Protein 5DZT (pdb70)

Sequence (886 aa):
NLINVLSINERCFLLKQSGNEKYDIKNLQAWKERKSVLKQDDLDYLIKYKYESLDNFGLGITPIENFPDKEVAIQYIKDQSWYIFFESILDSYNDSEEQLLEVDASYPFRYFLQYARLFLLDLNSELNICTKEFIINLLEILTQELIHLTSKTLVLDLHRFIYYLKKRFNSKKDIIAFYTCYPELMRITVVRMRYFLDNTKQMLIRVTEDLPSIQNCFNIQSSELNSISESQGDSHSRGKTVSTLTFSDGKKIVYKPKINSENKLRDFFEFLNKELEADIYIVKKVTRNTYFYEEYIDNIEINNIEEVKKYYERYGKLIGIAFLFNVTDLHYENIIAHGEYPVIIDNETFFQQNIPIEFGNSATVDAKYKYLDSIMVTGLVPKNTPIMNNEKISFISYEKYIVTGMKSILMKAKDSKKKILAYINNNLQNLIVRNVIRPTQRYADMLEFSYHPNCFSNAIEREKVLHNMWAYPYKNKKVVHYEFSDLIDGDIPIFYNNISKTSLIASDGCLVEDFYQESALNRCLNKINDLCDEDISIQTVWLEIALNIYNPYKYINDLKNQNSNKYIYTGLELNGKIIQACQKIEKKIFKRAIFNKKTNTVNWIDIKLDQDWNVGILNNNMYDGLPGIFIFYVALKYITKNHKYDYVIECIKNSIYTIPSEDILSAFFGKGSLIYPLLVDYRLNNDINSLNVAVEIADMDWIHGHNSIIKVLLLLSEITEDEKYRKFSLEIFEKLSEEPYFNFRGFGHGIYSYVHLLSKFNRIDKANSLLHKIKNNSWCKGTVGELLATDINKTIEYKNKDCLCHGNAGTLEGLIQLAKKDPETYQYKKNKLISYMLKYFEKNNTLKVAGSEYLESLGFFVGISGVGYELLRNLDSEIPNALLFE

Foldseek 3Di:
DLLLLAALLRQLVVQVVVVHQDAPCPVLVVVVPDDFLQDPVLVVVCQVVVPPHPSSSSSSLDDDPVDPPVVVSVVVSCPDPLNVLLVCLLVVDDPDPDPADDPDVLLLCVSLLVVLLVLVVVLCVVLVAADVLASNQLSVVLSVVLCVLCVLVVVVVVCVCVVCSCPCRPDSVSSVVSCSQQVLSSSLNSLLSVLSSVQVSVVSVVCSVCVVVVCVQQVNPARHWYHKDDFDPAAFLRRFTKIWIAGPVRFIKIKFQAQADLVLVLVVVVLCCVQLVLVADRWTWDDDHRIIITHDAAQDAAEDPVLCLLLLLSLLSVLLVLLLQVAADQALVQQQQRHSYGHRPDDQGTLADDAQFDDDQALQVVQVVVVSSASVRNNSFQCNFRHDPNDGDDCVVSLVSSLNSNLSSLVSLLVCLVVSLCSCVVRQQFGKGWDDNDDQVVLVVLLVVLSNSVNSSGVNVSLVSLSNLSSGRHPDSVCSVLCSVQSSSPHGWIWMDGQNAQWIQTSVRDIDHNSHDGGSSVVSSCSSVVRDPLNSFVNSQQRCLSVVNDDQQPALVPDDDDDDDFAFDDPVVLLVLLLVLLVLLVVLVVVQWRARPVQLAIWGWAFDDDVGTDIDIAAQFQFQHLLLLLLLLLLVVLVDDCPPSVSHNVNSVSRHVDDDFDLDQACGGGNVVLQQSLVLSVLRPPCCVSVVSNVVSLVRVNAPNNLVSLVSLLVNCVVPVDCPSPVVSVVVLVPDDQAFPAPAAADQRHNLSNLLVCVVVVNPPVSVVVVPPPPCLFRNGHDLRVLVSPVLCNNLDADLAQFCGGHNLVSLVSLLVVCVVPVVVRVRSSSRSSRVQSVCCVVVVAGSFTDHVSHFRSHLGGGDSVSSLSSSCSVPVSSDDPSSRD

Organism: Enterococcus faecalis (NCBI:txid1351)

Nearest PDB structures (foldseek):
  5dzt-assembly1_A  TM=1.001E+00  e=0.000E+00  Enterococcus faecalis
  6st5-assembly1_A  TM=7.431E-01  e=2.708E-35  Bacillus licheniformis
  3t33-assembly1_A  TM=6.225E-01  e=7.543E-05  Arabidopsis thaliana

Radius of gyration: 35.44 Å; Cα contacts (8 Å, |Δi|>4): 1450; chains: 1; bounding box: 55×85×105 Å

B-factor: mean 46.02, std 24.8, range [2.03, 153.8]

InterPro domains:
  IPR007822 Lanthionine synthetase C-like [PF05147] (689-989)
  IPR007822 Lanthionine synthetase C-like [SM01260] (688-990)
  IPR012341 Six-hairpin glycosidase-like superfamily [G3DSA:1.50.10.10] (621-993)
  IPR017146 Type 2 lantibiotic biosynthesis protein LanM [PIRSF037228] (48-991)
  IPR017146 Type 2 lantibiotic biosynthesis protein LanM [TIGR03897] (115-982)
  IPR017146 Type 2 lantibiotic biosynthesis protein LanM [cd04792] (155-991)
  IPR025410 Lantibiotic biosynthesis protein, dehydration domain [PF13575] (200-569)

Solvent-accessible surface area: 40049 Å² total; per-residue (Å²): 92,13,13,16,9,1,30,0,64,51,4,13,98,5,4,105,114,32,74,55,133,187,29,101,98,161,29,16,120,66,28,96,146,98,212,60,104,21,119,119,108,2,32,77,60,0,21,120,152,44,7,143,46,76,91,14,0,1,5,0,12,15,48,75,110,86,13,47,81,74,139,73,0,37,101,60,1,81,83,51,69,27,14,99,30,2,60,43,1,7,94,63,58,76,137,69,149,154,147,48,88,116,139,48,61,9,74,3,2,56,19,3,13,21,58,0,36,89,58,1,62,106,15,13,83,141,38,97,5,6,31,135,112,0,5,55,30,4,7,68,50,0,24,109,54,0,56,104,7,1,43,84,0,54,102,99,20,117,184,140,87,64,70,40,18,59,73,81,8,110,45,88,154,26,1,48,45,1,0,31,50,24,0,5,0,0,39,0,0,0,23,17,0,86,32,23,6,77,24,8,86,59,8,1,60,29,0,48,123,11,22,94,45,0,47,129,39,26,97,4,122,13,58,73,0,34,29,12,43,84,31,110,85,60,10,14,21,108,14,31,37,37,3,4,0,24,1,68,59,50,79,76,0,20,7,9,13,26,71,24,12,6,67,79,3,95,62,0,12,62,28,0,42,153,60,0,95,1,49,9,58,58,12,106,45,8,23,80,135,54,18,10,0,3,39,54,6,62,32,88,82,3,114,70,95,105,35,0,52,86,2,12,43,29,18,0,24,9,1,0,4,2,8,1,0,7,0,29,47,16,82,82,88,90,4,23,0,40,8,51,52,4,0,15,42,58,9,19,8,6,0,7,32,46,53,20,42,101,104,52,85,23,0,12,24,36,1,100,89,115,98,48,52,2,0,37,45,2,16,0,13,65,125,50,23,0,32,39,128,141,111,138,23,56,55,114,82,26,19,128,40,3,12,64,0,0,72,26,1,0,87,78,1,63,124,20,49,177,119,0,28,58,32,0,66,125,62,0,80,83,0,46,2,25,8,31,2,14,70,46,104,115,6,29,45,29,18,62,137,0,20,64,7,88,3,0,33,31,8,6,49,1,8,16,38,0,4,49,3,6,24,54,52,1,121,41,27,87,0,0,95,32,0,15,33,9,0,38,46,5,1,6,3,5,2,10,1,13,0,44,106,38,6,0,37,3,25,90,50,53,75,0,101,116,8,8,161,72,6,3,13,67,33,0,28,68,28,2,83,93,6,40,54,54,49,6,11,24,9,12,1,35,0,20,28,34,4,128,68,34,64,21,60,101,45,16,92,94,46,164,45,104,147,122,62,101,147,28,36,80,47,164,84,2,72,41,59,0,50,114,6,0,68,70,0,13,135,52,0,103,137,37,20,20,66,15,189,170,63,71,5,0,0,0,28,2,3,36,94,126,179,88,44,76,19,22,39,2,67,4,16,3,46,17,0,0,0,0,0,0,0,0,0,0,0,4,50,72,60,95,102,87,133,66,24,57,76,6,11,89,7,0,36,39,0,0,60,96,20,133,42,94,105,90,66,6,2,0,62,5,58,7,1,1,8,6,0,0,5,4,8,66,115,18,26,138,38,112,87,0,23,64,34,0,44,115,17,13,87,115,18,0,2,114,15,86,0,0,10,6,1,1,5,24,22,2,10,146,45,43,149,74,117,86,9,110,137,70,2,95,135,36,27,122,193,32,74,96,129,41,71,70,151,98,97,0,0,0,26,1,26,3,0,20,8,12,3,21,53,61,43,82,46,110,75,159,2,73,52,27,39,146,135,69,183,140,6,9,3,3,70,8,48,1,0,60,40,20,15,106,123,75,98,139,10,19,109,58,80,90,40,1,4,0,3,59,3,0,0,1,3,0,0,0,1,6,63,15,6,116,176,50,63,175,70,23,97,124,77,26,24,71,9,0,0,59,2,6,11,47,2,83,75,19,89,2,4,17,5,4,3,22,80,76,13,6,3,0,0,1,2,22,0,1,0,0,0,0,1,2,1,0,14,31,43,47,54,90,0,10,16,4,1,8,3,79

Structure (mmCIF, N/CA/C/O backbone):
data_5DZT
#
_entry.id   5DZT
#
_cell.length_a   51.191
_cell.length_b   90.699
_cell.length_c   246.361
_cell.angle_alpha   90.00
_cell.angle_beta   90.00
_cell.angle_gamma   90.00
#
_symmetry.space_group_name_H-M   'P 21 21 21'
#
loop_
_entity.id
_entity.type
_entity.pdbx_description
1 polymer CylM
2 non-polymer 'ZINC ION'
3 non-polymer 'ADENOSINE MONOPHOSPHATE'
4 water water
#
loop_
_atom_site.group_PDB
_atom_site.id
_atom_site.type_symbol
_atom_site.label_atom_id
_atom_site.label_alt_id
_atom_site.label_comp_id
_atom_site.label_asym_id
_atom_site.label_entity_id
_atom_site.label_seq_id
_atom_site.pdbx_PDB_ins_code
_atom_site.Cartn_x
_atom_site.Cartn_y
_atom_site.Cartn_z
_atom_site.occupancy
_atom_site.B_iso_or_equiv
_atom_site.auth_seq_id
_atom_site.auth_comp_id
_atom_site.auth_asym_id
_atom_site.auth_atom_id
_atom_site.pdbx_PDB_model_num
ATOM 1 N N . ASN A 1 4 ? 39.073 68.322 112.399 1.00 48.43 3 ASN A N 1
ATOM 2 C CA . ASN A 1 4 ? 39.034 67.400 111.221 1.00 51.74 3 ASN A CA 1
ATOM 3 C C . ASN A 1 4 ? 38.136 66.169 111.416 1.00 53.71 3 ASN A C 1
ATOM 4 O O . ASN A 1 4 ? 37.654 65.578 110.444 1.00 54.08 3 ASN A O 1
ATOM 9 N N . LEU A 1 5 ? 37.925 65.795 112.674 1.00 50.94 4 LEU A N 1
ATOM 10 C CA . LEU A 1 5 ? 37.041 64.691 113.066 1.00 52.86 4 LEU A CA 1
ATOM 11 C C . LEU A 1 5 ? 35.755 64.501 112.224 1.00 52.22 4 LEU A C 1
ATOM 12 O O . LEU A 1 5 ? 35.380 63.363 111.937 1.00 51.24 4 LEU A O 1
ATOM 17 N N . ILE A 1 6 ? 35.101 65.596 111.819 1.00 51.50 5 ILE A N 1
ATOM 18 C CA . ILE A 1 6 ? 33.892 65.540 110.952 1.00 50.64 5 ILE A CA 1
ATOM 19 C C . ILE A 1 6 ? 34.086 64.816 109.599 1.00 46.73 5 ILE A C 1
ATOM 20 O O . ILE A 1 6 ? 33.118 64.445 108.941 1.00 44.87 5 ILE A O 1
ATOM 25 N N . ASN A 1 7 ? 35.339 64.623 109.204 1.00 44.51 6 ASN A N 1
ATOM 26 C CA . ASN A 1 7 ? 35.689 63.875 108.008 1.00 45.63 6 ASN A CA 1
ATOM 27 C C . ASN A 1 7 ? 35.409 62.366 108.078 1.00 45.98 6 ASN A C 1
ATOM 28 O O . ASN A 1 7 ? 35.529 61.657 107.067 1.00 42.96 6 ASN A O 1
ATOM 33 N N . VAL A 1 8 ? 35.057 61.883 109.269 1.00 42.38 7 VAL A N 1
ATOM 34 C CA . VAL A 1 8 ? 34.735 60.483 109.450 1.00 43.98 7 VAL A CA 1
ATOM 35 C C . VAL A 1 8 ? 33.299 60.231 109.007 1.00 44.82 7 VAL A C 1
ATOM 36 O O . VAL A 1 8 ? 32.887 59.083 108.837 1.00 46.94 7 VAL A O 1
ATOM 40 N N . LEU A 1 9 ? 32.539 61.306 108.818 1.00 43.71 8 LEU A N 1
ATOM 41 C CA . LEU A 1 9 ? 31.125 61.182 108.490 1.00 41.32 8 LEU A CA 1
ATOM 42 C C . LEU A 1 9 ? 30.941 60.583 107.104 1.00 39.75 8 LEU A C 1
ATOM 43 O O . LEU A 1 9 ? 31.657 60.934 106.171 1.00 39.82 8 LEU A O 1
ATOM 48 N N . SER A 1 10 ? 29.997 59.657 106.986 1.00 37.47 9 SER A N 1
ATOM 49 C CA . SER A 1 10 ? 29.676 59.039 105.708 1.00 36.94 9 SER A CA 1
ATOM 50 C C . SER A 1 10 ? 28.686 59.917 104.940 1.00 37.86 9 SER A C 1
ATOM 51 O O . SER A 1 10 ? 28.032 60.788 105.521 1.00 35.09 9 SER A O 1
ATOM 54 N N . ILE A 1 11 ? 28.555 59.649 103.642 1.00 38.44 10 ILE A N 1
ATOM 55 C CA . ILE A 1 11 ? 27.695 60.436 102.764 1.00 39.17 10 ILE A CA 1
ATOM 56 C C . ILE A 1 11 ? 26.278 60.549 103.314 1.00 41.31 10 ILE A C 1
ATOM 57 O O . ILE A 1 11 ? 25.708 61.634 103.338 1.00 41.94 10 ILE A O 1
ATOM 62 N N . ASN A 1 12 ? 25.727 59.433 103.784 1.00 42.61 11 ASN A N 1
ATOM 63 C CA . ASN A 1 12 ? 24.393 59.431 104.377 1.00 42.39 11 ASN A CA 1
ATOM 64 C C . ASN A 1 12 ? 24.297 60.218 105.666 1.00 42.76 11 ASN A C 1
ATOM 65 O O . ASN A 1 12 ? 23.265 60.825 105.945 1.00 42.06 11 ASN A O 1
ATOM 70 N N . GLU A 1 13 ? 25.360 60.160 106.461 1.00 43.41 12 GLU A N 1
ATOM 71 C CA . GLU A 1 13 ? 25.406 60.834 107.747 1.00 45.50 12 GLU A CA 1
ATOM 72 C C . GLU A 1 13 ? 25.495 62.336 107.522 1.00 45.65 12 GLU A C 1
ATOM 73 O O . GLU A 1 13 ? 24.767 63.103 108.159 1.00 44.89 12 GLU A O 1
ATOM 79 N N . ARG A 1 14 ? 26.369 62.740 106.595 1.00 43.52 13 ARG A N 1
ATOM 80 C CA . ARG A 1 14 ? 26.484 64.146 106.176 1.00 42.97 13 ARG A CA 1
ATOM 81 C C . ARG A 1 14 ? 25.150 64.682 105.666 1.00 42.66 13 ARG A C 1
ATOM 82 O O . ARG A 1 14 ? 24.666 65.718 106.129 1.00 39.96 13 ARG A O 1
ATOM 90 N N . CYS A 1 15 ? 24.543 63.938 104.749 1.00 46.42 14 CYS A N 1
ATOM 91 C CA . CYS A 1 15 ? 23.217 64.266 104.241 1.00 51.82 14 CYS A CA 1
ATOM 92 C C . CYS A 1 15 ? 22.184 64.498 105.368 1.00 54.16 14 CYS A C 1
ATOM 93 O O . CYS A 1 15 ? 21.394 65.445 105.308 1.00 55.06 14 CYS A O 1
ATOM 96 N N . PHE A 1 16 ? 22.208 63.647 106.394 1.00 55.07 15 PHE A N 1
ATOM 97 C CA . PHE A 1 16 ? 21.267 63.754 107.511 1.00 54.44 15 PHE A CA 1
ATOM 98 C C . PHE A 1 16 ? 21.437 65.053 108.308 1.00 54.00 15 PHE A C 1
ATOM 99 O O . PHE A 1 16 ? 20.451 65.738 108.606 1.00 52.01 15 PHE A O 1
ATOM 107 N N . LEU A 1 17 ? 22.683 65.373 108.653 1.00 50.74 16 LEU A N 1
ATOM 108 C CA . LEU A 1 17 ? 22.979 66.518 109.512 1.00 54.35 16 LEU A CA 1
ATOM 109 C C . LEU A 1 17 ? 22.678 67.848 108.824 1.00 54.26 16 LEU A C 1
ATOM 110 O O . LEU A 1 17 ? 22.192 68.794 109.458 1.00 51.19 16 LEU A O 1
ATOM 115 N N . LEU A 1 18 ? 22.987 67.904 107.531 1.00 53.65 17 LEU A N 1
ATOM 116 C CA . LEU A 1 18 ? 22.694 69.066 106.711 1.00 53.16 17 LEU A CA 1
ATOM 117 C C . LEU A 1 18 ? 21.190 69.322 106.668 1.00 53.36 17 LEU A C 1
ATOM 118 O O . LEU A 1 18 ? 20.751 70.436 106.938 1.00 56.16 17 LEU A O 1
ATOM 123 N N . LYS A 1 19 ? 20.403 68.293 106.368 1.00 50.62 18 LYS A N 1
ATOM 124 C CA . LYS A 1 19 ? 18.942 68.414 106.400 1.00 54.22 18 LYS A CA 1
ATOM 125 C C . LYS A 1 19 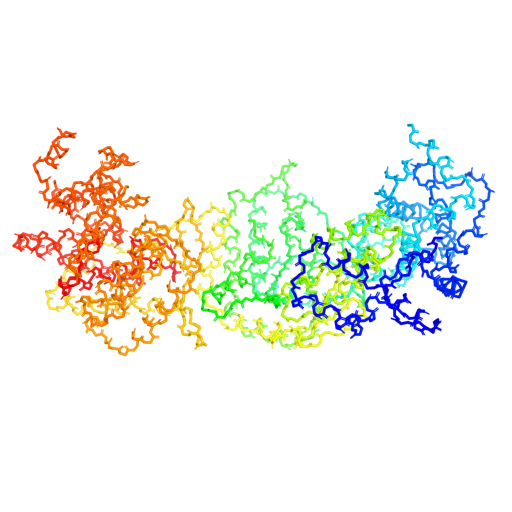? 18.442 68.942 107.755 1.00 55.96 18 LYS A C 1
ATOM 126 O O . LYS A 1 19 ? 17.545 69.792 107.815 1.00 57.71 18 LYS A O 1
ATOM 132 N N . GLN A 1 20 ? 19.048 68.437 108.829 1.00 56.97 19 GLN A N 1
ATOM 133 C CA . GLN A 1 20 ? 18.744 68.853 110.193 1.00 57.02 19 GLN A CA 1
ATOM 134 C C . GLN A 1 20 ? 19.263 70.265 110.508 1.00 59.92 19 GLN A C 1
ATOM 135 O O . GLN A 1 20 ? 18.715 70.940 111.377 1.00 62.25 19 GLN A O 1
ATOM 141 N N . SER A 1 21 ? 20.314 70.698 109.806 1.00 62.20 20 SER A N 1
ATOM 142 C CA . SER A 1 21 ? 20.831 72.070 109.906 1.00 62.62 20 SER A CA 1
ATOM 143 C C . SER A 1 21 ? 19.915 73.117 109.258 1.00 66.51 20 SER A C 1
ATOM 144 O O . SER A 1 21 ? 20.224 74.308 109.288 1.00 69.03 20 SER A O 1
ATOM 147 N N . GLY A 1 22 ? 18.797 72.675 108.681 1.00 69.97 21 GLY A N 1
ATOM 148 C CA . GLY A 1 22 ? 17.893 73.557 107.941 1.00 74.58 21 GLY A CA 1
ATOM 149 C C . GLY A 1 22 ? 18.492 73.961 106.604 1.00 80.43 21 GLY A C 1
ATOM 150 O O . GLY A 1 22 ? 18.388 75.117 106.183 1.00 84.06 21 GLY A O 1
ATOM 151 N N . ASN A 1 23 ? 19.109 72.988 105.938 1.00 81.95 22 ASN A N 1
ATOM 152 C CA . ASN A 1 23 ? 19.880 73.201 104.718 1.00 80.78 22 ASN A CA 1
ATOM 153 C C . ASN A 1 23 ? 19.531 72.120 103.682 1.00 82.80 22 ASN A C 1
ATOM 154 O O . ASN A 1 23 ? 19.072 71.034 104.045 1.00 85.57 22 ASN A O 1
ATOM 159 N N . GLU A 1 24 ? 19.727 72.422 102.400 1.00 85.55 23 GLU A N 1
ATOM 160 C CA . GLU A 1 24 ? 19.409 71.474 101.318 1.00 90.59 23 GLU A CA 1
ATOM 161 C C . GLU A 1 24 ? 20.049 71.835 99.977 1.00 91.23 23 GLU A C 1
ATOM 162 O O . GLU A 1 24 ? 20.403 70.951 99.189 1.00 90.33 23 GLU A O 1
ATOM 168 N N . LYS A 1 25 ? 20.178 73.134 99.720 1.00 91.48 24 LYS A N 1
ATOM 169 C CA . LYS A 1 25 ? 20.828 73.610 98.511 1.00 91.55 24 LYS A CA 1
ATOM 170 C C . LYS A 1 25 ? 22.322 73.322 98.605 1.00 90.78 24 LYS A C 1
ATOM 171 O O . LYS A 1 25 ? 23.074 74.076 99.231 1.00 92.72 24 LYS A O 1
ATOM 177 N N . TYR A 1 26 ? 22.741 72.213 98.002 1.00 85.44 25 TYR A N 1
ATOM 178 C CA . TYR A 1 26 ? 24.156 71.857 97.971 1.00 82.21 25 TYR A CA 1
ATOM 179 C C . TYR A 1 26 ? 24.866 72.546 96.811 1.00 84.08 25 TYR A C 1
ATOM 180 O O . TYR A 1 26 ? 24.273 72.769 95.751 1.00 86.79 25 TYR A O 1
ATOM 189 N N . ASP A 1 27 ? 26.142 72.853 97.030 1.00 84.86 26 ASP A N 1
ATOM 190 C CA . ASP A 1 27 ? 26.989 73.614 96.104 1.00 85.75 26 ASP A CA 1
ATOM 191 C C . ASP A 1 27 ? 26.817 73.326 94.599 1.00 87.16 26 ASP A C 1
ATOM 192 O O . ASP A 1 27 ? 26.996 74.230 93.778 1.00 87.46 26 ASP A O 1
ATOM 197 N N . ILE A 1 28 ? 26.479 72.079 94.253 1.00 86.11 27 ILE A N 1
ATOM 198 C CA . ILE A 1 28 ? 26.335 71.618 92.850 1.00 86.87 27 ILE A CA 1
ATOM 199 C C . ILE A 1 28 ? 27.678 71.472 92.113 1.00 85.25 27 ILE A C 1
ATOM 200 O O . ILE A 1 28 ? 27.860 70.553 91.308 1.00 81.17 27 ILE A O 1
ATOM 205 N N . LYS A 1 29 ? 28.610 72.374 92.414 1.00 82.86 28 LYS A N 1
ATOM 206 C CA . LYS A 1 29 ? 29.895 72.442 91.729 1.00 82.89 28 LYS A CA 1
ATOM 207 C C . LYS A 1 29 ? 30.775 71.230 92.044 1.00 83.35 28 LYS A C 1
ATOM 208 O O . LYS A 1 29 ? 31.440 70.695 91.157 1.00 86.54 28 LYS A O 1
ATOM 214 N N . ASN A 1 30 ? 30.776 70.798 93.303 1.00 84.24 29 ASN A N 1
ATOM 215 C CA . ASN A 1 30 ? 31.553 69.621 93.714 1.00 83.58 29 ASN A CA 1
ATOM 216 C C . ASN A 1 30 ? 30.926 68.289 93.275 1.00 80.43 29 ASN A C 1
ATOM 217 O O . ASN A 1 30 ? 31.632 67.291 93.133 1.00 80.51 29 ASN A O 1
ATOM 222 N N . LEU A 1 31 ? 29.609 68.281 93.056 1.00 77.68 30 LEU A N 1
ATOM 223 C CA . LEU A 1 31 ? 28.925 67.126 92.459 1.00 76.71 30 LEU A CA 1
ATOM 224 C C . LEU A 1 31 ? 29.441 66.905 91.042 1.00 77.55 30 LEU A C 1
ATOM 225 O O . LEU A 1 31 ? 29.610 65.770 90.603 1.00 78.11 30 LEU A O 1
ATOM 230 N N . GLN A 1 32 ? 29.673 68.006 90.333 1.00 80.70 31 GLN A N 1
ATOM 231 C CA . GLN A 1 32 ? 30.258 67.967 89.003 1.00 80.60 31 GLN A CA 1
ATOM 232 C C . GLN A 1 32 ? 31.715 67.538 89.109 1.00 78.85 31 GLN A C 1
ATOM 233 O O . GLN A 1 32 ? 32.210 66.785 88.269 1.00 79.96 31 GLN A O 1
ATOM 239 N N . ALA A 1 33 ? 32.382 68.009 90.163 1.00 77.56 32 ALA A N 1
ATOM 240 C CA . ALA A 1 33 ? 33.776 67.665 90.438 1.00 80.69 32 ALA A CA 1
ATOM 241 C C . ALA A 1 33 ? 33.937 66.190 90.802 1.00 81.50 32 ALA A C 1
ATOM 242 O O . ALA A 1 33 ? 34.989 65.593 90.550 1.00 81.60 32 ALA A O 1
ATOM 244 N N . TRP A 1 34 ? 32.897 65.612 91.398 1.00 80.06 33 TRP A N 1
ATOM 245 C CA . TRP A 1 34 ? 32.887 64.189 91.697 1.00 82.38 33 TRP A CA 1
ATOM 246 C C . TRP A 1 34 ? 32.462 63.391 90.473 1.00 83.42 33 TRP A C 1
ATOM 247 O O . TRP A 1 34 ? 33.071 62.362 90.149 1.00 80.60 33 TRP A O 1
ATOM 258 N N . LYS A 1 35 ? 31.414 63.871 89.804 1.00 84.04 34 LYS A N 1
ATOM 259 C CA . LYS A 1 35 ? 30.799 63.158 88.684 1.00 83.62 34 LYS A CA 1
ATOM 260 C C . LYS A 1 35 ? 31.779 62.924 87.537 1.00 84.03 34 LYS A C 1
ATOM 261 O O . LYS A 1 35 ? 31.638 61.963 86.779 1.00 84.96 34 LYS A O 1
ATOM 267 N N . GLU A 1 36 ? 32.771 63.800 87.413 1.00 83.82 35 GLU A N 1
ATOM 268 C CA . GLU A 1 36 ? 33.878 63.534 86.510 1.00 87.46 35 GLU A CA 1
ATOM 269 C C . GLU A 1 36 ? 35.124 63.161 87.305 1.00 84.27 35 GLU A C 1
ATOM 270 O O . GLU A 1 36 ? 35.953 64.011 87.643 1.00 85.15 35 GLU A O 1
ATOM 276 N N . ARG A 1 37 ? 35.209 61.875 87.630 1.00 80.57 36 ARG A N 1
ATOM 277 C CA . ARG A 1 37 ? 36.415 61.260 88.166 1.00 78.39 36 ARG A CA 1
ATOM 278 C C . ARG A 1 37 ? 36.538 59.872 87.550 1.00 75.42 36 ARG A C 1
ATOM 279 O O . ARG A 1 37 ? 35.536 59.287 87.127 1.00 71.96 36 ARG A O 1
ATOM 287 N N . LYS A 1 38 ? 37.763 59.355 87.487 1.00 76.61 37 LYS A N 1
ATOM 288 C CA . LYS A 1 38 ? 38.020 58.049 86.873 1.00 80.41 37 LYS A CA 1
ATOM 289 C C . LYS A 1 38 ? 37.237 56.944 87.587 1.00 81.48 37 LYS A C 1
ATOM 290 O O . LYS A 1 38 ? 37.537 56.584 88.731 1.00 84.25 37 LYS A O 1
ATOM 296 N N . SER A 1 39 ? 36.229 56.422 86.894 1.00 77.77 38 SER A N 1
ATOM 297 C CA . SER A 1 39 ? 35.312 55.438 87.453 1.00 70.32 38 SER A CA 1
ATOM 298 C C . SER A 1 39 ? 34.940 54.397 86.395 1.00 67.06 38 SER A C 1
ATOM 299 O O . SER A 1 39 ? 34.788 54.735 85.219 1.00 69.15 38 SER A O 1
ATOM 302 N N . VAL A 1 40 ? 34.794 53.141 86.815 1.00 60.51 39 VAL A N 1
ATOM 303 C CA . VAL A 1 40 ? 34.331 52.074 85.920 1.00 54.49 39 VAL A CA 1
ATOM 304 C C . VAL A 1 40 ? 32.822 51.858 86.060 1.00 51.79 39 VAL A C 1
ATOM 305 O O . VAL A 1 40 ? 32.263 50.900 85.524 1.00 54.43 39 VAL A O 1
ATOM 309 N N . LEU A 1 41 ? 32.154 52.740 86.786 1.00 46.90 40 LEU A N 1
ATOM 310 C CA . LEU A 1 41 ? 30.707 52.628 86.898 1.00 45.88 40 LEU A CA 1
ATOM 311 C C . LEU A 1 41 ? 30.022 53.128 85.631 1.00 46.29 40 LEU A C 1
ATOM 312 O O . LEU A 1 41 ? 30.214 54.270 85.206 1.00 45.38 40 LEU A O 1
ATOM 317 N N . LYS A 1 42 ? 29.225 52.254 85.035 1.00 45.55 41 LYS A N 1
ATOM 318 C CA . LYS A 1 42 ? 28.378 52.627 83.923 1.00 44.16 41 LYS A CA 1
ATOM 319 C C . LYS A 1 42 ? 27.191 53.411 84.455 1.00 44.16 41 LYS A C 1
ATOM 320 O O . LYS A 1 42 ? 26.968 53.481 85.674 1.00 42.16 41 LYS A O 1
ATOM 326 N N . GLN A 1 43 ? 26.418 53.989 83.543 1.00 41.33 42 GLN A N 1
ATOM 327 C CA . GLN A 1 43 ? 25.297 54.815 83.944 1.00 40.80 42 GLN A CA 1
ATOM 328 C C . GLN A 1 43 ? 24.298 54.015 84.764 1.00 41.44 42 GLN A C 1
ATOM 329 O O . GLN A 1 43 ? 23.827 54.487 85.798 1.00 47.12 42 GLN A O 1
ATOM 335 N N . ASP A 1 44 ? 23.968 52.816 84.299 1.00 42.54 43 ASP A N 1
ATOM 336 C CA . ASP A 1 44 ? 23.038 51.946 85.015 1.00 43.55 43 ASP A CA 1
ATOM 337 C C . ASP A 1 44 ? 23.542 51.652 86.438 1.00 43.97 43 ASP A C 1
ATOM 338 O O . ASP A 1 44 ? 22.778 51.738 87.410 1.00 46.12 43 ASP A O 1
ATOM 343 N N . ASP A 1 45 ? 24.822 51.311 86.554 1.00 41.27 44 ASP A N 1
ATOM 344 C CA . ASP A 1 45 ? 25.438 51.071 87.859 1.00 43.05 44 ASP A CA 1
ATOM 345 C C . ASP A 1 45 ? 25.224 52.253 88.782 1.00 44.62 44 ASP A C 1
ATOM 346 O O . ASP A 1 45 ? 24.699 52.093 89.889 1.00 44.25 44 ASP A O 1
ATOM 351 N N . LEU A 1 46 ? 25.605 53.438 88.307 1.00 43.33 45 LEU A N 1
ATOM 352 C CA . LEU A 1 46 ? 25.434 54.653 89.073 1.00 41.97 45 LEU A CA 1
ATOM 353 C C . LEU A 1 46 ? 23.982 54.851 89.475 1.00 40.94 45 LEU A C 1
ATOM 354 O O . LEU A 1 46 ? 23.689 55.127 90.639 1.00 41.51 45 LEU A O 1
ATOM 359 N N . ASP A 1 47 ? 23.077 54.687 88.518 1.00 37.64 46 ASP A N 1
ATOM 360 C CA . ASP A 1 47 ? 21.655 54.786 88.794 1.00 37.30 46 ASP A CA 1
ATOM 361 C C . ASP A 1 47 ? 21.256 53.840 89.919 1.00 38.44 46 ASP A C 1
ATOM 362 O O . ASP A 1 47 ? 20.536 54.246 90.824 1.00 33.85 46 ASP A O 1
ATOM 367 N N . TYR A 1 48 ? 21.728 52.589 89.865 1.00 37.65 47 TYR A N 1
ATOM 368 C CA . TYR A 1 48 ? 21.390 51.612 90.905 1.00 40.53 47 TYR A CA 1
ATOM 369 C C . TYR A 1 48 ? 21.840 52.082 92.294 1.00 38.02 47 TYR A C 1
ATOM 370 O O . TYR A 1 48 ? 21.020 52.201 93.208 1.00 37.78 47 TYR A O 1
ATOM 379 N N . LEU A 1 49 ? 23.134 52.364 92.418 1.00 37.21 48 LEU A N 1
ATOM 380 C CA . LEU A 1 49 ? 23.755 52.811 93.657 1.00 38.93 48 LEU A CA 1
ATOM 381 C C . LEU A 1 49 ? 23.106 54.055 94.244 1.00 42.77 48 LEU A C 1
ATOM 382 O O . LEU A 1 49 ? 22.827 54.106 95.442 1.00 47.06 48 LEU A O 1
ATOM 387 N N . ILE A 1 50 ? 22.880 55.059 93.404 1.00 42.53 49 ILE A N 1
ATOM 388 C CA . ILE A 1 50 ? 22.300 56.324 93.842 1.00 43.08 49 ILE A CA 1
ATOM 389 C C . ILE A 1 50 ? 20.916 56.139 94.449 1.00 43.54 49 ILE A C 1
ATOM 390 O O . ILE A 1 50 ? 20.619 56.720 95.485 1.00 44.70 49 ILE A O 1
ATOM 395 N N . LYS A 1 51 ? 20.080 55.333 93.800 1.00 44.12 50 LYS A N 1
ATOM 396 C CA . LYS A 1 51 ? 18.701 55.093 94.237 1.00 43.99 50 LYS A CA 1
ATOM 397 C C . LYS A 1 51 ? 18.578 54.210 95.495 1.00 44.60 50 LYS A C 1
ATOM 398 O O . LYS A 1 51 ? 17.788 54.523 96.394 1.00 41.59 50 LYS A O 1
ATOM 404 N N . TYR A 1 52 ? 19.343 53.118 95.560 1.00 44.81 51 TYR A N 1
ATOM 405 C CA . TYR A 1 52 ? 19.170 52.148 96.654 1.00 44.84 51 TYR A CA 1
ATOM 406 C C . TYR A 1 52 ? 20.082 52.324 97.872 1.00 44.29 51 TYR A C 1
ATOM 407 O O . TYR A 1 52 ? 19.734 51.888 98.963 1.00 46.12 51 TYR A O 1
ATOM 416 N N . LYS A 1 53 ? 21.218 52.991 97.698 1.00 43.43 52 LYS A N 1
ATOM 417 C CA . LYS A 1 53 ? 22.078 53.320 98.828 1.00 45.39 52 LYS A CA 1
ATOM 418 C C . LYS A 1 53 ? 21.765 54.708 99.397 1.00 49.58 52 LYS A C 1
ATOM 419 O O . LYS A 1 53 ? 21.849 54.928 100.606 1.00 50.34 52 LYS A O 1
ATOM 425 N N . TYR A 1 54 ? 21.422 55.635 98.510 1.00 51.00 53 TYR A N 1
ATOM 426 C CA . TYR A 1 54 ? 21.043 56.991 98.877 1.00 54.86 53 TYR A CA 1
ATOM 427 C C . TYR A 1 54 ? 19.631 57.159 98.333 1.00 59.79 53 TYR A C 1
ATOM 428 O O . TYR A 1 54 ? 19.252 56.438 97.418 1.00 62.30 53 TYR A O 1
ATOM 437 N N . GLU A 1 55 ? 18.826 58.056 98.892 1.00 64.43 54 GLU A N 1
ATOM 438 C CA . GLU A 1 55 ? 17.422 58.110 98.459 1.00 66.98 54 GLU A CA 1
ATOM 439 C C . GLU A 1 55 ? 17.312 58.608 97.022 1.00 65.46 54 GLU A C 1
ATOM 440 O O . GLU A 1 55 ? 16.502 58.105 96.242 1.00 64.16 54 GLU A O 1
ATOM 446 N N . SER A 1 56 ? 18.169 59.573 96.684 1.00 65.65 55 SER A N 1
ATOM 447 C CA . SER A 1 56 ? 18.096 60.317 95.435 1.00 60.44 55 SER A CA 1
ATOM 448 C C . SER A 1 56 ? 19.442 60.958 95.125 1.00 58.31 55 SER A C 1
ATOM 449 O O . SER A 1 56 ? 20.383 60.859 95.906 1.00 58.79 55 SER A O 1
ATOM 452 N N . LEU A 1 57 ? 19.515 61.629 93.983 1.00 57.83 56 LEU A N 1
ATOM 453 C CA . LEU A 1 57 ? 20.721 62.322 93.560 1.00 56.44 56 LEU A CA 1
ATOM 454 C C . LEU A 1 57 ? 20.946 63.611 94.361 1.00 55.35 56 LEU A C 1
ATOM 455 O O . LEU A 1 57 ? 22.085 64.049 94.528 1.00 55.85 56 LEU A O 1
ATOM 460 N N . ASP A 1 58 ? 19.864 64.207 94.857 1.00 55.82 57 ASP A N 1
ATOM 461 C CA . ASP A 1 58 ? 19.958 65.392 95.716 1.00 56.06 57 ASP A CA 1
ATOM 462 C C . ASP A 1 58 ? 20.653 65.072 97.041 1.00 54.29 57 ASP A C 1
ATOM 463 O O . ASP A 1 58 ? 21.681 65.680 97.365 1.00 53.54 57 ASP A O 1
ATOM 468 N N . ASN A 1 59 ? 20.090 64.115 97.785 1.00 50.42 58 ASN A N 1
ATOM 469 C CA . ASN A 1 59 ? 20.695 63.582 99.007 1.00 46.56 58 ASN A CA 1
ATOM 470 C C . ASN A 1 59 ? 22.185 63.302 98.863 1.00 45.78 58 ASN A C 1
ATOM 471 O O . ASN A 1 59 ? 22.985 63.715 99.697 1.00 47.52 58 ASN A O 1
ATOM 476 N N . PHE A 1 60 ? 22.548 62.619 97.785 1.00 43.04 59 PHE A N 1
ATOM 477 C CA . PHE A 1 60 ? 23.935 62.309 97.502 1.00 41.87 59 PHE A CA 1
ATOM 478 C C . PHE A 1 60 ? 24.752 63.577 97.343 1.00 43.93 59 PHE A C 1
ATOM 479 O O . PHE A 1 60 ? 25.845 63.681 97.894 1.00 44.26 59 PHE A O 1
ATOM 487 N N . GLY A 1 61 ? 24.218 64.538 96.584 1.00 46.24 60 GLY A N 1
ATOM 488 C CA . GLY A 1 61 ? 24.878 65.831 96.382 1.00 46.35 60 GLY A CA 1
ATOM 489 C C . GLY A 1 61 ? 25.058 66.582 97.686 1.00 46.24 60 GLY A C 1
ATOM 490 O O . GLY A 1 61 ? 26.104 67.181 97.940 1.00 47.26 60 GLY A O 1
ATOM 491 N N . LEU A 1 62 ? 24.023 66.536 98.514 1.00 45.10 61 LEU A N 1
ATOM 492 C CA . LEU A 1 62 ? 24.071 67.064 99.863 1.00 44.97 61 LEU A CA 1
ATOM 493 C C . LEU A 1 62 ? 25.128 66.295 100.687 1.00 45.53 61 LEU A C 1
ATOM 494 O O . LEU A 1 62 ? 26.028 66.897 101.268 1.00 43.89 61 LEU A O 1
ATOM 499 N N . GLY A 1 63 ? 25.049 64.964 100.683 1.00 46.94 62 GLY A N 1
ATOM 500 C CA . GLY A 1 63 ? 25.997 64.117 101.417 1.00 47.20 62 GLY A CA 1
ATOM 501 C C . GLY A 1 63 ? 27.466 64.173 101.012 1.00 49.17 62 GLY A C 1
ATOM 502 O O . GLY A 1 63 ? 28.308 63.564 101.664 1.00 53.70 62 GLY A O 1
ATOM 503 N N . ILE A 1 64 ? 27.785 64.916 99.958 1.00 50.34 63 ILE A N 1
ATOM 504 C CA . ILE A 1 64 ? 29.159 65.020 99.460 1.00 53.15 63 ILE A CA 1
ATOM 505 C C . ILE A 1 64 ? 29.852 66.339 99.868 1.00 55.49 63 ILE A C 1
ATOM 506 O O . ILE A 1 64 ? 31.013 66.571 99.513 1.00 53.52 63 ILE A O 1
ATOM 511 N N . THR A 1 65 ? 29.155 67.188 100.627 1.00 58.12 64 THR A N 1
ATOM 512 C CA . THR A 1 65 ? 29.705 68.485 101.058 1.00 59.02 64 THR A CA 1
ATOM 513 C C . THR A 1 65 ? 31.035 68.311 101.793 1.00 60.53 64 THR A C 1
ATOM 514 O O . THR A 1 65 ? 31.110 67.539 102.746 1.00 61.79 64 THR A O 1
ATOM 518 N N . PRO A 1 66 ? 32.088 69.023 101.350 1.00 65.29 65 PRO A N 1
ATOM 519 C CA . PRO A 1 66 ? 33.420 68.874 101.950 1.00 68.68 65 PRO A CA 1
ATOM 520 C C . PRO A 1 66 ? 33.544 69.429 103.372 1.00 72.15 65 PRO A C 1
ATOM 521 O O . PRO A 1 66 ? 32.538 69.609 104.071 1.00 68.19 65 PRO A O 1
ATOM 525 N N . ILE A 1 67 ? 34.788 69.713 103.761 1.00 80.77 66 ILE A N 1
ATOM 526 C CA . ILE A 1 67 ? 35.186 69.978 105.158 1.00 83.43 66 ILE A CA 1
ATOM 527 C C . ILE A 1 67 ? 34.592 71.217 105.835 1.00 77.75 66 ILE A C 1
ATOM 528 O O . ILE A 1 67 ? 33.541 71.138 106.487 1.00 67.18 66 ILE A O 1
ATOM 533 N N . GLU A 1 68 ? 35.280 72.347 105.683 1.00 79.20 67 GLU A N 1
ATOM 534 C CA . GLU A 1 68 ? 34.928 73.594 106.375 1.00 84.19 67 GLU A CA 1
ATOM 535 C C . GLU A 1 68 ? 33.623 74.254 105.899 1.00 84.60 67 GLU A C 1
ATOM 536 O O . GLU A 1 68 ? 33.053 75.088 106.606 1.00 87.89 67 GLU A O 1
ATOM 542 N N . ASN A 1 69 ? 33.145 73.863 104.720 1.00 83.75 68 ASN A N 1
ATOM 543 C CA . ASN A 1 69 ? 31.875 74.356 104.180 1.00 83.16 68 ASN A CA 1
ATOM 544 C C . ASN A 1 69 ? 30.655 73.900 104.987 1.00 84.29 68 ASN A C 1
ATOM 545 O O . ASN A 1 69 ? 29.506 74.120 104.577 1.00 81.61 68 ASN A O 1
ATOM 550 N N . PHE A 1 70 ? 30.918 73.271 106.135 1.00 81.67 69 PHE A N 1
ATOM 551 C CA . PHE A 1 70 ? 29.889 72.601 106.924 1.00 75.95 69 PHE A CA 1
ATOM 552 C C . PHE A 1 70 ? 29.322 73.518 108.005 1.00 72.48 69 PHE A C 1
ATOM 553 O O . PHE A 1 70 ? 30.067 74.033 108.844 1.00 71.36 69 PHE A O 1
ATOM 561 N N . PRO A 1 71 ? 27.996 73.733 107.979 1.00 70.60 70 PRO A N 1
ATOM 562 C CA . PRO A 1 71 ? 27.310 74.465 109.039 1.00 72.38 70 PRO A CA 1
ATOM 563 C C . PRO A 1 71 ? 27.113 73.597 110.275 1.00 74.31 70 PRO A C 1
ATOM 564 O O . PRO A 1 71 ? 26.997 72.372 110.157 1.00 74.53 70 PRO A O 1
ATOM 568 N N . ASP A 1 72 ? 27.067 74.242 111.441 1.00 74.71 71 ASP A N 1
ATOM 569 C CA . ASP A 1 72 ? 26.789 73.578 112.721 1.00 72.06 71 ASP A CA 1
ATOM 570 C C . ASP A 1 72 ? 27.778 72.448 113.030 1.00 65.50 71 ASP A C 1
ATOM 571 O O . ASP A 1 72 ? 27.379 71.307 113.291 1.00 59.13 71 ASP A O 1
ATOM 576 N N . LYS A 1 73 ? 29.065 72.790 112.995 1.00 63.65 72 LYS A N 1
ATOM 577 C CA . LYS A 1 73 ? 30.156 71.848 113.266 1.00 65.00 72 LYS A CA 1
ATOM 578 C C . LYS A 1 73 ? 30.076 71.185 114.637 1.00 70.63 72 LYS A C 1
ATOM 579 O O . LYS A 1 73 ? 30.409 70.003 114.776 1.00 78.85 72 LYS A O 1
ATOM 585 N N . GLU A 1 74 ? 29.646 71.950 115.640 1.00 72.22 73 GLU A N 1
ATOM 586 C CA . GLU A 1 74 ? 29.527 71.462 117.015 1.00 68.69 73 GLU A CA 1
ATOM 587 C C . GLU A 1 74 ? 28.513 70.336 117.151 1.00 65.91 73 GLU A C 1
ATOM 588 O O . GLU A 1 74 ? 28.773 69.341 117.839 1.00 64.58 73 GLU A O 1
ATOM 594 N N . VAL A 1 75 ? 27.360 70.501 116.501 1.00 59.60 74 VAL A N 1
ATOM 595 C CA . VAL A 1 75 ? 26.297 69.502 116.562 1.00 59.25 74 VAL A CA 1
ATOM 596 C C . VAL A 1 75 ? 26.677 68.230 115.772 1.00 58.52 74 VAL A C 1
ATOM 597 O O . VAL A 1 75 ? 26.124 67.155 116.013 1.00 56.29 74 VAL A O 1
ATOM 601 N N . ALA A 1 76 ? 27.631 68.363 114.849 1.00 53.38 75 ALA A N 1
ATOM 602 C CA . ALA A 1 76 ? 28.163 67.214 114.123 1.00 53.29 75 ALA A CA 1
ATOM 603 C C . ALA A 1 76 ? 29.185 66.494 114.983 1.00 51.60 75 ALA A C 1
ATOM 604 O O . ALA A 1 76 ? 29.177 65.268 115.058 1.00 48.04 75 ALA A O 1
ATOM 606 N N . ILE A 1 77 ? 30.056 67.268 115.635 1.00 52.86 76 ILE A N 1
ATOM 607 C CA . ILE A 1 77 ? 31.047 66.721 116.558 1.00 51.32 76 ILE A CA 1
ATOM 608 C C . ILE A 1 77 ? 30.354 65.941 117.668 1.00 49.73 76 ILE A C 1
ATOM 609 O O . ILE A 1 77 ? 30.699 64.803 117.940 1.00 49.66 76 ILE A O 1
ATOM 614 N N . GLN A 1 78 ? 29.355 66.557 118.283 1.00 53.14 77 GLN A N 1
ATOM 615 C CA . GLN A 1 78 ? 28.542 65.899 119.300 1.00 53.10 77 GLN A CA 1
ATOM 616 C C . GLN A 1 78 ? 27.932 64.583 118.803 1.00 49.85 77 GLN A C 1
ATOM 617 O O . GLN A 1 78 ? 27.884 63.604 119.548 1.00 50.02 77 GLN A O 1
ATOM 623 N N . TYR A 1 79 ? 27.485 64.561 117.549 1.00 48.65 78 TYR A N 1
ATOM 624 C CA . TYR A 1 79 ? 27.040 63.325 116.900 1.00 44.92 78 TYR A CA 1
ATOM 625 C C . TYR A 1 79 ? 28.153 62.256 116.841 1.00 42.72 78 TYR A C 1
ATOM 626 O O . TYR A 1 79 ? 27.923 61.098 117.181 1.00 41.46 78 TYR A O 1
ATOM 635 N N . ILE A 1 80 ? 29.345 62.655 116.401 1.00 39.61 79 ILE A N 1
ATOM 636 C CA . ILE A 1 80 ? 30.498 61.755 116.322 1.00 39.57 79 ILE A CA 1
ATOM 637 C C . ILE A 1 80 ? 30.942 61.229 117.686 1.00 41.86 79 ILE A C 1
ATOM 638 O O . ILE A 1 80 ? 31.268 60.047 117.830 1.00 40.78 79 ILE A O 1
ATOM 643 N N . LYS A 1 81 ? 30.954 62.115 118.679 1.00 43.89 80 LYS A N 1
ATOM 644 C CA . LYS A 1 81 ? 31.366 61.762 120.031 1.00 46.48 80 LYS A CA 1
ATOM 645 C C . LYS A 1 81 ? 30.339 60.883 120.739 1.00 45.16 80 LYS A C 1
ATOM 646 O O . LYS A 1 81 ? 30.683 60.171 121.680 1.00 46.72 80 LYS A O 1
ATOM 652 N N . ASP A 1 82 ? 29.085 60.936 120.291 1.00 43.38 81 ASP A N 1
ATOM 653 C CA . ASP A 1 82 ? 28.047 60.047 120.812 1.00 41.66 81 ASP A CA 1
ATOM 654 C C . ASP A 1 82 ? 28.160 58.625 120.256 1.00 41.34 81 ASP A C 1
ATOM 655 O O . ASP A 1 82 ? 27.493 57.720 120.750 1.00 41.86 81 ASP A O 1
ATOM 660 N N . GLN A 1 83 ? 28.980 58.434 119.221 1.00 39.36 82 GLN A N 1
ATOM 661 C CA . GLN A 1 83 ? 29.094 57.124 118.585 1.00 39.01 82 GLN A CA 1
ATOM 662 C C . GLN A 1 83 ? 29.852 56.166 119.480 1.00 37.62 82 GLN A C 1
ATOM 663 O O . GLN A 1 83 ? 30.914 56.496 120.037 1.00 37.24 82 GLN A O 1
ATOM 669 N N . SER A 1 84 ? 29.271 54.980 119.605 1.00 36.27 83 SER A N 1
ATOM 670 C CA . SER A 1 84 ? 29.847 53.856 120.341 1.00 34.97 83 SER A CA 1
ATOM 671 C C . SER A 1 84 ? 31.344 53.698 120.120 1.00 32.63 83 SER A C 1
ATOM 672 O O . SER A 1 84 ? 32.092 53.515 121.073 1.00 32.40 83 SER A O 1
ATOM 675 N N . TRP A 1 85 ? 31.786 53.765 118.869 1.00 30.74 84 TRP A N 1
ATOM 676 C CA . TRP A 1 85 ? 33.203 53.562 118.603 1.00 32.61 84 TRP A CA 1
ATOM 677 C C . TRP A 1 85 ? 34.049 54.727 119.128 1.00 33.88 84 TRP A C 1
ATOM 678 O O . TRP A 1 85 ? 35.207 54.516 119.502 1.00 30.03 84 TRP A O 1
ATOM 689 N N . TYR A 1 86 ? 33.479 55.946 119.154 1.00 35.82 85 TYR A N 1
ATOM 690 C CA . TYR A 1 86 ? 34.222 57.092 119.706 1.00 38.01 85 TYR A CA 1
ATOM 691 C C . TYR A 1 86 ? 34.387 56.977 121.216 1.00 38.46 85 TYR A C 1
ATOM 692 O O . TYR A 1 86 ? 35.469 57.228 121.752 1.00 37.22 85 TYR A O 1
ATOM 701 N N . ILE A 1 87 ? 33.300 56.612 121.888 1.00 38.77 86 ILE A N 1
ATOM 702 C CA . ILE A 1 87 ? 33.320 56.411 123.326 1.00 38.46 86 ILE A CA 1
ATOM 703 C C . ILE A 1 87 ? 34.373 55.360 123.676 1.00 40.95 86 ILE A C 1
ATOM 704 O O . ILE A 1 87 ? 35.192 55.586 124.567 1.00 42.64 86 ILE A O 1
ATOM 709 N N . PHE A 1 88 ? 34.379 54.240 122.943 1.00 41.70 87 PHE A N 1
ATOM 710 C CA . PHE A 1 88 ? 35.367 53.173 123.148 1.00 39.02 87 PHE A CA 1
ATOM 711 C C . PHE A 1 88 ? 36.808 53.669 122.928 1.00 38.82 87 PHE A C 1
ATOM 712 O O . PHE A 1 88 ? 37.709 53.298 123.681 1.00 38.81 87 PHE A O 1
ATOM 720 N N . PHE A 1 89 ? 37.027 54.520 121.928 1.00 37.71 88 PHE A N 1
ATOM 721 C CA . PHE A 1 89 ? 38.352 55.112 121.728 1.00 39.53 88 PHE A CA 1
ATOM 722 C C . PHE A 1 89 ? 38.797 55.903 122.977 1.00 42.91 88 PHE A C 1
ATOM 723 O O . PHE A 1 89 ? 39.949 55.792 123.407 1.00 40.52 88 PHE A O 1
ATOM 731 N N . GLU A 1 90 ? 37.869 56.663 123.565 1.00 44.90 89 GLU A N 1
ATOM 732 C CA . GLU A 1 90 ? 38.144 57.459 124.776 1.00 50.27 89 GLU A CA 1
ATOM 733 C C . GLU A 1 90 ? 38.611 56.571 125.934 1.00 49.02 89 GLU A C 1
ATOM 734 O O . GLU A 1 90 ? 39.621 56.866 126.579 1.00 46.88 89 GLU A O 1
ATOM 740 N N . SER A 1 91 ? 37.884 55.478 126.172 1.00 47.22 90 SER A N 1
ATOM 741 C CA . SER A 1 91 ? 38.192 54.560 127.266 1.00 45.67 90 SER A CA 1
ATOM 742 C C . SER A 1 91 ? 39.575 53.967 127.124 1.00 46.67 90 SER A C 1
ATOM 743 O O . SER A 1 91 ? 40.274 53.771 128.119 1.00 50.14 90 SER A O 1
ATOM 746 N N . ILE A 1 92 ? 39.973 53.687 125.889 1.00 43.36 91 ILE A N 1
ATOM 747 C CA . ILE A 1 92 ? 41.286 53.104 125.635 1.00 45.22 91 ILE A CA 1
ATOM 748 C C . ILE A 1 92 ? 42.394 54.109 125.982 1.00 46.71 91 ILE A C 1
ATOM 749 O O . ILE A 1 92 ? 43.395 53.758 126.617 1.00 44.07 91 ILE A O 1
ATOM 754 N N . LEU A 1 93 ? 42.195 55.359 125.569 1.00 49.83 92 LEU A N 1
ATOM 755 C CA . LEU A 1 93 ? 43.119 56.439 125.887 1.00 52.44 92 LEU A CA 1
ATOM 756 C C . LEU A 1 93 ? 43.235 56.688 127.393 1.00 53.11 92 LEU A C 1
ATOM 757 O O . LEU A 1 93 ? 44.342 56.722 127.941 1.00 55.61 92 LEU A O 1
ATOM 762 N N . ASP A 1 94 ? 42.085 56.833 128.047 1.00 51.61 93 ASP A N 1
ATOM 763 C CA . ASP A 1 94 ? 42.016 57.159 129.470 1.00 54.99 93 ASP A CA 1
ATOM 764 C C . ASP A 1 94 ? 42.512 56.044 130.387 1.00 55.37 93 ASP A C 1
ATOM 765 O O . ASP A 1 94 ? 42.978 56.313 131.494 1.00 57.23 93 ASP A O 1
ATOM 770 N N . SER A 1 95 ? 42.410 54.797 129.927 1.00 53.10 94 SER A N 1
ATOM 771 C CA . SER A 1 95 ? 42.831 53.640 130.716 1.00 47.02 94 SER A CA 1
ATOM 772 C C . SER A 1 95 ? 44.342 53.447 130.748 1.00 42.37 94 SER A C 1
ATOM 773 O O . SER A 1 95 ? 44.863 52.912 131.716 1.00 43.06 94 SER A O 1
ATOM 776 N N . TYR A 1 96 ? 45.042 53.887 129.707 1.00 39.52 95 TYR A N 1
ATOM 777 C CA . TYR A 1 96 ? 46.476 53.617 129.581 1.00 44.94 95 TYR A CA 1
ATOM 778 C C . TYR A 1 96 ? 47.344 54.096 130.760 1.00 51.93 95 TYR A C 1
ATOM 779 O O . TYR A 1 96 ? 47.056 55.121 131.384 1.00 56.65 95 TYR A O 1
ATOM 788 N N . ASN A 1 97 ? 48.415 53.351 131.032 1.00 56.86 96 ASN A N 1
ATOM 789 C CA . ASN A 1 97 ? 49.258 53.563 132.206 1.00 64.35 96 ASN A CA 1
ATOM 790 C C . ASN A 1 97 ? 50.721 53.870 131.868 1.00 70.27 96 ASN A C 1
ATOM 791 O O . ASN A 1 97 ? 51.323 53.203 131.023 1.00 69.10 96 ASN A O 1
ATOM 796 N N . ASP A 1 98 ? 51.279 54.876 132.545 1.00 77.08 97 ASP A N 1
ATOM 797 C CA . ASP A 1 98 ? 52.711 55.211 132.474 1.00 78.43 97 ASP A CA 1
ATOM 798 C C . ASP A 1 98 ? 53.544 54.223 133.296 1.00 79.66 97 ASP A C 1
ATOM 799 O O . ASP A 1 98 ? 53.389 54.146 134.519 1.00 82.42 97 ASP A O 1
ATOM 804 N N . SER A 1 99 ? 54.421 53.473 132.628 1.00 79.93 98 SER A N 1
ATOM 805 C CA . SER A 1 99 ? 55.338 52.536 133.295 1.00 82.84 98 SER A CA 1
ATOM 806 C C . SER A 1 99 ? 56.455 52.086 132.356 1.00 89.64 98 SER A C 1
ATOM 807 O O . SER A 1 99 ? 57.629 52.376 132.603 1.00 91.31 98 SER A O 1
ATOM 810 N N . GLU A 1 100 ? 56.074 51.377 131.289 1.00 94.88 99 GLU A N 1
ATOM 811 C CA . GLU A 1 100 ? 56.984 50.943 130.218 1.00 99.66 99 GLU A CA 1
ATOM 812 C C . GLU A 1 100 ? 58.053 49.932 130.686 1.00 107.37 99 GLU A C 1
ATOM 813 O O . GLU A 1 100 ? 59.249 50.250 130.734 1.00 104.95 99 GLU A O 1
ATOM 819 N N . GLU A 1 101 ? 57.609 48.717 131.019 1.00 119.45 100 GLU A N 1
ATOM 820 C CA . GLU A 1 101 ? 58.501 47.657 131.534 1.00 128.98 100 GLU A CA 1
ATOM 821 C C . GLU A 1 101 ? 57.919 46.225 131.519 1.00 131.87 100 GLU A C 1
ATOM 822 O O . GLU A 1 101 ? 58.620 45.271 131.874 1.00 129.22 100 GLU A O 1
ATOM 828 N N . GLN A 1 102 ? 56.657 46.080 131.101 1.00 135.89 101 GLN A N 1
ATOM 829 C CA . GLN A 1 102 ? 55.974 44.768 131.092 1.00 136.09 101 GLN A CA 1
ATOM 830 C C . GLN A 1 102 ? 55.724 44.142 129.708 1.00 138.67 101 GLN A C 1
ATOM 831 O O . GLN A 1 102 ? 56.018 42.960 129.503 1.00 135.72 101 GLN A O 1
ATOM 837 N N . LEU A 1 103 ? 55.177 44.926 128.777 1.00 140.95 102 LEU A N 1
ATOM 838 C CA . LEU A 1 103 ? 54.815 44.427 127.440 1.00 139.18 102 LEU A CA 1
ATOM 839 C C . LEU A 1 103 ? 56.006 44.417 126.467 1.00 141.96 102 LEU A C 1
ATOM 840 O O . LEU A 1 103 ? 56.894 45.271 126.549 1.00 139.94 102 LEU A O 1
ATOM 845 N N . LEU A 1 104 ? 56.004 43.444 125.553 1.00 144.70 103 LEU A N 1
ATOM 846 C CA . LEU A 1 104 ? 57.132 43.158 124.647 1.00 147.60 103 LEU A CA 1
ATOM 847 C C . LEU A 1 104 ? 57.661 44.379 123.873 1.00 148.32 103 LEU A C 1
ATOM 848 O O . LEU A 1 104 ? 56.879 45.213 123.410 1.00 153.80 103 LEU A O 1
ATOM 853 N N . GLU A 1 105 ? 58.987 44.467 123.741 1.00 143.89 104 GLU A N 1
ATOM 854 C CA . GLU A 1 105 ? 59.652 45.621 123.109 1.00 140.83 104 GLU A CA 1
ATOM 855 C C . GLU A 1 105 ? 60.011 45.450 121.620 1.00 138.10 104 GLU A C 1
ATOM 856 O O . GLU A 1 105 ? 60.590 46.364 121.022 1.00 135.41 104 GLU A O 1
ATOM 862 N N . VAL A 1 106 ? 59.680 44.296 121.030 1.00 135.18 105 VAL A N 1
ATOM 863 C CA . VAL A 1 106 ? 59.833 44.090 119.576 1.00 129.86 105 VAL A CA 1
ATOM 864 C C . VAL A 1 106 ? 58.865 45.051 118.876 1.00 125.58 105 VAL A C 1
ATOM 865 O O . VAL A 1 106 ? 57.679 44.751 118.700 1.00 127.80 105 VAL A O 1
ATOM 869 N N . ASP A 1 107 ? 59.388 46.214 118.489 1.00 117.14 106 ASP A N 1
ATOM 870 C CA . ASP A 1 107 ? 58.553 47.387 118.234 1.00 108.99 106 ASP A CA 1
ATOM 871 C C . ASP A 1 107 ? 58.450 47.892 116.790 1.00 105.22 106 ASP A C 1
ATOM 872 O O . ASP A 1 107 ? 58.949 47.261 115.854 1.00 106.35 106 ASP A O 1
ATOM 877 N N . ALA A 1 108 ? 57.827 49.064 116.656 1.00 95.63 107 ALA A N 1
ATOM 878 C CA . ALA A 1 108 ? 57.116 49.520 115.453 1.00 91.82 107 ALA A CA 1
ATOM 879 C C . ALA A 1 108 ? 55.634 49.449 115.812 1.00 87.70 107 ALA A C 1
ATOM 880 O O . ALA A 1 108 ? 54.770 49.963 115.095 1.00 83.61 107 ALA A O 1
ATOM 882 N N . SER A 1 109 ? 55.372 48.801 116.948 1.00 81.60 108 SER A N 1
ATOM 883 C CA . SER A 1 109 ? 54.049 48.699 117.548 1.00 71.42 108 SER A CA 1
ATOM 884 C C . SER A 1 109 ? 53.818 49.803 118.574 1.00 68.35 108 SER A C 1
ATOM 885 O O . SER A 1 109 ? 52.792 49.809 119.263 1.00 66.69 108 SER A O 1
ATOM 888 N N . TYR A 1 110 ? 54.781 50.725 118.670 1.00 64.57 109 TYR A N 1
ATOM 889 C CA . TYR A 1 110 ? 54.678 51.911 119.524 1.00 60.95 109 TYR A CA 1
ATOM 890 C C . TYR A 1 110 ? 53.352 52.662 119.329 1.00 53.50 109 TYR A C 1
ATOM 891 O O . TYR A 1 110 ? 52.713 53.034 120.311 1.00 48.07 109 TYR A O 1
ATOM 900 N N . PRO A 1 111 ? 52.941 52.910 118.061 1.00 48.54 110 PRO A N 1
ATOM 901 C CA . PRO A 1 111 ? 51.695 53.666 117.856 1.00 46.15 110 PRO A CA 1
ATOM 902 C C . PRO A 1 111 ? 50.467 53.056 118.551 1.00 46.48 110 PRO A C 1
ATOM 903 O O . PRO A 1 111 ? 49.522 53.774 118.909 1.00 46.84 110 PRO A O 1
ATOM 907 N N . PHE A 1 112 ? 50.496 51.746 118.765 1.00 46.40 111 PHE A N 1
ATOM 908 C CA . PHE A 1 112 ? 49.305 51.034 119.216 1.00 45.56 111 PHE A CA 1
ATOM 909 C C . PHE A 1 112 ? 49.411 50.559 120.654 1.00 46.67 111 PHE A C 1
ATOM 910 O O . PHE A 1 112 ? 48.492 49.905 121.163 1.00 44.18 111 PHE A O 1
ATOM 918 N N . ARG A 1 113 ? 50.521 50.907 121.306 1.00 48.74 112 ARG A N 1
ATOM 919 C CA . ARG A 1 113 ? 50.768 50.518 122.696 1.00 49.91 112 ARG A CA 1
ATOM 920 C C . ARG A 1 113 ? 49.535 50.732 123.578 1.00 45.76 112 ARG A C 1
ATOM 921 O O . ARG A 1 113 ? 49.268 49.940 124.481 1.00 48.56 112 ARG A O 1
ATOM 929 N N . TYR A 1 114 ? 48.787 51.792 123.294 1.00 42.24 113 TYR A N 1
ATOM 930 C CA . TYR A 1 114 ? 47.547 52.104 124.009 1.00 43.68 113 TYR A CA 1
ATOM 931 C C . TYR A 1 114 ? 46.498 51.007 123.831 1.00 40.86 113 TYR A C 1
ATOM 932 O O . TYR A 1 114 ? 45.830 50.619 124.783 1.00 40.72 113 TYR A O 1
ATOM 941 N N . PHE A 1 115 ? 46.349 50.535 122.596 1.00 39.70 114 PHE A N 1
ATOM 942 C CA . PHE A 1 115 ? 45.388 49.492 122.271 1.00 38.84 114 PHE A CA 1
ATOM 943 C C . PHE A 1 115 ? 45.885 48.177 122.834 1.00 35.54 114 PHE A C 1
ATOM 944 O O . PHE A 1 115 ? 45.127 47.472 123.497 1.00 32.47 114 PHE A O 1
ATOM 952 N N . LEU A 1 116 ? 47.166 47.886 122.600 1.00 34.00 115 LEU A N 1
ATOM 953 C CA . LEU A 1 116 ? 47.800 46.662 123.073 1.00 34.64 115 LEU A CA 1
ATOM 954 C C . LEU A 1 116 ? 47.727 46.467 124.580 1.00 35.72 115 LEU A C 1
ATOM 955 O O . LEU A 1 116 ? 47.405 45.362 125.051 1.00 37.40 115 LEU A O 1
ATOM 960 N N . GLN A 1 117 ? 48.002 47.517 125.352 1.00 35.46 116 GLN A N 1
ATOM 961 C CA . GLN A 1 117 ? 47.883 47.373 126.799 1.00 33.79 116 GLN A CA 1
ATOM 962 C C . GLN A 1 117 ? 46.438 47.096 127.188 1.00 32.02 116 GLN A C 1
ATOM 963 O O . GLN A 1 117 ? 46.168 46.186 127.987 1.00 31.16 116 GLN A O 1
ATOM 969 N N . TYR A 1 118 ? 45.516 47.871 126.621 1.00 28.92 117 TYR A N 1
ATOM 970 C CA . TYR A 1 118 ? 44.100 47.678 126.922 1.00 30.62 117 TYR A CA 1
ATOM 971 C C . TYR A 1 118 ? 43.648 46.230 126.595 1.00 30.23 117 TYR A C 1
ATOM 972 O O . TYR A 1 118 ? 42.892 45.613 127.356 1.00 30.32 117 TYR A O 1
ATOM 981 N N . ALA A 1 119 ? 44.114 45.711 125.462 1.00 28.48 118 ALA A N 1
ATOM 982 C CA . ALA A 1 119 ? 43.861 44.320 125.065 1.00 28.27 118 ALA A CA 1
ATOM 983 C C . ALA A 1 119 ? 44.473 43.348 126.079 1.00 28.91 118 ALA A C 1
ATOM 984 O O . ALA A 1 119 ? 43.806 42.403 126.507 1.00 26.78 118 ALA A O 1
ATOM 986 N N . ARG A 1 120 ? 45.717 43.612 126.495 1.00 29.93 119 ARG A N 1
ATOM 987 C CA . ARG A 1 120 ? 46.384 42.759 127.482 1.00 31.43 119 ARG A CA 1
ATOM 988 C C . ARG A 1 120 ? 45.636 42.662 128.806 1.00 31.34 119 ARG A C 1
ATOM 989 O O . ARG A 1 120 ? 45.550 41.590 129.389 1.00 29.93 119 ARG A O 1
ATOM 997 N N . LEU A 1 121 ? 45.057 43.764 129.267 1.00 31.28 120 LEU A N 1
ATOM 998 C CA . LEU A 1 121 ? 44.441 43.741 130.584 1.00 30.62 120 LEU A CA 1
ATOM 999 C C . LEU A 1 121 ? 43.094 43.067 130.520 1.00 29.10 120 LEU A C 1
ATOM 1000 O O . LEU A 1 121 ? 42.663 42.427 131.489 1.00 31.13 120 LEU A O 1
ATOM 1005 N N . PHE A 1 122 ? 42.435 43.216 129.377 1.00 26.29 121 PHE A N 1
ATOM 1006 C CA . PHE A 1 122 ? 41.168 42.545 129.090 1.00 25.17 121 PHE A CA 1
ATOM 1007 C C . PHE A 1 122 ? 41.368 41.024 129.063 1.00 23.80 121 PHE A C 1
ATOM 1008 O O . PHE A 1 122 ? 40.541 40.258 129.571 1.00 22.20 121 PHE A O 1
ATOM 1016 N N . LEU A 1 123 ? 42.477 40.594 128.479 1.00 23.17 122 LEU A N 1
ATOM 1017 C CA . LEU A 1 123 ? 42.735 39.172 128.328 1.00 24.28 122 LEU A CA 1
ATOM 1018 C C . LEU A 1 123 ? 43.139 38.557 129.649 1.00 27.01 122 LEU A C 1
ATOM 1019 O O . LEU A 1 123 ? 42.733 37.424 129.952 1.00 27.48 122 LEU A O 1
ATOM 1024 N N . LEU A 1 124 ? 43.921 39.303 130.443 1.00 27.74 123 LEU A N 1
ATOM 1025 C CA . LEU A 1 124 ? 44.298 38.846 131.785 1.00 27.21 123 LEU A CA 1
ATOM 1026 C C . LEU A 1 124 ? 43.086 38.663 132.663 1.00 25.00 123 LEU A C 1
ATOM 1027 O O . LEU A 1 124 ? 42.922 37.616 133.282 1.00 24.01 123 LEU A O 1
ATOM 1032 N N . ASP A 1 125 ? 42.209 39.658 132.682 1.00 26.22 124 ASP A N 1
ATOM 1033 C CA . ASP A 1 125 ? 40.972 39.561 133.464 1.00 26.66 124 ASP A CA 1
ATOM 1034 C C . ASP A 1 125 ? 40.131 38.365 133.023 1.00 25.54 124 ASP A C 1
ATOM 1035 O O . ASP A 1 125 ? 39.603 37.625 133.854 1.00 27.57 124 ASP A O 1
ATOM 1040 N N . LEU A 1 126 ? 40.031 38.148 131.721 1.00 24.18 125 LEU A N 1
ATOM 1041 C CA . LEU A 1 126 ? 39.205 37.062 131.219 1.00 23.73 125 LEU A CA 1
ATOM 1042 C C . LEU A 1 126 ? 39.725 35.680 131.643 1.00 22.99 125 LEU A C 1
ATOM 1043 O O . LEU A 1 126 ? 38.976 34.887 132.190 1.00 21.26 125 LEU A O 1
ATOM 1048 N N . ASN A 1 127 ? 41.010 35.425 131.418 1.00 22.66 126 ASN A N 1
ATOM 1049 C CA . ASN A 1 127 ? 41.641 34.149 131.780 1.00 23.70 126 ASN A CA 1
ATOM 1050 C C . ASN A 1 127 ? 41.642 33.836 133.276 1.00 24.03 126 ASN A C 1
ATOM 1051 O O . ASN A 1 127 ? 41.465 32.675 133.670 1.00 23.45 126 ASN A O 1
ATOM 1056 N N . SER A 1 128 ? 41.830 34.858 134.108 1.00 25.99 127 SER A N 1
ATOM 1057 C CA . SER A 1 128 ? 41.670 34.679 135.560 1.00 29.21 127 SER A CA 1
ATOM 1058 C C . SER A 1 128 ? 40.295 34.067 135.897 1.00 28.04 127 SER A C 1
ATOM 1059 O O . SER A 1 128 ? 40.171 33.298 136.844 1.00 28.54 127 SER A O 1
ATOM 1062 N N . GLU A 1 129 ? 39.284 34.356 135.089 1.00 27.71 128 GLU A N 1
ATOM 1063 C CA . GLU A 1 129 ? 37.986 33.711 135.265 1.00 29.51 128 GLU A CA 1
ATOM 1064 C C . GLU A 1 129 ? 37.963 32.302 134.655 1.00 25.68 128 GLU A C 1
ATOM 1065 O O . GLU A 1 129 ? 37.566 31.346 135.290 1.00 23.26 128 GLU A O 1
ATOM 1071 N N . LEU A 1 130 ? 38.390 32.203 133.409 1.00 22.20 129 LEU A N 1
ATOM 1072 C CA . LEU A 1 130 ? 38.296 30.977 132.634 1.00 20.51 129 LEU A CA 1
ATOM 1073 C C . LEU A 1 130 ? 39.364 29.910 132.915 1.00 20.24 129 LEU A C 1
ATOM 1074 O O . LEU A 1 130 ? 39.055 28.714 132.878 1.00 21.41 129 LEU A O 1
ATOM 1079 N N . ASN A 1 131 ? 40.611 30.343 133.170 1.00 19.08 130 ASN A N 1
ATOM 1080 C CA . ASN A 1 131 ? 41.776 29.453 133.385 1.00 17.15 130 ASN A CA 1
ATOM 1081 C C . ASN A 1 131 ? 41.971 28.468 132.251 1.00 15.34 130 ASN A C 1
ATOM 1082 O O . ASN A 1 131 ? 42.191 27.304 132.481 1.00 15.28 130 ASN A O 1
ATOM 1087 N N . ILE A 1 132 ? 41.862 28.940 131.021 1.00 14.43 131 ILE A N 1
ATOM 1088 C CA . ILE A 1 132 ? 41.850 28.047 129.888 1.00 14.95 131 ILE A CA 1
ATOM 1089 C C . ILE A 1 132 ? 43.119 28.201 129.022 1.00 15.60 131 ILE A C 1
ATOM 1090 O O . ILE A 1 132 ? 43.365 27.378 128.145 1.00 15.85 131 ILE A O 1
ATOM 1095 N N . CYS A 1 133 ? 43.869 29.286 129.218 1.00 16.03 132 CYS A N 1
ATOM 1096 C CA . CYS A 1 133 ? 45.133 29.496 128.485 1.00 18.16 132 CYS A CA 1
ATOM 1097 C C . CYS A 1 133 ? 46.310 29.918 129.387 1.00 18.39 132 CYS A C 1
ATOM 1098 O O . CYS A 1 133 ? 46.142 30.073 130.600 1.00 18.93 132 CYS A O 1
ATOM 1101 N N . THR A 1 134 ? 47.488 30.074 128.788 1.00 18.09 133 THR A N 1
ATOM 1102 C CA . THR A 1 134 ? 48.704 30.423 129.528 1.00 18.22 133 THR A CA 1
ATOM 1103 C C . THR A 1 134 ? 49.090 31.823 129.164 1.00 20.01 133 THR A C 1
ATOM 1104 O O . THR A 1 134 ? 48.427 32.432 128.324 1.00 20.68 133 THR A O 1
ATOM 1108 N N . LYS A 1 135 ? 50.157 32.340 129.780 1.00 23.08 134 LYS A N 1
ATOM 1109 C CA . LYS A 1 135 ? 50.747 33.628 129.360 1.00 24.95 134 LYS A CA 1
ATOM 1110 C C . LYS A 1 135 ? 51.321 33.597 127.950 1.00 22.35 134 LYS A C 1
ATOM 1111 O O . LYS A 1 135 ? 51.104 34.551 127.194 1.00 22.32 134 LYS A O 1
ATOM 1117 N N . GLU A 1 136 ? 52.030 32.527 127.581 1.00 21.42 135 GLU A N 1
ATOM 1118 C CA . GLU A 1 136 ? 52.458 32.349 126.152 1.00 22.53 135 GLU A CA 1
ATOM 1119 C C . GLU A 1 136 ? 51.291 32.594 125.155 1.00 20.77 135 GLU A C 1
ATOM 1120 O O . GLU A 1 136 ? 51.455 33.293 124.160 1.00 20.88 135 GLU A O 1
ATOM 1126 N N . PHE A 1 137 ? 50.113 32.033 125.438 1.00 20.47 136 PHE A N 1
ATOM 1127 C CA . PHE A 1 137 ? 48.942 32.142 124.539 1.00 19.23 136 PHE A CA 1
ATOM 1128 C C . PHE A 1 137 ? 48.502 33.598 124.400 1.00 19.09 136 PHE A C 1
ATOM 1129 O O . PHE A 1 137 ? 48.266 34.092 123.287 1.00 18.77 136 PHE A O 1
ATOM 1137 N N . ILE A 1 138 ? 48.422 34.284 125.536 1.00 19.69 137 ILE A N 1
ATOM 1138 C CA . ILE A 1 138 ? 48.137 35.721 125.558 1.00 21.16 137 ILE A CA 1
ATOM 1139 C C . ILE A 1 138 ? 49.213 36.531 124.821 1.00 24.08 137 ILE A C 1
ATOM 1140 O O . ILE A 1 138 ? 48.861 37.404 124.006 1.00 25.38 137 ILE A O 1
ATOM 1145 N N . ILE A 1 139 ? 50.508 36.211 125.026 1.00 24.81 138 ILE A N 1
ATOM 1146 C CA . ILE A 1 139 ? 51.566 36.796 124.176 1.00 23.18 138 ILE A CA 1
ATOM 1147 C C . ILE A 1 139 ? 51.178 36.644 122.672 1.00 23.39 138 ILE A C 1
ATOM 1148 O O . ILE A 1 139 ? 51.083 37.645 121.932 1.00 24.41 138 ILE A O 1
ATOM 1153 N N . ASN A 1 140 ? 50.940 35.410 122.221 1.00 22.35 139 ASN A N 1
ATOM 1154 C CA . ASN A 1 140 ? 50.510 35.134 120.828 1.00 20.23 139 ASN A CA 1
ATOM 1155 C C . ASN A 1 140 ? 49.307 35.953 120.360 1.00 19.19 139 ASN A C 1
ATOM 1156 O O . ASN A 1 140 ? 49.332 36.487 119.278 1.00 19.36 139 ASN A O 1
ATOM 1161 N N . LEU A 1 141 ? 48.238 36.005 121.154 1.00 17.96 140 LEU A N 1
ATOM 1162 C CA . LEU A 1 141 ? 47.090 36.850 120.834 1.00 17.24 140 LEU A CA 1
ATOM 1163 C C . LEU A 1 141 ? 47.493 38.308 120.574 1.00 18.90 140 LEU A C 1
ATOM 1164 O O . LEU A 1 141 ? 47.008 38.929 119.624 1.00 18.54 140 LEU A O 1
ATOM 1169 N N . LEU A 1 142 ? 48.364 38.871 121.418 1.00 21.14 141 LEU A N 1
ATOM 1170 C CA . LEU A 1 142 ? 48.740 40.279 121.256 1.00 22.21 141 LEU A CA 1
ATOM 1171 C C . LEU A 1 142 ? 49.596 40.487 120.008 1.00 23.05 141 LEU A C 1
ATOM 1172 O O . LEU A 1 142 ? 49.435 41.477 119.323 1.00 22.82 141 LEU A O 1
ATOM 1177 N N . GLU A 1 143 ? 50.452 39.526 119.672 1.00 26.12 142 GLU A N 1
ATOM 1178 C CA . GLU A 1 143 ? 51.190 39.586 118.412 1.00 29.09 142 GLU A CA 1
ATOM 1179 C C . GLU A 1 143 ? 50.245 39.646 117.216 1.00 30.10 142 GLU A C 1
ATOM 1180 O O . GLU A 1 143 ? 50.515 40.349 116.221 1.00 30.43 142 GLU A O 1
ATOM 1186 N N . ILE A 1 144 ? 49.138 38.909 117.308 1.00 28.24 143 ILE A N 1
ATOM 1187 C CA . ILE A 1 144 ? 48.167 38.843 116.205 1.00 27.40 143 ILE A CA 1
ATOM 1188 C C . ILE A 1 144 ? 47.457 40.191 116.071 1.00 25.19 143 ILE A C 1
ATOM 1189 O O . ILE A 1 144 ? 47.308 40.701 114.979 1.00 24.04 143 ILE A O 1
ATOM 1194 N N . LEU A 1 145 ? 47.017 40.767 117.180 1.00 26.56 144 LEU A N 1
ATOM 1195 C CA . LEU A 1 145 ? 46.408 42.093 117.128 1.00 29.65 144 LEU A CA 1
ATOM 1196 C C . LEU A 1 145 ? 47.414 43.106 116.579 1.00 31.27 144 LEU A C 1
ATOM 1197 O O . LEU A 1 145 ? 47.085 43.927 115.726 1.00 34.02 144 LEU A O 1
ATOM 1202 N N . THR A 1 146 ? 48.642 43.024 117.075 1.00 33.04 145 THR A N 1
ATOM 1203 C CA . THR A 1 146 ? 49.734 43.896 116.658 1.00 33.63 145 THR A CA 1
ATOM 1204 C C . THR A 1 146 ? 49.922 43.839 115.146 1.00 35.95 145 THR A C 1
ATOM 1205 O O . THR A 1 146 ? 49.894 44.874 114.483 1.00 38.82 145 THR A O 1
ATOM 1209 N N . GLN A 1 147 ? 50.084 42.640 114.600 1.00 38.35 146 GLN A N 1
ATOM 1210 C CA . GLN A 1 147 ? 50.220 42.496 113.154 1.00 42.26 146 GLN A CA 1
ATOM 1211 C C . GLN A 1 147 ? 49.005 43.029 112.380 1.00 41.87 146 GLN A C 1
ATOM 1212 O O . GLN A 1 147 ? 49.169 43.572 111.286 1.00 45.69 146 GLN A O 1
ATOM 1218 N N . GLU A 1 148 ? 47.802 42.912 112.948 1.00 39.12 147 GLU A N 1
ATOM 1219 C CA . GLU A 1 148 ? 46.607 43.467 112.292 1.00 38.12 147 GLU A CA 1
ATOM 1220 C C . GLU A 1 148 ? 46.685 45.005 112.172 1.00 36.14 147 GLU A C 1
ATOM 1221 O O . GLU A 1 148 ? 46.510 45.559 111.090 1.00 34.70 147 GLU A O 1
ATOM 1227 N N . LEU A 1 149 ? 46.956 45.667 113.288 1.00 34.02 148 LEU A N 1
ATOM 1228 C CA . LEU A 1 149 ? 47.092 47.123 113.332 1.00 36.15 148 LEU A CA 1
ATOM 1229 C C . LEU A 1 149 ? 48.273 47.634 112.501 1.00 37.31 148 LEU A C 1
ATOM 1230 O O . LEU A 1 149 ? 48.118 48.598 111.747 1.00 38.42 148 LEU A O 1
ATOM 1235 N N . ILE A 1 150 ? 49.427 46.981 112.629 1.00 37.52 149 ILE A N 1
ATOM 1236 C CA . ILE A 1 150 ? 50.567 47.261 111.762 1.00 40.61 149 ILE A CA 1
ATOM 1237 C C . ILE A 1 150 ? 50.138 47.310 110.294 1.00 43.90 149 ILE A C 1
ATOM 1238 O O . ILE A 1 150 ? 50.284 48.335 109.630 1.00 47.18 149 ILE A O 1
ATOM 1243 N N . HIS A 1 151 ? 49.595 46.203 109.800 1.00 48.08 150 HIS A N 1
ATOM 1244 C CA . HIS A 1 151 ? 49.193 46.086 108.402 1.00 48.30 150 HIS A CA 1
ATOM 1245 C C . HIS A 1 151 ? 48.168 47.142 107.983 1.00 45.55 150 HIS A C 1
ATOM 1246 O O . HIS A 1 151 ? 48.282 47.753 106.922 1.00 47.97 150 HIS A O 1
ATOM 1253 N N . LEU A 1 152 ? 47.166 47.343 108.823 1.00 39.62 151 LEU A N 1
ATOM 1254 C CA . LEU A 1 152 ? 46.076 48.258 108.535 1.00 40.43 151 LEU A CA 1
ATOM 1255 C C . LEU A 1 152 ? 46.536 49.715 108.386 1.00 42.89 151 LEU A C 1
ATOM 1256 O O . LEU A 1 152 ? 46.002 50.467 107.571 1.00 37.22 151 LEU A O 1
ATOM 1261 N N . THR A 1 153 ? 47.528 50.100 109.182 1.00 46.56 152 THR A N 1
ATOM 1262 C CA . THR A 1 153 ? 47.941 51.486 109.267 1.00 51.69 152 THR A CA 1
ATOM 1263 C C . THR A 1 153 ? 49.185 51.802 108.411 1.00 54.16 152 THR A C 1
ATOM 1264 O O . THR A 1 153 ? 49.583 52.960 108.315 1.00 58.13 152 THR A O 1
ATOM 1268 N N . SER A 1 154 ? 49.787 50.790 107.784 1.00 53.53 153 SER A N 1
ATOM 1269 C CA . SER A 1 154 ? 51.102 50.960 107.146 1.00 55.19 153 SER A CA 1
ATOM 1270 C C . SER A 1 154 ? 51.148 51.941 105.951 1.00 56.33 153 SER A C 1
ATOM 1271 O O . SER A 1 154 ? 52.056 52.773 105.872 1.00 57.81 153 SER A O 1
ATOM 1274 N N . LYS A 1 155 ? 50.178 51.837 105.038 1.00 54.47 154 LYS A N 1
ATOM 1275 C CA . LYS A 1 155 ? 50.072 52.750 103.891 1.00 50.74 154 LYS A CA 1
ATOM 1276 C C . LYS A 1 155 ? 49.961 54.186 104.372 1.00 51.43 154 LYS A C 1
ATOM 1277 O O . LYS A 1 155 ? 50.563 55.097 103.800 1.00 54.63 154 LYS A O 1
ATOM 1283 N N . THR A 1 156 ? 49.177 54.375 105.426 1.00 48.70 155 THR A N 1
ATOM 1284 C CA . THR A 1 156 ? 49.026 55.665 106.059 1.00 47.20 155 THR A CA 1
ATOM 1285 C C . THR A 1 156 ? 50.351 56.154 106.646 1.00 50.43 155 THR A C 1
ATOM 1286 O O . THR A 1 156 ? 50.714 57.311 106.458 1.00 50.14 155 THR A O 1
ATOM 1290 N N . LEU A 1 157 ? 51.088 55.262 107.306 1.00 52.70 156 LEU A N 1
ATOM 1291 C CA . LEU A 1 157 ? 52.379 55.610 107.905 1.00 55.06 156 LEU A CA 1
ATOM 1292 C C . LEU A 1 157 ? 53.406 56.128 106.905 1.00 57.73 156 LEU A C 1
ATOM 1293 O O . LEU A 1 157 ? 54.033 57.165 107.145 1.00 58.16 156 LEU A O 1
ATOM 1298 N N . VAL A 1 158 ? 53.564 55.409 105.792 1.00 61.01 157 VAL A N 1
ATOM 1299 C CA . VAL A 1 158 ? 54.570 55.735 104.775 1.00 63.12 157 VAL A CA 1
ATOM 1300 C C . VAL A 1 158 ? 54.419 57.180 104.272 1.00 66.51 157 VAL A C 1
ATOM 1301 O O . VAL A 1 158 ? 55.413 57.893 104.132 1.00 68.85 157 VAL A O 1
ATOM 1305 N N . LEU A 1 159 ? 53.179 57.608 104.032 1.00 68.75 158 LEU A N 1
ATOM 1306 C CA . LEU A 1 159 ? 52.902 58.981 103.601 1.00 70.86 158 LEU A CA 1
ATOM 1307 C C . LEU A 1 159 ? 52.786 60.013 104.729 1.00 74.17 158 LEU A C 1
ATOM 1308 O O . LEU A 1 159 ? 52.934 61.214 104.486 1.00 75.12 158 LEU A O 1
ATOM 1313 N N . ASP A 1 160 ? 52.544 59.561 105.958 1.00 76.91 159 ASP A N 1
ATOM 1314 C CA . ASP A 1 160 ? 52.453 60.488 107.093 1.00 80.14 159 ASP A CA 1
ATOM 1315 C C . ASP A 1 160 ? 53.826 60.935 107.614 1.00 84.49 159 ASP A C 1
ATOM 1316 O O . ASP A 1 160 ? 53.909 61.667 108.601 1.00 88.69 159 ASP A O 1
ATOM 1318 N N . LEU A 1 161 ? 54.893 60.493 106.948 1.00 85.07 160 LEU A N 1
ATOM 1319 C CA . LEU A 1 161 ? 56.230 61.062 107.144 1.00 86.07 160 LEU A CA 1
ATOM 1320 C C . LEU A 1 161 ? 56.291 62.488 106.584 1.00 84.80 160 LEU A C 1
ATOM 1321 O O . LEU A 1 161 ? 56.763 63.419 107.245 1.00 85.03 160 LEU A O 1
ATOM 1326 N N . HIS A 1 162 ? 55.782 62.638 105.366 1.00 83.72 161 HIS A N 1
ATOM 1327 C CA . HIS A 1 162 ? 55.868 63.878 104.612 1.00 83.32 161 HIS A CA 1
ATOM 1328 C C . HIS A 1 162 ? 54.782 64.868 105.020 1.00 77.62 161 HIS A C 1
ATOM 1329 O O . HIS A 1 162 ? 53.897 64.545 105.810 1.00 73.19 161 HIS A O 1
ATOM 1336 N N . ARG A 1 178 ? 66.515 53.815 111.265 1.00 77.62 178 ARG A N 1
ATOM 1337 C CA . ARG A 1 178 ? 66.345 55.247 111.481 1.00 78.00 178 ARG A CA 1
ATOM 1338 C C . ARG A 1 178 ? 64.893 55.601 111.792 1.00 80.18 178 ARG A C 1
ATOM 1339 O O . ARG A 1 178 ? 64.624 56.613 112.445 1.00 81.11 178 ARG A O 1
ATOM 1341 N N . PHE A 1 179 ? 63.976 54.744 111.335 1.00 82.09 179 PHE A N 1
ATOM 1342 C CA . PHE A 1 179 ? 62.517 54.970 111.388 1.00 81.85 179 PHE A CA 1
ATOM 1343 C C . PHE A 1 179 ? 61.942 55.289 112.772 1.00 81.09 179 PHE A C 1
ATOM 1344 O O . PHE A 1 179 ? 60.950 56.023 112.887 1.00 76.58 179 PHE A O 1
ATOM 1346 N N . ILE A 1 180 ? 62.572 54.732 113.809 1.00 79.98 180 ILE A N 1
ATOM 1347 C CA . ILE A 1 180 ? 62.149 54.918 115.198 1.00 75.45 180 ILE A CA 1
ATOM 1348 C C . ILE A 1 180 ? 61.969 56.388 115.597 1.00 76.19 180 ILE A C 1
ATOM 1349 O O . ILE A 1 180 ? 61.156 56.708 116.467 1.00 72.90 180 ILE A O 1
ATOM 1351 N N . TYR A 1 181 ? 62.729 57.273 114.956 1.00 74.50 181 TYR A N 1
ATOM 1352 C CA . TYR A 1 181 ? 62.640 58.700 115.221 1.00 73.38 181 TYR A CA 1
ATOM 1353 C C . TYR A 1 181 ? 61.216 59.218 114.987 1.00 76.34 181 TYR A C 1
ATOM 1354 O O . TYR A 1 181 ? 60.651 59.885 115.861 1.00 75.08 181 TYR A O 1
ATOM 1356 N N . TYR A 1 182 ? 60.638 58.885 113.825 1.00 76.47 182 TYR A N 1
ATOM 1357 C CA . TYR A 1 182 ? 59.260 59.282 113.472 1.00 74.02 182 TYR A CA 1
ATOM 1358 C C . TYR A 1 182 ? 58.242 58.702 114.442 1.00 75.90 182 TYR A C 1
ATOM 1359 O O . TYR A 1 182 ? 57.312 59.398 114.852 1.00 75.21 182 TYR A O 1
ATOM 1361 N N . LEU A 1 183 ? 58.427 57.426 114.793 1.00 75.17 183 LEU A N 1
ATOM 1362 C CA . LEU A 1 183 ? 57.582 56.740 115.770 1.00 71.72 183 LEU A CA 1
ATOM 1363 C C . LEU A 1 183 ? 57.737 57.357 117.163 1.00 70.68 183 LEU A C 1
ATOM 1364 O O . LEU A 1 183 ? 56.746 57.526 117.882 1.00 66.88 183 LEU A O 1
ATOM 1366 N N . LYS A 1 184 ? 58.973 57.711 117.528 1.00 70.33 184 LYS A N 1
ATOM 1367 C CA . LYS A 1 184 ? 59.248 58.401 118.796 1.00 69.05 184 LYS A CA 1
ATOM 1368 C C . LYS A 1 184 ? 58.603 59.785 118.808 1.00 70.07 184 LYS A C 1
ATOM 1369 O O . LYS A 1 184 ? 57.918 60.158 119.770 1.00 70.25 184 LYS A O 1
ATOM 1371 N N . LYS A 1 185 ? 58.808 60.529 117.723 1.00 66.23 185 LYS A N 1
ATOM 1372 C CA . LYS A 1 185 ? 58.244 61.859 117.600 1.00 68.20 185 LYS A CA 1
ATOM 1373 C C . LYS A 1 185 ? 56.730 61.809 117.424 1.00 68.00 185 LYS A C 1
ATOM 1374 O O . LYS A 1 185 ? 55.998 62.231 118.321 1.00 68.60 185 LYS A O 1
ATOM 1376 N N . ARG A 1 186 ? 56.273 61.269 116.287 1.00 65.62 186 ARG A N 1
ATOM 1377 C CA . ARG A 1 186 ? 54.857 61.328 115.885 1.00 61.48 186 ARG A CA 1
ATOM 1378 C C . ARG A 1 186 ? 53.941 60.680 116.923 1.00 62.28 186 ARG A C 1
ATOM 1379 O O . ARG A 1 186 ? 52.776 61.075 117.057 1.00 59.83 186 ARG A O 1
ATOM 1387 N N . PHE A 1 187 ? 54.475 59.693 117.648 1.00 64.41 187 PHE A N 1
ATOM 1388 C CA . PHE A 1 187 ? 53.742 59.013 118.721 1.00 68.92 187 PHE A CA 1
ATOM 1389 C C . PHE A 1 187 ? 54.526 59.062 120.037 1.00 71.35 187 PHE A C 1
ATOM 1390 O O . PHE A 1 187 ? 55.295 58.146 120.352 1.00 75.64 187 PHE A O 1
ATOM 1398 N N . ASN A 1 188 ? 54.329 60.139 120.797 1.00 71.26 188 ASN A N 1
ATOM 1399 C CA . ASN A 1 188 ? 54.983 60.297 122.095 1.00 64.58 188 ASN A CA 1
ATOM 1400 C C . ASN A 1 188 ? 54.018 60.509 123.264 1.00 58.96 188 ASN A C 1
ATOM 1401 O O . ASN A 1 188 ? 54.250 60.003 124.356 1.00 61.84 188 ASN A O 1
ATOM 1406 N N . SER A 1 189 ? 52.944 61.254 123.040 1.00 55.39 189 SER A N 1
ATOM 1407 C CA . SER A 1 189 ? 52.006 61.562 124.116 1.00 54.30 189 SER A CA 1
ATOM 1408 C C . SER A 1 189 ? 50.561 61.242 123.742 1.00 54.07 189 SER A C 1
ATOM 1409 O O . SER A 1 189 ? 50.245 61.020 122.571 1.00 51.82 189 SER A O 1
ATOM 1412 N N . LYS A 1 190 ? 49.693 61.264 124.751 1.00 52.46 190 LYS A N 1
ATOM 1413 C CA . LYS A 1 190 ? 48.265 61.052 124.578 1.00 55.41 190 LYS A CA 1
ATOM 1414 C C . LYS A 1 190 ? 47.664 61.945 123.495 1.00 59.65 190 LYS A C 1
ATOM 1415 O O . LYS A 1 190 ? 47.101 61.445 122.516 1.00 61.01 190 LYS A O 1
ATOM 1421 N N . LYS A 1 191 ? 47.787 63.260 123.672 1.00 63.46 191 LYS A N 1
ATOM 1422 C CA . LYS A 1 191 ? 47.189 64.223 122.741 1.00 64.35 191 LYS A CA 1
ATOM 1423 C C . LYS A 1 191 ? 47.815 64.131 121.350 1.00 61.49 191 LYS A C 1
ATOM 1424 O O . LYS A 1 191 ? 47.152 64.384 120.344 1.00 59.32 191 LYS A O 1
ATOM 1430 N N . ASP A 1 192 ? 49.089 63.758 121.307 1.00 59.21 192 ASP A N 1
ATOM 1431 C CA . ASP A 1 192 ? 49.810 63.643 120.049 1.00 63.77 192 ASP A CA 1
ATOM 1432 C C . ASP A 1 192 ? 49.333 62.417 119.230 1.00 64.62 192 ASP A C 1
ATOM 1433 O O . ASP A 1 192 ? 49.360 62.417 117.990 1.00 59.57 192 ASP A O 1
ATOM 1438 N N . ILE A 1 193 ? 48.849 61.406 119.949 1.00 64.24 193 ILE A N 1
ATOM 1439 C CA . ILE A 1 193 ? 48.214 60.224 119.370 1.00 60.31 193 ILE A CA 1
ATOM 1440 C C . ILE A 1 193 ? 46.780 60.547 118.933 1.00 61.34 193 ILE A C 1
ATOM 1441 O O . ILE A 1 193 ? 46.351 60.110 117.859 1.00 60.15 193 ILE A O 1
ATOM 1446 N N . ILE A 1 194 ? 46.051 61.321 119.749 1.00 60.39 194 ILE A N 1
ATOM 1447 C CA . ILE A 1 194 ? 44.729 61.843 119.354 1.00 58.96 194 ILE A CA 1
ATOM 1448 C C . ILE A 1 194 ? 44.853 62.672 118.076 1.00 59.32 194 ILE A C 1
ATOM 1449 O O . ILE A 1 194 ? 43.936 62.691 117.247 1.00 59.24 194 ILE A O 1
ATOM 1454 N N . ALA A 1 195 ? 45.995 63.341 117.922 1.00 58.35 195 ALA A N 1
ATOM 1455 C CA . ALA A 1 195 ? 46.233 64.225 116.778 1.00 59.83 195 ALA A CA 1
ATOM 1456 C C . ALA A 1 195 ? 46.385 63.438 115.475 1.00 57.84 195 ALA A C 1
ATOM 1457 O O . ALA A 1 195 ? 45.821 63.816 114.438 1.00 59.16 195 ALA A O 1
ATOM 1459 N N . PHE A 1 196 ? 47.145 62.349 115.542 1.00 52.94 196 PHE A N 1
ATOM 1460 C CA . PHE A 1 196 ? 47.326 61.456 114.403 1.00 53.58 196 PHE A CA 1
ATOM 1461 C C . PHE A 1 196 ? 46.018 60.779 113.977 1.00 51.33 196 PHE A C 1
ATOM 1462 O O . PHE A 1 196 ? 45.790 60.574 112.791 1.00 52.27 196 PHE A O 1
ATOM 1470 N N . TYR A 1 197 ? 45.171 60.431 114.945 1.00 50.38 197 TYR A N 1
ATOM 1471 C CA . TYR A 1 197 ? 43.930 59.725 114.647 1.00 50.44 197 TYR A CA 1
ATOM 1472 C C . TYR A 1 197 ? 42.820 60.669 114.206 1.00 50.76 197 TYR A C 1
ATOM 1473 O O . TYR A 1 197 ? 41.948 60.274 113.437 1.00 49.16 197 TYR A O 1
ATOM 1482 N N . THR A 1 198 ? 42.847 61.913 114.682 1.00 52.81 198 THR A N 1
ATOM 1483 C CA . THR A 1 198 ? 41.880 62.927 114.210 1.00 54.56 198 THR A CA 1
ATOM 1484 C C . THR A 1 198 ? 42.277 63.440 112.814 1.00 53.68 198 THR A C 1
ATOM 1485 O O . THR A 1 198 ? 41.445 63.957 112.061 1.00 52.23 198 THR A O 1
ATOM 1489 N N . CYS A 1 199 ? 43.557 63.270 112.488 1.00 51.71 199 CYS A N 1
ATOM 1490 C CA . CYS A 1 199 ? 44.087 63.545 111.167 1.00 53.53 199 CYS A CA 1
ATOM 1491 C C . CYS A 1 199 ? 43.564 62.515 110.146 1.00 53.00 199 CYS A C 1
ATOM 1492 O O . CYS A 1 199 ? 43.387 62.827 108.968 1.00 51.70 199 CYS A O 1
ATOM 1495 N N . TYR A 1 200 ? 43.316 61.291 110.614 1.00 49.97 200 TYR A N 1
ATOM 1496 C CA . TYR A 1 200 ? 42.792 60.210 109.780 1.00 44.76 200 TYR A CA 1
ATOM 1497 C C . TYR A 1 200 ? 41.629 59.546 110.515 1.00 41.31 200 TYR A C 1
ATOM 1498 O O . TYR A 1 200 ? 41.755 58.407 111.002 1.00 38.57 200 TYR A O 1
ATOM 1507 N N . PRO A 1 201 ? 40.488 60.254 110.608 1.00 36.91 201 PRO A N 1
ATOM 1508 C CA . PRO A 1 201 ? 39.427 59.800 111.505 1.00 36.76 201 PRO A CA 1
ATOM 1509 C C . PRO A 1 201 ? 38.664 58.558 111.004 1.00 36.82 201 PRO A C 1
ATOM 1510 O O . PRO A 1 201 ? 37.904 57.958 111.773 1.00 35.06 201 PRO A O 1
ATOM 1514 N N . GLU A 1 202 ? 38.875 58.177 109.743 1.00 35.93 202 GLU A N 1
ATOM 1515 C CA . GLU A 1 202 ? 38.340 56.915 109.239 1.00 34.97 202 GLU A CA 1
ATOM 1516 C C . GLU A 1 202 ? 39.271 55.755 109.615 1.00 34.32 202 GLU A C 1
ATOM 1517 O O . GLU A 1 202 ? 38.783 54.656 109.911 1.00 32.18 202 GLU A O 1
ATOM 1523 N N . LEU A 1 203 ? 40.592 56.002 109.641 1.00 33.09 203 LEU A N 1
ATOM 1524 C CA . LEU A 1 203 ? 41.525 55.027 110.231 1.00 34.18 203 LEU A CA 1
ATOM 1525 C C . LEU A 1 203 ? 41.182 54.776 111.689 1.00 35.69 203 LEU A C 1
ATOM 1526 O O . LEU A 1 203 ? 41.216 53.635 112.149 1.00 41.66 203 LEU A O 1
ATOM 1531 N N . MET A 1 204 ? 40.856 55.846 112.405 1.00 34.99 204 MET A N 1
ATOM 1532 C CA . MET A 1 204 ? 40.530 55.767 113.814 1.00 35.27 204 MET A CA 1
ATOM 1533 C C . MET A 1 204 ? 39.283 54.904 114.012 1.00 33.49 204 MET A C 1
ATOM 1534 O O . MET A 1 204 ? 39.318 53.995 114.833 1.00 34.33 204 MET A O 1
ATOM 1539 N N . ARG A 1 205 ? 38.198 55.182 113.277 1.00 30.77 205 ARG A N 1
ATOM 1540 C CA . ARG A 1 205 ? 36.960 54.387 113.374 1.00 29.64 205 ARG A CA 1
ATOM 1541 C C . ARG A 1 205 ? 37.215 52.886 113.129 1.00 29.05 205 ARG A C 1
ATOM 1542 O O . ARG A 1 205 ? 36.850 52.058 113.960 1.00 27.86 205 ARG A O 1
ATOM 1550 N N . ILE A 1 206 ? 37.859 52.551 112.010 1.00 29.69 206 ILE A N 1
ATOM 1551 C CA . ILE A 1 206 ? 38.067 51.149 111.637 1.00 30.09 206 ILE A CA 1
ATOM 1552 C C . ILE A 1 206 ? 38.989 50.426 112.625 1.00 32.72 206 ILE A C 1
ATOM 1553 O O . ILE A 1 206 ? 38.737 49.268 112.979 1.00 33.92 206 ILE A O 1
ATOM 1558 N N . THR A 1 207 ? 40.015 51.135 113.106 1.00 33.12 207 THR A N 1
ATOM 1559 C CA . THR A 1 207 ? 40.932 50.628 114.129 1.00 30.34 207 THR A CA 1
ATOM 1560 C C . THR A 1 207 ? 40.201 50.167 115.384 1.00 28.33 207 THR A C 1
ATOM 1561 O O . THR A 1 207 ? 40.423 49.054 115.892 1.00 28.52 207 THR A O 1
ATOM 1565 N N . VAL A 1 208 ? 39.319 51.022 115.871 1.00 26.10 208 VAL A N 1
ATOM 1566 C CA . VAL A 1 208 ? 38.504 50.714 117.049 1.00 24.85 208 VAL A CA 1
ATOM 1567 C C . VAL A 1 208 ? 37.488 49.604 116.697 1.00 23.28 208 VAL A C 1
ATOM 1568 O O . VAL A 1 208 ? 37.220 48.718 117.513 1.00 20.26 208 VAL A O 1
ATOM 1572 N N . VAL A 1 209 ? 36.935 49.653 115.484 1.00 22.51 209 VAL A N 1
ATOM 1573 C CA . VAL A 1 209 ? 36.063 48.576 115.013 1.00 23.51 209 VAL A CA 1
ATOM 1574 C C . VAL A 1 209 ? 36.819 47.229 115.059 1.00 23.62 209 VAL A C 1
ATOM 1575 O O . VAL A 1 209 ? 36.343 46.284 115.679 1.00 23.21 209 VAL A O 1
ATOM 1579 N N . ARG A 1 210 ? 38.012 47.172 114.468 1.00 24.11 210 ARG A N 1
ATOM 1580 C CA . ARG A 1 210 ? 38.840 45.962 114.494 1.00 23.44 210 ARG A CA 1
ATOM 1581 C C . ARG A 1 210 ? 39.231 45.518 115.905 1.00 25.58 210 ARG A C 1
ATOM 1582 O O . ARG A 1 210 ? 39.208 44.314 116.217 1.00 27.97 210 ARG A O 1
ATOM 1590 N N . MET A 1 211 ? 39.570 46.487 116.754 1.00 25.91 211 MET A N 1
ATOM 1591 C CA . MET A 1 211 ? 39.835 46.254 118.166 1.00 27.37 211 MET A CA 1
ATOM 1592 C C . MET A 1 211 ? 38.654 45.543 118.843 1.00 26.72 211 MET A C 1
ATOM 1593 O O . MET A 1 211 ? 38.837 44.471 119.444 1.00 26.96 211 MET A O 1
ATOM 1598 N N . ARG A 1 212 ? 37.457 46.119 118.730 1.00 25.68 212 ARG A N 1
ATOM 1599 C CA . ARG A 1 212 ? 36.253 45.514 119.307 1.00 28.50 212 ARG A CA 1
ATOM 1600 C C . ARG A 1 212 ? 35.995 44.072 118.815 1.00 26.42 212 ARG A C 1
ATOM 1601 O O . ARG A 1 212 ? 35.737 43.172 119.617 1.00 25.29 212 ARG A O 1
ATOM 1609 N N . TYR A 1 213 ? 36.066 43.871 117.500 1.00 23.82 213 TYR A N 1
ATOM 1610 C CA . TYR A 1 213 ? 35.988 42.545 116.912 1.00 21.64 213 TYR A CA 1
ATOM 1611 C C . TYR A 1 213 ? 37.019 41.617 117.556 1.00 21.58 213 TYR A C 1
ATOM 1612 O O . TYR A 1 213 ? 36.700 40.487 117.942 1.00 20.30 213 TYR A O 1
ATOM 1621 N N . PHE A 1 214 ? 38.253 42.097 117.674 1.00 21.80 214 PHE A N 1
ATOM 1622 C CA . PHE A 1 214 ? 39.312 41.242 118.174 1.00 23.07 214 PHE A CA 1
ATOM 1623 C C . PHE A 1 214 ? 39.025 40.758 119.589 1.00 22.23 214 PHE A C 1
ATOM 1624 O O . PHE A 1 214 ? 39.180 39.570 119.892 1.00 22.64 214 PHE A O 1
ATOM 1632 N N . LEU A 1 215 ? 38.591 41.677 120.436 1.00 21.35 215 LEU A N 1
ATOM 1633 C CA . LEU A 1 215 ? 38.271 41.362 121.811 1.00 22.18 215 LEU A CA 1
ATOM 1634 C C . LEU A 1 215 ? 37.044 40.473 121.918 1.00 21.55 215 LEU A C 1
ATOM 1635 O O . LEU A 1 215 ? 37.029 39.533 122.717 1.00 21.23 215 LEU A O 1
ATOM 1640 N N . ASP A 1 216 ? 36.010 40.762 121.132 1.00 20.81 216 ASP A N 1
ATOM 1641 C CA . ASP A 1 216 ? 34.805 39.937 121.168 1.00 20.40 216 ASP A CA 1
ATOM 1642 C C . ASP A 1 216 ? 35.044 38.525 120.642 1.00 18.15 216 ASP A C 1
ATOM 1643 O O . ASP A 1 216 ? 34.544 37.572 121.208 1.00 17.79 216 ASP A O 1
ATOM 1648 N N . ASN A 1 217 ? 35.802 38.399 119.556 1.00 17.26 217 ASN A N 1
ATOM 1649 C CA . ASN A 1 217 ? 36.021 37.104 118.929 1.00 16.00 217 ASN A CA 1
ATOM 1650 C C . ASN A 1 217 ? 36.891 36.190 119.821 1.00 15.88 217 ASN A C 1
ATOM 1651 O O . ASN A 1 217 ? 36.616 34.984 119.931 1.00 14.97 217 ASN A O 1
ATOM 1656 N N . THR A 1 218 ? 37.894 36.788 120.480 1.00 14.72 218 THR A N 1
ATOM 1657 C CA . THR A 1 218 ? 38.833 36.075 121.361 1.00 15.12 218 THR A CA 1
ATOM 1658 C C . THR A 1 218 ? 38.094 35.633 122.613 1.00 14.99 218 THR A C 1
ATOM 1659 O O . THR A 1 218 ? 38.203 34.508 123.061 1.00 14.40 218 THR A O 1
ATOM 1663 N N . LYS A 1 219 ? 37.316 36.538 123.178 1.00 16.19 219 LYS A N 1
ATOM 1664 C CA . LYS A 1 219 ? 36.519 36.197 124.347 1.00 16.57 219 LYS A CA 1
ATOM 1665 C C . LYS A 1 219 ? 35.553 35.069 123.990 1.00 15.82 219 LYS A C 1
ATOM 1666 O O . LYS A 1 219 ? 35.449 34.072 124.694 1.00 16.27 219 LYS A O 1
ATOM 1672 N N . GLN A 1 220 ? 34.848 35.242 122.883 1.00 15.01 220 GLN A N 1
ATOM 1673 C CA . GLN A 1 220 ? 33.917 34.229 122.407 1.00 14.64 220 GLN A CA 1
ATOM 1674 C C . GLN A 1 220 ? 34.647 32.873 122.187 1.00 13.74 220 GLN A C 1
ATOM 1675 O O . GLN A 1 220 ? 34.173 31.838 122.656 1.00 13.12 220 GLN A O 1
ATOM 1681 N N . MET A 1 221 ? 35.803 32.906 121.521 1.00 13.12 221 MET A N 1
ATOM 1682 C CA . MET A 1 221 ? 36.626 31.705 121.322 1.00 13.72 221 MET A CA 1
ATOM 1683 C C . MET A 1 221 ? 37.019 30.970 122.615 1.00 13.54 221 MET A C 1
ATOM 1684 O O . MET A 1 221 ? 36.841 29.726 122.749 1.00 13.58 221 MET A O 1
ATOM 1689 N N . LEU A 1 222 ? 37.552 31.736 123.559 1.00 13.32 222 LEU A N 1
ATOM 1690 C CA . LEU A 1 222 ? 37.973 31.194 124.839 1.00 13.57 222 LEU A CA 1
ATOM 1691 C C . LEU A 1 222 ? 36.835 30.652 125.701 1.00 13.37 222 LEU A C 1
ATOM 1692 O O . LEU A 1 222 ? 37.019 29.654 126.393 1.00 13.80 222 LEU A O 1
ATOM 1697 N N . ILE A 1 223 ? 35.673 31.303 125.680 1.00 13.46 223 ILE A N 1
ATOM 1698 C CA . ILE A 1 223 ? 34.459 30.768 126.345 1.00 13.51 223 ILE A CA 1
ATOM 1699 C C . ILE A 1 223 ? 34.007 29.463 125.690 1.00 12.95 223 ILE A C 1
ATOM 1700 O O . ILE A 1 223 ? 33.722 28.487 126.377 1.00 12.89 223 ILE A O 1
ATOM 1705 N N . ARG A 1 224 ? 33.939 29.441 124.366 1.00 13.00 224 ARG A N 1
ATOM 1706 C CA . ARG A 1 224 ? 33.674 28.177 123.625 1.00 13.34 224 ARG A CA 1
ATOM 1707 C C . ARG A 1 224 ? 34.653 27.034 123.995 1.00 13.68 224 ARG A C 1
ATOM 1708 O O . ARG A 1 224 ? 34.211 25.911 124.287 1.00 15.43 224 ARG A O 1
ATOM 1716 N N . VAL A 1 225 ? 35.958 27.304 124.036 1.00 13.25 225 VAL A N 1
ATOM 1717 C CA . VAL A 1 225 ? 36.923 26.212 124.318 1.00 13.19 225 VAL A CA 1
ATOM 1718 C C . VAL A 1 225 ? 36.744 25.724 125.737 1.00 13.99 225 VAL A C 1
ATOM 1719 O O . VAL A 1 225 ? 36.761 24.528 125.986 1.00 14.29 225 VAL A O 1
ATOM 1723 N N . THR A 1 226 ? 36.587 26.654 126.672 1.00 14.98 226 THR A N 1
ATOM 1724 C CA . THR A 1 226 ? 36.249 26.300 128.045 1.00 16.12 226 THR A CA 1
ATOM 1725 C C . THR A 1 226 ? 34.993 25.420 128.137 1.00 17.54 226 THR A C 1
ATOM 1726 O O . THR A 1 226 ? 35.002 24.421 128.875 1.00 17.73 226 THR A O 1
ATOM 1730 N N . GLU A 1 227 ? 33.944 25.738 127.372 1.00 17.81 227 GLU A N 1
ATOM 1731 C CA . GLU A 1 227 ? 32.715 24.934 127.435 1.00 20.04 227 GLU A CA 1
ATOM 1732 C C . GLU A 1 227 ? 32.867 23.620 126.696 1.00 18.19 227 GLU A C 1
ATOM 1733 O O . GLU A 1 227 ? 32.237 22.642 127.077 1.00 16.98 227 GLU A O 1
ATOM 1739 N N . ASP A 1 228 ? 33.630 23.613 125.598 1.00 16.42 228 ASP A N 1
ATOM 1740 C CA . ASP A 1 228 ? 33.693 22.422 124.755 1.00 15.61 228 ASP A CA 1
ATOM 1741 C C . ASP A 1 228 ? 34.803 21.468 125.133 1.00 15.20 228 ASP A C 1
ATOM 1742 O O . ASP A 1 228 ? 34.939 20.400 124.521 1.00 15.18 228 ASP A O 1
ATOM 1747 N N . LEU A 1 229 ? 35.571 21.836 126.160 1.00 14.03 229 LEU A N 1
ATOM 1748 C CA . LEU A 1 229 ? 36.813 21.122 126.472 1.00 14.75 229 LEU A CA 1
ATOM 1749 C C . LEU A 1 229 ? 36.669 19.594 126.623 1.00 13.90 229 LEU A C 1
ATOM 1750 O O . LEU A 1 229 ? 37.438 18.844 126.010 1.00 13.40 229 LEU A O 1
ATOM 1755 N N . PRO A 1 230 ? 35.678 19.122 127.417 1.00 14.31 230 PRO A N 1
ATOM 1756 C CA . PRO A 1 230 ? 35.588 17.644 127.542 1.00 13.69 230 PRO A CA 1
ATOM 1757 C C . PRO A 1 230 ? 35.373 16.960 126.208 1.00 14.28 230 PRO A C 1
ATOM 1758 O O . PRO A 1 230 ? 35.959 15.885 125.980 1.00 14.79 230 PRO A O 1
ATOM 1762 N N . SER A 1 231 ? 34.612 17.579 125.291 1.00 13.66 231 SER A N 1
ATOM 1763 C CA . SER A 1 231 ? 34.419 16.961 123.971 1.00 14.13 231 SER A CA 1
ATOM 1764 C C . SER A 1 231 ? 35.661 17.025 123.109 1.00 13.74 231 SER A C 1
ATOM 1765 O O . SER A 1 231 ? 35.921 16.104 122.307 1.00 12.48 231 SER A O 1
ATOM 1768 N N . ILE A 1 232 ? 36.367 18.153 123.209 1.00 13.48 232 ILE A N 1
ATOM 1769 C CA . ILE A 1 232 ? 37.645 18.330 122.534 1.00 13.89 232 ILE A CA 1
ATOM 1770 C C . ILE A 1 232 ? 38.639 17.267 123.004 1.00 14.84 232 ILE A C 1
ATOM 1771 O O . ILE A 1 232 ? 39.277 16.616 122.192 1.00 16.39 232 ILE A O 1
ATOM 1776 N N . GLN A 1 233 ? 38.764 17.092 124.309 1.00 15.46 233 GLN A N 1
ATOM 1777 C CA . GLN A 1 233 ? 39.708 16.117 124.859 1.00 17.24 233 GLN A CA 1
ATOM 1778 C C . GLN A 1 233 ? 39.384 14.712 124.414 1.00 18.51 233 GLN A C 1
ATOM 1779 O O . GLN A 1 233 ? 40.277 13.948 124.009 1.00 20.40 233 GLN A O 1
ATOM 1785 N N . ASN A 1 234 ? 38.097 14.394 124.461 1.00 19.17 234 ASN A N 1
ATOM 1786 C CA . ASN A 1 234 ? 37.596 13.107 124.060 1.00 19.81 234 ASN A CA 1
ATOM 1787 C C . ASN A 1 234 ? 37.661 12.871 122.583 1.00 20.08 234 ASN A C 1
ATOM 1788 O O . ASN A 1 234 ? 38.064 11.801 122.168 1.00 21.43 234 ASN A O 1
ATOM 1793 N N . CYS A 1 235 ? 37.273 13.845 121.762 1.00 18.50 235 CYS A N 1
ATOM 1794 C CA . CYS A 1 235 ? 37.337 13.610 120.322 1.00 18.14 235 CYS A CA 1
ATOM 1795 C C . CYS A 1 235 ? 38.772 13.484 119.799 1.00 17.44 235 CYS A C 1
ATOM 1796 O O . CYS A 1 235 ? 39.030 12.678 118.927 1.00 16.69 235 CYS A O 1
ATOM 1799 N N . PHE A 1 236 ? 39.694 14.304 120.322 1.00 16.24 236 PHE A N 1
ATOM 1800 C CA . PHE A 1 236 ? 40.994 14.464 119.686 1.00 15.36 236 PHE A CA 1
ATOM 1801 C C . PHE A 1 236 ? 42.080 13.799 120.491 1.00 16.87 236 PHE A C 1
ATOM 1802 O O . PHE A 1 236 ? 43.250 13.864 120.111 1.00 17.82 236 PHE A O 1
ATOM 1810 N N . ASN A 1 237 ? 41.688 13.182 121.606 1.00 18.22 237 ASN A N 1
ATOM 1811 C CA . ASN A 1 237 ? 42.622 12.472 122.486 1.00 19.89 237 ASN A CA 1
ATOM 1812 C C . ASN A 1 237 ? 43.692 13.456 122.991 1.00 19.54 237 ASN A C 1
ATOM 1813 O O . ASN A 1 237 ? 44.875 13.241 122.794 1.00 21.09 237 ASN A O 1
ATOM 1818 N N . ILE A 1 238 ? 43.240 14.548 123.625 1.00 18.92 238 ILE A N 1
ATOM 1819 C CA . ILE A 1 238 ? 44.100 15.606 124.130 1.00 17.54 238 ILE A CA 1
ATOM 1820 C C . ILE A 1 238 ? 43.986 15.552 125.629 1.00 19.25 238 ILE A C 1
ATOM 1821 O O . ILE A 1 238 ? 42.865 15.642 126.175 1.00 19.30 238 ILE A O 1
ATOM 1826 N N . GLN A 1 239 ? 45.139 15.418 126.302 1.00 18.98 239 GLN A N 1
ATOM 1827 C CA . GLN A 1 239 ? 45.163 15.267 127.763 1.00 18.05 239 GLN A CA 1
ATOM 1828 C C . GLN A 1 239 ? 45.181 16.618 128.476 1.00 17.13 239 GLN A C 1
ATOM 1829 O O . GLN A 1 239 ? 44.723 16.751 129.605 1.00 18.46 239 GLN A O 1
ATOM 1835 N N . SER A 1 240 ? 45.725 17.627 127.814 1.00 15.85 240 SER A N 1
ATOM 1836 C CA . SER A 1 240 ? 45.910 18.936 128.407 1.00 14.69 240 SER A CA 1
ATOM 1837 C C . SER A 1 240 ? 44.594 19.690 128.552 1.00 14.92 240 SER A C 1
ATOM 1838 O O . SER A 1 240 ? 43.673 19.530 127.737 1.00 14.74 240 SER A O 1
ATOM 1841 N N . SER A 1 241 ? 44.530 20.550 129.562 1.00 14.77 241 SER A N 1
ATOM 1842 C CA . SER A 1 241 ? 43.368 21.409 129.783 1.00 15.14 241 SER A CA 1
ATOM 1843 C C . SER A 1 241 ? 43.652 22.897 129.542 1.00 15.62 241 SER A C 1
ATOM 1844 O O . SER A 1 241 ? 42.833 23.736 129.926 1.00 15.86 241 SER A O 1
ATOM 1847 N N . GLU A 1 242 ? 44.812 23.227 128.968 1.00 15.84 242 GLU A N 1
ATOM 1848 C CA . GLU A 1 242 ? 45.166 24.622 128.732 1.00 15.66 242 GLU A CA 1
ATOM 1849 C C . GLU A 1 242 ? 45.704 24.884 127.345 1.00 14.99 242 GLU A C 1
ATOM 1850 O O . GLU A 1 242 ? 46.512 24.119 126.796 1.00 14.90 242 GLU A O 1
ATOM 1856 N N . LEU A 1 243 ? 45.286 26.004 126.790 1.00 14.11 243 LEU A N 1
ATOM 1857 C CA . LEU A 1 243 ? 45.803 26.448 125.510 1.00 14.01 243 LEU A CA 1
ATOM 1858 C C . LEU A 1 243 ? 47.117 27.163 125.764 1.00 14.70 243 LEU A C 1
ATOM 1859 O O . LEU A 1 243 ? 47.287 27.920 126.744 1.00 15.24 243 LEU A O 1
ATOM 1864 N N . ASN A 1 244 ? 48.056 26.922 124.878 1.00 15.04 244 ASN A N 1
ATOM 1865 C CA . ASN A 1 244 ? 49.361 27.465 125.057 1.00 14.83 244 ASN A CA 1
ATOM 1866 C C . ASN A 1 244 ? 49.768 28.284 123.878 1.00 15.03 244 ASN A C 1
ATOM 1867 O O . ASN A 1 244 ? 50.564 29.186 124.008 1.00 15.26 244 ASN A O 1
ATOM 1872 N N . SER A 1 245 ? 49.218 27.964 122.716 1.00 15.12 245 SER A N 1
ATOM 1873 C CA . SER A 1 245 ? 49.617 28.625 121.509 1.00 16.67 245 SER A CA 1
ATOM 1874 C C . SER A 1 245 ? 48.469 28.846 120.522 1.00 16.26 245 SER A C 1
ATOM 1875 O O . SER A 1 245 ? 47.545 28.020 120.440 1.00 15.44 245 SER A O 1
ATOM 1878 N N . ILE A 1 246 ? 48.521 29.977 119.819 1.00 16.56 246 ILE A N 1
ATOM 1879 C CA . ILE A 1 246 ? 47.633 30.271 118.709 1.00 18.42 246 ILE A CA 1
ATOM 1880 C C . ILE A 1 246 ? 48.453 30.790 117.539 1.00 21.36 246 ILE A C 1
ATOM 1881 O O . ILE A 1 246 ? 49.302 31.650 117.718 1.00 22.96 246 ILE A O 1
ATOM 1886 N N . SER A 1 247 ? 48.191 30.274 116.345 1.00 24.32 247 SER A N 1
ATOM 1887 C CA . SER A 1 247 ? 48.948 30.667 115.174 1.00 30.57 247 SER A CA 1
ATOM 1888 C C . SER A 1 247 ? 48.118 30.512 113.927 1.00 35.16 247 SER A C 1
ATOM 1889 O O . SER A 1 247 ? 46.907 30.239 113.999 1.00 33.90 247 SER A O 1
ATOM 1892 N N . GLU A 1 248 ? 48.790 30.692 112.787 1.00 42.12 248 GLU A N 1
ATOM 1893 C CA . GLU A 1 248 ? 48.224 30.492 111.434 1.00 46.55 248 GLU A CA 1
ATOM 1894 C C . GLU A 1 248 ? 46.893 31.245 111.195 1.00 49.96 248 GLU A C 1
ATOM 1895 O O . GLU A 1 248 ? 45.965 30.702 110.583 1.00 51.67 248 GLU A O 1
ATOM 1901 N N . SER A 1 249 ? 46.804 32.486 111.681 1.00 51.94 249 SER A N 1
ATOM 1902 C CA . SER A 1 249 ? 45.597 33.293 111.497 1.00 55.93 249 SER A CA 1
ATOM 1903 C C . SER A 1 249 ? 45.642 34.107 110.194 1.00 62.53 249 SER A C 1
ATOM 1904 O O . SER A 1 249 ? 46.015 35.283 110.205 1.00 64.35 249 SER A O 1
ATOM 1907 N N . GLN A 1 250 ? 45.262 33.466 109.083 1.00 72.88 250 GLN A N 1
ATOM 1908 C CA . GLN A 1 250 ? 45.214 34.100 107.746 1.00 78.57 250 GLN A CA 1
ATOM 1909 C C . GLN A 1 250 ? 44.409 35.395 107.738 1.00 77.01 250 GLN A C 1
ATOM 1910 O O . GLN A 1 250 ? 43.336 35.459 108.345 1.00 77.44 250 GLN A O 1
ATOM 1916 N N . GLY A 1 251 ? 44.921 36.406 107.032 1.00 73.29 251 GLY A N 1
ATOM 1917 C CA . GLY A 1 251 ? 44.270 37.722 106.927 1.00 67.70 251 GLY A CA 1
ATOM 1918 C C . GLY A 1 251 ? 42.842 37.718 106.395 1.00 63.20 251 GLY A C 1
ATOM 1919 O O . GLY A 1 251 ? 42.244 38.782 106.200 1.00 69.30 251 GLY A O 1
ATOM 1920 N N . ASP A 1 252 ? 42.291 36.522 106.184 1.00 54.80 252 ASP A N 1
ATOM 1921 C CA . ASP A 1 252 ? 40.959 36.340 105.607 1.00 46.37 252 ASP A CA 1
ATOM 1922 C C . ASP A 1 252 ? 39.889 36.354 106.710 1.00 38.42 252 ASP A C 1
ATOM 1923 O O . ASP A 1 252 ? 39.574 35.305 107.268 1.00 39.36 252 ASP A O 1
ATOM 1928 N N . SER A 1 253 ? 39.339 37.524 107.038 1.00 29.40 253 SER A N 1
ATOM 1929 C CA . SER A 1 253 ? 38.360 37.606 108.111 1.00 24.89 253 SER A CA 1
ATOM 1930 C C . SER A 1 253 ? 36.933 37.902 107.601 1.00 23.57 253 SER A C 1
ATOM 1931 O O . SER A 1 253 ? 36.763 38.561 106.576 1.00 21.23 253 SER A O 1
ATOM 1934 N N . HIS A 1 254 ? 35.931 37.385 108.318 1.00 20.26 254 HIS A N 1
ATOM 1935 C CA . HIS A 1 254 ? 34.538 37.424 107.875 1.00 20.32 254 HIS A CA 1
ATOM 1936 C C . HIS A 1 254 ? 33.616 37.656 109.049 1.00 19.99 254 HIS A C 1
ATOM 1937 O O . HIS A 1 254 ? 33.971 37.332 110.193 1.00 18.94 254 HIS A O 1
ATOM 1944 N N . SER A 1 255 ? 32.412 38.155 108.773 1.00 19.03 255 SER A N 1
ATOM 1945 C CA . SER A 1 255 ? 31.365 38.209 109.814 1.00 20.66 255 SER A CA 1
ATOM 1946 C C . SER A 1 255 ? 31.858 38.851 111.111 1.00 21.60 255 SER A C 1
ATOM 1947 O O . SER A 1 255 ? 31.786 38.236 112.180 1.00 25.02 255 SER A O 1
ATOM 1950 N N . ARG A 1 256 ? 32.374 40.070 111.018 1.00 22.11 256 ARG A N 1
ATOM 1951 C CA . ARG A 1 256 ? 32.867 40.825 112.192 1.00 22.83 256 ARG A CA 1
ATOM 1952 C C . ARG A 1 256 ? 34.212 40.303 112.722 1.00 20.84 256 ARG A C 1
ATOM 1953 O O . ARG A 1 256 ? 34.379 39.989 113.910 1.00 21.25 256 ARG A O 1
ATOM 1961 N N . GLY A 1 257 ? 35.164 40.192 111.802 1.00 18.13 257 GLY A N 1
ATOM 1962 C CA . GLY A 1 257 ? 36.554 39.965 112.149 1.00 18.04 257 GLY A CA 1
ATOM 1963 C C . GLY A 1 257 ? 36.949 38.530 112.498 1.00 17.73 257 GLY A C 1
ATOM 1964 O O . GLY A 1 257 ? 38.069 38.295 112.953 1.00 17.13 257 GLY A O 1
ATOM 1965 N N . LYS A 1 258 ? 36.037 37.585 112.279 1.00 17.56 258 LYS A N 1
ATOM 1966 C CA . LYS A 1 258 ? 36.249 36.170 112.607 1.00 18.47 258 LYS A CA 1
ATOM 1967 C C . LYS A 1 258 ? 37.247 35.536 111.668 1.00 16.66 258 LYS A C 1
ATOM 1968 O O . LYS A 1 258 ? 37.196 35.735 110.482 1.00 15.96 258 LYS A O 1
ATOM 1974 N N . THR A 1 259 ? 38.140 34.737 112.218 1.00 17.64 259 THR A N 1
ATOM 1975 C CA . THR A 1 259 ? 39.275 34.207 111.465 1.00 18.22 259 THR A CA 1
ATOM 1976 C C . THR A 1 259 ? 39.512 32.790 111.941 1.00 16.97 259 THR A C 1
ATOM 1977 O O . THR A 1 259 ? 39.300 32.489 113.126 1.00 16.00 259 THR A O 1
ATOM 1981 N N . VAL A 1 260 ? 39.968 31.935 111.034 1.00 15.69 260 VAL A N 1
ATOM 1982 C CA . VAL A 1 260 ? 40.442 30.613 111.387 1.00 16.00 260 VAL A CA 1
ATOM 1983 C C . VAL A 1 260 ? 41.800 30.676 112.083 1.00 17.29 260 VAL A C 1
ATOM 1984 O O . VAL A 1 260 ? 42.672 31.453 111.690 1.00 18.28 260 VAL A O 1
ATOM 1988 N N . SER A 1 261 ? 41.975 29.838 113.102 1.00 16.87 261 SER A N 1
ATOM 1989 C CA . SER A 1 261 ? 43.204 29.754 113.848 1.00 17.67 261 SER A CA 1
ATOM 1990 C C . SER A 1 261 ? 43.550 28.323 114.216 1.00 17.07 261 SER A C 1
ATOM 1991 O O . SER A 1 261 ? 42.663 27.509 114.465 1.00 17.69 261 SER A O 1
ATOM 1994 N N . THR A 1 262 ? 44.848 28.049 114.291 1.00 15.60 262 THR A N 1
ATOM 1995 C CA . THR A 1 262 ? 45.372 26.831 114.876 1.00 14.63 262 THR A CA 1
ATOM 1996 C C . THR A 1 262 ? 45.669 27.083 116.341 1.00 14.11 262 THR A C 1
ATOM 1997 O O . THR A 1 262 ? 46.289 28.083 116.693 1.00 15.19 262 THR A O 1
ATOM 2001 N N . LEU A 1 263 ? 45.187 26.188 117.190 1.00 13.46 263 LEU A N 1
ATOM 2002 C CA . LEU A 1 263 ? 45.330 26.285 118.637 1.00 13.33 263 LEU A CA 1
ATOM 2003 C C . LEU A 1 263 ? 46.170 25.103 119.081 1.00 12.57 263 LEU A C 1
ATOM 2004 O O . LEU A 1 263 ? 45.891 23.963 118.690 1.00 12.41 263 LEU A O 1
ATOM 2009 N N . THR A 1 264 ? 47.184 25.383 119.894 1.00 11.75 264 THR A N 1
ATOM 2010 C CA . THR A 1 264 ? 48.051 24.351 120.431 1.00 11.38 264 THR A CA 1
ATOM 2011 C C . THR A 1 264 ? 47.851 24.260 121.927 1.00 11.59 264 THR A C 1
ATOM 2012 O O . THR A 1 264 ? 47.890 25.278 122.638 1.00 12.44 264 THR A O 1
ATOM 2016 N N . PHE A 1 265 ? 47.586 23.061 122.421 1.00 11.85 265 PHE A N 1
ATOM 2017 C CA . PHE A 1 265 ? 47.436 22.862 123.889 1.00 12.98 265 PHE A CA 1
ATOM 2018 C C . PHE A 1 265 ? 48.812 22.676 124.533 1.00 12.87 265 PHE A C 1
ATOM 2019 O O . PHE A 1 265 ? 49.799 22.428 123.846 1.00 13.63 265 PHE A O 1
ATOM 2027 N N . SER A 1 266 ? 48.884 22.745 125.845 1.00 13.00 266 SER A N 1
ATOM 2028 C CA . SER A 1 266 ? 50.172 22.665 126.508 1.00 13.14 266 SER A CA 1
ATOM 2029 C C . SER A 1 266 ? 50.844 21.279 126.403 1.00 13.97 266 SER A C 1
ATOM 2030 O O . SER A 1 266 ? 51.963 21.095 126.914 1.00 14.84 266 SER A O 1
ATOM 2033 N N . ASP A 1 267 ? 50.172 20.308 125.761 1.00 13.82 267 ASP A N 1
ATOM 2034 C CA . ASP A 1 267 ? 50.757 18.983 125.525 1.00 13.67 267 ASP A CA 1
ATOM 2035 C C . ASP A 1 267 ? 51.231 18.887 124.097 1.00 13.76 267 ASP A C 1
ATOM 2036 O O . ASP A 1 267 ? 51.553 17.781 123.629 1.00 15.07 267 ASP A O 1
ATOM 2041 N N . GLY A 1 268 ? 51.237 20.019 123.396 1.00 12.93 268 GLY A N 1
ATOM 2042 C CA . GLY A 1 268 ? 51.623 20.068 121.978 1.00 12.59 268 GLY A CA 1
ATOM 2043 C C . GLY A 1 268 ? 50.549 19.614 120.965 1.00 13.32 268 GLY A C 1
ATOM 2044 O O . GLY A 1 268 ? 50.762 19.672 119.744 1.00 12.19 268 GLY A O 1
ATOM 2045 N N . LYS A 1 269 ? 49.396 19.145 121.435 1.00 14.00 269 LYS A N 1
ATOM 2046 C CA . LYS A 1 269 ? 48.372 18.717 120.466 1.00 15.02 269 LYS A CA 1
ATOM 2047 C C . LYS A 1 269 ? 47.580 19.897 119.932 1.00 14.99 269 LYS A C 1
ATOM 2048 O O . LYS A 1 269 ? 47.288 20.841 120.667 1.00 16.09 269 LYS A O 1
ATOM 2054 N N . LYS A 1 270 ? 47.286 19.847 118.643 1.00 14.61 270 LYS A N 1
ATOM 2055 C CA . LYS A 1 270 ? 46.724 20.966 117.901 1.00 15.90 270 LYS A CA 1
ATOM 2056 C C . LYS A 1 270 ? 45.321 20.668 117.405 1.00 14.95 270 LYS A C 1
ATOM 2057 O O . LYS A 1 270 ? 45.040 19.552 116.998 1.00 14.98 270 LYS A O 1
ATOM 2063 N N . ILE A 1 271 ? 44.448 21.672 117.461 1.00 13.40 271 ILE A N 1
ATOM 2064 C CA . ILE A 1 271 ? 43.174 21.641 116.757 1.00 11.55 271 ILE A CA 1
ATOM 2065 C C . ILE A 1 271 ? 43.089 22.926 115.961 1.00 11.02 271 ILE A C 1
ATOM 2066 O O . ILE A 1 271 ? 43.757 23.880 116.308 1.00 10.81 271 ILE A O 1
ATOM 2071 N N . VAL A 1 272 ? 42.268 22.950 114.906 1.00 10.53 272 VAL A N 1
ATOM 2072 C CA . VAL A 1 272 ? 41.954 24.179 114.140 1.00 10.43 272 VAL A CA 1
ATOM 2073 C C . VAL A 1 272 ? 40.555 24.733 114.529 1.00 10.52 272 VAL A C 1
ATOM 2074 O O . VAL A 1 272 ? 39.564 24.001 114.533 1.00 10.96 272 VAL A O 1
ATOM 2078 N N . TYR A 1 273 ? 40.497 25.995 114.943 1.00 10.39 273 TYR A N 1
ATOM 2079 C CA . TYR A 1 273 ? 39.255 26.641 115.369 1.00 9.97 273 TYR A CA 1
ATOM 2080 C C . TYR A 1 273 ? 38.688 27.326 114.155 1.00 10.28 273 TYR A C 1
ATOM 2081 O O . TYR A 1 273 ? 39.377 28.143 113.517 1.00 9.27 273 TYR A O 1
ATOM 2090 N N . LYS A 1 274 ? 37.453 26.950 113.782 1.00 10.75 274 LYS A N 1
ATOM 2091 C CA . LYS A 1 274 ? 36.797 27.589 112.641 1.00 11.10 274 LYS A CA 1
ATOM 2092 C C . LYS A 1 274 ? 35.457 28.207 113.049 1.00 11.63 274 LYS A C 1
ATOM 2093 O O . LYS A 1 274 ? 34.420 27.528 113.090 1.00 12.36 274 LYS A O 1
ATOM 2099 N N . PRO A 1 275 ? 35.460 29.508 113.317 1.00 11.56 275 PRO A N 1
ATOM 2100 C CA . PRO A 1 275 ? 34.239 30.205 113.740 1.00 11.76 275 PRO A CA 1
ATOM 2101 C C . PRO A 1 275 ? 33.352 30.533 112.526 1.00 12.67 275 PRO A C 1
ATOM 2102 O O . PRO A 1 275 ? 33.185 31.692 112.173 1.00 13.14 275 PRO A O 1
ATOM 2106 N N . LYS A 1 276 ? 32.834 29.505 111.866 1.00 14.03 276 LYS A N 1
ATOM 2107 C CA . LYS A 1 276 ? 31.988 29.660 110.660 1.00 15.92 276 LYS A CA 1
ATOM 2108 C C . LYS A 1 276 ? 30.654 28.881 110.737 1.00 15.83 276 LYS A C 1
ATOM 2109 O O . LYS A 1 276 ? 30.578 27.744 111.280 1.00 14.77 276 LYS A O 1
ATOM 2115 N N . ILE A 1 277 ? 29.608 29.511 110.193 1.00 15.52 277 ILE A N 1
ATOM 2116 C CA . ILE A 1 277 ? 28.379 28.816 109.813 1.00 14.90 277 ILE A CA 1
ATOM 2117 C C . ILE A 1 277 ? 28.833 27.551 109.116 1.00 14.75 277 ILE A C 1
ATOM 2118 O O . ILE A 1 277 ? 29.736 27.613 108.287 1.00 14.51 277 ILE A O 1
ATOM 2123 N N . ASN A 1 278 ? 28.244 26.403 109.443 1.00 14.26 278 ASN A N 1
ATOM 2124 C CA . ASN A 1 278 ? 28.729 25.136 108.876 1.00 14.65 278 ASN A CA 1
ATOM 2125 C C . ASN A 1 278 ? 27.666 24.021 108.885 1.00 15.53 278 ASN A C 1
ATOM 2126 O O . ASN A 1 278 ? 26.696 24.100 109.646 1.00 15.20 278 ASN A O 1
ATOM 2131 N N . SER A 1 279 ? 27.873 22.963 108.099 1.00 14.96 279 SER A N 1
ATOM 2132 C CA . SER A 1 279 ? 27.031 21.790 108.222 1.00 15.18 279 SER A CA 1
ATOM 2133 C C . SER A 1 279 ? 27.919 20.581 108.362 1.00 15.99 279 SER A C 1
ATOM 2134 O O . SER A 1 279 ? 27.742 19.598 107.611 1.00 17.90 279 SER A O 1
ATOM 2137 N N . GLU A 1 280 ? 28.879 20.613 109.291 1.00 14.85 280 GLU A N 1
ATOM 2138 C CA . GLU A 1 280 ? 29.899 19.576 109.274 1.00 14.55 280 GLU A CA 1
ATOM 2139 C C . GLU A 1 280 ? 29.327 18.209 109.654 1.00 13.99 280 GLU A C 1
ATOM 2140 O O . GLU A 1 280 ? 29.837 17.198 109.229 1.00 13.37 280 GLU A O 1
ATOM 2146 N N . ASN A 1 281 ? 28.264 18.173 110.455 1.00 14.27 281 ASN A N 1
ATOM 2147 C CA . ASN A 1 281 ? 27.674 16.875 110.839 1.00 14.22 281 ASN A CA 1
ATOM 2148 C C . ASN A 1 281 ? 27.000 16.184 109.648 1.00 14.02 281 ASN A C 1
ATOM 2149 O O . ASN A 1 281 ? 27.218 15.003 109.406 1.00 14.66 281 ASN A O 1
ATOM 2154 N N . LYS A 1 282 ? 26.239 16.938 108.872 1.00 13.73 282 LYS A N 1
ATOM 2155 C CA . LYS A 1 282 ? 25.639 16.406 107.641 1.00 14.54 282 LYS A CA 1
ATOM 2156 C C . LYS A 1 282 ? 26.675 16.012 106.621 1.00 14.99 282 LYS A C 1
ATOM 2157 O O . LYS A 1 282 ? 26.475 15.038 105.894 1.00 15.32 282 LYS A O 1
ATOM 2163 N N . LEU A 1 283 ? 27.790 16.747 106.564 1.00 14.73 283 LEU A N 1
ATOM 2164 C CA . LEU A 1 283 ? 28.813 16.446 105.572 1.00 15.02 283 LEU A CA 1
ATOM 2165 C C . LEU A 1 283 ? 29.568 15.164 105.912 1.00 15.88 283 LEU A C 1
ATOM 2166 O O . LEU A 1 283 ? 29.836 14.344 105.026 1.00 15.30 283 LEU A O 1
ATOM 2171 N N . ARG A 1 284 ? 29.854 14.975 107.194 1.00 16.75 284 ARG A N 1
ATOM 2172 C CA . ARG A 1 284 ? 30.435 13.724 107.675 1.00 18.09 284 ARG A CA 1
ATOM 2173 C C . ARG A 1 284 ? 29.550 12.499 107.305 1.00 19.03 284 ARG A C 1
ATOM 2174 O O . ARG A 1 284 ? 30.035 11.557 106.680 1.00 19.62 284 ARG A O 1
ATOM 2182 N N . ASP A 1 285 ? 28.270 12.523 107.657 1.00 18.67 285 ASP A N 1
ATOM 2183 C CA . ASP A 1 285 ? 27.364 11.423 107.291 1.00 19.23 285 ASP A CA 1
ATOM 2184 C C . ASP A 1 285 ? 27.270 11.259 105.783 1.00 17.64 285 ASP A C 1
ATOM 2185 O O . ASP A 1 285 ? 27.199 10.148 105.295 1.00 18.03 285 ASP A O 1
ATOM 2190 N N . PHE A 1 286 ? 27.284 12.359 105.042 1.00 16.02 286 PHE A N 1
ATOM 2191 C CA . PHE A 1 286 ? 27.379 12.267 103.591 1.00 15.77 286 PHE A CA 1
ATOM 2192 C C . PHE A 1 286 ? 28.646 11.517 103.106 1.00 16.00 286 PHE A C 1
ATOM 2193 O O . PHE A 1 286 ? 28.561 10.562 102.309 1.00 15.20 286 PHE A O 1
ATOM 2201 N N . PHE A 1 287 ? 29.818 11.936 103.584 1.00 15.64 287 PHE A N 1
ATOM 2202 C CA . PHE A 1 287 ? 31.070 11.285 103.186 1.00 16.11 287 PHE A CA 1
ATOM 2203 C C . PHE A 1 287 ? 31.077 9.787 103.539 1.00 16.35 287 PHE A C 1
ATOM 2204 O O . PHE A 1 287 ? 31.587 8.965 102.771 1.00 15.54 287 PHE A O 1
ATOM 2212 N N . GLU A 1 288 ? 30.499 9.443 104.686 1.00 16.31 288 GLU A N 1
ATOM 2213 C CA . GLU A 1 288 ? 30.368 8.042 105.074 1.00 19.01 288 GLU A CA 1
ATOM 2214 C C . GLU A 1 288 ? 29.443 7.277 104.140 1.00 19.23 288 GLU A C 1
ATOM 2215 O O . GLU A 1 288 ? 29.710 6.128 103.780 1.00 19.54 288 GLU A O 1
ATOM 2221 N N . PHE A 1 289 ? 28.381 7.935 103.698 1.00 18.22 289 PHE A N 1
ATOM 2222 C CA . PHE A 1 289 ? 27.518 7.301 102.742 1.00 19.15 289 PHE A CA 1
ATOM 2223 C C . PHE A 1 289 ? 28.331 7.027 101.470 1.00 18.80 289 PHE A C 1
ATOM 2224 O O . PHE A 1 289 ? 28.295 5.922 100.910 1.00 19.23 289 PHE A O 1
ATOM 2232 N N . LEU A 1 290 ? 29.101 8.022 101.044 1.00 18.11 290 LEU A N 1
ATOM 2233 C CA . LEU A 1 290 ? 29.860 7.919 99.796 1.00 17.79 290 LEU A CA 1
ATOM 2234 C C . LEU A 1 290 ? 30.938 6.875 99.841 1.00 18.20 290 LEU A C 1
ATOM 2235 O O . LEU A 1 290 ? 31.225 6.243 98.818 1.00 19.12 290 LEU A O 1
ATOM 2240 N N . ASN A 1 291 ? 31.568 6.728 101.005 1.00 18.24 291 ASN A N 1
ATOM 2241 C CA . ASN A 1 291 ? 32.551 5.693 101.191 1.00 19.99 291 ASN A CA 1
ATOM 2242 C C . ASN A 1 291 ? 31.935 4.295 101.073 1.00 23.55 291 ASN A C 1
ATOM 2243 O O . ASN A 1 291 ? 32.542 3.397 100.478 1.00 24.68 291 ASN A O 1
ATOM 2248 N N . LYS A 1 292 ? 30.732 4.119 101.621 1.00 27.95 292 LYS A N 1
ATOM 2249 C CA . LYS A 1 292 ? 30.017 2.834 101.540 1.00 31.35 292 LYS A CA 1
ATOM 2250 C C . LYS A 1 292 ? 29.556 2.599 100.128 1.00 30.92 292 LYS A C 1
ATOM 2251 O O . LYS A 1 292 ? 29.937 1.617 99.512 1.00 36.23 292 LYS A O 1
ATOM 2257 N N . GLU A 1 293 ? 28.779 3.531 99.597 1.00 31.25 293 GLU A N 1
ATOM 2258 C CA . GLU A 1 293 ? 28.133 3.325 98.313 1.00 31.51 293 GLU A CA 1
ATOM 2259 C C . GLU A 1 293 ? 28.988 3.460 97.078 1.00 30.15 293 GLU A C 1
ATOM 2260 O O . GLU A 1 293 ? 28.827 2.673 96.148 1.00 27.48 293 GLU A O 1
ATOM 2266 N N . LEU A 1 294 ? 29.877 4.460 97.047 1.00 27.48 294 LEU A N 1
ATOM 2267 C CA . LEU A 1 294 ? 30.682 4.699 95.848 1.00 26.51 294 LEU A CA 1
ATOM 2268 C C . LEU A 1 294 ? 32.153 4.293 95.979 1.00 26.01 294 LEU A C 1
ATOM 2269 O O . LEU A 1 294 ? 32.958 4.564 95.080 1.00 25.63 294 LEU A O 1
ATOM 2274 N N . GLU A 1 295 ? 32.494 3.644 97.086 1.00 27.26 295 GLU A N 1
ATOM 2275 C CA . GLU A 1 295 ? 33.889 3.332 97.423 1.00 29.91 295 GLU A CA 1
ATOM 2276 C C . GLU A 1 295 ? 34.804 4.553 97.246 1.00 27.99 295 GLU A C 1
ATOM 2277 O O . GLU A 1 295 ? 35.915 4.453 96.715 1.00 26.77 295 GLU A O 1
ATOM 2283 N N . ALA A 1 296 ? 34.287 5.704 97.684 1.00 25.53 296 ALA A N 1
ATOM 2284 C CA . ALA A 1 296 ? 34.923 7.010 97.548 1.00 23.59 296 ALA A CA 1
ATOM 2285 C C . ALA A 1 296 ? 36.269 7.058 98.265 1.00 23.53 296 ALA A C 1
ATOM 2286 O O . ALA A 1 296 ? 37.187 7.730 97.801 1.00 23.38 296 ALA A O 1
ATOM 2288 N N . ASP A 1 297 ? 36.368 6.342 99.385 1.00 22.85 297 ASP A N 1
ATOM 2289 C CA . ASP A 1 297 ? 37.597 6.241 100.171 1.00 24.06 297 ASP A CA 1
ATOM 2290 C C . ASP A 1 297 ? 38.111 7.620 100.639 1.00 24.10 297 ASP A C 1
ATOM 2291 O O . ASP A 1 297 ? 39.329 7.861 100.716 1.00 24.99 297 ASP A O 1
ATOM 2296 N N . ILE A 1 298 ? 37.170 8.513 100.950 1.00 22.47 298 ILE A N 1
ATOM 2297 C CA . ILE A 1 298 ? 37.459 9.855 101.474 1.00 21.01 298 ILE A CA 1
ATOM 2298 C C . ILE A 1 298 ? 37.972 9.748 102.899 1.00 21.15 298 ILE A C 1
ATOM 2299 O O . ILE A 1 298 ? 37.386 9.029 103.710 1.00 19.00 298 ILE A O 1
ATOM 2304 N N . TYR A 1 299 ? 39.061 10.480 103.200 1.00 20.51 299 TYR A N 1
ATOM 2305 C CA . TYR A 1 299 ? 39.592 10.551 104.564 1.00 18.88 299 TYR A CA 1
ATOM 2306 C C . TYR A 1 299 ? 38.610 11.355 105.406 1.00 18.89 299 TYR A C 1
ATOM 2307 O O . TYR A 1 299 ? 38.320 12.504 105.074 1.00 20.06 299 TYR A O 1
ATOM 2316 N N . ILE A 1 300 ? 38.097 10.768 106.480 1.00 19.07 300 ILE A N 1
ATOM 2317 C CA . ILE A 1 300 ? 37.119 11.460 107.337 1.00 19.17 300 ILE A CA 1
ATOM 2318 C C . ILE A 1 300 ? 37.884 12.247 108.409 1.00 18.71 300 ILE A C 1
ATOM 2319 O O . ILE A 1 300 ? 38.502 11.640 109.307 1.00 16.50 300 ILE A O 1
ATOM 2324 N N . VAL A 1 301 ? 37.868 13.582 108.303 1.00 17.09 301 VAL A N 1
ATOM 2325 C CA . VAL A 1 301 ? 38.545 14.423 109.310 1.00 17.27 301 VAL A CA 1
ATOM 2326 C C . VAL A 1 301 ? 37.720 14.541 110.595 1.00 17.49 301 VAL A C 1
ATOM 2327 O O . VAL A 1 301 ? 36.580 14.964 110.542 1.00 18.48 301 VAL A O 1
ATOM 2331 N N . LYS A 1 302 ? 38.301 14.194 111.744 1.00 18.49 302 LYS A N 1
ATOM 2332 C CA . LYS A 1 302 ? 37.632 14.351 113.053 1.00 18.50 302 LYS A CA 1
ATOM 2333 C C . LYS A 1 302 ? 37.285 15.803 113.386 1.00 17.91 302 LYS A C 1
ATOM 2334 O O . LYS A 1 302 ? 38.113 16.710 113.181 1.00 17.25 302 LYS A O 1
ATOM 2340 N N . LYS A 1 303 ? 36.062 16.017 113.889 1.00 16.45 303 LYS A N 1
ATOM 2341 C CA . LYS A 1 303 ? 35.563 17.352 114.218 1.00 15.67 303 LYS A CA 1
ATOM 2342 C C . LYS A 1 303 ? 34.677 17.325 115.435 1.00 15.46 303 LYS A C 1
ATOM 2343 O O . LYS A 1 303 ? 33.999 16.344 115.695 1.00 16.40 303 LYS A O 1
ATOM 2349 N N . VAL A 1 304 ? 34.720 18.405 116.202 1.00 15.34 304 VAL A N 1
ATOM 2350 C CA . VAL A 1 304 ? 33.716 18.710 117.211 1.00 14.09 304 VAL A CA 1
ATOM 2351 C C . VAL A 1 304 ? 32.934 19.870 116.594 1.00 14.59 304 VAL A C 1
ATOM 2352 O O . VAL A 1 304 ? 33.436 21.005 116.465 1.00 14.46 304 VAL A O 1
ATOM 2356 N N . THR A 1 305 ? 31.726 19.549 116.153 1.00 14.65 305 THR A N 1
ATOM 2357 C CA . THR A 1 305 ? 30.825 20.490 115.467 1.00 14.25 305 THR A CA 1
ATOM 2358 C C . THR A 1 305 ? 29.834 21.149 116.433 1.00 13.26 305 THR A C 1
ATOM 2359 O O . THR A 1 305 ? 29.291 20.503 117.310 1.00 12.06 305 THR A O 1
ATOM 2363 N N . ARG A 1 306 ? 29.635 22.459 116.271 1.00 13.05 306 ARG A N 1
ATOM 2364 C CA . ARG A 1 306 ? 28.705 23.210 117.094 1.00 12.54 306 ARG A CA 1
ATOM 2365 C C . ARG A 1 306 ? 27.897 24.079 116.170 1.00 12.75 306 ARG A C 1
ATOM 2366 O O . ARG A 1 306 ? 28.065 24.017 114.972 1.00 12.02 306 ARG A O 1
ATOM 2374 N N . ASN A 1 307 ? 27.026 24.897 116.726 1.00 13.43 307 ASN A N 1
ATOM 2375 C CA . ASN A 1 307 ? 26.023 25.595 115.944 1.00 14.05 307 ASN A CA 1
ATOM 2376 C C . ASN A 1 307 ? 26.598 26.589 114.923 1.00 14.12 307 ASN A C 1
ATOM 2377 O O . ASN A 1 307 ? 26.325 26.461 113.754 1.00 13.91 307 ASN A O 1
ATOM 2382 N N . THR A 1 308 ? 27.399 27.565 115.355 1.00 13.34 308 THR A N 1
ATOM 2383 C CA . THR A 1 308 ? 27.990 28.508 114.413 1.00 12.63 308 THR A CA 1
ATOM 2384 C C . THR A 1 308 ? 29.527 28.435 114.379 1.00 11.94 308 THR A C 1
ATOM 2385 O O . THR A 1 308 ? 30.182 29.412 114.006 1.00 11.49 308 THR A O 1
ATOM 2389 N N . TYR A 1 309 ? 30.093 27.284 114.762 1.00 11.08 309 TYR A N 1
ATOM 2390 C CA . TYR A 1 309 ? 31.556 27.073 114.696 1.00 10.52 309 TYR A CA 1
ATOM 2391 C C . TYR A 1 309 ? 31.900 25.589 114.859 1.00 11.09 309 TYR A C 1
ATOM 2392 O O . TYR A 1 309 ? 31.065 24.777 115.294 1.00 11.16 309 TYR A O 1
ATOM 2401 N N . PHE A 1 310 ? 33.129 25.234 114.527 1.00 10.87 310 PHE A N 1
ATOM 2402 C CA . PHE A 1 310 ? 33.573 23.879 114.779 1.00 11.18 310 PHE A CA 1
ATOM 2403 C C . PHE A 1 310 ? 35.091 23.822 115.044 1.00 11.61 310 PHE A C 1
ATOM 2404 O O . PHE A 1 310 ? 35.821 24.754 114.695 1.00 11.91 310 PHE A O 1
ATOM 2412 N N . TYR A 1 311 ? 35.545 22.734 115.640 1.00 11.31 311 TYR A N 1
ATOM 2413 C CA . TYR A 1 311 ? 36.965 22.491 115.749 1.00 11.94 311 TYR A CA 1
ATOM 2414 C C . TYR A 1 311 ? 37.332 21.292 114.910 1.00 12.88 311 TYR A C 1
ATOM 2415 O O . TYR A 1 311 ? 36.629 20.289 114.887 1.00 12.86 311 TYR A O 1
ATOM 2424 N N . GLU A 1 312 ? 38.477 21.381 114.269 1.00 14.43 312 GLU A N 1
ATOM 2425 C CA . GLU A 1 312 ? 38.871 20.357 113.334 1.00 16.68 312 GLU A CA 1
ATOM 2426 C C . GLU A 1 312 ? 40.212 19.756 113.744 1.00 16.71 312 GLU A C 1
ATOM 2427 O O . GLU A 1 312 ? 41.071 20.446 114.281 1.00 16.19 312 GLU A O 1
ATOM 2433 N N . GLU A 1 313 ? 40.357 18.463 113.496 1.00 17.24 313 GLU A N 1
ATOM 2434 C CA . GLU A 1 313 ? 41.624 17.727 113.641 1.00 18.69 313 GLU A CA 1
ATOM 2435 C C . GLU A 1 313 ? 42.754 18.441 112.888 1.00 16.77 313 GLU A C 1
ATOM 2436 O O . GLU A 1 313 ? 42.569 18.867 111.762 1.00 16.72 313 GLU A O 1
ATOM 2442 N N . TYR A 1 314 ? 43.920 18.562 113.492 1.00 16.82 314 TYR A N 1
ATOM 2443 C CA . TYR A 1 314 ? 45.066 19.113 112.754 1.00 17.74 314 TYR A CA 1
ATOM 2444 C C . TYR A 1 314 ? 45.631 18.049 111.830 1.00 17.36 314 TYR A C 1
ATOM 2445 O O . TYR A 1 314 ? 46.007 16.996 112.304 1.00 17.12 314 TYR A O 1
ATOM 2454 N N . ILE A 1 315 ? 45.681 18.324 110.531 1.00 18.05 315 ILE A N 1
ATOM 2455 C CA . ILE A 1 315 ? 46.117 17.331 109.536 1.00 19.76 315 ILE A CA 1
ATOM 2456 C C . ILE A 1 315 ? 47.475 17.752 108.961 1.00 21.95 315 ILE A C 1
ATOM 2457 O O . ILE A 1 315 ? 47.566 18.745 108.249 1.00 21.21 315 ILE A O 1
ATOM 2462 N N . ASP A 1 316 ? 48.522 16.994 109.261 1.00 26.78 316 ASP A N 1
ATOM 2463 C CA . ASP A 1 316 ? 49.852 17.293 108.706 1.00 32.44 316 ASP A CA 1
ATOM 2464 C C . ASP A 1 316 ? 50.242 16.453 107.467 1.00 33.00 316 ASP A C 1
ATOM 2465 O O . ASP A 1 316 ? 49.690 15.363 107.215 1.00 28.89 316 ASP A O 1
ATOM 2470 N N . ASN A 1 317 ? 51.196 17.005 106.718 1.00 34.61 317 ASN A N 1
ATOM 2471 C CA . ASN A 1 317 ? 51.784 16.423 105.521 1.00 37.38 317 ASN A CA 1
ATOM 2472 C C . ASN A 1 317 ? 52.765 15.298 105.869 1.00 38.42 317 ASN A C 1
ATOM 2473 O O . ASN A 1 317 ? 53.964 15.443 105.695 1.00 42.78 317 ASN A O 1
ATOM 2478 N N . ILE A 1 318 ? 52.233 14.180 106.342 1.00 37.80 318 ILE A N 1
ATOM 2479 C CA . ILE A 1 318 ? 52.977 12.965 106.637 1.00 37.96 318 ILE A CA 1
ATOM 2480 C C . ILE A 1 318 ? 53.523 12.273 105.377 1.00 39.62 318 ILE A C 1
ATOM 2481 O O . ILE A 1 318 ? 52.870 12.251 104.326 1.00 36.32 318 ILE A O 1
ATOM 2486 N N . GLU A 1 319 ? 54.728 11.712 105.490 1.00 40.62 319 GLU A N 1
ATOM 2487 C CA . GLU A 1 319 ? 55.398 11.069 104.357 1.00 42.21 319 GLU A CA 1
ATOM 2488 C C . GLU A 1 319 ? 54.634 9.831 103.922 1.00 40.40 319 GLU A C 1
ATOM 2489 O O . GLU A 1 319 ? 54.050 9.133 104.745 1.00 37.97 319 GLU A O 1
ATOM 2495 N N . ILE A 1 320 ? 54.645 9.580 102.620 1.00 41.02 320 ILE A N 1
ATOM 2496 C CA . ILE A 1 320 ? 54.121 8.348 102.051 1.00 40.39 320 ILE A CA 1
ATOM 2497 C C . ILE A 1 320 ? 55.260 7.323 101.946 1.00 41.80 320 ILE A C 1
ATOM 2498 O O . ILE A 1 320 ? 56.396 7.680 101.641 1.00 41.69 320 ILE A O 1
ATOM 2503 N N . ASN A 1 321 ? 54.953 6.057 102.211 1.00 47.58 321 ASN A N 1
ATOM 2504 C CA . ASN A 1 321 ? 55.976 5.014 102.372 1.00 49.64 321 ASN A CA 1
ATOM 2505 C C . ASN A 1 321 ? 56.655 4.514 101.081 1.00 51.98 321 ASN A C 1
ATOM 2506 O O . ASN A 1 321 ? 57.880 4.552 100.968 1.00 54.42 321 ASN A O 1
ATOM 2511 N N . ASN A 1 322 ? 55.860 4.058 100.117 1.00 52.08 322 ASN A N 1
ATOM 2512 C CA . ASN A 1 322 ? 56.381 3.444 98.898 1.00 49.24 322 ASN A CA 1
ATOM 2513 C C . ASN A 1 322 ? 55.641 3.909 97.642 1.00 49.46 322 ASN A C 1
ATOM 2514 O O . ASN A 1 322 ? 54.718 4.712 97.728 1.00 50.15 322 ASN A O 1
ATOM 2519 N N . ILE A 1 323 ? 56.053 3.392 96.485 1.00 47.76 323 ILE A N 1
ATOM 2520 C CA . ILE A 1 323 ? 55.442 3.697 95.188 1.00 45.18 323 ILE A CA 1
ATOM 2521 C C . ILE A 1 323 ? 54.032 3.106 95.041 1.00 44.63 323 ILE A C 1
ATOM 2522 O O . ILE A 1 323 ? 53.176 3.660 94.345 1.00 42.51 323 ILE A O 1
ATOM 2527 N N . GLU A 1 324 ? 53.796 1.975 95.695 1.00 44.63 324 GLU A N 1
ATOM 2528 C CA . GLU A 1 324 ? 52.499 1.314 95.631 1.00 45.89 324 GLU A CA 1
ATOM 2529 C C . GLU A 1 324 ? 51.424 2.204 96.263 1.00 45.58 324 GLU A C 1
ATOM 2530 O O . GLU A 1 324 ? 50.282 2.234 95.795 1.00 45.81 324 GLU A O 1
ATOM 2536 N N . GLU A 1 325 ? 51.810 2.937 97.313 1.00 41.23 325 GLU A N 1
ATOM 2537 C CA . GLU A 1 325 ? 50.927 3.904 97.976 1.00 37.85 325 GLU A CA 1
ATOM 2538 C C . GLU A 1 325 ? 50.709 5.196 97.150 1.00 34.57 325 GLU A C 1
ATOM 2539 O O . GLU A 1 325 ? 49.654 5.834 97.257 1.00 32.06 325 GLU A O 1
ATOM 2545 N N . VAL A 1 326 ? 51.699 5.572 96.338 1.00 31.41 326 VAL A N 1
ATOM 2546 C CA . VAL A 1 326 ? 51.611 6.791 95.512 1.00 30.26 326 VAL A CA 1
ATOM 2547 C C . VAL A 1 326 ? 50.534 6.606 94.447 1.00 30.94 326 VAL A C 1
ATOM 2548 O O . VAL A 1 326 ? 49.772 7.529 94.134 1.00 31.17 326 VAL A O 1
ATOM 2552 N N . LYS A 1 327 ? 50.484 5.399 93.903 1.00 30.38 327 LYS A N 1
ATOM 2553 C CA . LYS A 1 327 ? 49.455 5.019 92.939 1.00 31.42 327 LYS A CA 1
ATOM 2554 C C . LYS A 1 327 ? 48.089 5.107 93.609 1.00 29.26 327 LYS A C 1
ATOM 2555 O O . LYS A 1 327 ? 47.144 5.646 93.034 1.00 26.99 327 LYS A O 1
ATOM 2561 N N . LYS A 1 328 ? 48.013 4.599 94.838 1.00 27.75 328 LYS A N 1
ATOM 2562 C CA . LYS A 1 328 ? 46.788 4.676 95.613 1.00 27.96 328 LYS A CA 1
ATOM 2563 C C . LYS A 1 328 ? 46.390 6.115 95.910 1.00 26.46 328 LYS A C 1
ATOM 2564 O O . LYS A 1 328 ? 45.215 6.471 95.759 1.00 25.44 328 LYS A O 1
ATOM 2570 N N . TYR A 1 329 ? 47.378 6.940 96.267 1.00 24.69 329 TYR A N 1
ATOM 2571 C CA . TYR A 1 329 ? 47.170 8.365 96.533 1.00 22.12 329 TYR A CA 1
ATOM 2572 C C . TYR A 1 329 ? 46.541 9.071 95.360 1.00 21.84 329 TYR A C 1
ATOM 2573 O O . TYR A 1 329 ? 45.581 9.812 95.527 1.00 23.12 329 TYR A O 1
ATOM 2582 N N . TYR A 1 330 ? 47.086 8.863 94.170 1.00 22.28 330 TYR A N 1
ATOM 2583 C CA . TYR A 1 330 ? 46.589 9.567 92.998 1.00 22.21 330 TYR A CA 1
ATOM 2584 C C . TYR A 1 330 ? 45.306 8.990 92.432 1.00 22.09 330 TYR A C 1
ATOM 2585 O O . TYR A 1 330 ? 44.544 9.721 91.821 1.00 20.62 330 TYR A O 1
ATOM 2594 N N . GLU A 1 331 ? 45.054 7.704 92.661 1.00 22.25 331 GLU A N 1
ATOM 2595 C CA . GLU A 1 331 ? 43.718 7.155 92.426 1.00 25.22 331 GLU A CA 1
ATOM 2596 C C . GLU A 1 331 ? 42.705 7.893 93.327 1.00 24.43 331 GLU A C 1
ATOM 2597 O O . GLU A 1 331 ? 41.672 8.394 92.847 1.00 25.56 331 GLU A O 1
ATOM 2603 N N . ARG A 1 332 ? 43.011 8.000 94.614 1.00 20.95 332 ARG A N 1
ATOM 2604 C CA . ARG A 1 332 ? 42.071 8.643 95.541 1.00 20.81 332 ARG A CA 1
ATOM 2605 C C . ARG A 1 332 ? 41.819 10.073 95.129 1.00 20.63 332 ARG A C 1
ATOM 2606 O O . ARG A 1 332 ? 40.688 10.569 95.249 1.00 20.42 332 ARG A O 1
ATOM 2614 N N . TYR A 1 333 ? 42.863 10.713 94.601 1.00 19.36 333 TYR A N 1
ATOM 2615 C CA . TYR A 1 333 ? 42.743 12.051 94.037 1.00 19.38 333 TYR A CA 1
ATOM 2616 C C . TYR A 1 333 ? 41.792 12.101 92.845 1.00 18.51 333 TYR A C 1
ATOM 2617 O O . TYR A 1 333 ? 40.993 13.024 92.728 1.00 20.39 333 TYR A O 1
ATOM 2626 N N . GLY A 1 334 ? 41.876 11.121 91.952 1.00 17.49 334 GLY A N 1
ATOM 2627 C CA . GLY A 1 334 ? 40.929 11.031 90.850 1.00 15.63 334 GLY A CA 1
ATOM 2628 C C . GLY A 1 334 ? 39.503 10.843 91.362 1.00 15.27 334 GLY A C 1
ATOM 2629 O O . GLY A 1 334 ? 38.570 11.456 90.841 1.00 15.78 334 GLY A O 1
ATOM 2630 N N . LYS A 1 335 ? 39.339 10.005 92.382 1.00 14.62 335 LYS A N 1
ATOM 2631 C CA . LYS A 1 335 ? 38.066 9.850 93.048 1.00 15.06 335 LYS A CA 1
ATOM 2632 C C . LYS A 1 335 ? 37.488 11.175 93.583 1.00 16.45 335 LYS A C 1
ATOM 2633 O O . LYS A 1 335 ? 36.296 11.474 93.366 1.00 16.63 335 LYS A O 1
ATOM 2639 N N . LEU A 1 336 ? 38.330 11.996 94.224 1.00 16.60 336 LEU A N 1
ATOM 2640 C CA . LEU A 1 336 ? 37.840 13.253 94.783 1.00 16.31 336 LEU A CA 1
ATOM 2641 C C . LEU A 1 336 ? 37.367 14.165 93.682 1.00 16.35 336 LEU A C 1
ATOM 2642 O O . LEU A 1 336 ? 36.461 14.971 93.882 1.00 15.95 336 LEU A O 1
ATOM 2647 N N . ILE A 1 337 ? 37.990 14.053 92.515 1.00 16.92 337 ILE A N 1
ATOM 2648 C CA . ILE A 1 337 ? 37.586 14.867 91.371 1.00 17.39 337 ILE A CA 1
ATOM 2649 C C . ILE A 1 337 ? 36.184 14.412 90.904 1.00 17.37 337 ILE A C 1
ATOM 2650 O O . ILE A 1 337 ? 35.284 15.238 90.633 1.00 17.80 337 ILE A O 1
ATOM 2655 N N . GLY A 1 338 ? 35.995 13.106 90.818 1.00 17.26 338 GLY A N 1
ATOM 2656 C CA . GLY A 1 338 ? 34.699 12.558 90.397 1.00 18.06 338 GLY A CA 1
ATOM 2657 C C . GLY A 1 338 ? 33.604 13.037 91.326 1.00 17.65 338 GLY A C 1
ATOM 2658 O O . GLY A 1 338 ? 32.577 13.555 90.877 1.00 18.11 338 GLY A O 1
ATOM 2659 N N . ILE A 1 339 ? 33.861 12.900 92.619 1.00 18.70 339 ILE A N 1
ATOM 2660 C CA . ILE A 1 339 ? 32.961 13.345 93.698 1.00 18.99 339 ILE A CA 1
ATOM 2661 C C . ILE A 1 339 ? 32.688 14.841 93.625 1.00 18.27 339 ILE A C 1
ATOM 2662 O O . ILE A 1 339 ? 31.547 15.291 93.786 1.00 19.03 339 ILE A O 1
ATOM 2667 N N . ALA A 1 340 ? 33.734 15.621 93.374 1.00 17.76 340 ALA A N 1
ATOM 2668 C CA . ALA A 1 340 ? 33.556 17.066 93.265 1.00 16.99 340 ALA A CA 1
ATOM 2669 C C . ALA A 1 340 ? 32.655 17.408 92.069 1.00 16.94 340 ALA A C 1
ATOM 2670 O O . ALA A 1 340 ? 31.755 18.261 92.175 1.00 16.29 340 ALA A O 1
ATOM 2672 N N . PHE A 1 341 ? 32.896 16.752 90.934 1.00 16.60 341 PHE A N 1
ATOM 2673 C CA . PHE A 1 341 ? 32.028 16.938 89.764 1.00 16.68 341 PHE A CA 1
ATOM 2674 C C . PHE A 1 341 ? 30.547 16.637 90.083 1.00 16.99 341 PHE A C 1
ATOM 2675 O O . PHE A 1 341 ? 29.660 17.448 89.777 1.00 15.18 341 PHE A O 1
ATOM 2683 N N . LEU A 1 342 ? 30.297 15.478 90.710 1.00 16.38 342 LEU A N 1
ATOM 2684 C CA . LEU A 1 342 ? 28.933 14.954 90.856 1.00 17.17 342 LEU A CA 1
ATOM 2685 C C . LEU A 1 342 ? 28.046 15.854 91.710 1.00 17.88 342 LEU A C 1
ATOM 2686 O O . LEU A 1 342 ? 26.823 15.910 91.506 1.00 19.02 342 LEU A O 1
ATOM 2691 N N . PHE A 1 343 ? 28.659 16.525 92.692 1.00 16.95 343 PHE A N 1
ATOM 2692 C CA . PHE A 1 343 ? 27.905 17.245 93.705 1.00 15.20 343 PHE A CA 1
ATOM 2693 C C . PHE A 1 343 ? 28.164 18.726 93.628 1.00 15.41 343 PHE A C 1
ATOM 2694 O O . PHE A 1 343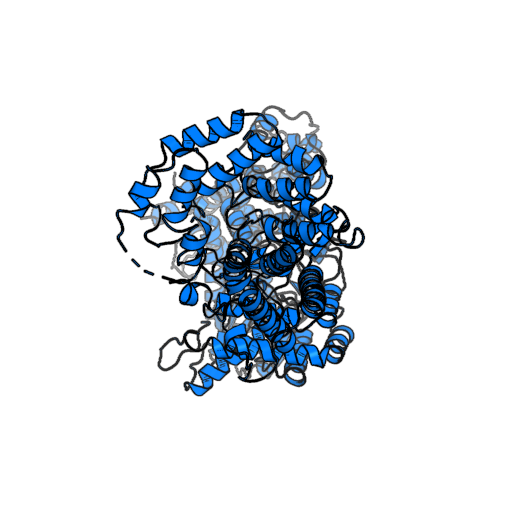 ? 28.033 19.444 94.631 1.00 15.65 343 PHE A O 1
ATOM 2702 N N . ASN A 1 344 ? 28.515 19.170 92.419 1.00 15.17 344 ASN A N 1
ATOM 2703 C CA . ASN A 1 344 ? 28.716 20.586 92.090 1.00 16.64 344 ASN A CA 1
ATOM 2704 C C . ASN A 1 344 ? 29.646 21.378 93.041 1.00 17.77 344 ASN A C 1
ATOM 2705 O O . ASN A 1 344 ? 29.385 22.523 93.396 1.00 17.18 344 ASN A O 1
ATOM 2710 N N . VAL A 1 345 ? 30.749 20.754 93.429 1.00 19.18 345 VAL A N 1
ATOM 2711 C CA . VAL A 1 345 ? 31.739 21.411 94.278 1.00 20.68 345 VAL A CA 1
ATOM 2712 C C . VAL A 1 345 ? 32.522 22.446 93.501 1.00 23.14 345 VAL A C 1
ATOM 2713 O O . VAL A 1 345 ? 33.022 22.160 92.404 1.00 24.30 345 VAL A O 1
ATOM 2717 N N . THR A 1 346 ? 32.591 23.671 94.026 1.00 26.51 346 THR A N 1
ATOM 2718 C CA . THR A 1 346 ? 33.517 24.690 93.476 1.00 27.61 346 THR A CA 1
ATOM 2719 C C . THR A 1 346 ? 34.470 25.225 94.552 1.00 29.15 346 THR A C 1
ATOM 2720 O O . THR A 1 346 ? 34.342 24.893 95.741 1.00 29.43 346 THR A O 1
ATOM 2724 N N . ASP A 1 347 ? 35.441 26.029 94.104 1.00 29.47 347 ASP A N 1
ATOM 2725 C CA . ASP A 1 347 ? 36.454 26.661 94.956 1.00 29.97 347 ASP A CA 1
ATOM 2726 C C . ASP A 1 347 ? 37.253 25.692 95.792 1.00 30.12 347 ASP A C 1
ATOM 2727 O O . ASP A 1 347 ? 37.495 25.981 96.947 1.00 31.32 347 ASP A O 1
ATOM 2732 N N . LEU A 1 348 ? 37.659 24.545 95.267 1.00 31.06 348 LEU A N 1
ATOM 2733 C CA . LEU A 1 348 ? 38.406 23.641 96.135 1.00 34.61 348 LEU A CA 1
ATOM 2734 C C . LEU A 1 348 ? 39.883 23.975 96.255 1.00 39.40 348 LEU A C 1
ATOM 2735 O O . LEU A 1 348 ? 40.413 24.111 97.369 1.00 49.12 348 LEU A O 1
ATOM 2740 N N . HIS A 1 349 ? 40.530 24.116 95.108 1.00 40.58 349 HIS A N 1
ATOM 2741 C CA . HIS A 1 349 ? 41.928 24.501 94.998 1.00 39.26 349 HIS A CA 1
ATOM 2742 C C . HIS A 1 349 ? 42.853 23.376 95.407 1.00 39.42 349 HIS A C 1
ATOM 2743 O O . HIS A 1 349 ? 43.006 23.073 96.598 1.00 35.44 349 HIS A O 1
ATOM 2750 N N . TYR A 1 350 ? 43.422 22.736 94.376 1.00 41.65 350 TYR A N 1
ATOM 2751 C CA . TYR A 1 350 ? 44.406 21.644 94.499 1.00 44.29 350 TYR A CA 1
ATOM 2752 C C . TYR A 1 350 ? 45.608 22.034 95.385 1.00 45.37 350 TYR A C 1
ATOM 2753 O O . TYR A 1 350 ? 46.136 21.193 96.114 1.00 44.30 350 TYR A O 1
ATOM 2762 N N . GLU A 1 351 ? 46.031 23.300 95.309 1.00 46.17 351 GLU A N 1
ATOM 2763 C CA . GLU A 1 351 ? 46.870 23.893 96.348 1.00 49.12 351 GLU A CA 1
ATOM 2764 C C . GLU A 1 351 ? 45.914 24.097 97.512 1.00 49.20 351 GLU A C 1
ATOM 2765 O O . GLU A 1 351 ? 44.928 24.816 97.364 1.00 57.82 351 GLU A O 1
ATOM 2771 N N . ASN A 1 352 ? 46.173 23.439 98.637 1.00 42.17 352 ASN A N 1
ATOM 2772 C CA . ASN A 1 352 ? 45.235 23.354 99.804 1.00 42.47 352 ASN A CA 1
ATOM 2773 C C . ASN A 1 352 ? 44.780 21.927 100.133 1.00 38.27 352 ASN A C 1
ATOM 2774 O O . ASN A 1 352 ? 44.300 21.668 101.230 1.00 42.12 352 ASN A O 1
ATOM 2779 N N . ILE A 1 353 ? 44.903 21.008 99.187 1.00 33.04 353 ILE A N 1
ATOM 2780 C CA . ILE A 1 353 ? 44.776 19.605 99.524 1.00 30.69 353 ILE A CA 1
ATOM 2781 C C . ILE A 1 353 ? 45.936 19.331 100.474 1.00 28.87 353 ILE A C 1
ATOM 2782 O O . ILE A 1 353 ? 47.038 19.826 100.259 1.00 28.01 353 ILE A O 1
ATOM 2787 N N . ILE A 1 354 ? 45.713 18.571 101.535 1.00 25.67 354 ILE A N 1
ATOM 2788 C CA . ILE A 1 354 ? 46.857 18.146 102.317 1.00 22.93 354 ILE A CA 1
ATOM 2789 C C . ILE A 1 354 ? 47.151 16.693 101.998 1.00 23.71 354 ILE A C 1
ATOM 2790 O O . ILE A 1 354 ? 46.258 15.835 102.054 1.00 23.71 354 ILE A O 1
ATOM 2795 N N . ALA A 1 355 ? 48.401 16.418 101.628 1.00 23.35 355 ALA A N 1
ATOM 2796 C CA . ALA A 1 355 ? 48.827 15.039 101.380 1.00 21.58 355 ALA A CA 1
ATOM 2797 C C . ALA A 1 355 ? 49.166 14.377 102.692 1.00 22.57 355 ALA A C 1
ATOM 2798 O O . ALA A 1 355 ? 50.240 14.571 103.244 1.00 24.19 355 ALA A O 1
ATOM 2800 N N . HIS A 1 356 ? 48.226 13.598 103.211 1.00 23.60 356 HIS A N 1
ATOM 2801 C CA . HIS A 1 356 ? 48.408 12.960 104.484 1.00 23.10 356 HIS A CA 1
ATOM 2802 C C . HIS A 1 356 ? 48.768 11.497 104.273 1.00 23.84 356 HIS A C 1
ATOM 2803 O O . HIS A 1 356 ? 47.900 10.642 104.180 1.00 23.25 356 HIS A O 1
ATOM 2810 N N . GLY A 1 357 ? 50.071 11.214 104.192 1.00 24.68 357 GLY A N 1
ATOM 2811 C CA . GLY A 1 357 ? 50.547 9.874 103.871 1.00 24.17 357 GLY A CA 1
ATOM 2812 C C . GLY A 1 357 ? 49.971 9.494 102.528 1.00 23.80 357 GLY A C 1
ATOM 2813 O O . GLY A 1 357 ? 50.129 10.206 101.562 1.00 23.49 357 GLY A O 1
ATOM 2814 N N . GLU A 1 358 ? 49.247 8.394 102.473 1.00 26.14 358 GLU A N 1
ATOM 2815 C CA . GLU A 1 358 ? 48.678 7.946 101.200 1.00 27.00 358 GLU A CA 1
ATOM 2816 C C . GLU A 1 358 ? 47.282 8.527 100.926 1.00 26.14 358 GLU A C 1
ATOM 2817 O O . GLU A 1 358 ? 46.590 8.067 100.034 1.00 27.79 358 GLU A O 1
ATOM 2823 N N . TYR A 1 359 ? 46.881 9.537 101.692 1.00 24.01 359 TYR A N 1
ATOM 2824 C CA . TYR A 1 359 ? 45.578 10.137 101.527 1.00 22.38 359 TYR A CA 1
ATOM 2825 C C . TYR A 1 359 ? 45.657 11.602 101.193 1.00 21.67 359 TYR A C 1
ATOM 2826 O O . TYR A 1 359 ? 46.246 12.358 101.952 1.00 24.04 359 TYR A O 1
ATOM 2835 N N . PRO A 1 360 ? 45.017 12.020 100.084 1.00 20.19 360 PRO A N 1
ATOM 2836 C CA . PRO A 1 360 ? 44.730 13.437 99.897 1.00 20.54 360 PRO A CA 1
ATOM 2837 C C . PRO A 1 360 ? 43.556 13.822 100.799 1.00 22.51 360 PRO A C 1
ATOM 2838 O O . PRO A 1 360 ? 42.553 13.113 100.847 1.00 24.18 360 PRO A O 1
ATOM 2842 N N . VAL A 1 361 ? 43.693 14.907 101.539 1.00 23.11 361 VAL A N 1
ATOM 2843 C CA . VAL A 1 361 ? 42.699 15.264 102.522 1.00 23.30 361 VAL A CA 1
ATOM 2844 C C . VAL A 1 361 ? 42.185 16.657 102.178 1.00 25.39 361 VAL A C 1
ATOM 2845 O O . VAL A 1 361 ? 42.972 17.578 101.937 1.00 24.75 361 VAL A O 1
ATOM 2849 N N . ILE A 1 362 ? 40.857 16.776 102.082 1.00 27.60 362 ILE A N 1
ATOM 2850 C CA . ILE A 1 362 ? 40.191 18.065 101.939 1.00 29.50 362 ILE A CA 1
ATOM 2851 C C . ILE A 1 362 ? 40.005 18.592 103.346 1.00 28.53 362 ILE A C 1
ATOM 2852 O O . ILE A 1 362 ? 39.512 17.875 104.219 1.00 26.68 362 ILE A O 1
ATOM 2857 N N . ILE A 1 363 ? 40.398 19.835 103.571 1.00 28.87 363 ILE A N 1
ATOM 2858 C CA . ILE A 1 363 ? 40.229 20.422 104.900 1.00 31.58 363 ILE A CA 1
ATOM 2859 C C . ILE A 1 363 ? 39.222 21.562 104.883 1.00 32.91 363 ILE A C 1
ATOM 2860 O O . ILE A 1 363 ? 38.967 22.171 105.904 1.00 39.75 363 ILE A O 1
ATOM 2865 N N . ASP A 1 364 ? 38.670 21.850 103.713 1.00 33.55 364 ASP A N 1
ATOM 2866 C CA . ASP A 1 364 ? 37.604 22.842 103.562 1.00 35.48 364 ASP A CA 1
ATOM 2867 C C . ASP A 1 364 ? 36.476 22.279 102.711 1.00 30.85 364 ASP A C 1
ATOM 2868 O O . ASP A 1 364 ? 36.631 22.148 101.513 1.00 29.08 364 ASP A O 1
ATOM 2873 N N . ASN A 1 365 ? 35.350 21.926 103.308 1.00 26.58 365 ASN A N 1
ATOM 2874 C CA . ASN A 1 365 ? 34.315 21.327 102.480 1.00 27.78 365 ASN A CA 1
ATOM 2875 C C . ASN A 1 365 ? 32.989 22.050 102.590 1.00 24.90 365 ASN A C 1
ATOM 2876 O O . ASN A 1 365 ? 31.920 21.452 102.567 1.00 24.73 365 ASN A O 1
ATOM 2881 N N . GLU A 1 366 ? 33.085 23.364 102.682 1.00 22.11 366 GLU A N 1
ATOM 2882 C CA . GLU A 1 366 ? 31.917 24.191 102.846 1.00 20.62 366 GLU A CA 1
ATOM 2883 C C . GLU A 1 366 ? 31.315 24.634 101.522 1.00 18.63 366 GLU A C 1
ATOM 2884 O O . GLU A 1 366 ? 30.325 25.369 101.518 1.00 20.25 366 GLU A O 1
ATOM 2890 N N . THR A 1 367 ? 31.884 24.178 100.406 1.00 17.68 367 THR A N 1
ATOM 2891 C CA . THR A 1 367 ? 31.411 24.585 99.061 1.00 16.12 367 THR A CA 1
ATOM 2892 C C . THR A 1 367 ? 30.987 23.402 98.164 1.00 15.43 367 THR A C 1
ATOM 2893 O O . THR A 1 367 ? 31.314 23.358 96.981 1.00 15.27 367 THR A O 1
ATOM 2897 N N . PHE A 1 368 ? 30.294 22.429 98.744 1.00 15.26 368 PHE A N 1
ATOM 2898 C CA . PHE A 1 368 ? 29.524 21.443 97.983 1.00 14.70 368 PHE A CA 1
ATOM 2899 C C . PHE A 1 368 ? 28.215 22.082 97.497 1.00 14.24 368 PHE A C 1
ATOM 2900 O O . PHE A 1 368 ? 27.822 23.134 97.990 1.00 13.80 368 PHE A O 1
ATOM 2908 N N . PHE A 1 369 ? 27.529 21.426 96.565 1.00 13.95 369 PHE A N 1
ATOM 2909 C CA . PHE A 1 369 ? 26.189 21.853 96.128 1.00 14.26 369 PHE A CA 1
ATOM 2910 C C . PHE A 1 369 ? 26.092 23.319 95.688 1.00 14.88 369 PHE A C 1
ATOM 2911 O O . PHE A 1 369 ? 25.273 24.092 96.168 1.00 15.01 369 PHE A O 1
ATOM 2919 N N . GLN A 1 370 ? 26.935 23.692 94.744 1.00 16.31 370 GLN A N 1
ATOM 2920 C CA . GLN A 1 370 ? 27.001 25.064 94.297 1.00 19.59 370 GLN A CA 1
ATOM 2921 C C . GLN A 1 370 ? 26.039 25.310 93.136 1.00 24.22 370 GLN A C 1
ATOM 2922 O O . GLN A 1 370 ? 25.435 24.383 92.587 1.00 25.47 370 GLN A O 1
ATOM 2928 N N . GLN A 1 371 ? 25.894 26.572 92.771 1.00 29.92 371 GLN A N 1
ATOM 2929 C CA . GLN A 1 371 ? 25.155 26.931 91.586 1.00 35.85 371 GLN A CA 1
ATOM 2930 C C . GLN A 1 371 ? 25.984 27.950 90.844 1.00 35.31 371 GLN A C 1
ATOM 2931 O O . GLN A 1 371 ? 26.824 28.591 91.454 1.00 37.77 371 GLN A O 1
ATOM 2937 N N . ASN A 1 372 ? 25.764 28.110 89.542 1.00 36.45 372 ASN A N 1
ATOM 2938 C CA . ASN A 1 372 ? 26.428 29.192 88.817 1.00 40.23 372 ASN A CA 1
ATOM 2939 C C . ASN A 1 372 ? 26.033 30.546 89.407 1.00 41.81 372 ASN A C 1
ATOM 2940 O O . ASN A 1 372 ? 24.863 30.773 89.756 1.00 39.01 372 ASN A O 1
ATOM 2945 N N . ILE A 1 373 ? 27.021 31.421 89.552 1.00 42.17 373 ILE A N 1
ATOM 2946 C CA . ILE A 1 373 ? 26.772 32.795 89.972 1.00 48.58 373 ILE A CA 1
ATOM 2947 C C . ILE A 1 373 ? 25.886 33.478 88.914 1.00 49.66 373 ILE A C 1
ATOM 2948 O O . ILE A 1 373 ? 26.143 33.344 87.718 1.00 49.21 373 ILE A O 1
ATOM 2953 N N . PRO A 1 374 ? 24.806 34.161 89.349 1.00 53.14 374 PRO A N 1
ATOM 2954 C CA . PRO A 1 374 ? 23.956 34.891 88.412 1.00 54.98 374 PRO A CA 1
ATOM 2955 C C . PRO A 1 374 ? 24.633 36.177 87.937 1.00 55.78 374 PRO A C 1
ATOM 2956 O O . PRO A 1 374 ? 24.303 37.280 88.380 1.00 54.04 374 PRO A O 1
ATOM 2960 N N . ILE A 1 375 ? 25.609 35.981 87.060 1.00 58.40 375 ILE A N 1
ATOM 2961 C CA . ILE A 1 375 ? 26.285 37.024 86.306 1.00 61.43 375 ILE A CA 1
ATOM 2962 C C . ILE A 1 375 ? 25.433 37.225 85.060 1.00 63.42 375 ILE A C 1
ATOM 2963 O O . ILE A 1 375 ? 24.591 36.378 84.737 1.00 66.48 375 ILE A O 1
ATOM 2968 N N . GLU A 1 376 ? 25.628 38.344 84.366 1.00 64.97 376 GLU A N 1
ATOM 2969 C CA . GLU A 1 376 ? 24.944 38.558 83.093 1.00 64.19 376 GLU A CA 1
ATOM 2970 C C . GLU A 1 376 ? 25.671 37.857 81.944 1.00 61.71 376 GLU A C 1
ATOM 2971 O O . GLU A 1 376 ? 26.892 37.964 81.790 1.00 56.78 376 GLU A O 1
ATOM 2977 N N . PHE A 1 377 ? 24.901 37.108 81.166 1.00 62.66 377 PHE A N 1
ATOM 2978 C CA . PHE A 1 377 ? 25.384 36.541 79.916 1.00 66.06 377 PHE A CA 1
ATOM 2979 C C . PHE A 1 377 ? 24.301 36.745 78.864 1.00 61.60 377 PHE A C 1
ATOM 2980 O O . PHE A 1 377 ? 23.136 36.955 79.203 1.00 57.09 377 PHE A O 1
ATOM 2988 N N . GLY A 1 378 ? 24.687 36.718 77.592 1.00 61.94 378 GLY A N 1
ATOM 2989 C CA . GLY A 1 378 ? 23.715 36.824 76.506 1.00 64.89 378 GLY A CA 1
ATOM 2990 C C . GLY A 1 378 ? 22.700 35.692 76.564 1.00 67.71 378 GLY A C 1
ATOM 2991 O O . GLY A 1 378 ? 22.806 34.790 77.398 1.00 69.34 378 GLY A O 1
ATOM 2992 N N . ASN A 1 379 ? 21.701 35.734 75.694 1.00 67.64 379 ASN A N 1
ATOM 2993 C CA . ASN A 1 379 ? 20.778 34.617 75.592 1.00 68.46 379 ASN A CA 1
ATOM 2994 C C . ASN A 1 379 ? 20.847 33.955 74.215 1.00 63.83 379 ASN A C 1
ATOM 2995 O O . ASN A 1 379 ? 19.912 34.031 73.420 1.00 65.24 379 ASN A O 1
ATOM 3000 N N . SER A 1 380 ? 21.987 33.328 73.942 1.00 59.48 380 SER A N 1
ATOM 3001 C CA . SER A 1 380 ? 22.209 32.571 72.717 1.00 52.42 380 SER A CA 1
ATOM 3002 C C . SER A 1 380 ? 22.440 31.110 73.096 1.00 51.87 380 SER A C 1
ATOM 3003 O O . SER A 1 380 ? 22.544 30.783 74.283 1.00 51.39 380 SER A O 1
ATOM 3006 N N . ALA A 1 381 ? 22.507 30.228 72.097 1.00 49.25 381 ALA A N 1
ATOM 3007 C CA . ALA A 1 381 ? 22.833 28.821 72.342 1.00 43.56 381 ALA A CA 1
ATOM 3008 C C . ALA A 1 381 ? 24.313 28.710 72.626 1.00 39.63 381 ALA A C 1
ATOM 3009 O O . ALA A 1 381 ? 24.751 27.808 73.343 1.00 34.79 381 ALA A O 1
ATOM 3011 N N . THR A 1 382 ? 25.075 29.642 72.059 1.00 38.10 382 THR A N 1
ATOM 3012 C CA . THR A 1 382 ? 26.518 29.643 72.228 1.00 40.44 382 THR A CA 1
ATOM 3013 C C . THR A 1 382 ? 27.016 30.161 73.592 1.00 42.88 382 THR A C 1
ATOM 3014 O O . THR A 1 382 ? 28.150 29.864 73.965 1.00 46.03 382 THR A O 1
ATOM 3018 N N . VAL A 1 383 ? 26.196 30.899 74.348 1.00 44.04 383 VAL A N 1
ATOM 3019 C CA . VAL A 1 383 ? 26.570 31.154 75.760 1.00 45.09 383 VAL A CA 1
ATOM 3020 C C . VAL A 1 383 ? 26.080 30.013 76.636 1.00 44.53 383 VAL A C 1
ATOM 3021 O O . VAL A 1 383 ? 26.749 29.645 77.600 1.00 46.49 383 VAL A O 1
ATOM 3025 N N . ASP A 1 384 ? 24.919 29.447 76.294 1.00 46.41 384 ASP A N 1
ATOM 3026 C CA . ASP A 1 384 ? 24.417 28.236 76.968 1.00 47.37 384 ASP A CA 1
ATOM 3027 C C . ASP A 1 384 ? 25.440 27.106 76.855 1.00 44.54 384 ASP A C 1
ATOM 3028 O O . ASP A 1 384 ? 25.524 26.235 77.719 1.00 45.95 384 ASP A O 1
ATOM 3033 N N . ALA A 1 385 ? 26.218 27.144 75.781 1.00 41.84 385 ALA A N 1
ATOM 3034 C CA . ALA A 1 385 ? 27.261 26.162 75.539 1.00 42.08 385 ALA A CA 1
ATOM 3035 C C . ALA A 1 385 ? 28.405 26.359 76.536 1.00 41.99 385 ALA A C 1
ATOM 3036 O O . ALA A 1 385 ? 29.019 25.388 76.972 1.00 42.36 385 ALA A O 1
ATOM 3038 N N . LYS A 1 386 ? 28.665 27.617 76.903 1.00 45.73 386 LYS A N 1
ATOM 3039 C CA . LYS A 1 386 ? 29.633 27.970 77.956 1.00 46.97 386 LYS A CA 1
ATOM 3040 C C . LYS A 1 386 ? 29.276 27.374 79.309 1.00 46.94 386 LYS A C 1
ATOM 3041 O O . LYS A 1 386 ? 30.161 27.067 80.098 1.00 44.87 386 LYS A O 1
ATOM 3047 N N . TYR A 1 387 ? 27.979 27.213 79.569 1.00 50.69 387 TYR A N 1
ATOM 3048 C CA . TYR A 1 387 ? 27.501 26.661 80.845 1.00 55.62 387 TYR A CA 1
ATOM 3049 C C . TYR A 1 387 ? 28.003 25.242 81.101 1.00 52.87 387 TYR A C 1
ATOM 3050 O O . TYR A 1 387 ? 28.209 24.861 82.250 1.00 54.03 387 TYR A O 1
ATOM 3059 N N . LYS A 1 388 ? 28.210 24.468 80.036 1.00 50.86 388 LYS A N 1
ATOM 3060 C CA . LYS A 1 388 ? 28.689 23.084 80.184 1.00 50.38 388 LYS A CA 1
ATOM 3061 C C . LYS A 1 388 ? 30.142 22.965 80.671 1.00 48.59 388 LYS A C 1
ATOM 3062 O O . LYS A 1 388 ? 30.509 21.962 81.294 1.00 47.95 388 LYS A O 1
ATOM 3068 N N . TYR A 1 389 ? 30.960 23.982 80.393 1.00 44.22 389 TYR A N 1
ATOM 3069 C CA . TYR A 1 389 ? 32.244 24.131 81.070 1.00 42.70 389 TYR A CA 1
ATOM 3070 C C . TYR A 1 389 ? 32.048 24.428 82.576 1.00 43.13 389 TYR A C 1
ATOM 3071 O O . TYR A 1 389 ? 32.724 23.849 83.439 1.00 38.65 389 TYR A O 1
ATOM 3080 N N . LEU A 1 390 ? 31.144 25.363 82.868 1.00 41.43 390 LEU A N 1
ATOM 3081 C CA . LEU A 1 390 ? 30.800 25.731 84.239 1.00 41.54 390 LEU A CA 1
ATOM 3082 C C . LEU A 1 390 ? 30.107 24.571 84.948 1.00 40.55 390 LEU A C 1
ATOM 3083 O O . LEU A 1 390 ? 29.837 24.638 86.151 1.00 41.51 390 LEU A O 1
ATOM 3088 N N . ASP A 1 391 ? 29.838 23.507 84.191 1.00 38.99 391 ASP A N 1
ATOM 3089 C CA . ASP A 1 391 ? 29.234 22.305 84.733 1.00 36.62 391 ASP A CA 1
ATOM 3090 C C . ASP A 1 391 ? 30.222 21.131 84.764 1.00 34.59 391 ASP A C 1
ATOM 3091 O O . ASP A 1 391 ? 29.866 20.013 85.176 1.00 35.23 391 ASP A O 1
ATOM 3096 N N . SER A 1 392 ? 31.467 21.393 84.366 1.00 27.66 392 SER A N 1
ATOM 3097 C CA . SER A 1 392 ? 32.485 20.367 84.264 1.00 25.29 392 SER A CA 1
ATOM 3098 C C . SER A 1 392 ? 33.421 20.272 85.470 1.00 25.37 392 SER A C 1
ATOM 3099 O O . SER A 1 392 ? 33.379 21.049 86.412 1.00 24.41 392 SER A O 1
ATOM 3102 N N . ILE A 1 393 ? 34.333 19.333 85.350 1.00 24.84 393 ILE A N 1
ATOM 3103 C CA . ILE A 1 393 ? 35.380 19.075 86.304 1.00 26.20 393 ILE A CA 1
ATOM 3104 C C . ILE A 1 393 ? 36.351 20.260 86.502 1.00 27.27 393 ILE A C 1
ATOM 3105 O O . ILE A 1 393 ? 36.980 20.400 87.547 1.00 27.84 393 ILE A O 1
ATOM 3110 N N . MET A 1 394 ? 36.418 21.147 85.520 1.00 27.57 394 MET A N 1
ATOM 3111 C CA . MET A 1 394 ? 37.378 22.236 85.533 1.00 28.13 394 MET A CA 1
ATOM 3112 C C . MET A 1 394 ? 37.069 23.292 86.591 1.00 29.89 394 MET A C 1
ATOM 3113 O O . MET A 1 394 ? 37.964 23.941 87.116 1.00 31.57 394 MET A O 1
ATOM 3118 N N . VAL A 1 395 ? 35.793 23.436 86.908 1.00 28.26 395 VAL A N 1
ATOM 3119 C CA . VAL A 1 395 ? 35.313 24.453 87.827 1.00 24.41 395 VAL A CA 1
ATOM 3120 C C . VAL A 1 395 ? 35.431 24.007 89.295 1.00 23.66 395 VAL A C 1
ATOM 3121 O O . VAL A 1 395 ? 35.184 24.796 90.204 1.00 23.87 395 VAL A O 1
ATOM 3125 N N . THR A 1 396 ? 35.827 22.758 89.540 1.00 22.55 396 THR A N 1
ATOM 3126 C CA . THR A 1 396 ? 35.869 22.269 90.912 1.00 22.52 396 THR A CA 1
ATOM 3127 C C . THR A 1 396 ? 37.016 22.865 91.714 1.00 25.70 396 THR A C 1
ATOM 3128 O O . THR A 1 396 ? 36.920 22.996 92.939 1.00 25.36 396 THR A O 1
ATOM 3132 N N . GLY A 1 397 ? 38.095 23.217 91.025 1.00 25.97 397 GLY A N 1
ATOM 3133 C CA . GLY A 1 397 ? 39.269 23.739 91.682 1.00 24.44 397 GLY A CA 1
ATOM 3134 C C . GLY A 1 397 ? 40.294 22.650 91.879 1.00 25.33 397 GLY A C 1
ATOM 3135 O O . GLY A 1 397 ? 41.438 22.943 92.217 1.00 28.35 397 GLY A O 1
ATOM 3136 N N . LEU A 1 398 ? 39.912 21.396 91.654 1.00 23.98 398 LEU A N 1
ATOM 3137 C CA . LEU A 1 398 ? 40.808 20.264 91.960 1.00 25.16 398 LEU A CA 1
ATOM 3138 C C . LEU A 1 398 ? 41.735 19.840 90.822 1.00 26.32 398 LEU A C 1
ATOM 3139 O O . LEU A 1 398 ? 42.685 19.089 91.041 1.00 23.44 398 LEU A O 1
ATOM 3144 N N . VAL A 1 399 ? 41.448 20.312 89.614 1.00 28.08 399 VAL A N 1
ATOM 3145 C CA . VAL A 1 399 ? 42.206 19.877 88.437 1.00 32.65 399 VAL A CA 1
ATOM 3146 C C . VAL A 1 399 ? 43.300 20.878 88.121 1.00 34.70 399 VAL A C 1
ATOM 3147 O O . VAL A 1 399 ? 42.999 22.037 87.851 1.00 35.15 399 VAL A O 1
ATOM 3151 N N . PRO A 1 400 ? 44.566 20.427 88.135 1.00 39.21 400 PRO A N 1
ATOM 3152 C CA . PRO A 1 400 ? 45.699 21.238 87.653 1.00 41.28 400 PRO A CA 1
ATOM 3153 C C . PRO A 1 400 ? 45.603 21.524 86.154 1.00 41.74 400 PRO A C 1
ATOM 3154 O O . PRO A 1 400 ? 45.239 22.639 85.764 1.00 43.35 400 PRO A O 1
ATOM 3158 N N . LYS A 1 455 ? 52.050 21.898 100.491 1.00 47.01 455 LYS A N 1
ATOM 3159 C CA . LYS A 1 455 ? 51.587 20.822 101.378 1.00 45.40 455 LYS A CA 1
ATOM 3160 C C . LYS A 1 455 ? 50.704 19.801 100.656 1.00 41.99 455 LYS A C 1
ATOM 3161 O O . LYS A 1 455 ? 50.263 18.811 101.258 1.00 38.66 455 LYS A O 1
ATOM 3167 N N . ASN A 1 456 ? 50.446 20.056 99.376 1.00 38.82 456 ASN A N 1
ATOM 3168 C CA . ASN A 1 456 ? 49.562 19.209 98.584 1.00 38.90 456 ASN A CA 1
ATOM 3169 C C . ASN A 1 456 ? 50.205 18.012 97.869 1.00 37.61 456 ASN A C 1
ATOM 3170 O O . ASN A 1 456 ? 49.495 17.230 97.238 1.00 39.05 456 ASN A O 1
ATOM 3175 N N . THR A 1 457 ? 51.524 17.867 97.990 1.00 37.20 457 THR A N 1
ATOM 3176 C CA . THR A 1 457 ? 52.285 16.806 97.299 1.00 37.79 457 THR A CA 1
ATOM 3177 C C . THR A 1 457 ? 52.848 15.746 98.284 1.00 38.17 457 THR A C 1
ATOM 3178 O O . THR A 1 457 ? 53.524 16.098 99.257 1.00 36.48 457 THR A O 1
ATOM 3182 N N . PRO A 1 458 ? 52.544 14.450 98.035 1.00 38.87 458 PRO A N 1
ATOM 3183 C CA . PRO A 1 458 ? 52.708 13.230 98.876 1.00 39.58 458 PRO A CA 1
ATOM 3184 C C . PRO A 1 458 ? 53.982 12.997 99.756 1.00 45.28 458 PRO A C 1
ATOM 3185 O O . PRO A 1 458 ? 53.844 12.507 100.896 1.00 53.95 458 PRO A O 1
ATOM 3189 N N . ILE A 1 459 ? 55.168 13.330 99.230 1.00 40.69 459 ILE A N 1
ATOM 3190 C CA . ILE A 1 459 ? 56.515 13.186 99.874 1.00 38.51 459 ILE A CA 1
ATOM 3191 C C . ILE A 1 459 ? 57.018 11.808 100.296 1.00 38.67 459 ILE A C 1
ATOM 3192 O O . ILE A 1 459 ? 56.490 11.190 101.214 1.00 38.96 459 ILE A O 1
ATOM 3197 N N . MET A 1 460 ? 58.098 11.378 99.641 1.00 39.27 460 MET A N 1
ATOM 3198 C CA . MET A 1 460 ? 58.739 10.086 99.890 1.00 42.72 460 MET A CA 1
ATOM 3199 C C . MET A 1 460 ? 60.260 10.266 99.906 1.00 45.03 460 MET A C 1
ATOM 3200 O O . MET A 1 460 ? 60.851 10.700 98.909 1.00 45.63 460 MET A O 1
ATOM 3205 N N . ASN A 1 461 ? 60.890 9.947 101.040 1.00 48.17 461 ASN A N 1
ATOM 3206 C CA . ASN A 1 461 ? 62.320 10.237 101.269 1.00 48.46 461 ASN A CA 1
ATOM 3207 C C . ASN A 1 461 ? 62.678 11.715 101.024 1.00 50.17 461 ASN A C 1
ATOM 3208 O O . ASN A 1 461 ? 63.568 12.035 100.230 1.00 55.50 461 ASN A O 1
ATOM 3213 N N . ASN A 1 462 ? 61.982 12.611 101.720 1.00 47.64 462 ASN A N 1
ATOM 3214 C CA . ASN A 1 462 ? 62.129 14.078 101.565 1.00 46.96 462 ASN A CA 1
ATOM 3215 C C . ASN A 1 462 ? 61.949 14.604 100.129 1.00 43.60 462 ASN A C 1
ATOM 3216 O O . ASN A 1 462 ? 62.163 15.798 99.853 1.00 39.49 462 ASN A O 1
ATOM 3221 N N . GLU A 1 463 ? 61.524 13.706 99.241 1.00 40.50 463 GLU A N 1
ATOM 3222 C CA . GLU A 1 463 ? 61.245 14.038 97.849 1.00 41.18 463 GLU A CA 1
ATOM 3223 C C . GLU A 1 463 ? 59.745 14.182 97.507 1.00 38.08 463 GLU A C 1
ATOM 3224 O O . GLU A 1 463 ? 58.958 13.258 97.714 1.00 38.86 463 GLU A O 1
ATOM 3230 N N . LYS A 1 464 ? 59.374 15.348 96.986 1.00 36.33 464 LYS A N 1
ATOM 3231 C CA . LYS A 1 464 ? 58.044 15.603 96.453 1.00 36.10 464 LYS A CA 1
ATOM 3232 C C . LYS A 1 464 ? 57.747 14.743 95.230 1.00 35.59 464 LYS A C 1
ATOM 3233 O O . LYS A 1 464 ? 58.491 14.781 94.260 1.00 38.84 464 LYS A O 1
ATOM 3239 N N . ILE A 1 465 ? 56.644 13.995 95.268 1.00 34.31 465 ILE A N 1
ATOM 3240 C CA . ILE A 1 465 ? 56.203 13.148 94.146 1.00 33.73 465 ILE A CA 1
ATOM 3241 C C . ILE A 1 465 ? 54.968 13.770 93.472 1.00 33.42 465 ILE A C 1
ATOM 3242 O O . ILE A 1 465 ? 53.837 13.621 93.967 1.00 31.72 465 ILE A O 1
ATOM 3247 N N . SER A 1 466 ? 55.194 14.484 92.366 1.00 32.08 466 SER A N 1
ATOM 3248 C CA . SER A 1 466 ? 54.118 15.108 91.579 1.00 32.27 466 SER A CA 1
ATOM 3249 C C . SER A 1 466 ? 53.340 14.014 90.851 1.00 32.08 466 SER A C 1
ATOM 3250 O O . SER A 1 466 ? 53.666 12.827 90.995 1.00 29.88 466 SER A O 1
ATOM 3253 N N . PHE A 1 467 ? 52.321 14.409 90.081 1.00 32.59 467 PHE A N 1
ATOM 3254 C CA . PHE A 1 467 ? 51.472 13.440 89.366 1.00 33.45 467 PHE A CA 1
ATOM 3255 C C . PHE A 1 467 ? 52.118 12.855 88.109 1.00 33.68 467 PHE A C 1
ATOM 3256 O O . PHE A 1 467 ? 51.559 11.958 87.478 1.00 31.16 467 PHE A O 1
ATOM 3264 N N . ILE A 1 468 ? 53.299 13.359 87.765 1.00 35.00 468 ILE A N 1
ATOM 3265 C CA . ILE A 1 468 ? 53.998 12.926 86.559 1.00 37.84 468 ILE A CA 1
ATOM 3266 C C . ILE A 1 468 ? 54.185 11.405 86.559 1.00 38.16 468 ILE A C 1
ATOM 3267 O O . ILE A 1 468 ? 54.709 10.825 87.510 1.00 37.97 468 ILE A O 1
ATOM 3272 N N . SER A 1 469 ? 53.706 10.773 85.492 1.00 36.67 469 SER A N 1
ATOM 3273 C CA . SER A 1 469 ? 53.723 9.310 85.349 1.00 38.20 469 SER A CA 1
ATOM 3274 C C . SER A 1 469 ? 52.673 8.611 86.230 1.00 37.90 469 SER A C 1
ATOM 3275 O O . SER A 1 469 ? 52.648 7.380 86.320 1.00 41.08 469 SER A O 1
ATOM 3278 N N . TYR A 1 470 ? 51.810 9.395 86.877 1.00 36.71 470 TYR A N 1
ATOM 3279 C CA . TYR A 1 470 ? 50.695 8.839 87.645 1.00 33.73 470 TYR A CA 1
ATOM 3280 C C . TYR A 1 470 ? 49.377 9.356 87.141 1.00 30.68 470 TYR A C 1
ATOM 3281 O O . TYR A 1 470 ? 48.344 9.087 87.738 1.00 31.48 470 TYR A O 1
ATOM 3290 N N . GLU A 1 471 ? 49.414 10.112 86.058 1.00 29.89 471 GLU A N 1
ATOM 3291 C CA . GLU A 1 471 ? 48.202 10.678 85.488 1.00 31.27 471 GLU A CA 1
ATOM 3292 C C . GLU A 1 471 ? 47.132 9.598 85.309 1.00 33.40 471 GLU A C 1
ATOM 3293 O O . GLU A 1 471 ? 45.981 9.779 85.708 1.00 37.12 471 GLU A O 1
ATOM 3299 N N . LYS A 1 472 ? 47.534 8.470 84.736 1.00 33.46 472 LYS A N 1
ATOM 3300 C CA . LYS A 1 472 ? 46.660 7.318 84.496 1.00 34.33 472 LYS A CA 1
ATOM 3301 C C . LYS A 1 472 ? 45.729 6.992 85.682 1.00 32.19 472 LYS A C 1
ATOM 3302 O O . LYS A 1 472 ? 44.532 6.736 85.506 1.00 29.56 472 LYS A O 1
ATOM 3308 N N . TYR A 1 473 ? 46.308 6.982 86.877 1.00 30.80 473 TYR A N 1
ATOM 3309 C CA . TYR A 1 473 ? 45.627 6.555 88.097 1.00 30.16 473 TYR A CA 1
ATOM 3310 C C . TYR A 1 473 ? 44.585 7.567 88.565 1.00 28.30 473 TYR A C 1
ATOM 3311 O O . TYR A 1 473 ? 43.596 7.194 89.212 1.00 28.72 473 TYR A O 1
ATOM 3320 N N . ILE A 1 474 ? 44.819 8.841 88.253 1.00 24.84 474 ILE A N 1
ATOM 3321 C CA . ILE A 1 474 ? 43.865 9.887 88.562 1.00 23.82 474 ILE A CA 1
ATOM 3322 C C . ILE A 1 474 ? 42.648 9.692 87.656 1.00 25.00 474 ILE A C 1
ATOM 3323 O O . ILE A 1 474 ? 41.498 9.670 88.129 1.00 24.29 474 ILE A O 1
ATOM 3328 N N . VAL A 1 475 ? 42.917 9.556 86.357 1.00 24.69 475 VAL A N 1
ATOM 3329 C CA . VAL A 1 475 ? 41.877 9.289 85.350 1.00 25.79 475 VAL A CA 1
ATOM 3330 C C . VAL A 1 475 ? 41.020 8.085 85.737 1.00 25.27 475 VAL A C 1
ATOM 3331 O O . VAL A 1 475 ? 39.806 8.200 85.795 1.00 26.87 475 VAL A O 1
ATOM 3335 N N . THR A 1 476 ? 41.652 6.963 86.058 1.00 25.72 476 THR A N 1
ATOM 3336 C CA . THR A 1 476 ? 40.939 5.766 86.537 1.00 26.46 476 THR A CA 1
ATOM 3337 C C . THR A 1 476 ? 40.120 6.001 87.809 1.00 26.48 476 THR A C 1
ATOM 3338 O O . THR A 1 476 ? 38.983 5.534 87.919 1.00 27.07 476 THR A O 1
ATOM 3342 N N . GLY A 1 477 ? 40.705 6.707 88.779 1.00 25.80 477 GLY A N 1
ATOM 3343 C CA . GLY A 1 477 ? 39.987 7.046 90.005 1.00 23.10 477 GLY A CA 1
ATOM 3344 C C . GLY A 1 477 ? 38.693 7.754 89.654 1.00 22.17 477 GLY A C 1
ATOM 3345 O O . GLY A 1 477 ? 37.605 7.339 90.073 1.00 22.39 477 GLY A O 1
ATOM 3346 N N . MET A 1 478 ? 38.805 8.799 88.849 1.00 21.89 478 MET A N 1
ATOM 3347 C CA . MET A 1 478 ? 37.646 9.604 88.490 1.00 23.37 478 MET A CA 1
ATOM 3348 C C . MET A 1 478 ? 36.574 8.846 87.710 1.00 24.48 478 MET A C 1
ATOM 3349 O O . MET A 1 478 ? 35.385 8.982 88.007 1.00 23.46 478 MET A O 1
ATOM 3354 N N . LYS A 1 479 ? 37.008 8.083 86.710 1.00 26.29 479 LYS A N 1
ATOM 3355 C CA . LYS A 1 479 ? 36.124 7.261 85.865 1.00 29.21 479 LYS A CA 1
ATOM 3356 C C . LYS A 1 479 ? 35.313 6.276 86.667 1.00 28.68 479 LYS A C 1
ATOM 3357 O O . LYS A 1 479 ? 34.121 6.160 86.479 1.00 29.41 479 LYS A O 1
ATOM 3363 N N . SER A 1 480 ? 35.977 5.575 87.575 1.00 30.65 480 SER A N 1
ATOM 3364 C CA . SER A 1 480 ? 35.329 4.573 88.405 1.00 33.33 480 SER A CA 1
ATOM 3365 C C . SER A 1 480 ? 34.263 5.141 89.331 1.00 32.16 480 SER A C 1
ATOM 3366 O O . SER A 1 480 ? 33.308 4.460 89.673 1.00 33.10 480 SER A O 1
ATOM 3369 N N . ILE A 1 481 ? 34.463 6.373 89.773 1.00 30.05 481 ILE A N 1
ATOM 3370 C CA . ILE A 1 481 ? 33.515 7.016 90.654 1.00 27.74 481 ILE A CA 1
ATOM 3371 C C . ILE A 1 481 ? 32.295 7.410 89.829 1.00 26.02 481 ILE A C 1
ATOM 3372 O O . ILE A 1 481 ? 31.175 7.141 90.242 1.00 24.00 481 ILE A O 1
ATOM 3377 N N . LEU A 1 482 ? 32.534 8.017 88.667 1.00 24.82 482 LEU A N 1
ATOM 3378 C CA . LEU A 1 482 ? 31.474 8.492 87.800 1.00 27.11 482 LEU A CA 1
ATOM 3379 C C . LEU A 1 482 ? 30.639 7.325 87.254 1.00 28.05 482 LEU A C 1
ATOM 3380 O O . LEU A 1 482 ? 29.408 7.417 87.195 1.00 26.90 482 LEU A O 1
ATOM 3385 N N . MET A 1 483 ? 31.301 6.231 86.887 1.00 29.88 483 MET A N 1
ATOM 3386 C CA . MET A 1 483 ? 30.589 5.027 86.427 1.00 33.69 483 MET A CA 1
ATOM 3387 C C . MET A 1 483 ? 29.759 4.410 87.547 1.00 33.53 483 MET A C 1
ATOM 3388 O O . MET A 1 483 ? 28.569 4.144 87.356 1.00 30.84 483 MET A O 1
ATOM 3393 N N . LYS A 1 484 ? 30.367 4.213 88.717 1.00 32.90 484 LYS A N 1
ATOM 3394 C CA . LYS A 1 484 ? 29.635 3.662 89.855 1.00 32.66 484 LYS A CA 1
ATOM 3395 C C . LYS A 1 484 ? 28.453 4.526 90.262 1.00 30.87 484 LYS A C 1
ATOM 3396 O O . LYS A 1 484 ? 27.408 4.011 90.682 1.00 32.33 484 LYS A O 1
ATOM 3402 N N . ALA A 1 485 ? 28.616 5.836 90.147 1.00 29.07 485 ALA A N 1
ATOM 3403 C CA . ALA A 1 485 ? 27.578 6.758 90.583 1.00 28.22 485 ALA A CA 1
ATOM 3404 C C . ALA A 1 485 ? 26.436 6.683 89.599 1.00 29.16 485 ALA A C 1
ATOM 3405 O O . ALA A 1 485 ? 25.269 6.809 89.993 1.00 28.86 485 ALA A O 1
ATOM 3407 N N . LYS A 1 486 ? 26.785 6.510 88.320 1.00 29.12 486 LYS A N 1
ATOM 3408 C CA . LYS A 1 486 ? 25.787 6.354 87.257 1.00 30.12 486 LYS A CA 1
ATOM 3409 C C . LYS A 1 486 ? 24.880 5.142 87.524 1.00 29.96 486 LYS A C 1
ATOM 3410 O O . LYS A 1 486 ? 23.679 5.213 87.309 1.00 31.50 486 LYS A O 1
ATOM 3416 N N . ASP A 1 487 ? 25.467 4.066 88.028 1.00 29.72 487 ASP A N 1
ATOM 3417 C CA . ASP A 1 487 ? 24.733 2.878 88.440 1.00 32.80 487 ASP A CA 1
ATOM 3418 C C . ASP A 1 487 ? 24.063 3.010 89.786 1.00 31.65 487 ASP A C 1
ATOM 3419 O O . ASP A 1 487 ? 23.343 2.116 90.188 1.00 36.64 487 ASP A O 1
ATOM 3424 N N . SER A 1 488 ? 24.317 4.093 90.508 1.00 30.66 488 SER A N 1
ATOM 3425 C CA . SER A 1 488 ? 23.753 4.232 91.853 1.00 28.34 488 SER A CA 1
ATOM 3426 C C . SER A 1 488 ? 22.837 5.438 91.960 1.00 27.53 488 SER A C 1
ATOM 3427 O O . SER A 1 488 ? 22.594 5.942 93.064 1.00 28.90 488 SER A O 1
ATOM 3430 N N . LYS A 1 489 ? 22.339 5.907 90.824 1.00 26.95 489 LYS A N 1
ATOM 3431 C CA . LYS A 1 489 ? 21.487 7.096 90.782 1.00 28.57 489 LYS A CA 1
ATOM 3432 C C . LYS A 1 489 ? 20.493 7.120 91.929 1.00 30.85 489 LYS A C 1
ATOM 3433 O O . LYS A 1 489 ? 20.525 8.038 92.749 1.00 33.14 489 LYS A O 1
ATOM 3439 N N . LYS A 1 490 ? 19.636 6.099 92.002 1.00 30.91 490 LYS A N 1
ATOM 3440 C CA . LYS A 1 490 ? 18.504 6.130 92.931 1.00 31.29 490 LYS A CA 1
ATOM 3441 C C . LYS A 1 490 ? 18.928 6.184 94.395 1.00 27.92 490 LYS A C 1
ATOM 3442 O O . LYS A 1 490 ? 18.290 6.884 95.191 1.00 26.06 490 LYS A O 1
ATOM 3448 N N . LYS A 1 491 ? 19.981 5.443 94.746 1.00 25.76 491 LYS A N 1
ATOM 3449 C CA . LYS A 1 491 ? 20.563 5.526 96.071 1.00 25.96 491 LYS A CA 1
ATOM 3450 C C . LYS A 1 491 ? 21.116 6.932 96.385 1.00 25.77 491 LYS A C 1
ATOM 3451 O O . LYS A 1 491 ? 20.925 7.424 97.499 1.00 26.87 491 LYS A O 1
ATOM 3457 N N . ILE A 1 492 ? 21.757 7.590 95.409 1.00 24.12 492 ILE A N 1
ATOM 3458 C CA . ILE A 1 492 ? 22.355 8.920 95.640 1.00 24.04 492 ILE A CA 1
ATOM 3459 C C . ILE A 1 492 ? 21.218 9.930 95.834 1.00 24.59 492 ILE A C 1
ATOM 3460 O O . ILE A 1 492 ? 21.229 10.725 96.791 1.00 24.35 492 ILE A O 1
ATOM 3465 N N . LEU A 1 493 ? 20.242 9.882 94.920 1.00 22.58 493 LEU A N 1
ATOM 3466 C CA . LEU A 1 493 ? 19.101 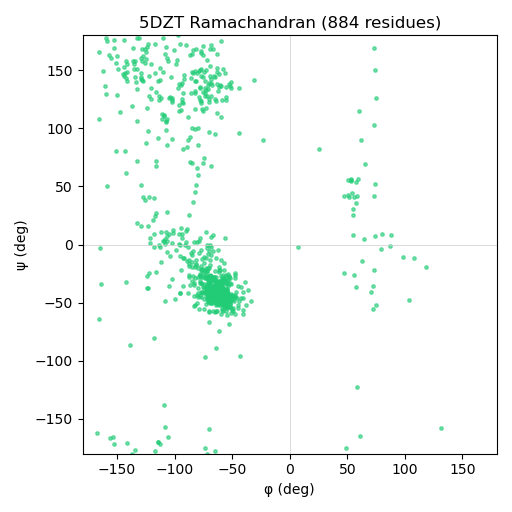10.795 94.935 1.00 21.41 493 LEU A CA 1
ATOM 3467 C C . LEU A 1 493 ? 18.302 10.649 96.202 1.00 19.44 493 LEU A C 1
ATOM 3468 O O . LEU A 1 493 ? 17.846 11.626 96.779 1.00 19.53 493 LEU A O 1
ATOM 3473 N N . ALA A 1 494 ? 18.149 9.415 96.657 1.00 19.68 494 ALA A N 1
ATOM 3474 C CA . ALA A 1 494 ? 17.429 9.153 97.883 1.00 18.25 494 ALA A CA 1
ATOM 3475 C C . ALA A 1 494 ? 18.222 9.647 99.099 1.00 18.42 494 ALA A C 1
ATOM 3476 O O . ALA A 1 494 ? 17.636 10.120 100.071 1.00 19.42 494 ALA A O 1
ATOM 3478 N N . TYR A 1 495 ? 19.547 9.522 99.070 1.00 18.30 495 TYR A N 1
ATOM 3479 C CA . TYR A 1 495 ? 20.323 10.044 100.194 1.00 17.58 495 TYR A CA 1
ATOM 3480 C C . TYR A 1 495 ? 20.128 11.557 100.287 1.00 17.64 495 TYR A C 1
ATOM 3481 O O . TYR A 1 495 ? 19.850 12.093 101.358 1.00 17.18 495 TYR A O 1
ATOM 3490 N N . ILE A 1 496 ? 20.269 12.233 99.155 1.00 18.55 496 ILE A N 1
ATOM 3491 C CA . ILE A 1 496 ? 20.264 13.690 99.136 1.00 20.08 496 ILE A CA 1
ATOM 3492 C C . ILE A 1 496 ? 18.931 14.138 99.715 1.00 21.94 496 ILE A C 1
ATOM 3493 O O . ILE A 1 496 ? 18.897 14.856 100.708 1.00 23.22 496 ILE A O 1
ATOM 3498 N N . ASN A 1 497 ? 17.838 13.645 99.134 1.00 21.41 497 ASN A N 1
ATOM 3499 C CA . ASN A 1 497 ? 16.485 13.953 99.597 1.00 21.02 497 ASN A CA 1
ATOM 3500 C C . ASN A 1 497 ? 16.215 13.563 101.042 1.00 21.13 497 ASN A C 1
ATOM 3501 O O . ASN A 1 497 ? 15.522 14.262 101.756 1.00 20.91 497 ASN A O 1
ATOM 3506 N N . ASN A 1 498 ? 16.768 12.443 101.470 1.00 22.98 498 ASN A N 1
ATOM 3507 C CA . ASN A 1 498 ? 16.611 11.993 102.841 1.00 24.32 498 ASN A CA 1
ATOM 3508 C C . ASN A 1 498 ? 17.335 12.870 103.860 1.00 25.14 498 ASN A C 1
ATOM 3509 O O . ASN A 1 498 ? 16.836 13.080 104.969 1.00 27.09 498 ASN A O 1
ATOM 3514 N N . ASN A 1 499 ? 18.521 13.365 103.513 1.00 22.85 499 ASN A N 1
ATOM 3515 C CA . ASN A 1 499 ? 19.412 13.962 104.527 1.00 20.06 499 ASN A CA 1
ATOM 3516 C C . ASN A 1 499 ? 19.823 15.400 104.272 1.00 18.02 499 ASN A C 1
ATOM 3517 O O . ASN A 1 499 ? 20.161 16.116 105.209 1.00 16.97 499 ASN A O 1
ATOM 3522 N N . LEU A 1 500 ? 19.802 15.835 103.018 1.00 16.92 500 LEU A N 1
ATOM 3523 C CA . LEU A 1 500 ? 20.496 17.080 102.650 1.00 16.96 500 LEU A CA 1
ATOM 3524 C C . LEU A 1 500 ? 19.658 18.221 102.118 1.00 18.29 500 LEU A C 1
ATOM 3525 O O . LEU A 1 500 ? 20.210 19.210 101.621 1.00 18.16 500 LEU A O 1
ATOM 3530 N N . GLN A 1 501 ? 18.334 18.111 102.191 1.00 20.54 501 GLN A N 1
ATOM 3531 C CA . GLN A 1 501 ? 17.468 19.198 101.663 1.00 21.62 501 GLN A CA 1
ATOM 3532 C C . GLN A 1 501 ? 17.695 20.584 102.287 1.00 20.51 501 GLN A C 1
ATOM 3533 O O . GLN A 1 501 ? 17.498 21.598 101.612 1.00 20.73 501 GLN A O 1
ATOM 3539 N N . ASN A 1 502 ? 18.112 20.633 103.550 1.00 19.64 502 ASN A N 1
ATOM 3540 C CA . ASN A 1 502 ? 18.447 21.917 104.172 1.00 19.45 502 ASN A CA 1
ATOM 3541 C C . ASN A 1 502 ? 19.936 22.189 104.395 1.00 17.96 502 ASN A C 1
ATOM 3542 O O . ASN A 1 502 ? 20.293 22.931 105.295 1.00 17.17 502 ASN A O 1
ATOM 3547 N N . LEU A 1 503 ? 20.793 21.596 103.560 1.00 16.35 503 LEU A N 1
ATOM 3548 C CA . LEU A 1 503 ? 22.224 21.755 103.697 1.00 14.85 503 LEU A CA 1
ATOM 3549 C C . LEU A 1 503 ? 22.546 23.239 103.593 1.00 14.07 503 LEU A C 1
ATOM 3550 O O . LEU A 1 503 ? 22.155 23.874 102.624 1.00 13.47 503 LEU A O 1
ATOM 3555 N N . ILE A 1 504 ? 23.217 23.806 104.592 1.00 14.32 504 ILE A N 1
ATOM 3556 C CA . ILE A 1 504 ? 23.752 25.165 104.409 1.00 14.94 504 ILE A CA 1
ATOM 3557 C C . ILE A 1 504 ? 25.202 25.050 103.919 1.00 14.93 504 ILE A C 1
ATOM 3558 O O . ILE A 1 504 ? 26.031 24.351 104.539 1.00 14.99 504 ILE A O 1
ATOM 3563 N N . VAL A 1 505 ? 25.479 25.702 102.796 1.00 14.40 505 VAL A N 1
ATOM 3564 C CA . VAL A 1 505 ? 26.809 25.743 102.197 1.00 14.64 505 VAL A CA 1
ATOM 3565 C C . VAL A 1 505 ? 27.177 27.202 101.908 1.00 15.03 505 VAL A C 1
ATOM 3566 O O . VAL A 1 505 ? 26.302 28.069 101.797 1.00 15.08 505 VAL A O 1
ATOM 3570 N N . ARG A 1 506 ? 28.471 27.453 101.748 1.00 15.13 506 ARG A N 1
ATOM 3571 C CA . ARG A 1 506 ? 28.977 28.767 101.416 1.00 14.93 506 ARG A CA 1
ATOM 3572 C C . ARG A 1 506 ? 28.866 28.982 99.914 1.00 15.43 506 ARG A C 1
ATOM 3573 O O . ARG A 1 506 ? 28.924 28.023 99.157 1.00 15.60 506 ARG A O 1
ATOM 3581 N N . ASN A 1 507 ? 28.669 30.230 99.486 1.00 16.19 507 ASN A N 1
ATOM 3582 C CA . ASN A 1 507 ? 28.761 30.599 98.060 1.00 16.88 507 ASN A CA 1
ATOM 3583 C C . ASN A 1 507 ? 29.775 31.724 97.884 1.00 17.89 507 ASN A C 1
ATOM 3584 O O . ASN A 1 507 ? 29.592 32.815 98.426 1.00 16.66 507 ASN A O 1
ATOM 3589 N N . VAL A 1 508 ? 30.848 31.450 97.144 1.00 19.44 508 VAL A N 1
ATOM 3590 C CA . VAL A 1 508 ? 31.781 32.479 96.726 1.00 21.72 508 VAL A CA 1
ATOM 3591 C C . VAL A 1 508 ? 31.256 33.142 95.443 1.00 23.30 508 VAL A C 1
ATOM 3592 O O . VAL A 1 508 ? 31.411 32.595 94.353 1.00 25.46 508 VAL A O 1
ATOM 3596 N N . ILE A 1 509 ? 30.637 34.314 95.564 1.00 24.56 509 ILE A N 1
ATOM 3597 C CA . ILE A 1 509 ? 29.966 34.923 94.407 1.00 24.94 509 ILE A CA 1
ATOM 3598 C C . ILE A 1 509 ? 30.849 35.925 93.670 1.00 29.06 509 ILE A C 1
ATOM 3599 O O . ILE A 1 509 ? 30.429 36.505 92.651 1.00 29.79 509 ILE A O 1
ATOM 3604 N N . ARG A 1 510 ? 32.067 36.111 94.180 1.00 27.54 510 ARG A N 1
ATOM 3605 C CA . ARG A 1 510 ? 33.037 36.992 93.577 1.00 28.44 510 ARG A CA 1
ATOM 3606 C C . ARG A 1 510 ? 34.348 36.512 94.165 1.00 28.65 510 ARG A C 1
ATOM 3607 O O . ARG A 1 510 ? 34.387 36.211 95.358 1.00 29.32 510 ARG A O 1
ATOM 3615 N N . PRO A 1 511 ? 35.419 36.386 93.341 1.00 28.73 511 PRO A N 1
ATOM 3616 C CA . PRO A 1 511 ? 36.653 35.817 93.893 1.00 28.76 511 PRO A CA 1
ATOM 3617 C C . PRO A 1 511 ? 37.242 36.649 95.033 1.00 30.08 511 PRO A C 1
ATOM 3618 O O . PRO A 1 511 ? 37.121 37.882 95.039 1.00 29.41 511 PRO A O 1
ATOM 3622 N N . THR A 1 512 ? 37.868 35.958 95.986 1.00 30.79 512 THR A N 1
ATOM 3623 C CA . THR A 1 512 ? 38.391 36.563 97.207 1.00 31.80 512 THR A CA 1
ATOM 3624 C C . THR A 1 512 ? 39.401 37.658 96.894 1.00 32.40 512 THR A C 1
ATOM 3625 O O . THR A 1 512 ? 39.394 38.716 97.537 1.00 35.64 512 THR A O 1
ATOM 3629 N N . GLN A 1 513 ? 40.227 37.423 95.881 1.00 32.86 513 GLN A N 1
ATOM 3630 C CA . GLN A 1 513 ? 41.298 38.347 95.524 1.00 33.82 513 GLN A CA 1
ATOM 3631 C C . GLN A 1 513 ? 40.746 39.690 95.107 1.00 32.57 513 GLN A C 1
ATOM 3632 O O . GLN A 1 513 ? 41.297 40.720 95.477 1.00 33.92 513 GLN A O 1
ATOM 3638 N N . ARG A 1 514 ? 39.645 39.686 94.365 1.00 31.08 514 ARG A N 1
ATOM 3639 C CA . ARG A 1 514 ? 38.974 40.940 94.038 1.00 30.70 514 ARG A CA 1
ATOM 3640 C C . ARG A 1 514 ? 38.592 41.672 95.312 1.00 28.91 514 ARG A C 1
ATOM 3641 O O . ARG A 1 514 ? 38.756 42.885 95.397 1.00 28.42 514 ARG A O 1
ATOM 3649 N N . TYR A 1 515 ? 38.078 40.937 96.304 1.00 26.77 515 TYR A N 1
ATOM 3650 C CA . TYR A 1 515 ? 37.655 41.575 97.536 1.00 23.98 515 TYR A CA 1
ATOM 3651 C C . TYR A 1 515 ? 38.886 42.071 98.255 1.00 23.83 515 TYR A C 1
ATOM 3652 O O . TYR A 1 515 ? 38.879 43.162 98.823 1.00 24.35 515 TYR A O 1
ATOM 3661 N N . ALA A 1 516 ? 39.937 41.256 98.254 1.00 24.71 516 ALA A N 1
ATOM 3662 C CA . ALA A 1 516 ? 41.157 41.608 98.973 1.00 26.77 516 ALA A CA 1
ATOM 3663 C C . ALA A 1 516 ? 41.751 42.899 98.401 1.00 28.06 516 ALA A C 1
ATOM 3664 O O . ALA A 1 516 ? 42.028 43.842 99.142 1.00 29.04 516 ALA A O 1
ATOM 3666 N N . ASP A 1 517 ? 41.899 42.959 97.083 1.00 29.74 517 ASP A N 1
ATOM 3667 C CA . ASP A 1 517 ? 42.429 44.167 96.424 1.00 32.15 517 ASP A CA 1
ATOM 3668 C C . ASP A 1 517 ? 41.630 45.413 96.779 1.00 33.86 517 ASP A C 1
ATOM 3669 O O . ASP A 1 517 ? 42.182 46.431 97.190 1.00 34.32 517 ASP A O 1
ATOM 3674 N N . MET A 1 518 ? 40.319 45.316 96.611 1.00 36.49 518 MET A N 1
ATOM 3675 C CA . MET A 1 518 ? 39.415 46.381 96.975 1.00 38.96 518 MET A CA 1
ATOM 3676 C C . MET A 1 518 ? 39.687 46.929 98.376 1.00 39.29 518 MET A C 1
ATOM 3677 O O . MET A 1 518 ? 39.730 48.151 98.581 1.00 39.90 518 MET A O 1
ATOM 3682 N N . LEU A 1 519 ? 39.895 46.016 99.322 1.00 35.67 519 LEU A N 1
ATOM 3683 C CA . LEU A 1 519 ? 40.062 46.375 100.726 1.00 34.36 519 LEU A CA 1
ATOM 3684 C C . LEU A 1 519 ? 41.342 47.186 100.926 1.00 33.34 519 LEU A C 1
ATOM 3685 O O . LEU A 1 519 ? 41.321 48.216 101.613 1.00 32.12 519 LEU A O 1
ATOM 3690 N N . GLU A 1 520 ? 42.433 46.707 100.325 1.00 32.83 520 GLU A N 1
ATOM 3691 C CA . GLU A 1 520 ? 43.727 47.397 100.316 1.00 38.07 520 GLU A CA 1
ATOM 3692 C C . GLU A 1 520 ? 43.665 48.820 99.733 1.00 38.83 520 GLU A C 1
ATOM 3693 O O . GLU A 1 520 ? 44.186 49.764 100.329 1.00 40.60 520 GLU A O 1
ATOM 3699 N N . PHE A 1 521 ? 43.027 48.964 98.574 1.00 39.75 521 PHE A N 1
ATOM 3700 C CA . PHE A 1 521 ? 42.798 50.277 97.986 1.00 40.75 521 PHE A CA 1
ATOM 3701 C C . PHE A 1 521 ? 42.055 51.162 98.968 1.00 37.99 521 PHE A C 1
ATOM 3702 O O . PHE A 1 521 ? 42.363 52.343 99.087 1.00 37.08 521 PHE A O 1
ATOM 3710 N N . SER A 1 522 ? 41.080 50.577 99.674 1.00 36.18 522 SER A N 1
ATOM 3711 C CA . SER A 1 522 ? 40.271 51.310 100.651 1.00 32.50 522 SER A CA 1
ATOM 3712 C C . SER A 1 522 ? 41.083 51.655 101.890 1.00 31.40 522 SER A C 1
ATOM 3713 O O . SER A 1 522 ? 40.589 52.370 102.747 1.00 29.57 522 SER A O 1
ATOM 3716 N N . TYR A 1 523 ? 42.302 51.124 101.996 1.00 31.07 523 TYR A N 1
ATOM 3717 C CA . TYR A 1 523 ? 43.194 51.490 103.097 1.00 35.50 523 TYR A CA 1
ATOM 3718 C C . TYR A 1 523 ? 44.156 52.619 102.751 1.00 37.80 523 TYR A C 1
ATOM 3719 O O . TYR A 1 523 ? 45.133 52.831 103.469 1.00 40.49 523 TYR A O 1
ATOM 3728 N N . HIS A 1 524 ? 43.904 53.330 101.652 1.00 39.66 524 HIS A N 1
ATOM 3729 C CA . HIS A 1 524 ? 44.775 54.441 101.268 1.00 41.65 524 HIS A CA 1
ATOM 3730 C C . HIS A 1 524 ? 44.604 55.600 102.248 1.00 40.01 524 HIS A C 1
ATOM 3731 O O . HIS A 1 524 ? 43.478 55.885 102.668 1.00 39.52 524 HIS A O 1
ATOM 3738 N N . PRO A 1 525 ? 45.723 56.254 102.640 1.00 41.29 525 PRO A N 1
ATOM 3739 C CA . PRO A 1 525 ? 45.671 57.430 103.523 1.00 39.57 525 PRO A CA 1
ATOM 3740 C C . PRO A 1 525 ? 44.549 58.403 103.156 1.00 38.65 525 PRO A C 1
ATOM 3741 O O . PRO A 1 525 ? 43.907 58.959 104.050 1.00 39.97 525 PRO A O 1
ATOM 3745 N N . ASN A 1 526 ? 44.291 58.567 101.858 1.00 38.96 526 ASN A N 1
ATOM 3746 C CA . ASN A 1 526 ? 43.233 59.455 101.372 1.00 40.06 526 ASN A CA 1
ATOM 3747 C C . ASN A 1 526 ? 41.830 58.936 101.692 1.00 41.71 526 ASN A C 1
ATOM 3748 O O . ASN A 1 526 ? 40.858 59.714 101.806 1.00 39.60 526 ASN A O 1
ATOM 3753 N N . CYS A 1 527 ? 41.724 57.615 101.814 1.00 39.80 527 CYS A N 1
ATOM 3754 C CA . CYS A 1 527 ? 40.478 57.000 102.214 1.00 37.81 527 CYS A CA 1
ATOM 3755 C C . CYS A 1 527 ? 40.321 57.154 103.711 1.00 36.05 527 CYS A C 1
ATOM 3756 O O . CYS A 1 527 ? 39.210 57.297 104.206 1.00 34.79 527 CYS A O 1
ATOM 3759 N N . PHE A 1 528 ? 41.441 57.128 104.428 1.00 36.08 528 PHE A N 1
ATOM 3760 C CA . PHE A 1 528 ? 41.408 57.216 105.882 1.00 37.36 528 PHE A CA 1
ATOM 3761 C C . PHE A 1 528 ? 41.294 58.663 106.369 1.00 41.63 528 PHE A C 1
ATOM 3762 O O . PHE A 1 528 ? 40.901 58.886 107.522 1.00 40.18 528 PHE A O 1
ATOM 3770 N N . SER A 1 529 ? 41.641 59.633 105.507 1.00 41.95 529 SER A N 1
ATOM 3771 C CA . SER A 1 529 ? 41.522 61.074 105.838 1.00 42.74 529 SER A CA 1
ATOM 3772 C C . SER A 1 529 ? 40.086 61.567 105.690 1.00 43.85 529 SER A C 1
ATOM 3773 O O . SER A 1 529 ? 39.675 62.531 106.362 1.00 45.70 529 SER A O 1
ATOM 3776 N N . ASN A 1 530 ? 39.332 60.916 104.805 1.00 40.05 530 ASN A N 1
ATOM 3777 C CA . ASN A 1 530 ? 37.948 61.298 104.530 1.00 41.95 530 ASN A CA 1
ATOM 3778 C C . ASN A 1 530 ? 37.109 60.064 104.188 1.00 41.17 530 ASN A C 1
ATOM 3779 O O . ASN A 1 530 ? 37.334 59.430 103.155 1.00 39.06 530 ASN A O 1
ATOM 3784 N N . ALA A 1 531 ? 36.145 59.741 105.057 1.00 39.77 531 ALA A N 1
ATOM 3785 C CA . ALA A 1 531 ? 35.246 58.591 104.858 1.00 40.10 531 ALA A CA 1
ATOM 3786 C C . ALA A 1 531 ? 34.592 58.602 103.478 1.00 41.23 531 ALA A C 1
ATOM 3787 O O . ALA A 1 531 ? 34.534 57.564 102.813 1.00 40.91 531 ALA A O 1
ATOM 3789 N N . ILE A 1 532 ? 34.111 59.781 103.071 1.00 42.44 532 ILE A N 1
ATOM 3790 C CA . ILE A 1 532 ? 33.551 60.038 101.735 1.00 43.54 532 ILE A CA 1
ATOM 3791 C C . ILE A 1 532 ? 34.454 59.484 100.626 1.00 42.33 532 ILE A C 1
ATOM 3792 O O . ILE A 1 532 ? 33.980 58.847 99.680 1.00 40.25 532 ILE A O 1
ATOM 3797 N N . GLU A 1 533 ? 35.758 59.699 100.770 1.00 42.26 533 GLU A N 1
ATOM 3798 C CA . GLU A 1 533 ? 36.725 59.230 99.795 1.00 41.34 533 GLU A CA 1
ATOM 3799 C C . GLU A 1 533 ? 36.828 57.702 99.813 1.00 40.77 533 GLU A C 1
ATOM 3800 O O . GLU A 1 533 ? 36.886 57.071 98.757 1.00 38.65 533 GLU A O 1
ATOM 3806 N N . ARG A 1 534 ? 36.839 57.112 101.010 1.00 38.70 534 ARG A N 1
ATOM 3807 C CA . ARG A 1 534 ? 36.831 55.651 101.132 1.00 38.40 534 ARG A CA 1
ATOM 3808 C C . ARG A 1 534 ? 35.543 55.064 100.561 1.00 35.74 534 ARG A C 1
ATOM 3809 O O . ARG A 1 534 ? 35.578 54.071 99.838 1.00 35.63 534 ARG A O 1
ATOM 3817 N N . GLU A 1 535 ? 34.419 55.690 100.889 1.00 33.85 535 GLU A N 1
ATOM 3818 C CA . GLU A 1 535 ? 33.117 55.293 100.377 1.00 35.74 535 GLU A CA 1
ATOM 3819 C C . GLU A 1 535 ? 33.101 55.225 98.844 1.00 40.25 535 GLU A C 1
ATOM 3820 O O . GLU A 1 535 ? 32.564 54.271 98.282 1.00 44.92 535 GLU A O 1
ATOM 3826 N N . LYS A 1 536 ? 33.696 56.219 98.171 1.00 42.46 536 LYS A N 1
ATOM 3827 C CA . LYS A 1 536 ? 33.705 56.279 96.701 1.00 43.80 536 LYS A CA 1
ATOM 3828 C C . LYS A 1 536 ? 34.544 55.180 96.088 1.00 43.93 536 LYS A C 1
ATOM 3829 O O . LYS A 1 536 ? 34.164 54.585 95.074 1.00 41.75 536 LYS A O 1
ATOM 3835 N N . VAL A 1 537 ? 35.691 54.923 96.711 1.00 43.05 537 VAL A N 1
ATOM 3836 C CA . VAL A 1 537 ? 36.581 53.849 96.295 1.00 40.87 537 VAL A CA 1
ATOM 3837 C C . VAL A 1 537 ? 35.823 52.529 96.313 1.00 40.12 537 VAL A C 1
ATOM 3838 O O . VAL A 1 537 ? 35.983 51.704 95.415 1.00 40.62 537 VAL A O 1
ATOM 3842 N N . LEU A 1 538 ? 34.979 52.347 97.322 1.00 37.47 538 LEU A N 1
ATOM 3843 C CA . LEU A 1 538 ? 34.171 51.129 97.416 1.00 36.85 538 LEU A CA 1
ATOM 3844 C C . LEU A 1 538 ? 32.968 51.126 96.462 1.00 35.17 538 LEU A C 1
ATOM 3845 O O . LEU A 1 538 ? 32.450 50.064 96.115 1.00 33.95 538 LEU A O 1
ATOM 3850 N N . HIS A 1 539 ? 32.533 52.307 96.030 1.00 35.21 539 HIS A N 1
ATOM 3851 C CA . HIS A 1 539 ? 31.404 52.422 95.093 1.00 34.17 539 HIS A CA 1
ATOM 3852 C C . HIS A 1 539 ? 31.610 51.551 93.848 1.00 33.92 539 HIS A C 1
ATOM 3853 O O . HIS A 1 539 ? 30.645 51.087 93.261 1.00 33.37 539 HIS A O 1
ATOM 3860 N N . ASN A 1 540 ? 32.870 51.314 93.481 1.00 32.09 540 ASN A N 1
ATOM 3861 C CA . ASN A 1 540 ? 33.202 50.485 92.332 1.00 34.79 540 ASN A CA 1
ATOM 3862 C C . ASN A 1 540 ? 32.619 49.070 92.355 1.00 35.32 540 ASN A C 1
ATOM 3863 O O . ASN A 1 540 ? 32.355 48.490 91.298 1.00 36.43 540 ASN A O 1
ATOM 3868 N N . MET A 1 541 ? 32.431 48.514 93.549 1.00 34.04 541 MET A N 1
ATOM 3869 C CA . MET A 1 541 ? 31.786 47.208 93.699 1.00 34.18 541 MET A CA 1
ATOM 3870 C C . MET A 1 541 ? 30.499 47.109 92.878 1.00 33.46 541 MET A C 1
ATOM 3871 O O . MET A 1 541 ? 30.129 46.015 92.453 1.00 34.57 541 MET A O 1
ATOM 3876 N N . TRP A 1 542 ? 29.825 48.244 92.665 1.00 30.65 542 TRP A N 1
ATOM 3877 C CA . TRP A 1 542 ? 28.587 48.296 91.878 1.00 29.08 542 TRP A CA 1
ATOM 3878 C C . TRP A 1 542 ? 28.757 48.063 90.367 1.00 30.06 542 TRP A C 1
ATOM 3879 O O . TRP A 1 542 ? 27.762 47.948 89.647 1.00 32.32 542 TRP A O 1
ATOM 3890 N N . ALA A 1 543 ? 29.999 47.956 89.899 1.00 29.12 543 ALA A N 1
ATOM 3891 C CA . ALA A 1 543 ? 30.276 47.666 88.495 1.00 34.23 543 ALA A CA 1
ATOM 3892 C C . ALA A 1 543 ? 30.087 46.189 88.109 1.00 37.15 543 ALA A C 1
ATOM 3893 O O . ALA A 1 543 ? 29.815 45.883 86.946 1.00 38.00 543 ALA A O 1
ATOM 3895 N N . TYR A 1 544 ? 30.240 45.284 89.076 1.00 37.21 544 TYR A N 1
ATOM 3896 C CA . TYR A 1 544 ? 30.187 43.845 88.811 1.00 35.91 544 TYR A CA 1
ATOM 3897 C C . TYR A 1 544 ? 28.844 43.433 88.216 1.00 35.22 544 TYR A C 1
ATOM 3898 O O . TYR A 1 544 ? 27.804 43.890 88.672 1.00 32.52 544 TYR A O 1
ATOM 3907 N N . PRO A 1 545 ? 28.866 42.569 87.179 1.00 37.06 545 PRO A N 1
ATOM 3908 C CA . PRO A 1 545 ? 27.631 42.334 86.426 1.00 37.12 545 PRO A CA 1
ATOM 3909 C C . PRO A 1 545 ? 26.653 41.330 87.059 1.00 39.72 545 PRO A C 1
ATOM 3910 O O . PRO A 1 545 ? 26.200 40.401 86.379 1.00 42.68 545 PRO A O 1
ATOM 3914 N N . TYR A 1 546 ? 26.312 41.517 88.332 1.00 37.58 546 TYR A N 1
ATOM 3915 C CA . TYR A 1 546 ? 25.312 40.673 88.959 1.00 38.67 546 TYR A CA 1
ATOM 3916 C C . TYR A 1 546 ? 23.977 40.918 88.270 1.00 39.66 546 TYR A C 1
ATOM 3917 O O . TYR A 1 546 ? 23.692 42.043 87.855 1.00 41.65 546 TYR A O 1
ATOM 3926 N N . LYS A 1 547 ? 23.177 39.864 88.136 1.00 39.98 547 LYS A N 1
ATOM 3927 C CA . LYS A 1 547 ? 21.811 40.000 87.662 1.00 44.16 547 LYS A CA 1
ATOM 3928 C C . LYS A 1 547 ? 21.027 40.782 88.696 1.00 45.50 547 LYS A C 1
ATOM 3929 O O . LYS A 1 547 ? 20.298 41.720 88.357 1.00 47.57 547 LYS A O 1
ATOM 3935 N N . ASN A 1 548 ? 21.198 40.395 89.961 1.00 44.29 548 ASN A N 1
ATOM 3936 C CA . ASN A 1 548 ? 20.615 41.109 91.095 1.00 42.42 548 ASN A CA 1
ATOM 3937 C C . ASN A 1 548 ? 21.705 41.834 91.897 1.00 42.00 548 ASN A C 1
ATOM 3938 O O . ASN A 1 548 ? 22.523 41.192 92.555 1.00 43.35 548 ASN A O 1
ATOM 3943 N N . LYS A 1 549 ? 21.716 43.164 91.842 1.00 41.47 549 LYS A N 1
ATOM 3944 C CA . LYS A 1 549 ? 22.753 43.954 92.524 1.00 42.63 549 LYS A CA 1
ATOM 3945 C C . LYS A 1 549 ? 22.472 44.267 94.008 1.00 42.10 549 LYS A C 1
ATOM 3946 O O . LYS A 1 549 ? 23.341 44.796 94.704 1.00 42.76 549 LYS A O 1
ATOM 3952 N N . LYS A 1 550 ? 21.270 43.938 94.481 1.00 41.28 550 LYS A N 1
ATOM 3953 C CA . LYS A 1 550 ? 20.915 44.040 95.904 1.00 44.01 550 LYS A CA 1
ATOM 3954 C C . LYS A 1 550 ? 21.986 43.427 96.834 1.00 42.18 550 LYS A C 1
ATOM 3955 O O . LYS A 1 550 ? 22.113 43.816 97.990 1.00 43.42 550 LYS A O 1
ATOM 3961 N N . VAL A 1 551 ? 22.763 42.489 96.305 1.00 37.86 551 VAL A N 1
ATOM 3962 C CA . VAL A 1 551 ? 23.809 41.814 97.052 1.00 36.34 551 VAL A CA 1
ATOM 3963 C C . VAL A 1 551 ? 25.005 42.727 97.357 1.00 34.97 551 VAL A C 1
ATOM 3964 O O . VAL A 1 551 ? 25.692 42.525 98.350 1.00 33.06 551 VAL A O 1
ATOM 3968 N N . VAL A 1 552 ? 25.250 43.720 96.505 1.00 34.06 552 VAL A N 1
ATOM 3969 C CA . VAL A 1 552 ? 26.435 44.580 96.641 1.00 33.99 552 VAL A CA 1
ATOM 3970 C C . VAL A 1 552 ? 26.363 45.417 97.917 1.00 32.47 552 VAL A C 1
ATOM 3971 O O . VAL A 1 552 ? 27.394 45.739 98.506 1.00 32.50 552 VAL A O 1
ATOM 3975 N N . HIS A 1 553 ? 25.150 45.765 98.344 1.00 30.17 553 HIS A N 1
ATOM 3976 C CA . HIS A 1 553 ? 24.989 46.510 99.589 1.00 32.64 553 HIS A CA 1
ATOM 3977 C C . HIS A 1 553 ? 25.673 45.744 100.753 1.00 31.56 553 HIS A C 1
ATOM 3978 O O . HIS A 1 553 ? 26.358 46.342 101.606 1.00 29.14 553 HIS A O 1
ATOM 3985 N N . TYR A 1 554 ? 25.508 44.418 100.744 1.00 28.98 554 TYR A N 1
ATOM 3986 C CA . TYR A 1 554 ? 26.085 43.546 101.763 1.00 27.48 554 TYR A CA 1
ATOM 3987 C C . TYR A 1 554 ? 27.592 43.395 101.644 1.00 25.72 554 TYR A C 1
ATOM 3988 O O . TYR A 1 554 ? 28.282 43.385 102.650 1.00 27.78 554 TYR A O 1
ATOM 3997 N N . GLU A 1 555 ? 28.116 43.314 100.427 1.00 25.30 555 GLU A N 1
ATOM 3998 C CA . GLU A 1 555 ? 29.571 43.301 100.235 1.00 24.26 555 GLU A CA 1
ATOM 3999 C C . GLU A 1 555 ? 30.199 44.579 100.805 1.00 24.57 555 GLU A C 1
ATOM 4000 O O . GLU A 1 555 ? 31.227 44.536 101.505 1.00 22.17 555 GLU A O 1
ATOM 4006 N N . PHE A 1 556 ? 29.553 45.710 100.498 1.00 25.52 556 PHE A N 1
ATOM 4007 C CA . PHE A 1 556 ? 30.028 47.043 100.885 1.00 25.95 556 PHE A CA 1
ATOM 4008 C C . PHE A 1 556 ? 30.093 47.100 102.387 1.00 24.52 556 PHE A C 1
ATOM 4009 O O . PHE A 1 556 ? 31.090 47.518 102.946 1.00 25.93 556 PHE A O 1
ATOM 4017 N N . SER A 1 557 ? 29.018 46.662 103.024 1.00 24.22 557 SER A N 1
ATOM 4018 C CA . SER A 1 557 ? 28.922 46.628 104.482 1.00 26.01 557 SER A CA 1
ATOM 4019 C C . SER A 1 557 ? 29.996 45.764 105.182 1.00 27.26 557 SER A C 1
ATOM 4020 O O . SER A 1 557 ? 30.468 46.128 106.274 1.00 28.25 557 SER A O 1
ATOM 4023 N N . ASP A 1 558 ? 30.378 44.633 104.572 1.00 24.94 558 ASP A N 1
ATOM 4024 C CA . ASP A 1 558 ? 31.505 43.865 105.093 1.00 25.40 558 ASP A CA 1
ATOM 4025 C C . ASP A 1 558 ? 32.818 44.633 104.913 1.00 23.86 558 ASP A C 1
ATOM 4026 O O . ASP A 1 558 ? 33.597 44.785 105.856 1.00 23.00 558 ASP A O 1
ATOM 4031 N N . LEU A 1 559 ? 33.038 45.147 103.712 1.00 24.58 559 LEU A N 1
ATOM 4032 C CA . LEU A 1 559 ? 34.272 45.866 103.390 1.00 24.51 559 LEU A CA 1
ATOM 4033 C C . LEU A 1 559 ? 34.504 47.173 104.181 1.00 24.91 559 LEU A C 1
ATOM 4034 O O . LEU A 1 559 ? 35.627 47.413 104.623 1.00 24.87 559 LEU A O 1
ATOM 4039 N N . ILE A 1 560 ? 33.486 48.017 104.378 1.00 25.53 560 ILE A N 1
ATOM 4040 C CA . ILE A 1 560 ? 33.717 49.179 105.243 1.00 26.88 560 ILE A CA 1
ATOM 4041 C C . ILE A 1 560 ? 34.016 48.696 106.656 1.00 27.29 560 ILE A C 1
ATOM 4042 O O . ILE A 1 560 ? 34.898 49.223 107.291 1.00 28.11 560 ILE A O 1
ATOM 4047 N N . ASP A 1 561 ? 33.262 47.685 107.106 1.00 27.26 561 ASP A N 1
ATOM 4048 C CA . ASP A 1 561 ? 33.374 47.013 108.419 1.00 26.21 561 ASP A CA 1
ATOM 4049 C C . ASP A 1 561 ? 34.860 46.427 108.454 1.00 25.64 561 ASP A C 1
ATOM 4050 O O . ASP A 1 561 ? 35.383 46.047 109.498 1.00 26.22 561 ASP A O 1
ATOM 4055 N N . GLY A 1 562 ? 35.553 46.399 107.304 1.00 25.41 562 GLY A N 1
ATOM 4056 C CA . GLY A 1 562 ? 36.930 45.807 107.207 1.00 23.17 562 GLY A CA 1
ATOM 4057 C C . GLY A 1 562 ? 37.073 44.293 106.908 1.00 24.26 562 GLY A C 1
ATOM 4058 O O . GLY A 1 562 ? 38.185 43.731 106.939 1.00 22.39 562 GLY A O 1
ATOM 4059 N N . ASP A 1 563 ? 35.964 43.622 106.577 1.00 23.12 563 ASP A N 1
ATOM 4060 C CA . ASP A 1 563 ? 35.967 42.162 106.357 1.00 21.47 563 ASP A CA 1
ATOM 4061 C C . ASP A 1 563 ? 35.864 41.755 104.884 1.00 21.40 563 ASP A C 1
ATOM 4062 O O . ASP A 1 563 ? 35.362 42.511 104.058 1.00 22.95 563 ASP A O 1
ATOM 4067 N N . ILE A 1 564 ? 36.307 40.544 104.559 1.00 20.26 564 ILE A N 1
ATOM 4068 C CA . ILE A 1 564 ? 35.939 39.939 103.290 1.00 19.69 564 ILE A CA 1
ATOM 4069 C C . ILE A 1 564 ? 34.463 39.508 103.381 1.00 19.99 564 ILE A C 1
ATOM 4070 O O . ILE A 1 564 ? 34.050 38.877 104.368 1.00 20.83 564 ILE A O 1
ATOM 4075 N N . PRO A 1 565 ? 33.655 39.879 102.377 1.00 19.36 565 PRO A N 1
ATOM 4076 C CA . PRO A 1 565 ? 32.266 39.440 102.382 1.00 19.31 565 PRO A CA 1
ATOM 4077 C C . PRO A 1 565 ? 32.148 37.942 102.292 1.00 19.58 565 PRO A C 1
ATOM 4078 O O . PRO A 1 565 ? 33.002 37.266 101.674 1.00 18.76 565 PRO A O 1
ATOM 4082 N N . ILE A 1 566 ? 31.092 37.430 102.918 1.00 17.48 566 ILE A N 1
ATOM 4083 C CA . ILE A 1 566 ? 30.856 36.013 102.914 1.00 17.37 566 ILE A CA 1
ATOM 4084 C C . ILE A 1 566 ? 29.356 35.765 102.777 1.00 17.47 566 ILE A C 1
ATOM 4085 O O . ILE A 1 566 ? 28.535 36.492 103.345 1.00 16.90 566 ILE A O 1
ATOM 4090 N N . PHE A 1 567 ? 29.006 34.753 101.990 1.00 17.80 567 PHE A N 1
ATOM 4091 C CA . PHE A 1 567 ? 27.607 34.425 101.739 1.00 17.83 567 PHE A CA 1
ATOM 4092 C C . PHE A 1 567 ? 27.370 32.927 101.865 1.00 18.79 567 PHE A C 1
ATOM 4093 O O . PHE A 1 567 ? 28.234 32.106 101.497 1.00 17.75 567 PHE A O 1
ATOM 4101 N N . TYR A 1 568 ? 26.195 32.584 102.387 1.00 19.20 568 TYR A N 1
ATOM 4102 C CA . TYR A 1 568 ? 25.792 31.205 102.583 1.00 20.03 568 TYR A CA 1
ATOM 4103 C C . TYR A 1 568 ? 24.463 30.938 101.862 1.00 21.03 568 TYR A C 1
ATOM 4104 O O . TYR A 1 568 ? 23.833 31.878 101.370 1.00 21.24 568 TYR A O 1
ATOM 4113 N N . ASN A 1 569 ? 24.056 29.669 101.776 1.00 19.50 569 ASN A N 1
ATOM 4114 C CA . ASN A 1 569 ? 22.855 29.283 101.024 1.00 19.90 569 ASN A CA 1
ATOM 4115 C C . ASN A 1 569 ? 22.356 27.926 101.498 1.00 19.27 569 ASN A C 1
ATOM 4116 O O . ASN A 1 569 ? 23.149 26.979 101.625 1.00 18.94 569 ASN A O 1
ATOM 4121 N N . ASN A 1 570 ? 21.059 27.862 101.808 1.00 18.35 570 ASN A N 1
ATOM 4122 C CA . ASN A 1 570 ? 20.354 26.602 102.061 1.00 17.51 570 ASN A CA 1
ATOM 4123 C C . ASN A 1 570 ? 20.094 26.041 100.678 1.00 17.51 570 ASN A C 1
ATOM 4124 O O . ASN A 1 570 ? 19.566 26.741 99.805 1.00 17.63 570 ASN A O 1
ATOM 4129 N N . ILE A 1 571 ? 20.499 24.806 100.439 1.00 17.17 571 ILE A N 1
ATOM 4130 C CA . ILE A 1 571 ? 20.502 24.332 99.051 1.00 17.78 571 ILE A CA 1
ATOM 4131 C C . ILE A 1 571 ? 19.103 24.138 98.443 1.00 19.03 571 ILE A C 1
ATOM 4132 O O . ILE A 1 571 ? 18.973 23.986 97.235 1.00 19.98 571 ILE A O 1
ATOM 4137 N N . SER A 1 572 ? 18.058 24.134 99.261 1.00 21.82 572 SER A N 1
ATOM 4138 C CA . SER A 1 572 ? 16.715 24.028 98.679 1.00 24.01 572 SER A CA 1
ATOM 4139 C C . SER A 1 572 ? 16.097 25.391 98.405 1.00 25.20 572 SER A C 1
ATOM 4140 O O . SER A 1 572 ? 15.109 25.467 97.709 1.00 29.40 572 SER A O 1
ATOM 4143 N N . LYS A 1 573 ? 16.689 26.466 98.916 1.00 25.62 573 LYS A N 1
ATOM 4144 C CA . LYS A 1 573 ? 16.162 27.813 98.662 1.00 25.83 573 LYS A CA 1
ATOM 4145 C C . LYS A 1 573 ? 16.941 28.539 97.588 1.00 27.52 573 LYS A C 1
ATOM 4146 O O . LYS A 1 573 ? 18.041 28.125 97.194 1.00 28.45 573 LYS A O 1
ATOM 4152 N N . THR A 1 574 ? 16.372 29.645 97.125 1.00 27.96 574 THR A N 1
ATOM 4153 C CA . THR A 1 574 ? 16.990 30.452 96.084 1.00 26.95 574 THR A CA 1
ATOM 4154 C C . THR A 1 574 ? 17.547 31.758 96.646 1.00 26.60 574 THR A C 1
ATOM 4155 O O . THR A 1 574 ? 17.924 32.643 95.896 1.00 25.20 574 THR A O 1
ATOM 4159 N N . SER A 1 575 ? 17.600 31.877 97.972 1.00 26.43 575 SER A N 1
ATOM 4160 C CA . SER A 1 575 ? 18.142 33.087 98.585 1.00 27.85 575 SER A CA 1
ATOM 4161 C C . SER A 1 575 ? 19.593 32.947 99.039 1.00 28.41 575 SER A C 1
ATOM 4162 O O . SER A 1 575 ? 20.059 31.828 99.303 1.00 28.26 575 SER A O 1
ATOM 4165 N N . LEU A 1 576 ? 20.296 34.089 99.114 1.00 28.14 576 LEU A N 1
ATOM 4166 C CA . LEU A 1 576 ? 21.594 34.191 99.799 1.00 27.84 576 LEU A CA 1
ATOM 4167 C C . LEU A 1 576 ? 21.419 34.651 101.227 1.00 27.64 576 LEU A C 1
ATOM 4168 O O . LEU A 1 576 ? 20.633 35.551 101.504 1.00 29.85 576 LEU A O 1
ATOM 4173 N N . ILE A 1 577 ? 22.183 34.035 102.120 1.00 27.13 577 ILE A N 1
ATOM 4174 C CA . ILE A 1 577 ? 22.321 34.455 103.510 1.00 26.04 577 ILE A CA 1
ATOM 4175 C C . ILE A 1 577 ? 23.569 35.353 103.599 1.00 25.86 577 ILE A C 1
ATOM 4176 O O . ILE A 1 577 ? 24.668 34.889 103.337 1.00 25.34 577 ILE A O 1
ATOM 4181 N N . ALA A 1 578 ? 23.391 36.631 103.947 1.00 25.76 578 ALA A N 1
ATOM 4182 C CA . ALA A 1 578 ? 24.511 37.579 104.050 1.00 24.02 578 ALA A CA 1
ATOM 4183 C C . ALA A 1 578 ? 25.206 37.400 105.387 1.00 23.78 578 ALA A C 1
ATOM 4184 O O . ALA A 1 578 ? 24.658 36.735 106.277 1.00 23.05 578 ALA A O 1
ATOM 4186 N N . SER A 1 579 ? 26.384 38.018 105.531 1.00 22.82 579 SER A N 1
ATOM 4187 C CA . SER A 1 579 ? 27.242 37.848 106.719 1.00 24.06 579 SER A CA 1
ATOM 4188 C C . SER A 1 579 ? 26.565 38.118 108.050 1.00 25.15 579 SER A C 1
ATOM 4189 O O . SER A 1 579 ? 26.992 37.580 109.059 1.00 25.60 579 SER A O 1
ATOM 4192 N N . ASP A 1 580 ? 25.520 38.943 108.052 1.00 27.55 580 ASP A N 1
ATOM 4193 C CA . ASP A 1 580 ? 24.766 39.270 109.280 1.00 29.69 580 ASP A CA 1
ATOM 4194 C C . ASP A 1 580 ? 23.455 38.494 109.399 1.00 30.97 580 ASP A C 1
ATOM 4195 O O . ASP A 1 580 ? 22.606 38.831 110.221 1.00 32.53 580 ASP A O 1
ATOM 4200 N N . GLY A 1 581 ? 23.279 37.471 108.573 1.00 31.21 581 GLY A N 1
ATOM 4201 C CA . GLY A 1 581 ? 22.070 36.647 108.644 1.00 30.57 581 GLY A CA 1
ATOM 4202 C C . GLY A 1 581 ? 20.891 37.152 107.827 1.00 30.79 581 GLY A C 1
ATOM 4203 O O . GLY A 1 581 ? 19.859 36.508 107.800 1.00 32.66 581 GLY A O 1
ATOM 4204 N N . CYS A 1 582 ? 21.040 38.291 107.154 1.00 30.70 582 CYS A N 1
ATOM 4205 C CA . CYS A 1 582 ? 19.981 38.833 106.303 1.00 33.07 582 CYS A CA 1
ATOM 4206 C C . CYS A 1 582 ? 19.881 38.062 105.009 1.00 33.12 582 CYS A C 1
ATOM 4207 O O . CYS A 1 582 ? 20.894 37.627 104.459 1.00 34.14 582 CYS A O 1
ATOM 4210 N N . LEU A 1 583 ? 18.654 37.896 104.526 1.00 34.24 583 LEU A N 1
ATOM 4211 C CA . LEU A 1 583 ? 18.408 37.176 103.284 1.00 33.16 583 LEU A CA 1
ATOM 4212 C C . LEU A 1 583 ? 18.398 38.118 102.103 1.00 32.02 583 LEU A C 1
ATOM 4213 O O . LEU A 1 583 ? 18.003 39.264 102.233 1.00 34.58 583 LEU A O 1
ATOM 4218 N N . VAL A 1 584 ? 18.877 37.637 100.960 1.00 34.02 584 VAL A N 1
ATOM 4219 C CA . VAL A 1 584 ? 18.668 38.303 99.674 1.00 32.34 584 VAL A CA 1
ATOM 4220 C C . VAL A 1 584 ? 17.803 37.323 98.885 1.00 33.45 584 VAL A C 1
ATOM 4221 O O . VAL A 1 584 ? 18.319 36.412 98.234 1.00 33.84 584 VAL A O 1
ATOM 4225 N N . GLU A 1 585 ? 16.480 37.491 98.978 1.00 36.45 585 GLU A N 1
ATOM 4226 C CA . GLU A 1 585 ? 15.509 36.553 98.373 1.00 36.49 585 GLU A CA 1
ATOM 4227 C C . GLU A 1 585 ? 15.650 36.525 96.857 1.00 37.11 585 GLU A C 1
ATOM 4228 O O . GLU A 1 585 ? 16.101 37.501 96.258 1.00 36.98 585 GLU A O 1
ATOM 4234 N N . ASP A 1 586 ? 15.302 35.393 96.249 1.00 37.53 586 ASP A N 1
ATOM 4235 C CA . ASP A 1 586 ? 15.286 35.245 94.788 1.00 37.82 586 ASP A CA 1
ATOM 4236 C C . ASP A 1 586 ? 16.599 35.584 94.091 1.00 35.92 586 ASP A C 1
ATOM 4237 O O . ASP A 1 586 ? 16.604 36.027 92.934 1.00 38.32 586 ASP A O 1
ATOM 4242 N N . PHE A 1 587 ? 17.712 35.364 94.785 1.00 31.98 587 PHE A N 1
ATOM 4243 C CA . PHE A 1 587 ? 19.040 35.513 94.182 1.00 30.88 587 PHE A CA 1
ATOM 4244 C C . PHE A 1 587 ? 19.275 34.501 93.046 1.00 31.17 587 PHE A C 1
ATOM 4245 O O . PHE A 1 587 ? 19.857 34.837 92.014 1.00 30.48 587 PHE A O 1
ATOM 4253 N N . TYR A 1 588 ? 18.844 33.263 93.254 1.00 29.63 588 TYR A N 1
ATOM 4254 C CA . TYR A 1 588 ? 18.978 32.226 92.242 1.00 32.90 588 TYR A CA 1
ATOM 4255 C C . TYR A 1 588 ? 17.616 31.940 91.628 1.00 35.92 588 TYR A C 1
ATOM 4256 O O . TYR A 1 588 ? 16.586 32.262 92.229 1.00 38.65 588 TYR A O 1
ATOM 4265 N N . GLN A 1 589 ? 17.607 31.338 90.442 1.00 37.85 589 GLN A N 1
ATOM 4266 C CA . GLN A 1 589 ? 16.349 30.939 89.812 1.00 40.52 589 GLN A CA 1
ATOM 4267 C C . GLN A 1 589 ? 15.983 29.484 90.096 1.00 37.98 589 GLN A C 1
ATOM 4268 O O . GLN A 1 589 ? 14.828 29.160 90.364 1.00 39.22 589 GLN A O 1
ATOM 4274 N N . GLU A 1 590 ? 16.974 28.611 90.043 1.00 35.23 590 GLU A N 1
ATOM 4275 C CA . GLU A 1 590 ? 16.775 27.226 90.400 1.00 32.53 590 GLU A CA 1
ATOM 4276 C C . GLU A 1 590 ? 17.583 27.002 91.686 1.00 30.44 590 GLU A C 1
ATOM 4277 O O . GLU A 1 590 ? 18.547 27.711 91.954 1.00 28.85 590 GLU A O 1
ATOM 4283 N N . SER A 1 591 ? 17.154 26.059 92.510 1.00 28.69 591 SER A N 1
ATOM 4284 C CA . SER A 1 591 ? 17.867 25.754 93.725 1.00 26.71 591 SER A CA 1
ATOM 4285 C C . SER A 1 591 ? 19.087 24.870 93.412 1.00 26.44 591 SER A C 1
ATOM 4286 O O . SER A 1 591 ? 19.079 24.087 92.452 1.00 23.67 591 SER A O 1
ATOM 4289 N N . ALA A 1 592 ? 20.136 25.022 94.222 1.00 24.57 592 ALA A N 1
ATOM 4290 C CA . ALA A 1 592 ? 21.299 24.149 94.180 1.00 22.83 592 ALA A CA 1
ATOM 4291 C C . ALA A 1 592 ? 20.899 22.689 94.328 1.00 21.19 592 ALA A C 1
ATOM 4292 O O . ALA A 1 592 ? 21.464 21.831 93.688 1.00 19.97 592 ALA A O 1
ATOM 4294 N N . LEU A 1 593 ? 19.923 22.413 95.177 1.00 21.36 593 LEU A N 1
ATOM 4295 C CA . LEU A 1 593 ? 19.431 21.044 95.353 1.00 22.18 593 LEU A CA 1
ATOM 4296 C C . LEU A 1 593 ? 18.926 20.442 94.036 1.00 22.64 593 LEU A C 1
ATOM 4297 O O . LEU A 1 593 ? 19.327 19.355 93.673 1.00 22.61 593 LEU A O 1
ATOM 4302 N N . ASN A 1 594 ? 18.073 21.167 93.317 1.00 23.83 594 ASN A N 1
ATOM 4303 C CA . ASN A 1 594 ? 17.555 20.686 92.038 1.00 25.38 594 ASN A CA 1
ATOM 4304 C C . ASN A 1 594 ? 18.613 20.570 90.942 1.00 26.88 594 ASN A C 1
ATOM 4305 O O . ASN A 1 594 ? 18.630 19.593 90.191 1.00 27.60 594 ASN A O 1
ATOM 4310 N N . ARG A 1 595 ? 19.510 21.549 90.877 1.00 27.40 595 ARG A N 1
ATOM 4311 C CA . ARG A 1 595 ? 20.616 21.512 89.926 1.00 29.49 595 ARG A CA 1
ATOM 4312 C C . ARG A 1 595 ? 21.418 20.204 90.087 1.00 30.40 595 ARG A C 1
ATOM 4313 O O . ARG A 1 595 ? 21.798 19.573 89.097 1.00 31.20 595 ARG A O 1
ATOM 4321 N N . CYS A 1 596 ? 21.637 19.774 91.325 1.00 27.56 596 CYS A N 1
ATOM 4322 C CA . CYS A 1 596 ? 22.408 18.554 91.565 1.00 25.11 596 CYS A CA 1
ATOM 4323 C C . CYS A 1 596 ? 21.596 17.261 91.323 1.00 25.22 596 CYS A C 1
ATOM 4324 O O . CYS A 1 596 ? 22.106 16.297 90.716 1.00 24.70 596 CYS A O 1
ATOM 4327 N N . LEU A 1 597 ? 20.357 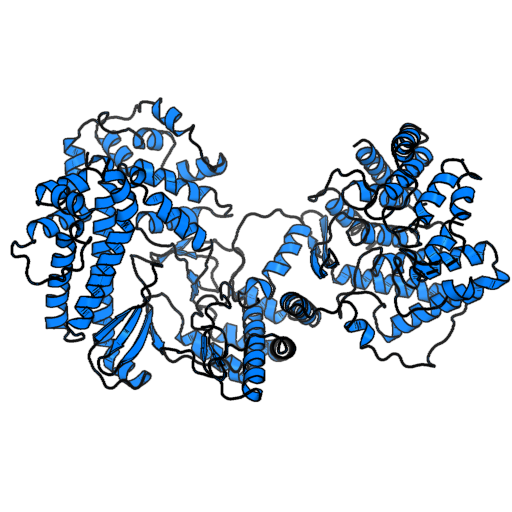17.229 91.816 1.00 23.61 597 LEU A N 1
ATOM 4328 C CA . LEU A 1 597 ? 19.420 16.123 91.530 1.00 24.46 597 LEU A CA 1
ATOM 4329 C C . LEU A 1 597 ? 19.323 15.808 90.033 1.00 22.63 597 LEU A C 1
ATOM 4330 O O . LEU A 1 597 ? 19.402 14.662 89.643 1.00 22.06 597 LEU A O 1
ATOM 4335 N N . ASN A 1 598 ? 19.225 16.840 89.214 1.00 24.70 598 ASN A N 1
ATOM 4336 C CA . ASN A 1 598 ? 19.179 16.698 87.760 1.00 28.25 598 ASN A CA 1
ATOM 4337 C C . ASN A 1 598 ? 20.485 16.203 87.147 1.00 30.78 598 ASN A C 1
ATOM 4338 O O . ASN A 1 598 ? 20.480 15.249 86.345 1.00 32.35 598 ASN A O 1
ATOM 4343 N N . LYS A 1 599 ? 21.596 16.834 87.529 1.00 28.28 599 LYS A N 1
ATOM 4344 C CA . LYS A 1 599 ? 22.899 16.385 87.086 1.00 27.68 599 LYS A CA 1
ATOM 4345 C C . LYS A 1 599 ? 23.047 14.892 87.375 1.00 25.87 599 LYS A C 1
ATOM 4346 O O . LYS A 1 599 ? 23.411 14.131 86.491 1.00 27.41 599 LYS A O 1
ATOM 4352 N N . ILE A 1 600 ? 22.746 14.485 88.604 1.00 25.72 600 ILE A N 1
ATOM 4353 C CA . ILE A 1 600 ? 22.786 13.063 88.997 1.00 26.45 600 ILE A CA 1
ATOM 4354 C C . ILE A 1 600 ? 21.792 12.229 88.148 1.00 28.83 600 ILE A C 1
ATOM 4355 O O . ILE A 1 600 ? 22.163 11.210 87.574 1.00 28.12 600 ILE A O 1
ATOM 4360 N N . ASN A 1 601 ? 20.540 12.681 88.070 1.00 30.72 601 ASN A N 1
ATOM 4361 C CA . ASN A 1 601 ? 19.514 11.989 87.307 1.00 32.82 601 ASN A CA 1
ATOM 4362 C C . ASN A 1 601 ? 19.917 11.810 85.850 1.00 32.26 601 ASN A C 1
ATOM 4363 O O . ASN A 1 601 ? 19.814 10.719 85.318 1.00 32.11 601 ASN A O 1
ATOM 4368 N N . ASP A 1 602 ? 20.437 12.877 85.249 1.00 31.85 602 ASP A N 1
ATOM 4369 C CA . ASP A 1 602 ? 20.792 12.918 83.835 1.00 30.64 602 ASP A CA 1
ATOM 4370 C C . ASP A 1 602 ? 22.165 12.343 83.483 1.00 30.97 602 ASP A C 1
ATOM 4371 O O . ASP A 1 602 ? 22.569 12.384 82.325 1.00 30.67 602 ASP A O 1
ATOM 4376 N N . LEU A 1 603 ? 22.891 11.823 84.469 1.00 31.59 603 LEU A N 1
ATOM 4377 C CA . LEU A 1 603 ? 24.262 11.383 84.238 1.00 31.00 603 LEU A CA 1
ATOM 4378 C C . LEU A 1 603 ? 24.343 10.218 83.253 1.00 33.52 603 LEU A C 1
ATOM 4379 O O . LEU A 1 603 ? 23.756 9.164 83.503 1.00 31.39 603 LEU A O 1
ATOM 4384 N N . CYS A 1 604 ? 25.109 10.407 82.174 1.00 35.92 604 CYS A N 1
ATOM 4385 C CA . CYS A 1 604 ? 25.234 9.408 81.097 1.00 38.81 604 CYS A CA 1
ATOM 4386 C C . CYS A 1 604 ? 26.673 9.195 80.601 1.00 38.50 604 CYS A C 1
ATOM 4387 O O . CYS A 1 604 ? 27.585 9.964 80.929 1.00 35.65 604 CYS A O 1
ATOM 4390 N N . ASP A 1 605 ? 26.854 8.154 79.791 1.00 37.02 605 ASP A N 1
ATOM 4391 C CA . ASP A 1 605 ? 28.159 7.793 79.220 1.00 37.85 605 ASP A CA 1
ATOM 4392 C C . ASP A 1 605 ? 28.852 8.934 78.483 1.00 36.29 605 ASP A C 1
ATOM 4393 O O . ASP A 1 605 ? 30.079 9.034 78.482 1.00 34.51 605 ASP A O 1
ATOM 4398 N N . GLU A 1 606 ? 28.058 9.784 77.851 1.00 34.71 606 GLU A N 1
ATOM 4399 C CA . GLU A 1 606 ? 28.587 10.915 77.111 1.00 35.41 606 GLU A CA 1
ATOM 4400 C C . GLU A 1 606 ? 29.284 11.903 78.060 1.00 34.43 606 GLU A C 1
ATOM 4401 O O . GLU A 1 606 ? 30.367 12.425 77.750 1.00 30.77 606 GLU A O 1
ATOM 4407 N N . ASP A 1 607 ? 28.669 12.122 79.226 1.00 33.24 607 ASP A N 1
ATOM 4408 C CA . ASP A 1 607 ? 29.197 13.049 80.230 1.00 31.69 607 ASP A CA 1
ATOM 4409 C C . ASP A 1 607 ? 30.475 12.485 80.813 1.00 28.77 607 ASP A C 1
ATOM 4410 O O . ASP A 1 607 ? 31.459 13.195 80.964 1.00 29.62 607 ASP A O 1
ATOM 4415 N N . ILE A 1 608 ? 30.474 11.203 81.131 1.00 26.51 608 ILE A N 1
ATOM 4416 C CA . ILE A 1 608 ? 31.682 10.594 81.663 1.00 26.20 608 ILE A CA 1
ATOM 4417 C C . ILE A 1 608 ? 32.813 10.787 80.659 1.00 27.45 608 ILE A C 1
ATOM 4418 O O . ILE A 1 608 ? 33.958 11.065 81.039 1.00 26.57 608 ILE A O 1
ATOM 4423 N N . SER A 1 609 ? 32.461 10.685 79.377 1.00 26.56 609 SER A N 1
ATOM 4424 C CA . SER A 1 609 ? 33.445 10.672 78.313 1.00 26.54 609 SER A CA 1
ATOM 4425 C C . SER A 1 609 ? 34.066 12.049 78.194 1.00 25.12 609 SER A C 1
ATOM 4426 O O . SER A 1 609 ? 35.281 12.171 78.103 1.00 24.01 609 SER A O 1
ATOM 4429 N N . ILE A 1 610 ? 33.240 13.091 78.219 1.00 25.17 610 ILE A N 1
ATOM 4430 C CA . ILE A 1 610 ? 33.776 14.457 78.106 1.00 24.40 610 ILE A CA 1
ATOM 4431 C C . ILE A 1 610 ? 34.623 14.850 79.338 1.00 24.24 610 ILE A C 1
ATOM 4432 O O . ILE A 1 610 ? 35.567 15.630 79.210 1.00 24.12 610 ILE A O 1
ATOM 4437 N N . GLN A 1 611 ? 34.307 14.281 80.504 1.00 22.51 611 GLN A N 1
ATOM 4438 C CA . GLN A 1 611 ? 35.007 14.639 81.736 1.00 23.41 611 GLN A CA 1
ATOM 4439 C C . GLN A 1 611 ? 36.396 14.008 81.742 1.00 25.25 611 GLN A C 1
ATOM 4440 O O . GLN A 1 611 ? 37.364 14.589 82.257 1.00 25.84 611 GLN A O 1
ATOM 4446 N N . THR A 1 612 ? 36.478 12.819 81.160 1.00 24.94 612 THR A N 1
ATOM 4447 C CA . THR A 1 612 ? 37.745 12.127 80.913 1.00 25.28 612 THR A CA 1
ATOM 4448 C C . THR A 1 612 ? 38.635 12.914 79.940 1.00 25.36 612 THR A C 1
ATOM 4449 O O . THR A 1 612 ? 39.831 13.037 80.152 1.00 26.26 612 THR A O 1
ATOM 4453 N N . VAL A 1 613 ? 38.037 13.469 78.893 1.00 24.89 613 VAL A N 1
ATOM 4454 C CA . VAL A 1 613 ? 38.763 14.319 77.950 1.00 23.89 613 VAL A CA 1
ATOM 4455 C C . VAL A 1 613 ? 39.289 15.582 78.638 1.00 25.09 613 VAL A C 1
ATOM 4456 O O . VAL A 1 613 ? 40.485 15.909 78.533 1.00 25.15 613 VAL A O 1
ATOM 4460 N N . TRP A 1 614 ? 38.413 16.288 79.351 1.00 25.62 614 TRP A N 1
ATOM 4461 C CA . TRP A 1 614 ? 38.845 17.477 80.091 1.00 25.07 614 TRP A CA 1
ATOM 4462 C C . TRP A 1 614 ? 40.066 17.111 80.920 1.00 25.05 614 TRP A C 1
ATOM 4463 O O . TRP A 1 614 ? 41.117 17.708 80.787 1.00 27.15 614 TRP A O 1
ATOM 4474 N N . LEU A 1 615 ? 39.913 16.097 81.751 1.00 23.10 615 LEU A N 1
ATOM 4475 C CA . LEU A 1 615 ? 40.965 15.674 82.630 1.00 25.19 615 LEU A CA 1
ATOM 4476 C C . LEU A 1 615 ? 42.267 15.295 81.928 1.00 27.17 615 LEU A C 1
ATOM 4477 O O . LEU A 1 615 ? 43.326 15.782 82.318 1.00 28.22 615 LEU A O 1
ATOM 4482 N N . GLU A 1 616 ? 42.183 14.421 80.925 1.00 27.39 616 GLU A N 1
ATOM 4483 C CA . GLU A 1 616 ? 43.363 13.975 80.191 1.00 29.03 616 GLU A CA 1
ATOM 4484 C C . GLU A 1 616 ? 44.043 15.147 79.509 1.00 28.24 616 GLU A C 1
ATOM 4485 O O . GLU A 1 616 ? 45.259 15.201 79.450 1.00 30.67 616 GLU A O 1
ATOM 4491 N N . ILE A 1 617 ? 43.259 16.095 79.016 1.00 27.55 617 ILE A N 1
ATOM 4492 C CA . ILE A 1 617 ? 43.833 17.316 78.455 1.00 28.53 617 ILE A CA 1
ATOM 4493 C C . ILE A 1 617 ? 44.573 18.110 79.546 1.00 31.08 617 ILE A C 1
ATOM 4494 O O . ILE A 1 617 ? 45.721 18.538 79.334 1.00 31.99 617 ILE A O 1
ATOM 4499 N N . ALA A 1 618 ? 43.931 18.266 80.711 1.00 28.50 618 ALA A N 1
ATOM 4500 C CA . ALA A 1 618 ? 44.507 19.004 81.833 1.00 28.10 618 ALA A CA 1
ATOM 4501 C C . ALA A 1 618 ? 45.778 18.337 82.314 1.00 27.34 618 ALA A C 1
ATOM 4502 O O . ALA A 1 618 ? 46.732 19.012 82.623 1.00 29.83 618 ALA A O 1
ATOM 4504 N N . LEU A 1 619 ? 45.788 17.015 82.370 1.00 27.31 619 LEU A N 1
ATOM 4505 C CA . LEU A 1 619 ? 46.972 16.265 82.779 1.00 29.31 619 LEU A CA 1
ATOM 4506 C C . LEU A 1 619 ? 47.992 16.115 81.650 1.00 33.07 619 LEU A C 1
ATOM 4507 O O . LEU A 1 619 ? 49.006 15.442 81.818 1.00 31.85 619 LEU A O 1
ATOM 4512 N N . ASN A 1 620 ? 47.701 16.716 80.495 1.00 35.84 620 ASN A N 1
ATOM 4513 C CA . ASN A 1 620 ? 48.593 16.676 79.344 1.00 40.67 620 ASN A CA 1
ATOM 4514 C C . ASN A 1 620 ? 48.928 15.256 78.850 1.00 37.79 620 ASN A C 1
ATOM 4515 O O . ASN A 1 620 ? 50.073 14.953 78.503 1.00 40.32 620 ASN A O 1
ATOM 4520 N N . ILE A 1 621 ? 47.921 14.392 78.823 1.00 33.52 621 ILE A N 1
ATOM 4521 C CA . ILE A 1 621 ? 48.082 13.032 78.304 1.00 32.99 621 ILE A CA 1
ATOM 4522 C C . ILE A 1 621 ? 47.010 12.706 77.272 1.00 33.91 621 ILE A C 1
ATOM 4523 O O . ILE A 1 621 ? 46.788 11.539 76.955 1.00 37.73 621 ILE A O 1
ATOM 4528 N N . TYR A 1 622 ? 46.336 13.727 76.753 1.00 33.48 622 TYR A N 1
ATOM 4529 C CA . TYR A 1 622 ? 45.313 13.486 75.743 1.00 34.86 622 TYR A CA 1
ATOM 4530 C C . TYR A 1 622 ? 45.916 13.040 74.413 1.00 34.36 622 TYR A C 1
ATOM 4531 O O . TYR A 1 622 ? 46.786 13.723 73.850 1.00 33.82 622 TYR A O 1
ATOM 4540 N N . ASN A 1 623 ? 45.444 11.890 73.938 1.00 33.39 623 ASN A N 1
ATOM 4541 C CA . ASN A 1 623 ? 45.718 11.410 72.573 1.00 33.54 623 ASN A CA 1
ATOM 4542 C C . ASN A 1 623 ? 44.454 11.480 71.684 1.00 30.97 623 ASN A C 1
ATOM 4543 O O . ASN A 1 623 ? 43.507 10.720 71.889 1.00 28.63 623 ASN A O 1
ATOM 4548 N N . PRO A 1 624 ? 44.448 12.387 70.684 1.00 30.31 624 PRO A N 1
ATOM 4549 C CA . PRO A 1 624 ? 43.316 12.560 69.770 1.00 29.34 624 PRO A CA 1
ATOM 4550 C C . PRO A 1 624 ? 42.912 11.291 69.005 1.00 29.43 624 PRO A C 1
ATOM 4551 O O . PRO A 1 624 ? 41.762 11.199 68.589 1.00 27.54 624 PRO A O 1
ATOM 4555 N N . TYR A 1 625 ? 43.820 10.321 68.863 1.00 29.71 625 TYR A N 1
ATOM 4556 C CA . TYR A 1 625 ? 43.512 9.065 68.143 1.00 32.55 625 TYR A CA 1
ATOM 4557 C C . TYR A 1 625 ? 43.476 7.807 69.006 1.00 34.02 625 TYR A C 1
ATOM 4558 O O . TYR A 1 625 ? 43.197 6.711 68.507 1.00 34.77 625 TYR A O 1
ATOM 4567 N N . LYS A 1 626 ? 43.759 7.949 70.292 1.00 33.48 626 LYS A N 1
ATOM 4568 C CA . LYS A 1 626 ? 43.702 6.811 71.188 1.00 34.33 626 LYS A CA 1
ATOM 4569 C C . LYS A 1 626 ? 42.420 6.005 70.942 1.00 34.33 626 LYS A C 1
ATOM 4570 O O . LYS A 1 626 ? 42.456 4.780 70.823 1.00 33.70 626 LYS A O 1
ATOM 4576 N N . TYR A 1 627 ? 41.294 6.707 70.841 1.00 32.88 627 TYR A N 1
ATOM 4577 C CA . TYR A 1 627 ? 40.005 6.057 70.780 1.00 33.68 627 TYR A CA 1
ATOM 4578 C C . TYR A 1 627 ? 39.852 5.183 69.525 1.00 36.82 627 TYR A C 1
ATOM 4579 O O . TYR A 1 627 ? 39.433 4.025 69.628 1.00 34.95 627 TYR A O 1
ATOM 4588 N N . ILE A 1 628 ? 40.211 5.723 68.356 1.00 37.70 628 ILE A N 1
ATOM 4589 C CA . ILE A 1 628 ? 40.165 4.918 67.126 1.00 40.14 628 ILE A CA 1
ATOM 4590 C C . ILE A 1 628 ? 41.255 3.833 67.105 1.00 41.68 628 ILE A C 1
ATOM 4591 O O . ILE A 1 628 ? 40.974 2.686 66.742 1.00 40.14 628 ILE A O 1
ATOM 4596 N N . ASN A 1 629 ? 42.466 4.185 67.542 1.00 42.84 629 ASN A N 1
ATOM 4597 C CA . ASN A 1 629 ? 43.566 3.224 67.625 1.00 48.59 629 ASN A CA 1
ATOM 4598 C C . ASN A 1 629 ? 43.250 1.995 68.471 1.00 51.96 629 ASN A C 1
ATOM 4599 O O . ASN A 1 629 ? 43.747 0.911 68.187 1.00 56.28 629 ASN A O 1
ATOM 4604 N N . ASP A 1 630 ? 42.417 2.165 69.496 1.00 56.07 630 ASP A N 1
ATOM 4605 C CA . ASP A 1 630 ? 42.074 1.071 70.414 1.00 58.86 630 ASP A CA 1
ATOM 4606 C C . ASP A 1 630 ? 40.844 0.251 70.010 1.00 61.45 630 ASP A C 1
ATOM 4607 O O . ASP A 1 630 ? 40.333 -0.544 70.807 1.00 61.43 630 ASP A O 1
ATOM 4612 N N . LEU A 1 631 ? 40.364 0.445 68.786 1.00 63.23 631 LEU A N 1
ATOM 4613 C CA . LEU A 1 631 ? 39.283 -0.385 68.262 1.00 65.36 631 LEU A CA 1
ATOM 4614 C C . LEU A 1 631 ? 39.884 -1.651 67.651 1.00 71.36 631 LEU A C 1
ATOM 4615 O O . LEU A 1 631 ? 40.968 -1.607 67.066 1.00 73.18 631 LEU A O 1
ATOM 4620 N N . LYS A 1 632 ? 39.191 -2.777 67.809 1.00 81.63 632 LYS A N 1
ATOM 4621 C CA . LYS A 1 632 ? 39.607 -4.045 67.193 1.00 88.64 632 LYS A CA 1
ATOM 4622 C C . LYS A 1 632 ? 38.666 -4.383 66.038 1.00 92.95 632 LYS A C 1
ATOM 4623 O O . LYS A 1 632 ? 37.523 -4.793 66.251 1.00 94.55 632 LYS A O 1
ATOM 4629 N N . ASN A 1 633 ? 39.153 -4.202 64.815 1.00 100.49 633 ASN A N 1
ATOM 4630 C CA . ASN A 1 633 ? 38.298 -4.267 63.628 1.00 109.45 633 ASN A CA 1
ATOM 4631 C C . ASN A 1 633 ? 38.489 -5.502 62.737 1.00 113.32 633 ASN A C 1
ATOM 4632 O O . ASN A 1 633 ? 37.864 -5.606 61.672 1.00 114.63 633 ASN A O 1
ATOM 4637 N N . GLN A 1 634 ? 39.345 -6.423 63.185 1.00 114.40 634 GLN A N 1
ATOM 4638 C CA . GLN A 1 634 ? 39.620 -7.694 62.490 1.00 115.98 634 GLN A CA 1
ATOM 4639 C C . GLN A 1 634 ? 40.210 -7.490 61.085 1.00 120.78 634 GLN A C 1
ATOM 4640 O O . GLN A 1 634 ? 40.675 -6.393 60.753 1.00 120.51 634 GLN A O 1
ATOM 4646 N N . ASN A 1 635 ? 40.198 -8.547 60.272 1.00 125.39 635 ASN A N 1
ATOM 4647 C CA . ASN A 1 635 ? 40.736 -8.489 58.909 1.00 128.01 635 ASN A CA 1
ATOM 4648 C C . ASN A 1 635 ? 39.701 -8.756 57.813 1.00 129.58 635 ASN A C 1
ATOM 4649 O O . ASN A 1 635 ? 39.178 -7.821 57.201 1.00 125.36 635 ASN A O 1
ATOM 4654 N N . SER A 1 636 ? 39.414 -10.035 57.577 1.00 132.83 636 SER A N 1
ATOM 4655 C CA . SER A 1 636 ? 38.548 -10.456 56.479 1.00 136.15 636 SER A CA 1
ATOM 4656 C C . SER A 1 636 ? 37.079 -10.590 56.923 1.00 144.20 636 SER A C 1
ATOM 4657 O O . SER A 1 636 ? 36.605 -11.688 57.244 1.00 146.57 636 SER A O 1
ATOM 4660 N N . ASN A 1 637 ? 36.377 -9.454 56.950 1.00 144.33 637 ASN A N 1
ATOM 4661 C CA . ASN A 1 637 ? 34.940 -9.388 57.263 1.00 138.26 637 ASN A CA 1
ATOM 4662 C C . ASN A 1 637 ? 34.254 -8.213 56.556 1.00 132.94 637 ASN A C 1
ATOM 4663 O O . ASN A 1 637 ? 34.725 -7.075 56.638 1.00 132.94 637 ASN A O 1
ATOM 4668 N N . LYS A 1 638 ? 33.150 -8.505 55.860 1.00 124.77 638 LYS A N 1
ATOM 4669 C CA . LYS A 1 638 ? 32.418 -7.531 55.022 1.00 114.90 638 LYS A CA 1
ATOM 4670 C C . LYS A 1 638 ? 33.148 -7.205 53.701 1.00 107.52 638 LYS A C 1
ATOM 4671 O O . LYS A 1 638 ? 34.382 -7.240 53.635 1.00 101.73 638 LYS A O 1
ATOM 4677 N N . TYR A 1 639 ? 32.378 -6.876 52.659 1.00 99.93 639 TYR A N 1
ATOM 4678 C CA . TYR A 1 639 ? 32.934 -6.643 51.317 1.00 95.35 639 TYR A CA 1
ATOM 4679 C C . TYR A 1 639 ? 32.269 -5.494 50.545 1.00 84.59 639 TYR A C 1
ATOM 4680 O O . TYR A 1 639 ? 31.460 -4.749 51.094 1.00 80.82 639 TYR A O 1
ATOM 4689 N N . ILE A 1 640 ? 32.618 -5.384 49.262 1.00 75.66 640 ILE A N 1
ATOM 4690 C CA . ILE A 1 640 ? 32.194 -4.293 48.381 1.00 69.70 640 ILE A CA 1
ATOM 4691 C C . ILE A 1 640 ? 30.713 -4.367 47.996 1.00 64.25 640 ILE A C 1
ATOM 4692 O O . ILE A 1 640 ? 30.229 -5.399 47.524 1.00 60.62 640 ILE A O 1
ATOM 4697 N N . TYR A 1 641 ? 30.013 -3.254 48.209 1.00 59.95 641 TYR A N 1
ATOM 4698 C CA . TYR A 1 641 ? 28.601 -3.113 47.858 1.00 57.81 641 TYR A CA 1
ATOM 4699 C C . TYR A 1 641 ? 28.409 -2.813 46.369 1.00 57.59 641 TYR A C 1
ATOM 4700 O O . TYR A 1 641 ? 29.243 -2.141 45.746 1.00 55.57 641 TYR A O 1
ATOM 4709 N N . THR A 1 642 ? 27.307 -3.306 45.805 1.00 52.18 642 THR A N 1
ATOM 4710 C CA . THR A 1 642 ? 26.970 -3.032 44.409 1.00 54.04 642 THR A CA 1
ATOM 4711 C C . THR A 1 642 ? 26.523 -1.583 44.249 1.00 52.86 642 THR A C 1
ATOM 4712 O O . THR A 1 642 ? 26.087 -0.962 45.212 1.00 55.49 642 THR A O 1
ATOM 4716 N N . GLY A 1 643 ? 26.606 -1.063 43.027 1.00 52.33 643 GLY A N 1
ATOM 4717 C CA . GLY A 1 643 ? 26.135 0.285 42.712 1.00 50.10 643 GLY A CA 1
ATOM 4718 C C . GLY A 1 643 ? 24.850 0.670 43.429 1.00 52.07 643 GLY A C 1
ATOM 4719 O O . GLY A 1 643 ? 24.794 1.714 44.091 1.00 52.08 643 GLY A O 1
ATOM 4720 N N . LEU A 1 644 ? 23.830 -0.182 43.326 1.00 50.41 644 LEU A N 1
ATOM 4721 C CA . LEU A 1 644 ? 22.511 0.129 43.876 1.00 52.34 644 LEU A CA 1
ATOM 4722 C C . LEU A 1 644 ? 22.425 0.120 45.396 1.00 53.40 644 LEU A C 1
ATOM 4723 O O . LEU A 1 644 ? 21.804 1.005 46.000 1.00 57.69 644 LEU A O 1
ATOM 4728 N N . GLU A 1 645 ? 23.030 -0.882 46.017 1.00 51.93 645 GLU A N 1
ATOM 4729 C CA . GLU A 1 645 ? 22.947 -1.012 47.459 1.00 49.85 645 GLU A CA 1
ATOM 4730 C C . GLU A 1 645 ? 23.934 -0.065 48.157 1.00 47.17 645 GLU A C 1
ATOM 4731 O O . GLU A 1 645 ? 23.773 0.259 49.335 1.00 44.65 645 GLU A O 1
ATOM 4737 N N . LEU A 1 646 ? 24.948 0.374 47.420 1.00 44.17 646 LEU A N 1
ATOM 4738 C CA . LEU A 1 646 ? 25.917 1.332 47.934 1.00 45.77 646 LEU A CA 1
ATOM 4739 C C . LEU A 1 646 ? 25.284 2.716 48.126 1.00 47.26 646 LEU A C 1
ATOM 4740 O O . LEU A 1 646 ? 25.550 3.388 49.119 1.00 46.32 646 LEU A O 1
ATOM 4745 N N . ASN A 1 647 ? 24.443 3.126 47.180 1.00 47.50 647 ASN A N 1
ATOM 4746 C CA . ASN A 1 647 ? 23.642 4.341 47.332 1.00 49.10 647 ASN A CA 1
ATOM 4747 C C . ASN A 1 647 ? 22.754 4.306 48.576 1.00 47.71 647 ASN A C 1
ATOM 4748 O O . ASN A 1 647 ? 22.649 5.302 49.304 1.00 46.26 647 ASN A O 1
ATOM 4753 N N . GLY A 1 648 ? 22.133 3.152 48.814 1.00 46.06 648 GLY A N 1
ATOM 4754 C CA . GLY A 1 648 ? 21.290 2.941 49.988 1.00 43.70 648 GLY A CA 1
ATOM 4755 C C . GLY A 1 648 ? 22.092 2.977 51.279 1.00 45.87 648 GLY A C 1
ATOM 4756 O O . GLY A 1 648 ? 21.572 3.351 52.332 1.00 45.35 648 GLY A O 1
ATOM 4757 N N . LYS A 1 649 ? 23.368 2.610 51.198 1.00 45.25 649 LYS A N 1
ATOM 4758 C CA . LYS A 1 649 ? 24.211 2.571 52.384 1.00 46.31 649 LYS A CA 1
ATOM 4759 C C . LYS A 1 649 ? 24.788 3.940 52.722 1.00 45.95 649 LYS A C 1
ATOM 4760 O O . LYS A 1 649 ? 24.983 4.262 53.901 1.00 47.34 649 LYS A O 1
ATOM 4766 N N . ILE A 1 650 ? 25.056 4.736 51.684 1.00 43.77 650 ILE A N 1
ATOM 4767 C CA . ILE A 1 650 ? 25.540 6.112 51.838 1.00 42.16 650 ILE A CA 1
ATOM 4768 C C . ILE A 1 650 ? 24.502 6.964 52.582 1.00 43.10 650 ILE A C 1
ATOM 4769 O O . ILE A 1 650 ? 24.821 7.592 53.598 1.00 42.30 650 ILE A O 1
ATOM 4774 N N . ILE A 1 651 ? 23.260 6.943 52.102 1.00 43.77 651 ILE A N 1
ATOM 4775 C CA . ILE A 1 651 ? 22.178 7.725 52.702 1.00 45.05 651 ILE A CA 1
ATOM 4776 C C . ILE A 1 651 ? 21.988 7.353 54.169 1.00 46.86 651 ILE A C 1
ATOM 4777 O O . ILE A 1 651 ? 21.849 8.231 55.027 1.00 48.96 651 ILE A O 1
ATOM 4782 N N . GLN A 1 652 ? 21.998 6.057 54.458 1.00 46.58 652 GLN A N 1
ATOM 4783 C CA . GLN A 1 652 ? 21.923 5.611 55.840 1.00 46.07 652 GLN A CA 1
ATOM 4784 C C . GLN A 1 652 ? 23.081 6.138 56.694 1.00 41.48 652 GLN A C 1
ATOM 4785 O O . GLN A 1 652 ? 22.870 6.536 57.844 1.00 42.28 652 GLN A O 1
ATOM 4791 N N . ALA A 1 653 ? 24.287 6.147 56.131 1.00 35.72 653 ALA A N 1
ATOM 4792 C CA . ALA A 1 653 ? 25.478 6.602 56.852 1.00 35.15 653 ALA A CA 1
ATOM 4793 C C . ALA A 1 653 ? 25.433 8.106 57.129 1.00 36.98 653 ALA A C 1
ATOM 4794 O O . ALA A 1 653 ? 25.886 8.562 58.182 1.00 36.69 653 ALA A O 1
ATOM 4796 N N . CYS A 1 654 ? 24.904 8.865 56.174 1.00 37.15 654 CYS A N 1
ATOM 4797 C CA . CYS A 1 654 ? 24.753 10.295 56.333 1.00 39.98 654 CYS A CA 1
ATOM 4798 C C . CYS A 1 654 ? 23.665 10.619 57.357 1.00 41.74 654 CYS A C 1
ATOM 4799 O O . CYS A 1 654 ? 23.752 11.626 58.061 1.00 41.49 654 CYS A O 1
ATOM 4802 N N . GLN A 1 655 ? 22.659 9.754 57.459 1.00 41.28 655 GLN A N 1
ATOM 4803 C CA . GLN A 1 655 ? 21.647 9.910 58.497 1.00 41.21 655 GLN A CA 1
ATOM 4804 C C . GLN A 1 655 ? 22.225 9.603 59.876 1.00 41.02 655 GLN A C 1
ATOM 4805 O O . GLN A 1 655 ? 21.793 10.193 60.863 1.00 40.29 655 GLN A O 1
ATOM 4811 N N . LYS A 1 656 ? 23.197 8.685 59.935 1.00 41.70 656 LYS A N 1
ATOM 4812 C CA . LYS A 1 656 ? 23.883 8.342 61.179 1.00 39.81 656 LYS A CA 1
ATOM 4813 C C . LYS A 1 656 ? 24.757 9.511 61.612 1.00 40.12 656 LYS A C 1
ATOM 4814 O O . LYS A 1 656 ? 24.863 9.793 62.798 1.00 41.19 656 LYS A O 1
ATOM 4820 N N . ILE A 1 657 ? 25.387 10.167 60.639 1.00 38.20 657 ILE A N 1
ATOM 4821 C CA . ILE A 1 657 ? 26.233 11.327 60.878 1.00 36.20 657 ILE A CA 1
ATOM 4822 C C . ILE A 1 657 ? 25.387 12.509 61.363 1.00 38.01 657 ILE A C 1
ATOM 4823 O O . ILE A 1 657 ? 25.696 13.119 62.3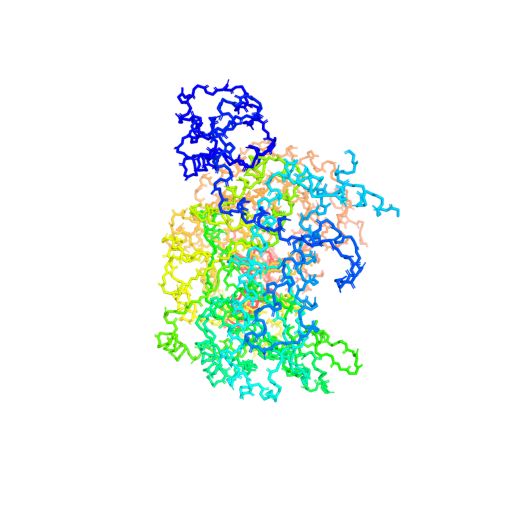98 1.00 35.20 657 ILE A O 1
ATOM 4828 N N . GLU A 1 658 ? 24.310 12.807 60.634 1.00 37.89 658 GLU A N 1
ATOM 4829 C CA . GLU A 1 658 ? 23.396 13.867 61.034 1.00 37.70 658 GLU A CA 1
ATOM 4830 C C . GLU A 1 658 ? 22.931 13.673 62.466 1.00 38.08 658 GLU A C 1
ATOM 4831 O O . GLU A 1 658 ? 22.972 14.609 63.267 1.00 38.63 658 GLU A O 1
ATOM 4837 N N . LYS A 1 659 ? 22.494 12.458 62.785 1.00 37.21 659 LYS A N 1
ATOM 4838 C CA . LYS A 1 659 ? 21.989 12.160 64.118 1.00 37.45 659 LYS A CA 1
ATOM 4839 C C . LYS A 1 659 ? 23.056 12.258 65.222 1.00 36.10 659 LYS A C 1
ATOM 4840 O O . LYS A 1 659 ? 22.718 12.535 66.374 1.00 33.54 659 LYS A O 1
ATOM 4846 N N . LYS A 1 660 ? 24.327 12.031 64.878 1.00 33.19 660 LYS A N 1
ATOM 4847 C CA . LYS A 1 660 ? 25.408 12.160 65.856 1.00 34.96 660 LYS A CA 1
ATOM 4848 C C . LYS A 1 660 ? 25.575 13.640 66.177 1.00 35.52 660 LYS A C 1
ATOM 4849 O O . LYS A 1 660 ? 25.846 14.022 67.327 1.00 36.35 660 LYS A O 1
ATOM 4855 N N . ILE A 1 661 ? 25.395 14.450 65.137 1.00 33.97 661 ILE A N 1
ATOM 4856 C CA . ILE A 1 661 ? 25.499 15.899 65.205 1.00 34.95 661 ILE A CA 1
ATOM 4857 C C . ILE A 1 661 ? 24.364 16.512 66.035 1.00 37.13 661 ILE A C 1
ATOM 4858 O O . ILE A 1 661 ? 24.602 17.307 66.964 1.00 38.09 661 ILE A O 1
ATOM 4863 N N . PHE A 1 662 ? 23.137 16.122 65.709 1.00 37.58 662 PHE A N 1
ATOM 4864 C CA . PHE A 1 662 ? 21.947 16.613 66.392 1.00 37.27 662 PHE A CA 1
ATOM 4865 C C . PHE A 1 662 ? 21.943 16.238 67.886 1.00 38.30 662 PHE A C 1
ATOM 4866 O O . PHE A 1 662 ? 21.501 17.020 68.728 1.00 39.12 662 PHE A O 1
ATOM 4874 N N . LYS A 1 663 ? 22.433 15.047 68.217 1.00 38.08 663 LYS A N 1
ATOM 4875 C CA . LYS A 1 663 ? 22.424 14.593 69.607 1.00 39.34 663 LYS A CA 1
ATOM 4876 C C . LYS A 1 663 ? 23.314 15.482 70.467 1.00 39.93 663 LYS A C 1
ATOM 4877 O O . LYS A 1 663 ? 23.031 15.694 71.639 1.00 43.22 663 LYS A O 1
ATOM 4883 N N . ARG A 1 664 ? 24.376 16.012 69.865 1.00 37.56 664 ARG A N 1
ATOM 4884 C CA . ARG A 1 664 ? 25.298 16.903 70.551 1.00 37.73 664 ARG A CA 1
ATOM 4885 C C . ARG A 1 664 ? 24.949 18.383 70.354 1.00 38.57 664 ARG A C 1
ATOM 4886 O O . ARG A 1 664 ? 25.725 19.248 70.735 1.00 41.38 664 ARG A O 1
ATOM 4894 N N . ALA A 1 665 ? 23.788 18.677 69.770 1.00 37.50 665 ALA A N 1
ATOM 4895 C CA . ALA A 1 665 ? 23.414 20.064 69.472 1.00 36.40 665 ALA A CA 1
ATOM 4896 C C . ALA A 1 665 ? 22.920 20.816 70.711 1.00 33.94 665 ALA A C 1
ATOM 4897 O O . ALA A 1 665 ? 22.153 20.296 71.518 1.00 30.90 665 ALA A O 1
ATOM 4899 N N . ILE A 1 666 ? 23.390 22.041 70.869 1.00 33.73 666 ILE A N 1
ATOM 4900 C CA . ILE A 1 666 ? 22.880 22.859 71.966 1.00 35.98 666 ILE A CA 1
ATOM 4901 C C . ILE A 1 666 ? 21.966 23.910 71.355 1.00 35.03 666 ILE A C 1
ATOM 4902 O O . ILE A 1 666 ? 22.416 24.816 70.651 1.00 34.81 666 ILE A O 1
ATOM 4907 N N . PHE A 1 667 ? 20.673 23.729 71.583 1.00 36.58 667 PHE A N 1
ATOM 4908 C CA . PHE A 1 667 ? 19.665 24.613 71.027 1.00 40.78 667 PHE A CA 1
ATOM 4909 C C . PHE A 1 667 ? 19.270 25.680 72.038 1.00 43.58 667 PHE A C 1
ATOM 4910 O O . PHE A 1 667 ? 19.123 25.393 73.224 1.00 43.40 667 PHE A O 1
ATOM 4918 N N . ASN A 1 668 ? 19.111 26.912 71.563 1.00 46.06 668 ASN A N 1
ATOM 4919 C CA . ASN A 1 668 ? 18.414 27.921 72.340 1.00 45.88 668 ASN A CA 1
ATOM 4920 C C . ASN A 1 668 ? 17.089 28.237 71.657 1.00 46.86 668 ASN A C 1
ATOM 4921 O O . ASN A 1 668 ? 17.059 28.870 70.591 1.00 44.46 668 ASN A O 1
ATOM 4926 N N . LYS A 1 669 ? 16.007 27.769 72.281 1.00 50.65 669 LYS A N 1
ATOM 4927 C CA . LYS A 1 669 ? 14.647 27.897 71.764 1.00 56.73 669 LYS A CA 1
ATOM 4928 C C . LYS A 1 669 ? 14.223 29.359 71.616 1.00 62.70 669 LYS A C 1
ATOM 4929 O O . LYS A 1 669 ? 13.451 29.697 70.719 1.00 65.60 669 LYS A O 1
ATOM 4935 N N . LYS A 1 670 ? 14.750 30.214 72.494 1.00 66.83 670 LYS A N 1
ATOM 4936 C CA . LYS A 1 670 ? 14.383 31.629 72.561 1.00 66.46 670 LYS A CA 1
ATOM 4937 C C . LYS A 1 670 ? 14.872 32.456 71.368 1.00 63.29 670 LYS A C 1
ATOM 4938 O O . LYS A 1 670 ? 14.121 33.264 70.821 1.00 66.84 670 LYS A O 1
ATOM 4944 N N . THR A 1 671 ? 16.127 32.265 70.974 1.00 57.32 671 THR A N 1
ATOM 4945 C CA . THR A 1 671 ? 16.694 33.037 69.868 1.00 54.27 671 THR A CA 1
ATOM 4946 C C . THR A 1 671 ? 16.867 32.236 68.579 1.00 51.67 671 THR A C 1
ATOM 4947 O O . THR A 1 671 ? 17.389 32.765 67.589 1.00 48.85 671 THR A O 1
ATOM 4951 N N . ASN A 1 672 ? 16.432 30.972 68.600 1.00 49.42 672 ASN A N 1
ATOM 4952 C CA . ASN A 1 672 ? 16.611 30.054 67.469 1.00 47.75 672 ASN A CA 1
ATOM 4953 C C . ASN A 1 672 ? 18.060 29.986 67.024 1.00 43.51 67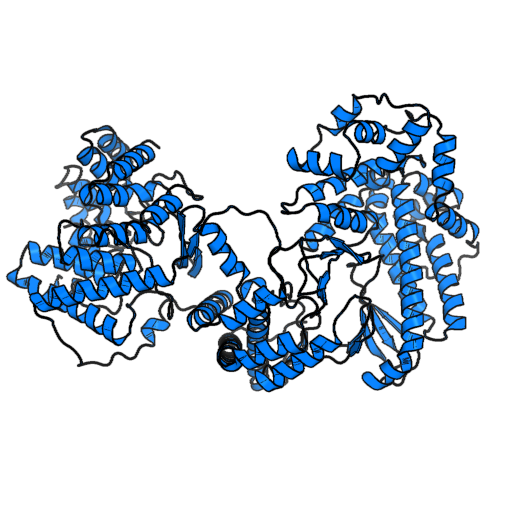2 ASN A C 1
ATOM 4954 O O . ASN A 1 672 ? 18.382 30.278 65.876 1.00 42.87 672 ASN A O 1
ATOM 4959 N N . THR A 1 673 ? 18.930 29.638 67.965 1.00 40.97 673 THR A N 1
ATOM 4960 C CA . THR A 1 673 ? 20.347 29.418 67.689 1.00 38.19 673 THR A CA 1
ATOM 4961 C C . THR A 1 673 ? 20.758 28.022 68.164 1.00 36.22 673 THR A C 1
ATOM 4962 O O . THR A 1 673 ? 20.049 27.366 68.933 1.00 35.79 673 THR A O 1
ATOM 4966 N N . VAL A 1 674 ? 21.925 27.587 67.711 1.00 33.95 674 VAL A N 1
ATOM 4967 C CA . VAL A 1 674 ? 22.444 26.277 68.041 1.00 29.30 674 VAL A CA 1
ATOM 4968 C C . VAL A 1 674 ? 23.961 26.420 68.049 1.00 27.39 674 VAL A C 1
ATOM 4969 O O . VAL A 1 674 ? 24.510 27.294 67.384 1.00 26.50 674 VAL A O 1
ATOM 4973 N N . ASN A 1 675 ? 24.629 25.604 68.845 1.00 26.12 675 ASN A N 1
ATOM 4974 C CA . ASN A 1 675 ? 26.081 25.494 68.792 1.00 26.30 675 ASN A CA 1
ATOM 4975 C C . ASN A 1 675 ? 26.449 24.157 69.411 1.00 24.73 675 ASN A C 1
ATOM 4976 O O . ASN A 1 675 ? 25.564 23.429 69.901 1.00 23.02 675 ASN A O 1
ATOM 4981 N N . TRP A 1 676 ? 27.738 23.829 69.359 1.00 25.00 676 TRP A N 1
ATOM 4982 C CA . TRP A 1 676 ? 28.231 22.537 69.794 1.00 27.59 676 TRP A CA 1
ATOM 4983 C C . TRP A 1 676 ? 29.471 22.715 70.634 1.00 28.77 676 TRP A C 1
ATOM 4984 O O . TRP A 1 676 ? 30.234 23.665 70.430 1.00 30.59 676 TRP A O 1
ATOM 4995 N N . ILE A 1 677 ? 29.682 21.774 71.553 1.00 29.75 677 ILE A N 1
ATOM 4996 C CA . ILE A 1 677 ? 30.971 21.615 72.222 1.00 30.68 677 ILE A CA 1
ATOM 4997 C C . ILE A 1 677 ? 31.743 20.518 71.497 1.00 30.60 677 ILE A C 1
ATOM 4998 O O . ILE A 1 677 ? 31.174 19.467 71.191 1.00 28.08 677 ILE A O 1
ATOM 5003 N N . ASP A 1 678 ? 33.028 20.763 71.225 1.00 30.44 678 ASP A N 1
ATOM 5004 C CA . ASP A 1 678 ? 33.863 19.803 70.510 1.00 33.33 678 ASP A CA 1
ATOM 5005 C C . ASP A 1 678 ? 35.348 19.882 70.897 1.00 34.71 678 ASP A C 1
ATOM 5006 O O . ASP A 1 678 ? 35.804 20.927 71.373 1.00 37.86 678 ASP A O 1
ATOM 5011 N N . ILE A 1 679 ? 36.097 18.788 70.704 1.00 35.59 679 ILE A N 1
ATOM 5012 C CA . ILE A 1 679 ? 37.565 18.785 70.933 1.00 35.91 679 ILE A CA 1
ATOM 5013 C C . ILE A 1 679 ? 38.245 19.357 69.698 1.00 37.62 679 ILE A C 1
ATOM 5014 O O . ILE A 1 679 ? 38.150 18.776 68.618 1.00 40.93 679 ILE A O 1
ATOM 5019 N N . LYS A 1 680 ? 38.934 20.485 69.845 1.00 38.23 680 LYS A N 1
ATOM 5020 C CA . LYS A 1 680 ? 39.586 21.126 68.698 1.00 38.15 680 LYS A CA 1
ATOM 5021 C C . LYS A 1 680 ? 41.069 21.373 68.930 1.00 40.04 680 LYS A C 1
ATOM 5022 O O . LYS A 1 680 ? 41.509 21.479 70.077 1.00 38.20 680 LYS A O 1
ATOM 5028 N N . LEU A 1 681 ? 41.819 21.471 67.832 1.00 40.75 681 LEU A N 1
ATOM 5029 C CA . LEU A 1 681 ? 43.254 21.692 67.859 1.00 43.44 681 LEU A CA 1
ATOM 5030 C C . LEU A 1 681 ? 43.596 23.115 67.480 1.00 46.17 681 LEU A C 1
ATOM 5031 O O . LEU A 1 681 ? 43.184 23.601 66.424 1.00 44.58 681 LEU A O 1
ATOM 5036 N N . ASP A 1 682 ? 44.349 23.769 68.362 1.00 51.60 682 ASP A N 1
ATOM 5037 C CA . ASP A 1 682 ? 44.971 25.074 68.107 1.00 53.94 682 ASP A CA 1
ATOM 5038 C C . ASP A 1 682 ? 46.331 25.038 68.795 1.00 53.35 682 ASP A C 1
ATOM 5039 O O . ASP A 1 682 ? 46.479 25.541 69.911 1.00 54.10 682 ASP A O 1
ATOM 5044 N N . GLN A 1 683 ? 47.305 24.408 68.135 1.00 51.00 683 GLN A N 1
ATOM 5045 C CA . GLN A 1 683 ? 48.632 24.134 68.705 1.00 54.84 683 GLN A CA 1
ATOM 5046 C C . GLN A 1 683 ? 48.598 23.055 69.808 1.00 56.49 683 GLN A C 1
ATOM 5047 O O . GLN A 1 683 ? 49.499 22.206 69.883 1.00 57.92 683 GLN A O 1
ATOM 5053 N N . ASP A 1 684 ? 47.570 23.107 70.658 1.00 53.10 684 ASP A N 1
ATOM 5054 C CA . ASP A 1 684 ? 47.230 22.027 71.590 1.00 51.82 684 ASP A CA 1
ATOM 5055 C C . ASP A 1 684 ? 45.780 21.599 71.376 1.00 48.88 684 ASP A C 1
ATOM 5056 O O . ASP A 1 684 ? 44.980 22.353 70.812 1.00 45.92 684 ASP A O 1
ATOM 5061 N N . TRP A 1 685 ? 45.431 20.394 71.817 1.00 45.03 685 TRP A N 1
ATOM 5062 C CA . TRP A 1 685 ? 44.021 20.010 71.819 1.00 43.49 685 TRP A CA 1
ATOM 5063 C C . TRP A 1 685 ? 43.356 20.574 73.068 1.00 41.31 685 TRP A C 1
ATOM 5064 O O . TRP A 1 685 ? 43.912 20.486 74.160 1.00 43.21 685 TRP A O 1
ATOM 5075 N N . ASN A 1 686 ? 42.196 21.202 72.883 1.00 39.41 686 ASN A N 1
ATOM 5076 C CA . ASN A 1 686 ? 41.382 21.732 73.974 1.00 36.44 686 ASN A CA 1
ATOM 5077 C C . ASN A 1 686 ? 39.908 21.569 73.651 1.00 36.96 686 ASN A C 1
ATOM 5078 O O . ASN A 1 686 ? 39.534 21.524 72.485 1.00 38.33 686 ASN A O 1
ATOM 5083 N N . VAL A 1 687 ? 39.076 21.470 74.683 1.00 34.78 687 VAL A N 1
ATOM 5084 C CA . VAL A 1 687 ? 37.628 21.472 74.519 1.00 32.27 687 VAL A CA 1
ATOM 5085 C C . VAL A 1 687 ? 37.170 22.916 74.299 1.00 32.90 687 VAL A C 1
ATOM 5086 O O . VAL A 1 687 ? 37.631 23.817 74.980 1.00 35.14 687 VAL A O 1
ATOM 5090 N N . GLY A 1 688 ? 36.297 23.140 73.326 1.00 31.45 688 GLY A N 1
ATOM 5091 C CA . GLY A 1 688 ? 35.895 24.493 72.964 1.00 32.51 688 GLY A CA 1
ATOM 5092 C C . GLY A 1 688 ? 34.507 24.503 72.371 1.00 34.92 688 GLY A C 1
ATOM 5093 O O . GLY A 1 688 ? 33.899 23.446 72.189 1.00 36.91 688 GLY A O 1
ATOM 5094 N N . ILE A 1 689 ? 34.007 25.696 72.080 1.00 34.92 689 ILE A N 1
ATOM 5095 C CA . ILE A 1 689 ? 32.723 25.879 71.420 1.00 36.11 689 ILE A CA 1
ATOM 5096 C C . ILE A 1 689 ? 32.991 26.231 69.966 1.00 38.01 689 ILE A C 1
ATOM 5097 O O . ILE A 1 689 ? 33.958 26.920 69.663 1.00 38.83 689 ILE A O 1
ATOM 5102 N N . LEU A 1 690 ? 32.147 25.754 69.062 1.00 38.94 690 LEU A N 1
ATOM 5103 C CA . LEU A 1 690 ? 32.398 25.979 67.646 1.00 41.27 690 LEU A CA 1
ATOM 5104 C C . LEU A 1 690 ? 32.234 27.452 67.263 1.00 43.66 690 LEU A C 1
ATOM 5105 O O . LEU A 1 690 ? 31.218 28.069 67.580 1.00 45.52 690 LEU A O 1
ATOM 5110 N N . ASN A 1 691 ? 33.244 28.011 66.603 1.00 45.71 691 ASN A N 1
ATOM 5111 C CA . ASN A 1 691 ? 33.178 29.392 66.113 1.00 48.51 691 ASN A CA 1
ATOM 5112 C C . ASN A 1 691 ? 33.204 29.493 64.573 1.00 50.26 691 ASN A C 1
ATOM 5113 O O . ASN A 1 691 ? 33.080 28.483 63.870 1.00 51.15 691 ASN A O 1
ATOM 5118 N N . ASN A 1 692 ? 33.355 30.707 64.052 1.00 48.68 692 ASN A N 1
ATOM 5119 C CA . ASN A 1 692 ? 33.347 30.913 62.612 1.00 50.21 692 ASN A CA 1
ATOM 5120 C C . ASN A 1 692 ? 34.717 30.738 61.962 1.00 52.32 692 ASN A C 1
ATOM 5121 O O . ASN A 1 692 ? 35.346 31.715 61.540 1.00 54.54 692 ASN A O 1
ATOM 5126 N N . ASN A 1 693 ? 35.190 29.498 61.910 1.00 50.90 693 ASN A N 1
ATOM 5127 C CA . ASN A 1 693 ? 36.264 29.146 60.985 1.00 52.09 693 ASN A CA 1
ATOM 5128 C C . ASN A 1 693 ? 35.869 27.910 60.188 1.00 52.02 693 ASN A C 1
ATOM 5129 O O . ASN A 1 693 ? 35.195 27.022 60.707 1.00 55.86 693 ASN A O 1
ATOM 5134 N N . MET A 1 694 ? 36.264 27.871 58.922 1.00 47.87 694 MET A N 1
ATOM 5135 C CA . MET A 1 694 ? 35.891 26.775 58.035 1.00 44.87 694 MET A CA 1
ATOM 5136 C C . MET A 1 694 ? 36.488 25.439 58.461 1.00 41.32 694 MET A C 1
ATOM 5137 O O . MET A 1 694 ? 35.856 24.397 58.314 1.00 39.43 694 MET A O 1
ATOM 5142 N N . TYR A 1 695 ? 37.709 25.469 58.976 1.00 37.99 695 TYR A N 1
ATOM 5143 C CA . TYR A 1 695 ? 38.421 24.231 59.205 1.00 38.77 695 TYR A CA 1
ATOM 5144 C C . TYR A 1 695 ? 37.660 23.289 60.129 1.00 39.54 695 TYR A C 1
ATOM 5145 O O . TYR A 1 695 ? 37.345 22.158 59.747 1.00 40.30 695 TYR A O 1
ATOM 5154 N N . ASP A 1 696 ? 37.353 23.767 61.330 1.00 37.68 696 ASP A N 1
ATOM 5155 C CA . ASP A 1 696 ? 36.651 22.958 62.320 1.00 37.22 696 ASP A CA 1
ATOM 5156 C C . ASP A 1 696 ? 35.474 23.670 63.000 1.00 37.77 696 ASP A C 1
ATOM 5157 O O . ASP A 1 696 ? 35.001 23.250 64.056 1.00 35.49 696 ASP A O 1
ATOM 5162 N N . GLY A 1 697 ? 34.982 24.739 62.386 1.00 37.98 697 GLY A N 1
ATOM 5163 C CA . GLY A 1 697 ? 33.918 25.508 63.021 1.00 38.57 697 GLY A CA 1
ATOM 5164 C C . GLY A 1 697 ? 32.550 25.313 62.418 1.00 38.48 697 GLY A C 1
ATOM 5165 O O . GLY A 1 697 ? 32.328 24.391 61.628 1.00 39.61 697 GLY A O 1
ATOM 5166 N N . LEU A 1 698 ? 31.645 26.212 62.782 1.00 38.51 698 LEU A N 1
ATOM 5167 C CA . LEU A 1 698 ? 30.241 26.154 62.380 1.00 41.48 698 LEU A CA 1
ATOM 5168 C C . LEU A 1 698 ? 29.944 26.156 60.870 1.00 43.44 698 LEU A C 1
ATOM 5169 O O . LEU A 1 698 ? 28.936 25.565 60.462 1.00 44.76 698 LEU A O 1
ATOM 5174 N N . PRO A 1 699 ? 30.775 26.836 60.042 1.00 45.88 699 PRO A N 1
ATOM 5175 C CA . PRO A 1 699 ? 30.489 26.753 58.593 1.00 46.19 699 PRO A CA 1
ATOM 5176 C C . PRO A 1 699 ? 30.537 25.307 58.045 1.00 45.34 699 PRO A C 1
ATOM 5177 O O . PRO A 1 699 ? 29.702 24.938 57.204 1.00 43.50 699 PRO A O 1
ATOM 5181 N N . GLY A 1 700 ? 31.492 24.516 58.542 1.00 41.20 700 GLY A N 1
ATOM 5182 C CA . GLY A 1 700 ? 31.549 23.076 58.309 1.00 39.44 700 GLY A CA 1
ATOM 5183 C C . GLY A 1 700 ? 30.237 22.330 58.466 1.00 38.70 700 GLY A C 1
ATOM 5184 O O . GLY A 1 700 ? 29.815 21.633 57.553 1.00 41.87 700 GLY A O 1
ATOM 5185 N N . ILE A 1 701 ? 29.582 22.473 59.615 1.00 37.05 701 ILE A N 1
ATOM 5186 C CA . ILE A 1 701 ? 28.317 21.773 59.883 1.00 35.69 701 ILE A CA 1
ATOM 5187 C C . ILE A 1 701 ? 27.206 22.368 59.031 1.00 36.96 701 ILE A C 1
ATOM 5188 O O . ILE A 1 701 ? 26.287 21.662 58.596 1.00 39.11 701 ILE A O 1
ATOM 5193 N N . PHE A 1 702 ? 27.300 23.673 58.798 1.00 37.98 702 PHE A N 1
ATOM 5194 C CA . PHE A 1 702 ? 26.357 24.380 57.938 1.00 37.82 702 PHE A CA 1
ATOM 5195 C C . PHE A 1 702 ? 26.268 23.749 56.541 1.00 36.49 702 PHE A C 1
ATOM 5196 O O . PHE A 1 702 ? 25.176 23.368 56.099 1.00 34.60 702 PHE A O 1
ATOM 5204 N N . ILE A 1 703 ? 27.412 23.659 55.858 1.00 35.77 703 ILE A N 1
ATOM 5205 C CA . ILE A 1 703 ? 27.469 23.144 54.479 1.00 37.04 703 ILE A CA 1
ATOM 5206 C C . ILE A 1 703 ? 27.020 21.684 54.381 1.00 38.59 703 ILE A C 1
ATOM 5207 O O . ILE A 1 703 ? 26.368 21.302 53.412 1.00 43.61 703 ILE A O 1
ATOM 5212 N N . PHE A 1 704 ? 27.335 20.884 55.400 1.00 36.99 704 PHE A N 1
ATOM 5213 C CA . PHE A 1 704 ? 26.858 19.523 55.472 1.00 34.71 704 PHE A CA 1
ATOM 5214 C C . PHE A 1 704 ? 25.346 19.436 55.493 1.00 36.27 704 PHE A C 1
ATOM 5215 O O . PHE A 1 704 ? 24.774 18.613 54.786 1.00 36.32 704 PHE A O 1
ATOM 5223 N N . TYR A 1 705 ? 24.687 20.234 56.324 1.00 37.52 705 TYR A N 1
ATOM 5224 C CA . TYR A 1 705 ? 23.219 20.213 56.322 1.00 41.19 705 TYR A CA 1
ATOM 5225 C C . TYR A 1 705 ? 22.668 20.743 55.001 1.00 45.65 705 TYR A C 1
ATOM 5226 O O . TYR A 1 705 ? 21.622 20.286 54.538 1.00 48.09 705 TYR A O 1
ATOM 5235 N N . VAL A 1 706 ? 23.376 21.708 54.407 1.00 49.18 706 VAL A N 1
ATOM 5236 C CA . VAL A 1 706 ? 23.003 22.267 53.107 1.00 52.99 706 VAL A CA 1
ATOM 5237 C C . VAL A 1 706 ? 22.924 21.136 52.081 1.00 53.60 706 VAL A C 1
ATOM 5238 O O . VAL A 1 706 ? 21.896 20.963 51.418 1.00 55.63 706 VAL A O 1
ATOM 5242 N N . ALA A 1 707 ? 24.005 20.358 51.986 1.00 50.90 707 ALA A N 1
ATOM 5243 C CA . ALA A 1 707 ? 24.078 19.197 51.092 1.00 48.28 707 ALA A CA 1
ATOM 5244 C C . ALA A 1 707 ? 23.012 18.137 51.401 1.00 47.68 707 ALA A C 1
ATOM 5245 O O . ALA A 1 707 ? 22.410 17.582 50.488 1.00 45.35 707 ALA A O 1
ATOM 5247 N N . LEU A 1 708 ? 22.773 17.870 52.682 1.00 46.48 708 LEU A N 1
ATOM 5248 C CA . LEU A 1 708 ? 21.795 16.873 53.071 1.00 47.33 708 LEU A CA 1
ATOM 5249 C C . LEU A 1 708 ? 20.392 17.332 52.728 1.00 53.18 708 LEU A C 1
ATOM 5250 O O . LEU A 1 708 ? 19.499 16.505 52.487 1.00 57.99 708 LEU A O 1
ATOM 5255 N N . LYS A 1 709 ? 20.198 18.648 52.696 1.00 55.73 709 LYS A N 1
ATOM 5256 C CA . LYS A 1 709 ? 18.927 19.211 52.262 1.00 58.71 709 LYS A CA 1
ATOM 5257 C C . LYS A 1 709 ? 18.741 19.084 50.744 1.00 59.71 709 LYS A C 1
ATOM 5258 O O . LYS A 1 709 ? 17.643 18.771 50.283 1.00 60.07 709 LYS A O 1
ATOM 5264 N N . TYR A 1 710 ? 19.805 19.318 49.976 1.00 63.20 710 TYR A N 1
ATOM 5265 C CA . TYR A 1 710 ? 19.739 19.179 48.514 1.00 69.01 710 TYR A CA 1
ATOM 5266 C C . TYR A 1 710 ? 19.064 17.884 48.054 1.00 67.97 710 TYR A C 1
ATOM 5267 O O . TYR A 1 710 ? 18.289 17.902 47.100 1.00 70.86 710 TYR A O 1
ATOM 5276 N N . ILE A 1 711 ? 19.354 16.771 48.725 1.00 66.61 711 ILE A N 1
ATOM 5277 C CA . ILE A 1 711 ? 18.600 15.541 48.498 1.00 69.74 711 ILE A CA 1
ATOM 5278 C C . ILE A 1 711 ? 17.211 15.712 49.146 1.00 76.94 711 ILE A C 1
ATOM 5279 O O . ILE A 1 711 ? 16.306 16.312 48.550 1.00 80.04 711 ILE A O 1
ATOM 5284 N N . THR A 1 712 ? 17.054 15.210 50.365 1.00 81.10 712 THR A N 1
ATOM 5285 C CA . THR A 1 712 ? 15.857 15.446 51.166 1.00 90.23 712 THR A CA 1
ATOM 5286 C C . THR A 1 712 ? 16.264 15.291 52.629 1.00 94.22 712 THR A C 1
ATOM 5287 O O . THR A 1 712 ? 17.300 14.676 52.906 1.00 88.85 712 THR A O 1
ATOM 5291 N N . LYS A 1 713 ? 15.481 15.833 53.567 1.00 96.56 713 LYS A N 1
ATOM 5292 C CA . LYS A 1 713 ? 14.190 16.487 53.307 1.00 98.44 713 LYS A CA 1
ATOM 5293 C C . LYS A 1 713 ? 14.200 17.969 53.689 1.00 106.54 713 LYS A C 1
ATOM 5294 O O . LYS A 1 713 ? 15.231 18.503 54.103 1.00 113.08 713 LYS A O 1
ATOM 5300 N N . ASN A 1 714 ? 13.055 18.633 53.527 1.00 111.64 714 ASN A N 1
ATOM 5301 C CA . ASN A 1 714 ? 12.859 19.990 54.046 1.00 111.59 714 ASN A CA 1
ATOM 5302 C C . ASN A 1 714 ? 12.748 19.977 55.563 1.00 112.52 714 ASN A C 1
ATOM 5303 O O . ASN A 1 714 ? 13.416 20.745 56.260 1.00 110.19 714 ASN A O 1
ATOM 5308 N N . HIS A 1 715 ? 11.896 19.082 56.057 1.00 113.48 715 HIS A N 1
ATOM 5309 C CA . HIS A 1 715 ? 11.570 18.983 57.472 1.00 110.70 715 HIS A CA 1
ATOM 5310 C C . HIS A 1 715 ? 12.751 18.463 58.282 1.00 108.15 715 HIS A C 1
ATOM 5311 O O . HIS A 1 715 ? 13.621 17.761 57.759 1.00 105.95 715 HIS A O 1
ATOM 5318 N N . LYS A 1 716 ? 12.773 18.831 59.559 1.00 105.84 716 LYS A N 1
ATOM 5319 C CA . LYS A 1 716 ? 13.891 18.557 60.461 1.00 98.14 716 LYS A CA 1
ATOM 5320 C C . LYS A 1 716 ? 15.083 19.470 60.185 1.00 93.46 716 LYS A C 1
ATOM 5321 O O . LYS A 1 716 ? 15.574 20.123 61.107 1.00 100.50 716 LYS A O 1
ATOM 5323 N N . TYR A 1 717 ? 15.527 19.542 58.928 1.00 81.34 717 TYR A N 1
ATOM 5324 C CA . TYR A 1 717 ? 16.773 20.259 58.602 1.00 74.38 717 TYR A CA 1
ATOM 5325 C C . TYR A 1 717 ? 16.602 21.754 58.328 1.00 72.46 717 TYR A C 1
ATOM 5326 O O . TYR A 1 717 ? 17.577 22.505 58.388 1.00 69.76 717 TYR A O 1
ATOM 5335 N N . ASP A 1 718 ? 15.371 22.182 58.043 1.00 70.76 718 ASP A N 1
ATOM 5336 C CA . ASP A 1 718 ? 15.068 23.615 57.907 1.00 71.50 718 ASP A CA 1
ATOM 5337 C C . ASP A 1 718 ? 15.173 24.346 59.259 1.00 66.95 718 ASP A C 1
ATOM 5338 O O . ASP A 1 718 ? 15.839 25.381 59.364 1.00 59.72 718 ASP A O 1
ATOM 5343 N N . TYR A 1 719 ? 14.527 23.784 60.284 1.00 65.68 719 TYR A N 1
ATOM 5344 C CA . TYR A 1 719 ? 14.511 24.358 61.634 1.00 65.14 719 TYR A CA 1
ATOM 5345 C C . TYR A 1 719 ? 15.847 24.221 62.390 1.00 65.52 719 TYR A C 1
ATOM 5346 O O . TYR A 1 719 ? 15.904 24.481 63.599 1.00 68.90 719 TYR A O 1
ATOM 5348 N N . VAL A 1 720 ? 16.901 23.816 61.668 1.00 61.56 720 VAL A N 1
ATOM 5349 C CA . VAL A 1 720 ? 18.263 23.634 62.202 1.00 53.87 720 VAL A CA 1
ATOM 5350 C C . VAL A 1 720 ? 19.260 24.479 61.402 1.00 50.51 720 VAL A C 1
ATOM 5351 O O . VAL A 1 720 ? 20.208 25.041 61.958 1.00 47.63 720 VAL A O 1
ATOM 5355 N N . ILE A 1 721 ? 19.041 24.560 60.090 1.00 52.17 721 ILE A N 1
ATOM 5356 C CA . ILE A 1 721 ? 19.858 25.413 59.209 1.00 51.01 721 ILE A CA 1
ATOM 5357 C C . ILE A 1 721 ? 19.666 26.900 59.540 1.00 46.87 721 ILE A C 1
ATOM 5358 O O . ILE A 1 721 ? 20.636 27.663 59.510 1.00 45.71 721 ILE A O 1
ATOM 5363 N N . GLU A 1 722 ? 18.427 27.294 59.858 1.00 47.70 722 GLU A N 1
ATOM 5364 C CA . GLU A 1 722 ? 18.124 28.650 60.356 1.00 48.87 722 GLU A CA 1
ATOM 5365 C C . GLU A 1 722 ? 18.919 28.952 61.631 1.00 47.37 722 GLU A C 1
ATOM 5366 O O . GLU A 1 722 ? 19.597 29.984 61.727 1.00 49.46 722 GLU A O 1
ATOM 5372 N N . CYS A 1 723 ? 18.823 28.035 62.595 1.00 46.76 723 CYS A N 1
ATOM 5373 C CA . CYS A 1 723 ? 19.535 28.120 63.865 1.00 44.47 723 CYS A CA 1
ATOM 5374 C C . CYS A 1 723 ? 21.025 28.271 63.646 1.00 44.35 723 CYS A C 1
ATOM 5375 O O . CYS A 1 723 ? 21.688 29.008 64.371 1.00 48.11 723 CYS A O 1
ATOM 5378 N N . ILE A 1 724 ? 21.551 27.580 62.642 1.00 42.43 724 ILE A N 1
ATOM 5379 C CA . ILE A 1 724 ? 22.972 27.673 62.341 1.00 42.77 724 ILE A CA 1
ATOM 5380 C C . ILE A 1 724 ? 23.319 29.018 61.694 1.00 43.72 724 ILE A C 1
ATOM 5381 O O . ILE A 1 724 ? 24.384 29.588 61.959 1.00 44.59 724 ILE A O 1
ATOM 5386 N N . LYS A 1 725 ? 22.428 29.524 60.845 1.00 45.55 725 LYS A N 1
ATOM 5387 C CA . LYS A 1 725 ? 22.657 30.822 60.215 1.00 46.80 725 LYS A CA 1
ATOM 5388 C C . LYS A 1 725 ? 22.633 31.924 61.275 1.00 45.27 725 LYS A C 1
ATOM 5389 O O . LYS A 1 725 ? 23.501 32.803 61.290 1.00 43.58 725 LYS A O 1
ATOM 5395 N N . ASN A 1 726 ? 21.664 31.840 62.182 1.00 46.03 726 ASN A N 1
ATOM 5396 C CA . ASN A 1 726 ? 21.592 32.751 63.334 1.00 47.57 726 ASN A CA 1
ATOM 5397 C C . ASN A 1 726 ? 22.897 32.827 64.137 1.00 48.54 726 ASN A C 1
ATOM 5398 O O . ASN A 1 726 ? 23.417 33.919 64.369 1.00 49.30 726 ASN A O 1
ATOM 5403 N N . SER A 1 727 ? 23.440 31.673 64.526 1.00 48.28 727 SER A N 1
ATOM 5404 C CA . SER A 1 727 ? 24.728 31.635 65.227 1.00 48.50 727 SER A CA 1
ATOM 5405 C C . SER A 1 727 ? 25.882 32.240 64.415 1.00 50.96 727 SER A C 1
ATOM 5406 O O . SER A 1 727 ? 26.615 33.090 64.927 1.00 52.35 727 SER A O 1
ATOM 5409 N N . ILE A 1 728 ? 26.046 31.818 63.160 1.00 52.85 728 ILE A N 1
ATOM 5410 C CA . ILE A 1 728 ? 27.188 32.290 62.354 1.00 55.16 728 ILE A CA 1
ATOM 5411 C C . ILE A 1 728 ? 27.130 33.800 62.134 1.00 54.25 728 ILE A C 1
ATOM 5412 O O . ILE A 1 728 ? 28.166 34.466 62.114 1.00 49.66 728 ILE A O 1
ATOM 5417 N N . TYR A 1 729 ? 25.916 34.325 61.974 1.00 55.95 729 TYR A N 1
ATOM 5418 C CA . TYR A 1 729 ? 25.722 35.749 61.744 1.00 59.34 729 TYR A CA 1
ATOM 5419 C C . TYR A 1 729 ? 26.014 36.570 62.998 1.00 61.80 729 TYR A C 1
ATOM 5420 O O . TYR A 1 729 ? 26.561 37.673 62.912 1.00 63.10 729 TYR A O 1
ATOM 5429 N N . THR A 1 730 ? 25.668 36.017 64.159 1.00 61.14 730 THR A N 1
ATOM 5430 C CA . THR A 1 730 ? 25.592 36.810 65.384 1.00 59.98 730 THR A CA 1
ATOM 5431 C C . THR A 1 730 ? 26.556 36.398 66.506 1.00 60.89 730 THR A C 1
ATOM 5432 O O . THR A 1 730 ? 26.179 36.409 67.677 1.00 65.96 730 THR A O 1
ATOM 5436 N N . ILE A 1 731 ? 27.793 36.043 66.170 1.00 56.59 731 ILE A N 1
ATOM 5437 C CA . ILE A 1 731 ? 28.755 35.668 67.219 1.00 55.55 731 ILE A CA 1
ATOM 5438 C C . ILE A 1 731 ? 30.103 36.349 67.040 1.00 54.26 731 ILE A C 1
ATOM 5439 O O . ILE A 1 731 ? 30.470 36.695 65.916 1.00 57.27 731 ILE A O 1
ATOM 5444 N N . PRO A 1 732 ? 30.823 36.581 68.156 1.00 53.03 732 PRO A N 1
ATOM 5445 C CA . PRO A 1 732 ? 32.172 37.149 68.152 1.00 54.48 732 PRO A CA 1
ATOM 5446 C C . PRO A 1 732 ? 33.078 36.539 67.081 1.00 57.82 732 PRO A C 1
ATOM 5447 O O . PRO A 1 732 ? 33.677 35.479 67.288 1.00 53.65 732 PRO A O 1
ATOM 5451 N N . SER A 1 733 ? 33.156 37.210 65.937 1.00 61.62 733 SER A N 1
ATOM 5452 C CA . SER A 1 733 ? 34.025 36.775 64.857 1.00 64.82 733 SER A CA 1
ATOM 5453 C C . SER A 1 733 ? 34.863 37.931 64.332 1.00 69.03 733 SER A C 1
ATOM 5454 O O . SER A 1 733 ? 34.735 39.068 64.786 1.00 71.83 733 SER A O 1
ATOM 5457 N N . GLU A 1 734 ? 35.726 37.620 63.375 1.00 73.94 734 GLU A N 1
ATOM 5458 C CA . GLU A 1 734 ? 36.663 38.582 62.828 1.00 75.70 734 GLU A CA 1
ATOM 5459 C C . GLU A 1 734 ? 36.111 39.230 61.565 1.00 75.84 734 GLU A C 1
ATOM 5460 O O . GLU A 1 734 ? 35.061 38.835 61.048 1.00 73.71 734 GLU A O 1
ATOM 5466 N N . ASP A 1 735 ? 36.835 40.238 61.088 1.00 79.08 735 ASP A N 1
ATOM 5467 C CA . ASP A 1 735 ? 36.587 40.842 59.786 1.00 80.50 735 ASP A CA 1
ATOM 5468 C C . ASP A 1 735 ? 37.649 40.363 58.788 1.00 76.96 735 ASP A C 1
ATOM 5469 O O . ASP A 1 735 ? 37.521 40.602 57.586 1.00 76.70 735 ASP A O 1
ATOM 5474 N N . ILE A 1 736 ? 38.678 39.680 59.306 1.00 72.07 736 ILE A N 1
ATOM 5475 C CA . ILE A 1 736 ? 39.837 39.173 58.541 1.00 70.67 736 ILE A CA 1
ATOM 5476 C C . ILE A 1 736 ? 39.539 38.792 57.085 1.00 71.96 736 ILE A C 1
ATOM 5477 O O . ILE A 1 736 ? 38.479 38.244 56.773 1.00 73.37 736 ILE A O 1
ATOM 5482 N N . LEU A 1 737 ? 40.487 39.090 56.200 1.00 72.08 737 LEU A N 1
ATOM 5483 C CA . LEU A 1 737 ? 40.397 38.673 54.806 1.00 69.47 737 LEU A CA 1
ATOM 5484 C C . LEU A 1 737 ? 40.985 37.266 54.652 1.00 69.51 737 LEU A C 1
ATOM 5485 O O . LEU A 1 737 ? 42.198 37.092 54.450 1.00 66.50 737 LEU A O 1
ATOM 5490 N N . SER A 1 738 ? 40.101 36.274 54.760 1.00 67.05 738 SER A N 1
ATOM 5491 C CA . SER A 1 738 ? 40.469 34.859 54.756 1.00 65.06 738 SER A CA 1
ATOM 5492 C C . SER A 1 738 ? 39.234 34.020 54.454 1.00 64.28 738 SER A C 1
ATOM 5493 O O . SER A 1 738 ? 38.121 34.420 54.789 1.00 63.34 738 SER A O 1
ATOM 5496 N N . ALA A 1 739 ? 39.440 32.869 53.811 1.00 65.28 739 ALA A N 1
ATOM 5497 C CA . ALA A 1 739 ? 38.361 31.910 53.509 1.00 63.75 739 ALA A CA 1
ATOM 5498 C C . ALA A 1 739 ? 38.221 30.842 54.599 1.00 62.11 739 ALA A C 1
ATOM 5499 O O . ALA A 1 739 ? 37.274 30.056 54.592 1.00 61.97 739 ALA A O 1
ATOM 5501 N N . PHE A 1 740 ? 39.211 30.807 55.490 1.00 63.76 740 PHE A N 1
ATOM 5502 C CA . PHE A 1 740 ? 39.139 30.146 56.792 1.00 65.85 740 PHE A CA 1
ATOM 5503 C C . PHE A 1 740 ? 39.299 31.277 57.803 1.00 69.08 740 PHE A C 1
ATOM 5504 O O . PHE A 1 740 ? 40.018 32.241 57.539 1.00 75.41 740 PHE A O 1
ATOM 5512 N N . PHE A 1 741 ? 38.658 31.155 58.961 1.00 64.22 741 PHE A N 1
ATOM 5513 C CA . PHE A 1 741 ? 38.780 32.147 60.044 1.00 58.44 741 PHE A CA 1
ATOM 5514 C C . PHE A 1 741 ? 38.004 33.429 59.771 1.00 54.78 741 PHE A C 1
ATOM 5515 O O . PHE A 1 741 ? 38.175 34.066 58.740 1.00 55.81 741 PHE A O 1
ATOM 5523 N N . GLY A 1 742 ? 37.150 33.800 60.716 1.00 54.35 742 GLY A N 1
ATOM 5524 C CA . GLY A 1 742 ? 36.346 35.007 60.603 1.00 53.92 742 GLY A CA 1
ATOM 5525 C C . GLY A 1 742 ? 35.218 34.876 59.603 1.00 55.37 742 GLY A C 1
ATOM 5526 O O . GLY A 1 742 ? 35.175 33.925 58.831 1.00 51.06 742 GLY A O 1
ATOM 5527 N N . LYS A 1 743 ? 34.317 35.860 59.621 1.00 60.79 743 LYS A N 1
ATOM 5528 C CA . LYS A 1 743 ? 33.151 35.950 58.724 1.00 60.36 743 LYS A CA 1
ATOM 5529 C C . LYS A 1 743 ? 33.459 35.706 57.232 1.00 56.99 743 LYS A C 1
ATOM 5530 O O . LYS A 1 743 ? 32.584 35.273 56.470 1.00 54.01 743 LYS A O 1
ATOM 5536 N N . GLY A 1 744 ? 34.702 35.974 56.828 1.00 54.08 744 GLY A N 1
ATOM 5537 C CA . GLY A 1 744 ? 35.175 35.649 55.482 1.00 52.79 744 GLY A CA 1
ATOM 5538 C C . GLY A 1 744 ? 35.204 34.157 55.171 1.00 55.69 744 GLY A C 1
ATOM 5539 O O . GLY A 1 744 ? 35.386 33.765 54.025 1.00 54.55 744 GLY A O 1
ATOM 5540 N N . SER A 1 745 ? 35.039 33.315 56.191 1.00 58.86 745 SER A N 1
ATOM 5541 C CA . SER A 1 745 ? 34.940 31.868 55.990 1.00 57.61 745 SER A CA 1
ATOM 5542 C C . SER A 1 745 ? 33.516 31.437 55.651 1.00 58.98 745 SER A C 1
ATOM 5543 O O . SER A 1 745 ? 33.297 30.285 55.284 1.00 63.44 745 SER A O 1
ATOM 5546 N N . LEU A 1 746 ? 32.558 32.360 55.760 1.00 61.13 746 LEU A N 1
ATOM 5547 C CA . LEU A 1 746 ? 31.136 32.064 55.500 1.00 61.05 746 LEU A CA 1
ATOM 5548 C C . LEU A 1 746 ? 30.753 32.158 54.019 1.00 61.05 746 LEU A C 1
ATOM 5549 O O . LEU A 1 746 ? 29.696 31.671 53.608 1.00 58.19 746 LEU A O 1
ATOM 5554 N N . ILE A 1 747 ? 31.622 32.784 53.230 1.00 60.69 747 ILE A N 1
ATOM 5555 C CA . ILE A 1 747 ? 31.379 33.049 51.807 1.00 60.38 747 ILE A CA 1
ATOM 5556 C C . ILE A 1 747 ? 30.974 31.798 50.999 1.00 58.01 747 ILE A C 1
ATOM 5557 O O . ILE A 1 747 ? 29.825 31.673 50.555 1.00 54.85 747 ILE A O 1
ATOM 5562 N N . TYR A 1 748 ? 31.923 30.880 50.834 1.00 56.86 748 TYR A N 1
ATOM 5563 C CA . TYR A 1 748 ? 31.734 29.671 50.044 1.00 54.50 748 TYR A CA 1
ATOM 5564 C C . TYR A 1 748 ? 30.480 28.886 50.423 1.00 51.68 748 TYR A C 1
ATOM 5565 O O . TYR A 1 748 ? 29.659 28.610 49.550 1.00 49.72 748 TYR A O 1
ATOM 5574 N N . PRO A 1 749 ? 30.317 28.521 51.719 1.00 50.91 749 PRO A N 1
ATOM 5575 C CA . PRO A 1 749 ? 29.142 27.708 52.060 1.00 50.99 749 PRO A CA 1
ATOM 5576 C C . PRO A 1 749 ? 27.812 28.384 51.755 1.00 53.11 749 PRO A C 1
ATOM 5577 O O . PRO A 1 749 ? 26.786 27.705 51.617 1.00 56.40 749 PRO A O 1
ATOM 5581 N N . LEU A 1 750 ? 27.830 29.708 51.658 1.00 56.85 750 LEU A N 1
ATOM 5582 C CA . LEU A 1 750 ? 26.623 30.466 51.348 1.00 57.76 750 LEU A CA 1
ATOM 5583 C C . LEU A 1 750 ? 26.347 30.422 49.847 1.00 55.59 750 LEU A C 1
ATOM 5584 O O . LEU A 1 750 ? 25.203 30.235 49.431 1.00 56.37 750 LEU A O 1
ATOM 5589 N N . LEU A 1 751 ? 27.405 30.565 49.049 1.00 53.87 751 LEU A N 1
ATOM 5590 C CA . LEU A 1 751 ? 27.332 30.361 47.597 1.00 52.78 751 LEU A CA 1
ATOM 5591 C C . LEU A 1 751 ? 26.797 28.967 47.257 1.00 53.32 751 LEU A C 1
ATOM 5592 O O . LEU A 1 751 ? 25.837 28.843 46.491 1.00 56.09 751 LEU A O 1
ATOM 5597 N N . VAL A 1 752 ? 27.400 27.928 47.846 1.00 50.54 752 VAL A N 1
ATOM 5598 C CA . VAL A 1 752 ? 26.923 26.541 47.700 1.00 47.84 752 VAL A CA 1
ATOM 5599 C C . VAL A 1 752 ? 25.450 26.398 48.100 1.00 49.40 752 VAL A C 1
ATOM 5600 O O . VAL A 1 752 ? 24.689 25.700 47.434 1.00 49.19 752 VAL A O 1
ATOM 5604 N N . ASP A 1 753 ? 25.051 27.062 49.183 1.00 52.58 753 ASP A N 1
ATOM 5605 C CA . ASP A 1 753 ? 23.650 27.052 49.603 1.00 56.50 753 ASP A CA 1
ATOM 5606 C C . ASP A 1 753 ? 22.783 27.734 48.553 1.00 59.71 753 ASP A C 1
ATOM 5607 O O . ASP A 1 753 ? 21.637 27.333 48.324 1.00 59.97 753 ASP A O 1
ATOM 5612 N N . TYR A 1 754 ? 23.336 28.762 47.914 1.00 62.58 754 TYR A N 1
ATOM 5613 C CA . TYR A 1 754 ? 22.623 29.443 46.846 1.00 68.65 754 TYR A CA 1
ATOM 5614 C C . TYR A 1 754 ? 22.529 28.554 45.604 1.00 68.62 754 TYR A C 1
ATOM 5615 O O . TYR A 1 754 ? 21.463 28.453 44.998 1.00 69.02 754 TYR A O 1
ATOM 5624 N N . ARG A 1 755 ? 23.630 27.897 45.242 1.00 70.45 755 ARG A N 1
ATOM 5625 C CA . ARG A 1 755 ? 23.672 27.106 44.006 1.00 70.37 755 ARG A CA 1
ATOM 5626 C C . ARG A 1 755 ? 22.873 25.807 44.055 1.00 69.39 755 ARG A C 1
ATOM 5627 O O . ARG A 1 755 ? 22.470 25.294 43.016 1.00 70.64 755 ARG A O 1
ATOM 5635 N N . LEU A 1 756 ? 22.627 25.291 45.256 1.00 72.21 756 LEU A N 1
ATOM 5636 C CA . LEU A 1 756 ? 21.929 24.013 45.418 1.00 75.36 756 LEU A CA 1
ATOM 5637 C C . LEU A 1 756 ? 20.457 24.184 45.755 1.00 77.93 756 LEU A C 1
ATOM 5638 O O . LEU A 1 756 ? 19.594 23.519 45.180 1.00 81.22 756 LEU A O 1
ATOM 5643 N N . ASN A 1 757 ? 20.181 25.067 46.704 1.00 81.48 757 ASN A N 1
ATOM 5644 C CA . ASN A 1 757 ? 18.815 25.433 47.037 1.00 83.65 757 ASN A CA 1
ATOM 5645 C C . ASN A 1 757 ? 18.581 26.847 46.512 1.00 82.48 757 ASN A C 1
ATOM 5646 O O . ASN A 1 757 ? 19.524 27.503 46.070 1.00 74.67 757 ASN A O 1
ATOM 5651 N N . ASN A 1 758 ? 17.338 27.314 46.530 1.00 86.57 758 ASN A N 1
ATOM 5652 C CA . ASN A 1 758 ? 17.033 28.648 46.001 1.00 94.18 758 ASN A CA 1
ATOM 5653 C C . ASN A 1 758 ? 17.754 29.777 46.750 1.00 94.98 758 ASN A C 1
ATOM 5654 O O . ASN A 1 758 ? 18.720 30.347 46.233 1.00 95.80 758 ASN A O 1
ATOM 5659 N N . ASP A 1 759 ? 17.273 30.076 47.959 1.00 94.83 759 ASP A N 1
ATOM 5660 C CA . ASP A 1 759 ? 17.905 31.004 48.916 1.00 89.74 759 ASP A CA 1
ATOM 5661 C C . ASP A 1 759 ? 18.823 32.092 48.333 1.00 86.19 759 ASP A C 1
ATOM 5662 O O . ASP A 1 759 ? 20.049 31.948 48.309 1.00 85.98 759 ASP A O 1
ATOM 5667 N N . ILE A 1 760 ? 18.213 33.181 47.868 1.00 84.31 760 ILE A N 1
ATOM 5668 C CA . ILE A 1 760 ? 18.947 34.398 47.495 1.00 81.92 760 ILE A CA 1
ATOM 5669 C C . ILE A 1 760 ? 19.580 35.046 48.729 1.00 78.55 760 ILE A C 1
ATOM 5670 O O . ILE A 1 760 ? 20.624 35.691 48.638 1.00 71.50 760 ILE A O 1
ATOM 5675 N N . ASN A 1 761 ? 18.923 34.859 49.874 1.00 79.05 761 ASN A N 1
ATOM 5676 C CA . ASN A 1 761 ? 19.331 35.427 51.157 1.00 79.63 761 ASN A CA 1
ATOM 5677 C C . ASN A 1 761 ? 20.762 35.081 51.553 1.00 80.80 761 ASN A C 1
ATOM 5678 O O . ASN A 1 761 ? 21.481 35.922 52.095 1.00 79.54 761 ASN A O 1
ATOM 5683 N N . SER A 1 762 ? 21.164 33.839 51.288 1.00 77.61 762 SER A N 1
ATOM 5684 C CA . SER A 1 762 ? 22.530 33.409 51.554 1.00 75.36 762 SER A CA 1
ATOM 5685 C C . SER A 1 762 ? 23.491 34.133 50.620 1.00 70.82 762 SER A C 1
ATOM 5686 O O . SER A 1 762 ? 24.577 34.543 51.034 1.00 64.44 762 SER A O 1
ATOM 5689 N N . LEU A 1 763 ? 23.069 34.312 49.370 1.00 70.40 763 LEU A N 1
ATOM 5690 C CA . LEU A 1 763 ? 23.825 35.113 48.407 1.00 71.47 763 LEU A CA 1
ATOM 5691 C C . LEU A 1 763 ? 23.867 36.598 48.799 1.00 74.67 763 LEU A C 1
ATOM 5692 O O . LEU A 1 763 ? 24.909 37.252 48.643 1.00 76.26 763 LEU A O 1
ATOM 5697 N N . ASN A 1 764 ? 22.744 37.121 49.302 1.00 73.08 764 ASN A N 1
ATOM 5698 C CA . ASN A 1 764 ? 22.688 38.505 49.794 1.00 72.85 764 ASN A CA 1
ATOM 5699 C C . ASN A 1 764 ? 23.739 38.724 50.880 1.00 70.66 764 ASN A C 1
ATOM 5700 O O . ASN A 1 764 ? 24.522 39.680 50.816 1.00 71.41 764 ASN A O 1
ATOM 5705 N N . VAL A 1 765 ? 23.752 37.822 51.866 1.00 63.30 765 VAL A N 1
ATOM 5706 C CA . VAL A 1 765 ? 24.712 37.872 52.964 1.00 58.34 765 VAL A CA 1
ATOM 5707 C C . VAL A 1 765 ? 26.114 37.663 52.422 1.00 57.63 765 VAL A C 1
ATOM 5708 O O . VAL A 1 765 ? 27.052 38.348 52.832 1.00 56.22 765 VAL A O 1
ATOM 5712 N N . ALA A 1 766 ? 26.241 36.718 51.492 1.00 59.68 766 ALA A N 1
ATOM 5713 C CA . ALA A 1 766 ? 27.513 36.425 50.850 1.00 64.16 766 ALA A CA 1
ATOM 5714 C C . ALA A 1 766 ? 28.160 37.682 50.263 1.00 67.73 766 ALA A C 1
ATOM 5715 O O . ALA A 1 766 ? 29.364 37.901 50.442 1.00 66.06 766 ALA A O 1
ATOM 5717 N N . VAL A 1 767 ? 27.365 38.511 49.586 1.00 71.93 767 VAL A N 1
ATOM 5718 C CA . VAL A 1 767 ? 27.902 39.738 48.973 1.00 75.80 767 VAL A CA 1
ATOM 5719 C C . VAL A 1 767 ? 28.278 40.809 50.006 1.00 76.33 767 VAL A C 1
ATOM 5720 O O . VAL A 1 767 ? 29.290 41.499 49.847 1.00 74.70 767 VAL A O 1
ATOM 5724 N N . GLU A 1 768 ? 27.482 40.923 51.070 1.00 78.54 768 GLU A N 1
ATOM 5725 C CA . GLU A 1 768 ? 27.734 41.899 52.134 1.00 75.71 768 GLU A CA 1
ATOM 5726 C C . GLU A 1 768 ? 29.093 41.699 52.800 1.00 75.64 768 GLU A C 1
ATOM 5727 O O . GLU A 1 768 ? 29.804 42.673 53.071 1.00 79.21 768 GLU A O 1
ATOM 5733 N N . ILE A 1 769 ? 29.453 40.439 53.048 1.00 72.56 769 ILE A N 1
ATOM 5734 C CA . ILE A 1 769 ? 30.743 40.101 53.659 1.00 71.05 769 ILE A CA 1
ATOM 5735 C C . ILE A 1 769 ? 31.891 40.525 52.746 1.00 74.20 769 ILE A C 1
ATOM 5736 O O . ILE A 1 769 ? 32.858 41.144 53.200 1.00 77.60 769 ILE A O 1
ATOM 5741 N N . ALA A 1 770 ? 31.758 40.213 51.459 1.00 76.03 770 ALA A N 1
ATOM 5742 C CA . ALA A 1 770 ? 32.820 40.433 50.477 1.00 80.59 770 ALA A CA 1
ATOM 5743 C C . ALA A 1 770 ? 33.341 41.874 50.401 1.00 85.28 770 ALA A C 1
ATOM 5744 O O . ALA A 1 770 ? 34.528 42.092 50.151 1.00 85.35 770 ALA A O 1
ATOM 5746 N N . ASP A 1 771 ? 32.456 42.846 50.619 1.00 90.24 771 ASP A N 1
ATOM 5747 C CA . ASP A 1 771 ? 32.819 44.271 50.586 1.00 93.57 771 ASP A CA 1
ATOM 5748 C C . ASP A 1 771 ? 33.998 44.610 51.499 1.00 93.67 771 ASP A C 1
ATOM 5749 O O . ASP A 1 771 ? 34.900 45.357 51.107 1.00 97.28 771 ASP A O 1
ATOM 5754 N N . MET A 1 772 ? 33.972 44.046 52.706 1.00 87.36 772 MET A N 1
ATOM 5755 C CA . MET A 1 772 ? 34.985 44.260 53.735 1.00 81.81 772 MET A CA 1
ATOM 5756 C C . MET A 1 772 ? 36.408 44.219 53.191 1.00 79.68 772 MET A C 1
ATOM 5757 O O . MET A 1 772 ? 36.777 43.308 52.450 1.00 73.91 772 MET A O 1
ATOM 5762 N N . ASP A 1 787 ? 49.603 27.768 53.079 1.00 67.21 787 ASP A N 1
ATOM 5763 C CA . ASP A 1 787 ? 49.428 28.963 52.241 1.00 69.89 787 ASP A CA 1
ATOM 5764 C C . ASP A 1 787 ? 47.962 29.106 51.806 1.00 65.80 787 ASP A C 1
ATOM 5765 O O . ASP A 1 787 ? 47.457 30.220 51.660 1.00 59.68 787 ASP A O 1
ATOM 5770 N N . TRP A 1 788 ? 47.295 27.969 51.600 1.00 62.95 788 TRP A N 1
ATOM 5771 C CA . TRP A 1 788 ? 45.860 27.917 51.303 1.00 60.82 788 TRP A CA 1
ATOM 5772 C C . TRP A 1 788 ? 45.088 27.986 52.621 1.00 63.07 788 TRP A C 1
ATOM 5773 O O . TRP A 1 788 ? 44.203 28.827 52.781 1.00 63.00 788 TRP A O 1
ATOM 5784 N N . ILE A 1 789 ? 45.431 27.104 53.561 1.00 68.20 789 ILE A N 1
ATOM 5785 C CA . ILE A 1 789 ? 45.044 27.286 54.966 1.00 73.54 789 ILE A CA 1
ATOM 5786 C C . ILE A 1 789 ? 46.001 28.339 55.530 1.00 76.30 789 ILE A C 1
ATOM 5787 O O . ILE A 1 789 ? 47.185 28.380 55.143 1.00 77.56 789 ILE A O 1
ATOM 5792 N N . HIS A 1 790 ? 45.493 29.181 56.429 1.00 74.73 790 HIS A N 1
ATOM 5793 C CA . HIS A 1 790 ? 46.317 30.161 57.160 1.00 77.69 790 HIS A CA 1
ATOM 5794 C C . HIS A 1 790 ? 46.778 31.343 56.298 1.00 75.82 790 HIS A C 1
ATOM 5795 O O . HIS A 1 790 ? 47.122 32.403 56.828 1.00 76.05 790 HIS A O 1
ATOM 5802 N N . GLY A 1 791 ? 46.794 31.155 54.981 1.00 72.93 791 GLY A N 1
ATOM 5803 C CA . GLY A 1 791 ? 47.214 32.199 54.055 1.00 70.96 791 GLY A CA 1
ATOM 5804 C C . GLY A 1 791 ? 46.066 32.800 53.264 1.00 71.87 791 GLY A C 1
ATOM 5805 O O . GLY A 1 791 ? 44.903 32.723 53.680 1.00 74.37 791 GLY A O 1
ATOM 5806 N N . HIS A 1 792 ? 46.401 33.385 52.114 1.00 68.24 792 HIS A N 1
ATOM 5807 C CA . HIS A 1 792 ? 45.444 34.135 51.298 1.00 66.48 792 HIS A CA 1
ATOM 5808 C C . HIS A 1 792 ? 44.938 33.365 50.088 1.00 63.76 792 HIS A C 1
ATOM 5809 O O . HIS A 1 792 ? 43.814 33.580 49.629 1.00 61.39 792 HIS A O 1
ATOM 5816 N N . ASN A 1 793 ? 45.778 32.474 49.577 1.00 61.07 793 ASN A N 1
ATOM 5817 C CA . ASN A 1 793 ? 45.454 31.658 48.414 1.00 60.89 793 ASN A CA 1
ATOM 5818 C C . ASN A 1 793 ? 43.976 31.292 48.328 1.00 59.43 793 ASN A C 1
ATOM 5819 O O . ASN A 1 793 ? 43.347 31.466 47.282 1.00 59.36 793 ASN A O 1
ATOM 5824 N N . SER A 1 794 ? 43.422 30.808 49.437 1.00 57.76 794 SER A N 1
ATOM 5825 C CA . SER A 1 794 ? 42.022 30.388 49.467 1.00 58.33 794 SER A CA 1
ATOM 5826 C C . SER A 1 794 ? 41.033 31.538 49.255 1.00 57.18 794 SER A C 1
ATOM 5827 O O . SER A 1 794 ? 40.039 31.373 48.545 1.00 55.30 794 SER A O 1
ATOM 5830 N N . ILE A 1 795 ? 41.312 32.693 49.862 1.00 59.98 795 ILE A N 1
ATOM 5831 C CA . ILE A 1 795 ? 40.430 33.861 49.739 1.00 63.67 795 ILE A CA 1
ATOM 5832 C C . ILE A 1 795 ? 40.422 34.428 48.312 1.00 65.77 795 ILE A C 1
ATOM 5833 O O . ILE A 1 795 ? 39.382 34.877 47.826 1.00 67.22 795 ILE A O 1
ATOM 5838 N N . ILE A 1 796 ? 41.578 34.369 47.648 1.00 67.27 796 ILE A N 1
ATOM 5839 C CA . ILE A 1 796 ? 41.706 34.714 46.227 1.00 64.40 796 ILE A CA 1
ATOM 5840 C C . ILE A 1 796 ? 40.751 33.868 45.382 1.00 64.38 796 ILE A C 1
ATOM 5841 O O . ILE A 1 796 ? 40.090 34.383 44.480 1.00 66.09 796 ILE A O 1
ATOM 5846 N N . LYS A 1 797 ? 40.677 32.576 45.698 1.00 62.97 797 LYS A N 1
ATOM 5847 C CA . LYS A 1 797 ? 39.868 31.621 44.948 1.00 61.86 797 LYS A CA 1
ATOM 5848 C C . LYS A 1 797 ? 38.361 31.849 45.105 1.00 64.67 797 LYS A C 1
ATOM 5849 O O . LYS A 1 797 ? 37.617 31.776 44.125 1.00 63.74 797 LYS A O 1
ATOM 5855 N N . VAL A 1 798 ? 37.908 32.111 46.329 1.00 66.90 798 VAL A N 1
ATOM 5856 C CA . VAL A 1 798 ? 36.474 32.335 46.559 1.00 71.92 798 VAL A CA 1
ATOM 5857 C C . VAL A 1 798 ? 36.014 33.653 45.939 1.00 70.59 798 VAL A C 1
ATOM 5858 O O . VAL A 1 798 ? 34.869 33.772 45.489 1.00 66.29 798 VAL A O 1
ATOM 5862 N N . LEU A 1 799 ? 36.919 34.631 45.915 1.00 71.77 799 LEU A N 1
ATOM 5863 C CA . LEU A 1 799 ? 36.654 35.914 45.269 1.00 74.92 799 LEU A CA 1
ATOM 5864 C C . LEU A 1 799 ? 36.271 35.716 43.805 1.00 74.47 799 LEU A C 1
ATOM 5865 O O . LEU A 1 799 ? 35.291 36.299 43.341 1.00 76.51 799 LEU A O 1
ATOM 5870 N N . LEU A 1 800 ? 37.027 34.871 43.102 1.00 69.19 800 LEU A N 1
ATOM 5871 C CA . LEU A 1 800 ? 36.728 34.506 41.709 1.00 68.77 800 LEU A CA 1
ATOM 5872 C C . LEU A 1 800 ? 35.342 33.871 41.552 1.00 69.93 800 LEU A C 1
ATOM 5873 O O . LEU A 1 800 ? 34.637 34.127 40.570 1.00 68.14 800 LEU A O 1
ATOM 5878 N N . LEU A 1 801 ? 34.957 33.051 42.529 1.00 68.95 801 LEU A N 1
ATOM 5879 C CA . LEU A 1 801 ? 33.636 32.431 42.539 1.00 67.73 801 LEU A CA 1
ATOM 5880 C C . LEU A 1 801 ? 32.554 33.487 42.570 1.00 68.31 801 LEU A C 1
ATOM 5881 O O . LEU A 1 801 ? 31.502 33.311 41.970 1.00 73.56 801 LEU A O 1
ATOM 5886 N N . LEU A 1 802 ? 32.831 34.587 43.267 1.00 71.85 802 LEU A N 1
ATOM 5887 C CA . LEU A 1 802 ? 31.874 35.678 43.429 1.00 73.96 802 LEU A CA 1
ATOM 5888 C C . LEU A 1 802 ? 31.568 36.395 42.124 1.00 76.28 802 LEU A C 1
ATOM 5889 O O . LEU A 1 802 ? 30.401 36.481 41.722 1.00 76.79 802 LEU A O 1
ATOM 5894 N N . SER A 1 803 ? 32.617 36.908 41.477 1.00 76.96 803 SER A N 1
ATOM 5895 C CA . SER A 1 803 ? 32.513 37.456 40.128 1.00 77.12 803 SER A CA 1
ATOM 5896 C C . SER A 1 803 ? 31.606 36.545 39.300 1.00 81.60 803 SER A C 1
ATOM 5897 O O . SER A 1 803 ? 30.583 36.995 38.778 1.00 83.87 803 SER A O 1
ATOM 5900 N N . GLU A 1 804 ? 31.960 35.260 39.231 1.00 79.64 804 GLU A N 1
ATOM 5901 C CA . GLU A 1 804 ? 31.223 34.282 38.432 1.00 83.11 804 GLU A CA 1
ATOM 5902 C C . GLU A 1 804 ? 29.708 34.265 38.654 1.00 81.67 804 GLU A C 1
ATOM 5903 O O . GLU A 1 804 ? 28.940 34.181 37.697 1.00 84.16 804 GLU A O 1
ATOM 5909 N N . ILE A 1 805 ? 29.278 34.340 39.907 1.00 79.09 805 ILE A N 1
ATOM 5910 C CA . ILE A 1 805 ? 27.859 34.188 40.213 1.00 80.91 805 ILE A CA 1
ATOM 5911 C C . ILE A 1 805 ? 27.101 35.518 40.140 1.00 81.33 805 ILE A C 1
ATOM 5912 O O . ILE A 1 805 ? 25.873 35.534 40.032 1.00 80.61 805 ILE A O 1
ATOM 5917 N N . THR A 1 806 ? 27.836 36.625 40.170 1.00 83.09 806 THR A N 1
ATOM 5918 C CA . THR A 1 806 ? 27.222 37.955 40.193 1.00 86.67 806 THR A CA 1
ATOM 5919 C C . THR A 1 806 ? 27.650 38.831 39.018 1.00 88.63 806 THR A C 1
ATOM 5920 O O . THR A 1 806 ? 27.238 39.993 38.919 1.00 86.86 806 THR A O 1
ATOM 5924 N N . GLU A 1 807 ? 28.481 38.262 38.141 1.00 90.91 807 GLU A N 1
ATOM 5925 C CA . GLU A 1 807 ? 29.036 38.945 36.959 1.00 91.54 807 GLU A CA 1
ATOM 5926 C C . GLU A 1 807 ? 29.930 40.144 37.293 1.00 93.14 807 GLU A C 1
ATOM 5927 O O . GLU A 1 807 ? 30.673 40.628 36.435 1.00 91.85 807 GLU A O 1
ATOM 5933 N N . ASP A 1 808 ? 29.872 40.599 38.544 1.00 95.30 808 ASP A N 1
ATOM 5934 C CA . ASP A 1 808 ? 30.522 41.842 38.950 1.00 97.04 808 ASP A CA 1
ATOM 5935 C C . ASP A 1 808 ? 32.024 41.682 39.180 1.00 94.26 808 ASP A C 1
ATOM 5936 O O . ASP A 1 808 ? 32.467 41.221 40.236 1.00 95.32 808 ASP A O 1
ATOM 5941 N N . GLU A 1 809 ? 32.795 42.100 38.182 1.00 89.21 809 GLU A N 1
ATOM 5942 C CA . GLU A 1 809 ? 34.232 41.850 38.119 1.00 86.53 809 GLU A CA 1
ATOM 5943 C C . GLU A 1 809 ? 35.060 42.607 39.168 1.00 82.39 809 GLU A C 1
ATOM 5944 O O . GLU A 1 809 ? 36.295 42.556 39.155 1.00 78.54 809 GLU A O 1
ATOM 5950 N N . LYS A 1 810 ? 34.382 43.289 40.088 1.00 79.95 810 LYS A N 1
ATOM 5951 C CA . LYS A 1 810 ? 35.061 43.989 41.184 1.00 79.49 810 LYS A CA 1
ATOM 5952 C C . LYS A 1 810 ? 35.849 43.034 42.085 1.00 80.01 810 LYS A C 1
ATOM 5953 O O . LYS A 1 810 ? 36.760 43.445 42.811 1.00 79.17 810 LYS A O 1
ATOM 5959 N N . TYR A 1 811 ? 35.494 41.756 42.004 1.00 80.59 811 TYR A N 1
ATOM 5960 C CA . TYR A 1 811 ? 36.103 40.711 42.811 1.00 76.79 811 TYR A CA 1
ATOM 5961 C C . TYR A 1 811 ? 37.340 40.098 42.154 1.00 76.88 811 TYR A C 1
ATOM 5962 O O . TYR A 1 811 ? 38.346 39.852 42.825 1.00 73.08 811 TYR A O 1
ATOM 5971 N N . ARG A 1 812 ? 37.265 39.852 40.847 1.00 78.66 812 ARG A N 1
ATOM 5972 C CA . ARG A 1 812 ? 38.393 39.282 40.113 1.00 86.08 812 ARG A CA 1
ATOM 5973 C C . ARG A 1 812 ? 39.623 40.189 40.196 1.00 89.68 812 ARG A C 1
ATOM 5974 O O . ARG A 1 812 ? 40.745 39.705 40.369 1.00 89.60 812 ARG A O 1
ATOM 5982 N N . LYS A 1 813 ? 39.402 41.498 40.086 1.00 94.72 813 LYS A N 1
ATOM 5983 C CA . LYS A 1 813 ? 40.478 42.483 40.223 1.00 98.19 813 LYS A CA 1
ATOM 5984 C C . LYS A 1 813 ? 40.968 42.559 41.672 1.00 100.07 813 LYS A C 1
ATOM 5985 O O . LYS A 1 813 ? 42.170 42.712 41.924 1.00 97.16 813 LYS A O 1
ATOM 5991 N N . PHE A 1 814 ? 40.023 42.439 42.607 1.00 102.88 814 PHE A N 1
ATOM 5992 C CA . PHE A 1 814 ? 40.296 42.373 44.042 1.00 104.79 814 PHE A CA 1
ATOM 5993 C C . PHE A 1 814 ? 41.398 41.337 44.295 1.00 103.34 814 PHE A C 1
ATOM 5994 O O . PHE A 1 814 ? 42.433 41.651 44.892 1.00 99.92 814 PHE A O 1
ATOM 6002 N N . SER A 1 815 ? 41.171 40.117 43.805 1.00 101.91 815 SER A N 1
ATOM 6003 C CA . SER A 1 815 ? 42.087 38.986 43.985 1.00 97.91 815 SER A CA 1
ATOM 6004 C C . SER A 1 815 ? 43.374 39.113 43.169 1.00 95.92 815 SER A C 1
ATOM 6005 O O . SER A 1 815 ? 44.438 38.659 43.604 1.00 88.36 815 SER A O 1
ATOM 6008 N N . LEU A 1 816 ? 43.263 39.716 41.985 1.00 98.75 816 LEU A N 1
ATOM 6009 C CA . LEU A 1 816 ? 44.421 39.996 41.136 1.00 102.26 816 LEU A CA 1
ATOM 6010 C C . LEU A 1 816 ? 45.470 40.793 41.912 1.00 105.23 816 LEU A C 1
ATOM 6011 O O . LEU A 1 816 ? 46.631 40.384 41.982 1.00 103.31 816 LEU A O 1
ATOM 6016 N N . GLU A 1 817 ? 45.040 41.909 42.506 1.00 107.14 817 GLU A N 1
ATOM 6017 C CA . GLU A 1 817 ? 45.887 42.760 43.356 1.00 112.74 817 GLU A CA 1
ATOM 6018 C C . GLU A 1 817 ? 46.669 41.948 44.400 1.00 111.53 817 GLU A C 1
ATOM 6019 O O . GLU A 1 817 ? 47.889 42.111 44.541 1.00 109.98 817 GLU A O 1
ATOM 6025 N N . ILE A 1 818 ? 45.960 41.070 45.111 1.00 107.48 818 ILE A N 1
ATOM 6026 C CA . ILE A 1 818 ? 46.564 40.226 46.144 1.00 102.80 818 ILE A CA 1
ATOM 6027 C C . ILE A 1 818 ? 47.538 39.215 45.534 1.00 100.41 818 ILE A C 1
ATOM 6028 O O . ILE A 1 818 ? 48.649 39.033 46.043 1.00 98.18 818 ILE A O 1
ATOM 6033 N N . PHE A 1 819 ? 47.123 38.581 44.436 1.00 95.55 819 PHE A N 1
ATOM 6034 C CA . PHE A 1 819 ? 47.943 37.561 43.780 1.00 95.17 819 PHE A CA 1
ATOM 6035 C C . PHE A 1 819 ? 49.208 38.127 43.145 1.00 96.36 819 PHE A C 1
ATOM 6036 O O . PHE A 1 819 ? 50.220 37.424 43.049 1.00 98.49 819 PHE A O 1
ATOM 6044 N N . GLU A 1 820 ? 49.147 39.387 42.716 1.00 93.85 820 GLU A N 1
ATOM 6045 C CA . GLU A 1 820 ? 50.299 40.053 42.110 1.00 92.75 820 GLU A CA 1
ATOM 6046 C C . GLU A 1 820 ? 51.433 40.272 43.110 1.00 90.53 820 GLU A C 1
ATOM 6047 O O . GLU A 1 820 ? 52.604 40.141 42.755 1.00 87.91 820 GLU A O 1
ATOM 6053 N N . LYS A 1 821 ? 51.083 40.605 44.353 1.00 90.96 821 LYS A N 1
ATOM 6054 C CA . LYS A 1 821 ? 52.081 40.842 45.399 1.00 89.54 821 LYS A CA 1
ATOM 6055 C C . LYS A 1 821 ? 52.469 39.540 46.117 1.00 89.69 821 LYS A C 1
ATOM 6056 O O . LYS A 1 821 ? 53.467 39.491 46.840 1.00 86.73 821 LYS A O 1
ATOM 6062 N N . LEU A 1 822 ? 51.680 38.490 45.899 1.00 90.21 822 LEU A N 1
ATOM 6063 C CA . LEU A 1 822 ? 51.913 37.190 46.520 1.00 95.21 822 LEU A CA 1
ATOM 6064 C C . LEU A 1 822 ? 53.084 36.472 45.847 1.00 96.25 822 LEU A C 1
ATOM 6065 O O . LEU A 1 822 ? 53.003 36.118 44.667 1.00 96.62 822 LEU A O 1
ATOM 6070 N N . SER A 1 823 ? 54.162 36.258 46.606 1.00 95.33 823 SER A N 1
ATOM 6071 C CA . SER A 1 823 ? 55.400 35.658 46.084 1.00 97.70 823 SER A CA 1
ATOM 6072 C C . SER A 1 823 ? 55.243 34.181 45.699 1.00 103.89 823 SER A C 1
ATOM 6073 O O . SER A 1 823 ? 54.212 33.564 45.975 1.00 108.35 823 SER A O 1
ATOM 6076 N N . GLU A 1 824 ? 56.273 33.625 45.064 1.00 109.02 824 GLU A N 1
ATOM 6077 C CA . GLU A 1 824 ? 56.198 32.283 44.476 1.00 112.04 824 GLU A CA 1
ATOM 6078 C C . GLU A 1 824 ? 56.544 31.147 45.438 1.00 113.07 824 GLU A C 1
ATOM 6079 O O . GLU A 1 824 ? 56.088 30.014 45.255 1.00 111.47 824 GLU A O 1
ATOM 6085 N N . GLU A 1 825 ? 57.350 31.449 46.454 1.00 113.69 825 GLU A N 1
ATOM 6086 C CA . GLU A 1 825 ? 57.739 30.454 47.452 1.00 113.85 825 GLU A CA 1
ATOM 6087 C C . GLU A 1 825 ? 56.562 30.161 48.385 1.00 112.06 825 GLU A C 1
ATOM 6088 O O . GLU A 1 825 ? 55.891 31.091 48.835 1.00 114.42 825 GLU A O 1
ATOM 6094 N N . PRO A 1 826 ? 56.302 28.867 48.667 1.00 109.29 826 PRO A N 1
ATOM 6095 C CA . PRO A 1 826 ? 55.188 28.497 49.548 1.00 105.22 826 PRO A CA 1
ATOM 6096 C C . PRO A 1 826 ? 55.452 28.895 51.000 1.00 102.35 826 PRO A C 1
ATOM 6097 O O . PRO A 1 826 ? 56.601 28.848 51.453 1.00 100.47 826 PRO A O 1
ATOM 6101 N N . TYR A 1 827 ? 54.398 29.284 51.716 1.00 95.62 827 TYR A N 1
ATOM 6102 C CA . TYR A 1 827 ? 54.525 29.658 53.126 1.00 89.91 827 TYR A CA 1
ATOM 6103 C C . TYR A 1 827 ? 55.020 28.489 53.976 1.00 86.19 827 TYR A C 1
ATOM 6104 O O . TYR A 1 827 ? 55.588 28.695 55.047 1.00 87.02 827 TYR A O 1
ATOM 6106 N N . PHE A 1 828 ? 54.801 27.269 53.483 1.00 85.01 828 PHE A N 1
ATOM 6107 C CA . PHE A 1 828 ? 55.261 26.046 54.145 1.00 84.00 828 PHE A CA 1
ATOM 6108 C C . PHE A 1 828 ? 56.019 25.141 53.171 1.00 82.20 828 PHE A C 1
ATOM 6109 O O . PHE A 1 828 ? 55.706 25.093 51.977 1.00 78.63 828 PHE A O 1
ATOM 6117 N N . ASN A 1 829 ? 57.003 24.415 53.697 1.00 82.42 829 ASN A N 1
ATOM 6118 C CA . ASN A 1 829 ? 57.872 23.551 52.890 1.00 81.61 829 ASN A CA 1
ATOM 6119 C C . ASN A 1 829 ? 57.232 22.250 52.412 1.00 81.70 829 ASN A C 1
ATOM 6120 O O . ASN A 1 829 ? 57.803 21.555 51.578 1.00 85.13 829 ASN A O 1
ATOM 6125 N N . PHE A 1 830 ? 56.051 21.921 52.934 1.00 85.11 830 PHE A N 1
ATOM 6126 C CA . PHE A 1 830 ? 55.336 20.701 52.538 1.00 84.10 830 PHE A CA 1
ATOM 6127 C C . PHE A 1 830 ? 54.941 20.712 51.055 1.00 82.70 830 PHE A C 1
ATOM 6128 O O . PHE A 1 830 ? 54.945 21.761 50.400 1.00 80.21 830 PHE A O 1
ATOM 6136 N N . ARG A 1 831 ? 54.597 19.531 50.544 1.00 82.35 831 ARG A N 1
ATOM 6137 C CA . ARG A 1 831 ? 54.281 19.348 49.130 1.00 78.74 831 ARG A CA 1
ATOM 6138 C C . ARG A 1 831 ? 52.828 18.919 48.933 1.00 72.55 831 ARG A C 1
ATOM 6139 O O . ARG A 1 831 ? 52.548 17.769 48.596 1.00 70.76 831 ARG A O 1
ATOM 6147 N N . GLY A 1 832 ? 51.907 19.855 49.150 1.00 69.22 832 GLY A N 1
ATOM 6148 C CA . GLY A 1 832 ? 50.485 19.592 48.947 1.00 63.44 832 GLY A CA 1
ATOM 6149 C C . GLY A 1 832 ? 49.638 20.805 48.626 1.00 60.19 832 GLY A C 1
ATOM 6150 O O . GLY A 1 832 ? 50.148 21.867 48.279 1.00 58.23 832 GLY A O 1
ATOM 6151 N N . PHE A 1 833 ? 48.328 20.619 48.731 1.00 62.07 833 PHE A N 1
ATOM 6152 C CA . PHE A 1 833 ? 47.343 21.675 48.543 1.00 62.12 833 PHE A CA 1
ATOM 6153 C C . PHE A 1 833 ? 46.870 22.131 49.923 1.00 67.71 833 PHE A C 1
ATOM 6154 O O . PHE A 1 833 ? 46.432 21.318 50.745 1.00 70.94 833 PHE A O 1
ATOM 6162 N N . GLY A 1 834 ? 46.961 23.425 50.191 1.00 69.10 834 GLY A N 1
ATOM 6163 C CA . GLY A 1 834 ? 46.605 23.921 51.515 1.00 75.01 834 GLY A CA 1
ATOM 6164 C C . GLY A 1 834 ? 47.826 24.248 52.342 1.00 77.26 834 GLY A C 1
ATOM 6165 O O . GLY A 1 834 ? 47.903 25.315 52.954 1.00 83.48 834 GLY A O 1
ATOM 6166 N N . HIS A 1 835 ? 48.784 23.326 52.362 1.00 78.86 835 HIS A N 1
ATOM 6167 C CA . HIS A 1 835 ? 50.047 23.560 53.054 1.00 84.30 835 HIS A CA 1
ATOM 6168 C C . HIS A 1 835 ? 51.257 23.300 52.160 1.00 85.97 835 HIS A C 1
ATOM 6169 O O . HIS A 1 835 ? 52.261 22.736 52.604 1.00 87.82 835 HIS A O 1
ATOM 6176 N N . GLY A 1 836 ? 51.161 23.729 50.906 1.00 85.85 836 GLY A N 1
ATOM 6177 C CA . GLY A 1 836 ? 52.255 23.554 49.959 1.00 86.62 836 GLY A CA 1
ATOM 6178 C C . GLY A 1 836 ? 52.102 24.360 48.689 1.00 84.95 836 GLY A C 1
ATOM 6179 O O . GLY A 1 836 ? 51.301 25.299 48.627 1.00 84.31 836 GLY A O 1
ATOM 6180 N N . ILE A 1 837 ? 52.861 23.967 47.669 1.00 83.47 837 ILE A N 1
ATOM 6181 C CA . ILE A 1 837 ? 52.964 24.729 46.424 1.00 80.99 837 ILE A CA 1
ATOM 6182 C C . ILE A 1 837 ? 51.763 24.541 45.497 1.00 77.91 837 ILE A C 1
ATOM 6183 O O . ILE A 1 837 ? 51.439 25.436 44.718 1.00 79.69 837 ILE A O 1
ATOM 6188 N N . TYR A 1 838 ? 51.096 23.393 45.596 1.00 76.27 838 TYR A N 1
ATOM 6189 C CA . TYR A 1 838 ? 50.039 23.017 44.642 1.00 74.94 838 TYR A CA 1
ATOM 6190 C C . TYR A 1 838 ? 48.789 23.900 44.633 1.00 73.17 838 TYR A C 1
ATOM 6191 O O . TYR A 1 838 ? 48.069 23.937 43.633 1.00 71.80 838 TYR A O 1
ATOM 6200 N N . SER A 1 839 ? 48.536 24.608 45.732 1.00 74.95 839 SER A N 1
ATOM 6201 C CA . SER A 1 839 ? 47.406 25.540 45.797 1.00 76.21 839 SER A CA 1
ATOM 6202 C C . SER A 1 839 ? 47.661 26.783 44.945 1.00 74.87 839 SER A C 1
ATOM 6203 O O . SER A 1 839 ? 46.741 27.305 44.302 1.00 71.32 839 SER A O 1
ATOM 6206 N N . TYR A 1 840 ? 48.916 27.237 44.945 1.00 77.05 840 TYR A N 1
ATOM 6207 C CA . TYR A 1 840 ? 49.369 28.353 44.110 1.00 79.61 840 TYR A CA 1
ATOM 6208 C C . TYR A 1 840 ? 49.157 28.024 42.634 1.00 77.09 840 TYR A C 1
ATOM 6209 O O . TYR A 1 840 ? 48.553 28.807 41.893 1.00 76.19 840 TYR A O 1
ATOM 6218 N N . VAL A 1 841 ? 49.654 26.851 42.236 1.00 70.51 841 VAL A N 1
ATOM 6219 C CA . VAL A 1 841 ? 49.468 26.291 40.903 1.00 65.28 841 VAL A CA 1
ATOM 6220 C C . VAL A 1 841 ? 48.019 26.426 40.439 1.00 64.14 841 VAL A C 1
ATOM 6221 O O . VAL A 1 841 ? 47.755 26.950 39.360 1.00 67.26 841 VAL A O 1
ATOM 6225 N N . HIS A 1 842 ? 47.087 25.971 41.270 1.00 66.57 842 HIS A N 1
ATOM 6226 C CA . HIS A 1 842 ? 45.667 25.966 40.925 1.00 67.31 842 HIS A CA 1
ATOM 6227 C C . HIS A 1 842 ? 45.143 27.369 40.631 1.00 68.91 842 HIS A C 1
ATOM 6228 O O . HIS A 1 842 ? 44.275 27.548 39.776 1.00 71.49 842 HIS A O 1
ATOM 6235 N N . LEU A 1 843 ? 45.677 28.356 41.343 1.00 72.02 843 LEU A N 1
ATOM 6236 C CA . LEU A 1 843 ? 45.281 29.746 41.143 1.00 70.85 843 LEU A CA 1
ATOM 6237 C C . LEU A 1 843 ? 45.671 30.244 39.750 1.00 72.78 843 LEU A C 1
ATOM 6238 O O . LEU A 1 843 ? 44.865 30.877 39.063 1.00 67.66 843 LEU A O 1
ATOM 6243 N N . LEU A 1 844 ? 46.896 29.931 39.333 1.00 76.73 844 LEU A N 1
ATOM 6244 C CA . LEU A 1 844 ? 47.391 30.323 38.012 1.00 82.62 844 LEU A CA 1
ATOM 6245 C C . LEU A 1 844 ? 46.495 29.842 36.866 1.00 84.80 844 LEU A C 1
ATOM 6246 O O . LEU A 1 844 ? 46.185 30.609 35.953 1.00 84.75 844 LEU A O 1
ATOM 6251 N N . SER A 1 845 ? 46.067 28.583 36.929 1.00 87.11 845 SER A N 1
ATOM 6252 C CA . SER A 1 845 ? 45.161 28.027 35.920 1.00 88.82 845 SER A CA 1
ATOM 6253 C C . SER A 1 845 ? 43.714 28.482 36.133 1.00 87.75 845 SER A C 1
ATOM 6254 O O . SER A 1 845 ? 42.798 28.016 35.451 1.00 87.75 845 SER A O 1
ATOM 6257 N N . LYS A 1 846 ? 43.520 29.383 37.092 1.00 89.30 846 LYS A N 1
ATOM 6258 C CA . LYS A 1 846 ? 42.248 30.083 37.267 1.00 89.42 846 LYS A CA 1
ATOM 6259 C C . LYS A 1 846 ? 42.388 31.521 36.754 1.00 91.00 846 LYS A C 1
ATOM 6260 O O . LYS A 1 846 ? 41.449 32.082 36.179 1.00 86.36 846 LYS A O 1
ATOM 6266 N N . PHE A 1 847 ? 43.574 32.097 36.958 1.00 93.33 847 PHE A N 1
ATOM 6267 C CA . PHE A 1 847 ? 43.936 33.399 36.393 1.00 96.86 847 PHE A CA 1
ATOM 6268 C C . PHE A 1 847 ? 44.465 33.253 34.950 1.00 98.24 847 PHE A C 1
ATOM 6269 O O . PHE A 1 847 ? 45.391 33.966 34.531 1.00 94.98 847 PHE A O 1
ATOM 6271 N N . ASN A 1 848 ? 43.855 32.319 34.212 1.00 97.85 848 ASN A N 1
ATOM 6272 C CA . ASN A 1 848 ? 44.176 32.002 32.810 1.00 93.34 848 ASN A CA 1
ATOM 6273 C C . ASN A 1 848 ? 45.631 31.590 32.532 1.00 91.06 848 ASN A C 1
ATOM 6274 O O . ASN A 1 848 ? 45.876 30.719 31.700 1.00 88.73 848 ASN A O 1
ATOM 6276 N N . ARG A 1 849 ? 46.573 32.210 33.243 1.00 91.12 849 ARG A N 1
ATOM 6277 C CA . ARG A 1 849 ? 48.007 32.133 32.944 1.00 95.55 849 ARG A CA 1
ATOM 6278 C C . ARG A 1 849 ? 48.672 30.762 33.173 1.00 98.08 849 ARG A C 1
ATOM 6279 O O . ARG A 1 849 ? 49.527 30.618 34.058 1.00 100.58 849 ARG A O 1
ATOM 6281 N N . ILE A 1 850 ? 48.295 29.774 32.355 1.00 96.94 850 ILE A N 1
ATOM 6282 C CA . ILE A 1 850 ? 48.946 28.452 32.354 1.00 92.26 850 ILE A CA 1
ATOM 6283 C C . ILE A 1 850 ? 50.329 28.570 31.701 1.00 92.53 850 ILE A C 1
ATOM 6284 O O . ILE A 1 850 ? 50.763 29.675 31.370 1.00 91.78 850 ILE A O 1
ATOM 6289 N N . ASP A 1 851 ? 51.014 27.439 31.521 1.00 95.88 851 ASP A N 1
ATOM 6290 C CA . ASP A 1 851 ? 52.384 27.395 30.973 1.00 101.15 851 ASP A CA 1
ATOM 6291 C C . ASP A 1 851 ? 53.428 27.905 31.973 1.00 101.35 851 ASP A C 1
ATOM 6292 O O . ASP A 1 851 ? 54.384 27.196 32.299 1.00 100.31 851 ASP A O 1
ATOM 6294 N N . LYS A 1 852 ? 53.232 29.129 32.458 1.00 102.52 852 LYS A N 1
ATOM 6295 C CA . LYS A 1 852 ? 54.061 29.692 33.523 1.00 101.05 852 LYS A CA 1
ATOM 6296 C C . LYS A 1 852 ? 53.731 29.036 34.867 1.00 99.85 852 LYS A C 1
ATOM 6297 O O . LYS A 1 852 ? 54.533 29.071 35.805 1.00 93.77 852 LYS A O 1
ATOM 6303 N N . ALA A 1 853 ? 52.546 28.430 34.933 1.00 100.50 853 ALA A N 1
ATOM 6304 C CA . ALA A 1 853 ? 52.164 27.536 36.025 1.00 98.81 853 ALA A CA 1
ATOM 6305 C C . ALA A 1 853 ? 52.989 26.255 35.964 1.00 95.15 853 ALA A C 1
ATOM 6306 O O . ALA A 1 853 ? 53.410 25.721 36.995 1.00 94.44 853 ALA A O 1
ATOM 6308 N N . ASN A 1 854 ? 53.217 25.782 34.741 1.00 92.13 854 ASN A N 1
ATOM 6309 C CA . ASN A 1 854 ? 53.992 24.575 34.490 1.00 88.21 854 ASN A CA 1
ATOM 6310 C C . ASN A 1 854 ? 55.473 24.758 34.789 1.00 89.99 854 ASN A C 1
ATOM 6311 O O . ASN A 1 854 ? 56.192 23.778 34.986 1.00 89.32 854 ASN A O 1
ATOM 6316 N N . SER A 1 855 ? 55.920 26.014 34.823 1.00 94.93 855 SER A N 1
ATOM 6317 C CA . SER A 1 855 ? 57.318 26.339 35.117 1.00 96.99 855 SER A CA 1
ATOM 6318 C C . SER A 1 855 ? 57.699 26.013 36.564 1.00 98.94 855 SER A C 1
ATOM 6319 O O . SER A 1 855 ? 58.819 25.570 36.827 1.00 98.96 855 SER A O 1
ATOM 6322 N N . LEU A 1 856 ? 56.772 26.234 37.494 1.00 100.51 856 LEU A N 1
ATOM 6323 C CA . LEU A 1 856 ? 56.969 25.803 38.876 1.00 101.27 856 LEU A CA 1
ATOM 6324 C C . LEU A 1 856 ? 56.803 24.291 38.999 1.00 101.76 856 LEU A C 1
ATOM 6325 O O . LEU A 1 856 ? 57.576 23.642 39.707 1.00 103.27 856 LEU A O 1
ATOM 6330 N N . LEU A 1 857 ? 55.810 23.737 38.297 1.00 101.81 857 LEU A N 1
ATOM 6331 C CA . LEU A 1 857 ? 55.617 22.281 38.212 1.00 103.92 857 LEU A CA 1
ATOM 6332 C C . LEU A 1 857 ? 56.895 21.568 37.767 1.00 108.54 857 LEU A C 1
ATOM 6333 O O . LEU A 1 857 ? 57.116 20.398 38.096 1.00 110.19 857 LEU A O 1
ATOM 6338 N N . HIS A 1 858 ? 57.726 22.290 37.019 1.00 113.00 858 HIS A N 1
ATOM 6339 C CA . HIS A 1 858 ? 58.976 21.763 36.487 1.00 120.49 858 HIS A CA 1
ATOM 6340 C C . HIS A 1 858 ? 60.079 21.742 37.544 1.00 118.30 858 HIS A C 1
ATOM 6341 O O . HIS A 1 858 ? 60.655 20.688 37.821 1.00 120.57 858 HIS A O 1
ATOM 6348 N N . LYS A 1 859 ? 60.357 22.898 38.144 1.00 116.47 859 LYS A N 1
ATOM 6349 C CA . LYS A 1 859 ? 61.520 23.050 39.030 1.00 119.39 859 LYS A CA 1
ATOM 6350 C C . LYS A 1 859 ? 61.334 22.515 40.461 1.00 119.58 859 LYS A C 1
ATOM 6351 O O . LYS A 1 859 ? 61.443 23.257 41.443 1.00 120.77 859 LYS A O 1
ATOM 6357 N N . ILE A 1 860 ? 61.047 21.216 40.554 1.00 118.34 860 ILE A N 1
ATOM 6358 C CA . ILE A 1 860 ? 61.051 20.470 41.818 1.00 116.21 860 ILE A CA 1
ATOM 6359 C C . ILE A 1 860 ? 61.607 19.067 41.554 1.00 118.35 860 ILE A C 1
ATOM 6360 O O . ILE A 1 860 ? 62.266 18.466 42.411 1.00 117.00 860 ILE A O 1
ATOM 6365 N N . LYS A 1 861 ? 61.336 18.568 40.349 1.00 121.63 861 LYS A N 1
ATOM 6366 C CA . LYS A 1 861 ? 61.666 17.203 39.942 1.00 123.05 861 LYS A CA 1
ATOM 6367 C C . LYS A 1 861 ? 62.985 17.165 39.175 1.00 118.28 861 LYS A C 1
ATOM 6368 O O . LYS A 1 861 ? 63.504 16.093 38.863 1.00 115.20 861 LYS A O 1
ATOM 6374 N N . ASN A 1 871 ? 52.432 13.231 53.128 1.00 65.28 871 ASN A N 1
ATOM 6375 C CA . ASN A 1 871 ? 52.281 12.072 52.251 1.00 66.83 871 ASN A CA 1
ATOM 6376 C C . ASN A 1 871 ? 50.799 11.793 52.013 1.00 68.87 871 ASN A C 1
ATOM 6377 O O . ASN A 1 871 ? 49.980 11.970 52.929 1.00 67.37 871 ASN A O 1
ATOM 6382 N N . ASN A 1 872 ? 50.463 11.398 50.781 1.00 63.38 872 ASN A N 1
ATOM 6383 C CA . ASN A 1 872 ? 49.112 10.937 50.412 1.00 61.89 872 ASN A CA 1
ATOM 6384 C C . ASN A 1 872 ? 47.927 11.891 50.687 1.00 59.63 872 ASN A C 1
AT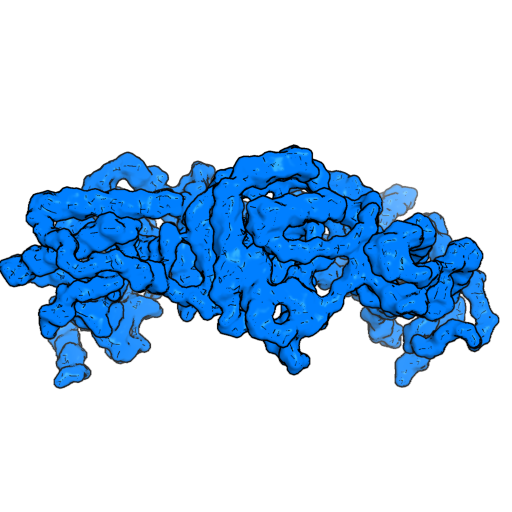OM 6385 O O . ASN A 1 872 ? 46.895 11.806 50.021 1.00 54.29 872 ASN A O 1
ATOM 6390 N N . SER A 1 873 ? 48.080 12.782 51.667 1.00 58.25 873 SER A N 1
ATOM 6391 C CA . SER A 1 873 ? 47.007 13.675 52.121 1.00 53.02 873 SER A CA 1
ATOM 6392 C C . SER A 1 873 ? 46.641 14.734 51.103 1.00 53.93 873 SER A C 1
ATOM 6393 O O . SER A 1 873 ? 47.347 14.940 50.122 1.00 57.53 873 SER A O 1
ATOM 6396 N N . TRP A 1 874 ? 45.526 15.411 51.349 1.00 56.41 874 TRP A N 1
ATOM 6397 C CA . TRP A 1 874 ? 45.182 16.616 50.610 1.00 52.00 874 TRP A CA 1
ATOM 6398 C C . TRP A 1 874 ? 46.036 17.788 51.107 1.00 53.72 874 TRP A C 1
ATOM 6399 O O . TRP A 1 874 ? 46.543 18.569 50.302 1.00 55.69 874 TRP A O 1
ATOM 6410 N N . CYS A 1 875 ? 46.218 17.882 52.427 1.00 53.11 875 CYS A N 1
ATOM 6411 C CA . CYS A 1 875 ? 46.838 19.054 53.059 1.00 53.52 875 CYS A CA 1
ATOM 6412 C C . CYS A 1 875 ? 48.326 19.189 52.746 1.00 55.74 875 CYS A C 1
ATOM 6413 O O . CYS A 1 875 ? 48.807 20.271 52.432 1.00 57.38 875 CYS A O 1
ATOM 6416 N N . LYS A 1 876 ? 49.047 18.083 52.871 1.00 61.61 876 LYS A N 1
ATOM 6417 C CA . LYS A 1 876 ? 50.389 17.946 52.333 1.00 64.77 876 LYS A CA 1
ATOM 6418 C C . LYS A 1 876 ? 50.192 16.969 51.183 1.00 66.60 876 LYS A C 1
ATOM 6419 O O . LYS A 1 876 ? 49.212 17.093 50.448 1.00 72.57 876 LYS A O 1
ATOM 6425 N N . GLY A 1 877 ? 51.105 16.016 51.018 1.00 65.47 877 GLY A N 1
ATOM 6426 C CA . GLY A 1 877 ? 50.853 14.817 50.203 1.00 64.20 877 GLY A CA 1
ATOM 6427 C C . GLY A 1 877 ? 50.271 14.897 48.796 1.00 60.74 877 GLY A C 1
ATOM 6428 O O . GLY A 1 877 ? 50.038 15.978 48.238 1.00 60.84 877 GLY A O 1
ATOM 6429 N N . THR A 1 878 ? 50.004 13.721 48.237 1.00 57.35 878 THR A N 1
ATOM 6430 C CA . THR A 1 878 ? 49.786 13.582 46.796 1.00 53.55 878 THR A CA 1
ATOM 6431 C C . THR A 1 878 ? 48.365 13.867 46.304 1.00 51.02 878 THR A C 1
ATOM 6432 O O . THR A 1 878 ? 48.191 14.240 45.146 1.00 52.36 878 THR A O 1
ATOM 6436 N N . VAL A 1 879 ? 47.354 13.679 47.157 1.00 48.73 879 VAL A N 1
ATOM 6437 C CA . VAL A 1 879 ? 45.969 13.997 46.769 1.00 47.91 879 VAL A CA 1
ATOM 6438 C C . VAL A 1 879 ? 45.851 15.502 46.523 1.00 50.00 879 VAL A C 1
ATOM 6439 O O . VAL A 1 879 ? 45.023 15.953 45.727 1.00 50.34 879 VAL A O 1
ATOM 6443 N N . GLY A 1 880 ? 46.706 16.264 47.203 1.00 53.81 880 GLY A N 1
ATOM 6444 C CA . GLY A 1 880 ? 46.849 17.688 46.952 1.00 54.98 880 GLY A CA 1
ATOM 6445 C C . GLY A 1 880 ? 47.279 17.889 45.513 1.00 59.08 880 GLY A C 1
ATOM 6446 O O . GLY A 1 880 ? 46.565 18.518 44.726 1.00 59.25 880 GLY A O 1
ATOM 6447 N N . GLU A 1 881 ? 48.436 17.323 45.171 1.00 61.72 881 GLU A N 1
ATOM 6448 C CA . GLU A 1 881 ? 48.994 17.388 43.819 1.00 60.95 881 GLU A CA 1
ATOM 6449 C C . GLU A 1 881 ? 48.010 16.886 42.770 1.00 60.00 881 GLU A C 1
ATOM 6450 O O . GLU A 1 881 ? 47.846 17.511 41.722 1.00 63.14 881 GLU A O 1
ATOM 6456 N N . LEU A 1 882 ? 47.355 15.763 43.062 1.00 57.27 882 LEU A N 1
ATOM 6457 C CA . LEU A 1 882 ? 46.397 15.165 42.140 1.00 55.67 882 LEU A CA 1
ATOM 6458 C C . LEU A 1 882 ? 45.253 16.112 41.759 1.00 57.91 882 LEU A C 1
ATOM 6459 O O . LEU A 1 882 ? 44.940 16.263 40.575 1.00 59.73 882 LEU A O 1
ATOM 6464 N N . LEU A 1 883 ? 44.640 16.748 42.757 1.00 57.11 883 LEU A N 1
ATOM 6465 C CA . LEU A 1 883 ? 43.466 17.588 42.509 1.00 55.54 883 LEU A CA 1
ATOM 6466 C C . LEU A 1 883 ? 43.807 18.916 41.828 1.00 54.86 883 LEU A C 1
ATOM 6467 O O . LEU A 1 883 ? 42.949 19.528 41.195 1.00 53.11 883 LEU A O 1
ATOM 6472 N N . ALA A 1 884 ? 45.057 19.352 41.951 1.00 52.57 884 ALA A N 1
ATOM 6473 C CA . ALA A 1 884 ? 45.508 20.553 41.258 1.00 56.87 884 ALA A CA 1
ATOM 6474 C C . ALA A 1 884 ? 45.652 20.300 39.748 1.00 60.90 884 ALA A C 1
ATOM 6475 O O . ALA A 1 884 ? 45.488 21.211 38.930 1.00 64.90 884 ALA A O 1
ATOM 6477 N N . THR A 1 885 ? 45.931 19.049 39.390 1.00 64.16 885 THR A N 1
ATOM 6478 C CA . THR A 1 885 ? 46.311 18.684 38.028 1.00 59.89 885 THR A CA 1
ATOM 6479 C C . THR A 1 885 ? 45.651 17.377 37.596 1.00 58.31 885 THR A C 1
ATOM 6480 O O . THR A 1 885 ? 44.440 17.316 37.382 1.00 59.40 885 THR A O 1
ATOM 6484 N N . ASP A 1 897 ? 52.278 8.583 40.943 1.00 65.26 897 ASP A N 1
ATOM 6485 C CA . ASP A 1 897 ? 52.030 7.209 41.378 1.00 68.46 897 ASP A CA 1
ATOM 6486 C C . ASP A 1 897 ? 50.614 7.121 41.906 1.00 67.89 897 ASP A C 1
ATOM 6487 O O . ASP A 1 897 ? 50.378 7.319 43.096 1.00 69.35 897 ASP A O 1
ATOM 6492 N N . ILE A 1 898 ? 49.679 6.807 41.016 1.00 68.45 898 ILE A N 1
ATOM 6493 C CA . ILE A 1 898 ? 48.255 6.861 41.341 1.00 69.63 898 ILE A CA 1
ATOM 6494 C C . ILE A 1 898 ? 47.850 5.874 42.434 1.00 70.20 898 ILE A C 1
ATOM 6495 O O . ILE A 1 898 ? 47.218 6.268 43.416 1.00 74.66 898 ILE A O 1
ATOM 6500 N N . ASN A 1 899 ? 48.234 4.609 42.279 1.00 69.06 899 ASN A N 1
ATOM 6501 C CA . ASN A 1 899 ? 47.846 3.564 43.233 1.00 68.61 899 ASN A CA 1
ATOM 6502 C C . ASN A 1 899 ? 48.275 3.803 44.681 1.00 69.44 899 ASN A C 1
ATOM 6503 O O . ASN A 1 899 ? 47.639 3.298 45.610 1.00 65.43 899 ASN A O 1
ATOM 6508 N N . LYS A 1 900 ? 49.348 4.569 44.865 1.00 69.86 900 LYS A N 1
ATOM 6509 C CA . LYS A 1 900 ? 49.776 4.981 46.197 1.00 71.87 900 LYS A CA 1
ATOM 6510 C C . LYS A 1 900 ? 48.799 6.008 46.765 1.00 71.32 900 LYS A C 1
ATOM 6511 O O . LYS A 1 900 ? 48.338 5.878 47.900 1.00 73.69 900 LYS A O 1
ATOM 6517 N N . THR A 1 901 ? 48.463 7.007 45.953 1.00 66.48 901 THR A N 1
ATOM 6518 C CA . THR A 1 901 ? 47.673 8.141 46.407 1.00 64.19 901 THR A CA 1
ATOM 6519 C C . THR A 1 901 ? 46.194 7.809 46.597 1.00 62.96 901 THR A C 1
ATOM 6520 O O . THR A 1 901 ? 45.462 8.576 47.234 1.00 64.85 901 THR A O 1
ATOM 6524 N N . ILE A 1 902 ? 45.754 6.683 46.039 1.00 58.42 902 ILE A N 1
ATOM 6525 C CA . ILE A 1 902 ? 44.342 6.285 46.129 1.00 55.77 902 ILE A CA 1
ATOM 6526 C C . ILE A 1 902 ? 44.104 5.155 47.122 1.00 54.18 902 ILE A C 1
ATOM 6527 O O . ILE A 1 902 ? 43.001 4.602 47.176 1.00 54.26 902 ILE A O 1
ATOM 6532 N N . GLU A 1 903 ? 45.131 4.819 47.901 1.00 54.13 903 GLU A N 1
ATOM 6533 C CA . GLU A 1 903 ? 45.038 3.709 48.844 1.00 58.50 903 GLU A CA 1
ATOM 6534 C C . GLU A 1 903 ? 44.270 4.072 50.119 1.00 56.38 903 GLU A C 1
ATOM 6535 O O . GLU A 1 903 ? 44.261 5.226 50.548 1.00 53.18 903 GLU A O 1
ATOM 6541 N N . TYR A 1 904 ? 43.621 3.067 50.699 1.00 54.56 904 TYR A N 1
ATOM 6542 C CA . TYR A 1 904 ? 42.871 3.205 51.933 1.00 54.62 904 TYR A CA 1
ATOM 6543 C C . TYR A 1 904 ? 43.812 3.465 53.090 1.00 55.01 904 TYR A C 1
ATOM 6544 O O . TYR A 1 904 ? 44.881 2.866 53.177 1.00 56.45 904 TYR A O 1
ATOM 6553 N N . LYS A 1 905 ? 43.409 4.377 53.966 1.00 54.87 905 LYS A N 1
ATOM 6554 C CA . LYS A 1 905 ? 44.131 4.640 55.207 1.00 54.30 905 LYS A CA 1
ATOM 6555 C C . LYS A 1 905 ? 43.216 4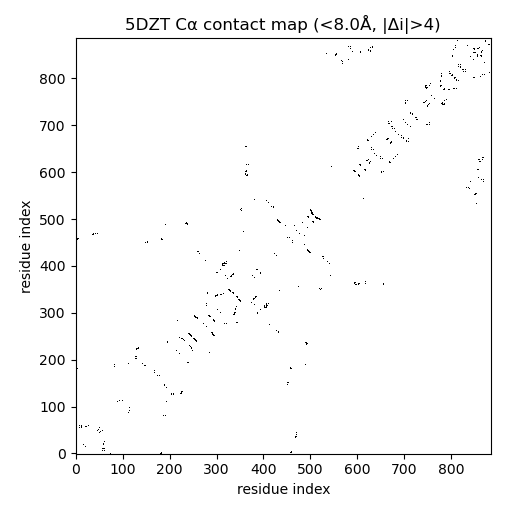.514 56.438 1.00 54.01 905 LYS A C 1
ATOM 6556 O O . LYS A 1 905 ? 41.993 4.409 56.300 1.00 51.67 905 LYS A O 1
ATOM 6562 N N . ASN A 1 906 ? 43.804 4.500 57.634 1.00 54.76 906 ASN A N 1
ATOM 6563 C CA . ASN A 1 906 ? 43.009 4.409 58.871 1.00 55.98 906 ASN A CA 1
ATOM 6564 C C . ASN A 1 906 ? 42.544 5.773 59.413 1.00 52.47 906 ASN A C 1
ATOM 6565 O O . ASN A 1 906 ? 42.295 5.931 60.612 1.00 54.38 906 ASN A O 1
ATOM 6570 N N . LYS A 1 907 ? 42.440 6.749 58.510 1.00 44.97 907 LYS A N 1
ATOM 6571 C CA . LYS A 1 907 ? 41.829 8.046 58.794 1.00 41.08 907 LYS A CA 1
ATOM 6572 C C . LYS A 1 907 ? 40.753 8.335 57.742 1.00 37.66 907 LYS A C 1
ATOM 6573 O O . LYS A 1 907 ? 40.938 8.050 56.559 1.00 38.19 907 LYS A O 1
ATOM 6579 N N . ASP A 1 908 ? 39.635 8.908 58.161 1.00 34.39 908 ASP A N 1
ATOM 6580 C CA . ASP A 1 908 ? 38.506 9.129 57.250 1.00 32.97 908 ASP A CA 1
ATOM 6581 C C . ASP A 1 908 ? 38.273 10.567 56.818 1.00 32.41 908 ASP A C 1
ATOM 6582 O O . ASP A 1 908 ? 37.409 10.811 55.992 1.00 32.11 908 ASP A O 1
ATOM 6587 N N . CYS A 1 909 ? 39.006 11.520 57.379 1.00 32.39 909 CYS A N 1
ATOM 6588 C CA . CYS A 1 909 ? 38.640 12.920 57.204 1.00 32.13 909 CYS A CA 1
ATOM 6589 C C . CYS A 1 909 ? 39.023 13.443 55.828 1.00 33.63 909 CYS A C 1
ATOM 6590 O O . CYS A 1 909 ? 39.819 12.825 55.113 1.00 33.64 909 CYS A O 1
ATOM 6593 N N . LEU A 1 910 ? 38.451 14.588 55.468 1.00 34.49 910 LEU A N 1
ATOM 6594 C CA . LEU A 1 910 ? 38.839 15.283 54.243 1.00 36.46 910 LEU A CA 1
ATOM 6595 C C . LEU A 1 910 ? 40.318 15.682 54.202 1.00 36.93 910 LEU A C 1
ATOM 6596 O O . LEU A 1 910 ? 41.009 15.403 53.219 1.00 36.99 910 LEU A O 1
ATOM 6601 N N . CYS A 1 911 ? 40.793 16.331 55.264 1.00 36.29 911 CYS A N 1
ATOM 6602 C CA . CYS A 1 911 ? 42.097 17.011 55.248 1.00 36.57 911 CYS A CA 1
ATOM 6603 C C . CYS A 1 911 ? 43.250 16.073 54.965 1.00 36.73 911 CYS A C 1
ATOM 6604 O O . CYS A 1 911 ? 44.193 16.432 54.262 1.00 37.64 911 CYS A O 1
ATOM 6607 N N . HIS A 1 912 ? 43.180 14.871 55.525 1.00 37.62 912 HIS A N 1
ATOM 6608 C CA . HIS A 1 912 ? 44.279 13.919 55.407 1.00 38.26 912 HIS A CA 1
ATOM 6609 C C . HIS A 1 912 ? 43.783 12.498 55.656 1.00 37.12 912 HIS A C 1
ATOM 6610 O O . HIS A 1 912 ? 44.354 11.751 56.461 1.00 36.58 912 HIS A O 1
ATOM 6617 N N . GLY A 1 913 ? 42.708 12.134 54.964 1.00 34.44 913 GLY A N 1
ATOM 6618 C CA . GLY A 1 913 ? 42.108 10.817 55.148 1.00 33.41 913 GLY A CA 1
ATOM 6619 C C . GLY A 1 913 ? 41.315 10.365 53.942 1.00 34.49 913 GLY A C 1
ATOM 6620 O O . GLY A 1 913 ? 41.405 10.963 52.868 1.00 32.43 913 GLY A O 1
ATOM 6621 N N . ASN A 1 914 ? 40.521 9.317 54.134 1.00 33.16 914 ASN A N 1
ATOM 6622 C CA . ASN A 1 914 ? 39.835 8.660 53.036 1.00 33.55 914 ASN A CA 1
ATOM 6623 C C . ASN A 1 914 ? 38.823 9.497 52.301 1.00 33.82 914 ASN A C 1
ATOM 6624 O O . ASN A 1 914 ? 38.648 9.297 51.112 1.00 37.81 914 ASN A O 1
ATOM 6629 N N . ALA A 1 915 ? 38.150 10.428 52.970 1.00 32.26 915 ALA A N 1
ATOM 6630 C CA . ALA A 1 915 ? 37.184 11.267 52.246 1.00 31.38 915 ALA A CA 1
ATOM 6631 C C . ALA A 1 915 ? 37.883 12.192 51.251 1.00 32.43 915 ALA A C 1
ATOM 6632 O O . ALA A 1 915 ? 37.305 12.579 50.239 1.00 33.69 915 ALA A O 1
ATOM 6634 N N . GLY A 1 916 ? 39.123 12.562 51.555 1.00 34.58 916 GLY A N 1
ATOM 6635 C CA . GLY A 1 916 ? 39.927 13.404 50.674 1.00 34.38 916 GLY A CA 1
ATOM 6636 C C . GLY A 1 916 ? 40.371 12.573 49.490 1.00 37.42 916 GLY A C 1
ATOM 6637 O O . GLY A 1 916 ? 40.341 13.035 48.342 1.00 36.70 916 GLY A O 1
ATOM 6638 N N . THR A 1 917 ? 40.770 11.334 49.792 1.00 37.38 917 THR A N 1
ATOM 6639 C CA . THR A 1 917 ? 41.103 10.329 48.799 1.00 36.93 917 THR A CA 1
ATOM 6640 C C . THR A 1 917 ? 39.896 10.051 47.909 1.00 36.30 917 THR A C 1
ATOM 6641 O O . THR A 1 917 ? 40.047 9.811 46.714 1.00 36.65 917 THR A O 1
ATOM 6645 N N . LEU A 1 918 ? 38.703 10.102 48.496 1.00 36.40 918 LEU A N 1
ATOM 6646 C CA . LEU A 1 918 ? 37.470 9.865 47.762 1.00 35.80 918 LEU A CA 1
ATOM 6647 C C . LEU A 1 918 ? 37.204 10.970 46.749 1.00 38.75 918 LEU A C 1
ATOM 6648 O O . LEU A 1 918 ? 36.570 10.720 45.725 1.00 39.61 918 LEU A O 1
ATOM 6653 N N . GLU A 1 919 ? 37.684 12.182 47.025 1.00 40.09 919 GLU A N 1
ATOM 6654 C CA . GLU A 1 919 ? 37.543 13.272 46.067 1.00 42.79 919 GLU A CA 1
ATOM 6655 C C . GLU A 1 919 ? 38.454 13.035 44.873 1.00 45.41 919 GLU A C 1
ATOM 6656 O O . GLU A 1 919 ? 38.056 13.284 43.727 1.00 44.07 919 GLU A O 1
ATOM 6662 N N . GLY A 1 920 ? 39.674 12.562 45.150 1.00 48.30 920 GLY A N 1
ATOM 6663 C CA . GLY A 1 920 ? 40.610 12.109 44.108 1.00 46.67 920 GLY A CA 1
ATOM 6664 C C . GLY A 1 920 ? 40.016 11.017 43.223 1.00 46.46 920 GLY A C 1
ATOM 6665 O O . GLY A 1 920 ? 40.130 11.069 42.000 1.00 47.86 920 GLY A O 1
ATOM 6666 N N . LEU A 1 921 ? 39.360 10.040 43.845 1.00 45.67 921 LEU A N 1
ATOM 6667 C CA . LEU A 1 921 ? 38.680 8.960 43.119 1.00 44.88 921 LEU A CA 1
ATOM 6668 C C . LEU A 1 921 ? 37.436 9.414 42.355 1.00 44.98 921 LEU A C 1
ATOM 6669 O O . LEU A 1 921 ? 37.200 8.944 41.253 1.00 44.68 921 LEU A O 1
ATOM 6674 N N . ILE A 1 922 ? 36.645 10.315 42.936 1.00 44.48 922 ILE A N 1
ATOM 6675 C CA . ILE A 1 922 ? 35.495 10.893 42.244 1.00 44.23 922 ILE A CA 1
ATOM 6676 C C . ILE A 1 922 ? 35.935 11.551 40.935 1.00 44.95 922 ILE A C 1
ATOM 6677 O O . ILE A 1 922 ? 35.255 11.423 39.916 1.00 44.09 922 ILE A O 1
ATOM 6682 N N . GLN A 1 923 ? 37.081 12.229 40.979 1.00 45.38 923 GLN A N 1
ATOM 6683 C CA . GLN A 1 923 ? 37.662 12.898 39.818 1.00 46.56 923 GLN A CA 1
ATOM 6684 C C . GLN A 1 923 ? 38.181 11.909 38.792 1.00 47.01 923 GLN A C 1
ATOM 6685 O O . GLN A 1 923 ? 37.759 11.942 37.643 1.00 48.10 923 GLN A O 1
ATOM 6691 N N . LEU A 1 924 ? 39.104 11.043 39.210 1.00 46.12 924 LEU A N 1
ATOM 6692 C CA . LEU A 1 924 ? 39.676 10.031 38.328 1.00 44.91 924 LEU A CA 1
ATOM 6693 C C . LEU A 1 924 ? 38.581 9.211 37.631 1.00 44.83 924 LEU A C 1
ATOM 6694 O O . LEU A 1 924 ? 38.649 8.987 36.426 1.00 47.08 924 LEU A O 1
ATOM 6699 N N . ALA A 1 925 ? 37.568 8.792 38.386 1.00 43.90 925 ALA A N 1
ATOM 6700 C CA . ALA A 1 925 ? 36.469 7.983 37.847 1.00 45.88 925 ALA A CA 1
ATOM 6701 C C . ALA A 1 925 ? 35.526 8.765 36.930 1.00 45.77 925 ALA A C 1
ATOM 6702 O O . ALA A 1 925 ? 34.567 8.198 36.385 1.00 47.12 925 ALA A O 1
ATOM 6704 N N . LYS A 1 926 ? 35.778 10.063 36.790 1.00 46.30 926 LYS A N 1
ATOM 6705 C CA . LYS A 1 926 ? 35.062 10.892 35.822 1.00 49.59 926 LYS A CA 1
ATOM 6706 C C . LYS A 1 926 ? 35.897 10.976 34.550 1.00 50.89 926 LYS A C 1
ATOM 6707 O O . LYS A 1 926 ? 35.374 10.884 33.435 1.00 52.03 926 LYS A O 1
ATOM 6713 N N . LYS A 1 927 ? 37.203 11.140 34.746 1.00 50.43 927 LYS A N 1
ATOM 6714 C CA . LYS A 1 927 ? 38.186 11.169 33.672 1.00 50.89 927 LYS A CA 1
ATOM 6715 C C . LYS A 1 927 ? 38.358 9.770 33.060 1.00 47.97 927 LYS A C 1
ATOM 6716 O O . LYS A 1 927 ? 38.626 9.640 31.860 1.00 48.76 927 LYS A O 1
ATOM 6722 N N . ASP A 1 928 ? 38.188 8.735 33.884 1.00 43.92 928 ASP A N 1
ATOM 6723 C CA . ASP A 1 928 ? 38.354 7.352 33.438 1.00 40.89 928 ASP A CA 1
ATOM 6724 C C . ASP A 1 928 ? 37.476 6.384 34.233 1.00 38.26 928 ASP A C 1
ATOM 6725 O O . ASP A 1 928 ? 37.955 5.709 35.153 1.00 41.55 928 ASP A O 1
ATOM 6730 N N . PRO A 1 929 ? 36.185 6.297 33.885 1.00 35.59 929 PRO A N 1
ATOM 6731 C CA . PRO A 1 929 ? 35.333 5.381 34.646 1.00 35.21 929 PRO A CA 1
ATOM 6732 C C . PRO A 1 929 ? 35.866 3.945 34.733 1.00 39.20 929 PRO A C 1
ATOM 6733 O O . PRO A 1 929 ? 35.851 3.353 35.813 1.00 38.28 929 PRO A O 1
ATOM 6737 N N . GLU A 1 930 ? 36.356 3.393 33.627 1.00 42.90 930 GLU A N 1
ATOM 6738 C CA . GLU A 1 930 ? 36.669 1.956 33.588 1.00 47.32 930 GLU A CA 1
ATOM 6739 C C . GLU A 1 930 ? 37.743 1.510 34.588 1.00 46.69 930 GLU A C 1
ATOM 6740 O O . GLU A 1 930 ? 37.604 0.451 35.219 1.00 44.43 930 GLU A O 1
ATOM 6746 N N . THR A 1 931 ? 38.786 2.329 34.744 1.00 46.13 931 THR A N 1
ATOM 6747 C CA . THR A 1 931 ? 39.856 2.066 35.711 1.00 46.50 931 THR A CA 1
ATOM 6748 C C . THR A 1 931 ? 39.483 2.379 37.188 1.00 48.69 931 THR A C 1
ATOM 6749 O O . THR A 1 931 ? 39.941 1.687 38.110 1.00 50.25 931 THR A O 1
ATOM 6753 N N . TYR A 1 932 ? 38.643 3.394 37.413 1.00 47.64 932 TYR A N 1
ATOM 6754 C CA . TYR A 1 932 ? 38.429 3.912 38.776 1.00 43.52 932 TYR A CA 1
ATOM 6755 C C . TYR A 1 932 ? 37.050 3.807 39.432 1.00 42.75 932 TYR A C 1
ATOM 6756 O O . TYR A 1 932 ? 36.962 3.809 40.656 1.00 45.34 932 TYR A O 1
ATOM 6765 N N . GLN A 1 933 ? 35.978 3.710 38.660 1.00 40.22 933 GLN A N 1
ATOM 6766 C CA . GLN A 1 933 ? 34.643 3.581 39.257 1.00 42.52 933 GLN A CA 1
ATOM 6767 C C . GLN A 1 933 ? 34.530 2.445 40.295 1.00 44.63 933 GLN A C 1
ATOM 6768 O O . GLN A 1 933 ? 33.785 2.564 41.279 1.00 45.47 933 GLN A O 1
ATOM 6774 N N . TYR A 1 934 ? 35.273 1.360 40.091 1.00 43.00 934 TYR A N 1
ATOM 6775 C CA . TYR A 1 934 ? 35.233 0.240 41.031 1.00 42.36 934 TYR A CA 1
ATOM 6776 C C . TYR A 1 934 ? 36.084 0.474 42.278 1.00 41.30 934 TYR A C 1
ATOM 6777 O O . TYR A 1 934 ? 35.649 0.193 43.396 1.00 40.04 934 TYR A O 1
ATOM 6786 N N . LYS A 1 935 ? 37.302 0.967 42.071 1.00 40.80 935 LYS A N 1
ATOM 6787 C CA . LYS A 1 935 ? 38.178 1.357 43.164 1.00 42.04 935 LYS A CA 1
ATOM 6788 C C . LYS A 1 935 ? 37.513 2.425 44.049 1.00 42.66 935 LYS A C 1
ATOM 6789 O O . LYS A 1 935 ? 37.653 2.395 45.273 1.00 42.67 935 LYS A O 1
ATOM 6795 N N . LYS A 1 936 ? 36.790 3.353 43.425 1.00 41.09 936 LYS A N 1
ATOM 6796 C CA . LYS A 1 936 ? 36.017 4.358 44.142 1.00 40.37 936 LYS A CA 1
ATOM 6797 C C . LYS A 1 936 ? 34.970 3.705 45.034 1.00 41.86 936 LYS A C 1
ATOM 6798 O O . LYS A 1 936 ? 34.819 4.066 46.198 1.00 43.61 936 LYS A O 1
ATOM 6804 N N . ASN A 1 937 ? 34.243 2.739 44.498 1.00 42.71 937 ASN A N 1
ATOM 6805 C CA . ASN A 1 937 ? 33.203 2.094 45.282 1.00 44.69 937 ASN A CA 1
ATOM 6806 C C . ASN A 1 937 ? 33.750 1.147 46.346 1.00 46.50 937 ASN A C 1
ATOM 6807 O O . ASN A 1 937 ? 33.077 0.866 47.343 1.00 46.38 937 ASN A O 1
ATOM 6812 N N . LYS A 1 938 ? 34.971 0.667 46.120 1.00 46.40 938 LYS A N 1
ATOM 6813 C CA . LYS A 1 938 ? 35.704 -0.107 47.103 1.00 48.36 938 LYS A CA 1
ATOM 6814 C C . LYS A 1 938 ? 35.984 0.749 48.352 1.00 45.58 938 LYS A C 1
ATOM 6815 O O . LYS A 1 938 ? 35.578 0.373 49.453 1.00 48.21 938 LYS A O 1
ATOM 6821 N N . LEU A 1 939 ? 36.655 1.889 48.175 1.00 40.84 939 LEU A N 1
ATOM 6822 C CA . LEU A 1 939 ? 36.929 2.810 49.278 1.00 41.46 939 LEU A CA 1
ATOM 6823 C C . LEU A 1 939 ? 35.647 3.144 50.031 1.00 39.40 939 LEU A C 1
ATOM 6824 O O . LEU A 1 939 ? 35.577 2.946 51.244 1.00 37.55 939 LEU A O 1
ATOM 6829 N N . ILE A 1 940 ? 34.620 3.612 49.321 1.00 36.82 940 ILE A N 1
ATOM 6830 C CA . ILE A 1 940 ? 33.382 3.962 50.006 1.00 36.98 940 ILE A CA 1
ATOM 6831 C C . ILE A 1 940 ? 32.897 2.791 50.855 1.00 37.26 940 ILE A C 1
ATOM 6832 O O . ILE A 1 940 ? 32.515 2.979 52.013 1.00 38.50 940 ILE A O 1
ATOM 6837 N N . SER A 1 941 ? 32.930 1.587 50.295 1.00 35.73 941 SER A N 1
ATOM 6838 C CA . SER A 1 941 ? 32.445 0.400 51.013 1.00 36.00 941 SER A CA 1
ATOM 6839 C C . SER A 1 941 ? 33.285 0.062 52.243 1.00 34.06 941 SER A C 1
ATOM 6840 O O . SER A 1 941 ? 32.746 -0.299 53.277 1.00 33.36 941 SER A O 1
ATOM 6843 N N . TYR A 1 942 ? 34.599 0.186 52.143 1.00 34.30 942 TYR A N 1
ATOM 6844 C CA . TYR A 1 942 ? 35.437 -0.032 53.316 1.00 37.67 942 TYR A CA 1
ATOM 6845 C C . TYR A 1 942 ? 35.098 0.964 54.446 1.00 36.71 942 TYR A C 1
ATOM 6846 O O . TYR A 1 942 ? 34.870 0.547 55.583 1.00 35.36 942 TYR A O 1
ATOM 6855 N N . MET A 1 943 ? 35.017 2.259 54.113 1.00 37.84 943 MET A N 1
ATOM 6856 C CA . MET A 1 943 ? 34.624 3.318 55.065 1.00 35.58 943 MET A CA 1
ATOM 6857 C C . MET A 1 943 ? 33.257 3.043 55.686 1.00 36.10 943 MET A C 1
ATOM 6858 O O . MET A 1 943 ? 33.097 3.114 56.904 1.00 36.92 943 MET A O 1
ATOM 6863 N N . LEU A 1 944 ? 32.272 2.723 54.858 1.00 34.14 944 LEU A N 1
ATOM 6864 C CA . LEU A 1 944 ? 30.938 2.428 55.370 1.00 36.13 944 LEU A CA 1
ATOM 6865 C C . LEU A 1 944 ? 30.903 1.175 56.264 1.00 37.89 944 LEU A C 1
ATOM 6866 O O . LEU A 1 944 ? 30.106 1.088 57.211 1.00 37.11 944 LEU A O 1
ATOM 6871 N N . LYS A 1 945 ? 31.768 0.210 55.965 1.00 39.28 945 LYS A N 1
ATOM 6872 C CA . LYS A 1 945 ? 31.762 -1.060 56.686 1.00 42.39 945 LYS A CA 1
ATOM 6873 C C . LYS A 1 945 ? 32.323 -0.882 58.085 1.00 43.62 945 LYS A C 1
ATOM 6874 O O . LYS A 1 945 ? 31.678 -1.297 59.052 1.00 42.30 945 LYS A O 1
ATOM 6880 N N . TYR A 1 946 ? 33.508 -0.260 58.181 1.00 43.91 946 TYR A N 1
ATOM 6881 C CA . TYR A 1 946 ? 34.105 0.122 59.467 1.00 45.48 946 TYR A CA 1
ATOM 6882 C C . TYR A 1 946 ? 33.209 1.079 60.246 1.00 43.01 946 TYR A C 1
ATOM 6883 O O . TYR A 1 946 ? 33.127 0.987 61.463 1.00 43.29 946 TYR A O 1
ATOM 6892 N N . PHE A 1 947 ? 32.529 1.987 59.550 1.00 40.78 947 PHE A N 1
ATOM 6893 C CA . PHE A 1 947 ? 31.554 2.853 60.203 1.00 38.93 947 PHE A CA 1
ATOM 6894 C C . PHE A 1 947 ? 30.552 1.989 60.943 1.00 39.20 947 PHE A C 1
ATOM 6895 O O . PHE A 1 947 ? 30.447 2.080 62.167 1.00 37.30 947 PHE A O 1
ATOM 6903 N N . GLU A 1 948 ? 29.852 1.133 60.196 1.00 40.92 948 GLU A N 1
ATOM 6904 C CA . GLU A 1 948 ? 28.864 0.190 60.738 1.00 43.72 948 GLU A CA 1
ATOM 6905 C C . GLU A 1 948 ? 29.322 -0.642 61.936 1.00 42.60 948 GLU A C 1
ATOM 6906 O O . GLU A 1 948 ? 28.565 -0.816 62.896 1.00 40.51 948 GLU A O 1
ATOM 6912 N N . LYS A 1 949 ? 30.545 -1.168 61.867 1.00 39.59 949 LYS A N 1
ATOM 6913 C CA . LYS A 1 949 ? 31.054 -2.046 62.909 1.00 41.98 949 LYS A CA 1
ATOM 6914 C C . LYS A 1 949 ? 31.497 -1.266 64.150 1.00 40.73 949 LYS A C 1
ATOM 6915 O O . LYS A 1 949 ? 31.182 -1.643 65.274 1.00 40.10 949 LYS A O 1
ATOM 6921 N N . ASN A 1 950 ? 32.230 -0.182 63.932 1.00 40.38 950 ASN A N 1
ATOM 6922 C CA . ASN A 1 950 ? 32.733 0.654 65.015 1.00 42.56 950 ASN A CA 1
ATOM 6923 C C . ASN A 1 950 ? 31.715 1.657 65.584 1.00 42.43 950 ASN A C 1
ATOM 6924 O O . ASN A 1 950 ? 31.914 2.172 66.662 1.00 42.63 950 ASN A O 1
ATOM 6929 N N . ASN A 1 951 ? 30.630 1.917 64.858 1.00 45.25 951 ASN A N 1
ATOM 6930 C CA . ASN A 1 951 ? 29.647 2.960 65.204 1.00 45.47 951 ASN A CA 1
ATOM 6931 C C . ASN A 1 951 ? 30.299 4.335 65.378 1.00 42.73 951 ASN A C 1
ATOM 6932 O O . ASN A 1 951 ? 29.801 5.203 66.097 1.00 41.20 951 ASN A O 1
ATOM 6937 N N . THR A 1 952 ? 31.437 4.500 64.711 1.00 40.17 952 THR A N 1
ATOM 6938 C CA . THR A 1 952 ? 32.154 5.761 64.639 1.00 35.39 952 THR A CA 1
ATOM 6939 C C . THR A 1 952 ? 32.946 5.793 63.346 1.00 35.69 952 THR A C 1
ATOM 6940 O O . THR A 1 952 ? 33.062 4.778 62.660 1.00 37.36 952 THR A O 1
ATOM 6944 N N . LEU A 1 953 ? 33.476 6.965 63.011 1.00 33.38 953 LEU A N 1
ATOM 6945 C CA . LEU A 1 953 ? 34.361 7.115 61.872 1.00 33.02 953 LEU A CA 1
ATOM 6946 C C . LEU A 1 953 ? 35.773 7.350 62.365 1.00 33.49 953 LEU A C 1
ATOM 6947 O O . LEU A 1 953 ? 35.982 7.693 63.524 1.00 35.42 953 LEU A O 1
ATOM 6952 N N . LYS A 1 954 ? 36.743 7.180 61.480 1.00 34.08 954 LYS A N 1
ATOM 6953 C CA . LYS A 1 954 ? 38.145 7.243 61.865 1.00 34.39 954 LYS A CA 1
ATOM 6954 C C . LYS A 1 954 ? 38.663 8.672 61.884 1.00 34.45 954 LYS A C 1
ATOM 6955 O O . LYS A 1 954 ? 39.483 9.066 61.044 1.00 32.63 954 LYS A O 1
ATOM 6961 N N . VAL A 1 955 ? 38.171 9.433 62.865 1.00 32.44 955 VAL A N 1
ATOM 6962 C CA . VAL A 1 955 ? 38.528 10.840 63.035 1.00 31.80 955 VAL A CA 1
ATOM 6963 C C . VAL A 1 955 ? 39.009 11.102 64.454 1.00 33.02 955 VAL A C 1
ATOM 6964 O O . VAL A 1 955 ? 38.737 10.302 65.368 1.00 35.00 955 VAL A O 1
ATOM 6968 N N . ALA A 1 956 ? 39.706 12.226 64.636 1.00 32.23 956 ALA A N 1
ATOM 6969 C CA . ALA A 1 956 ? 40.141 12.657 65.961 1.00 30.19 956 ALA A CA 1
ATOM 6970 C C . ALA A 1 956 ? 38.945 12.828 66.895 1.00 28.15 956 ALA A C 1
ATOM 6971 O O . ALA A 1 956 ? 37.814 13.101 66.459 1.00 27.45 956 ALA A O 1
ATOM 6973 N N . GLY A 1 957 ? 39.200 12.619 68.183 1.00 28.31 957 GLY A N 1
ATOM 6974 C CA . GLY A 1 957 ? 38.174 12.755 69.201 1.00 25.81 957 GLY A CA 1
ATOM 6975 C C . GLY A 1 957 ? 38.181 11.562 70.112 1.00 25.26 957 GLY A C 1
ATOM 6976 O O . GLY A 1 957 ? 39.174 10.834 70.206 1.00 25.57 957 GLY A O 1
ATOM 6977 N N . SER A 1 958 ? 37.053 11.346 70.771 1.00 24.45 958 SER A N 1
ATOM 6978 C CA . SER A 1 958 ? 36.933 10.288 71.738 1.00 25.04 958 SER A CA 1
ATOM 6979 C C . SER A 1 958 ? 35.519 9.721 71.647 1.00 26.48 958 SER A C 1
ATOM 6980 O O . SER A 1 958 ? 34.684 10.251 70.882 1.00 25.79 958 SER A O 1
ATOM 6983 N N . GLU A 1 959 ? 35.241 8.664 72.420 1.00 25.64 959 GLU A N 1
ATOM 6984 C CA . GLU A 1 959 ? 33.930 8.027 72.365 1.00 26.99 959 GLU A CA 1
ATOM 6985 C C . GLU A 1 959 ? 32.820 9.037 72.628 1.00 27.93 959 GLU A C 1
ATOM 6986 O O . GLU A 1 959 ? 32.909 9.870 73.548 1.00 26.96 959 GLU A O 1
ATOM 6992 N N . TYR A 1 960 ? 31.785 8.946 71.797 1.00 27.37 960 TYR A N 1
ATOM 6993 C CA . TYR A 1 960 ? 30.656 9.868 71.774 1.00 28.23 960 TYR A CA 1
ATOM 6994 C C . TYR A 1 960 ? 31.030 11.295 71.381 1.00 27.34 960 TYR A C 1
ATOM 6995 O O . TYR A 1 960 ? 30.186 12.177 71.397 1.00 26.92 960 TYR A O 1
ATOM 7004 N N . LEU A 1 961 ? 32.288 11.514 71.019 1.00 27.83 961 LEU A N 1
ATOM 7005 C CA . LEU A 1 961 ? 32.807 12.872 70.810 1.00 28.94 961 LEU A CA 1
ATOM 7006 C C . LEU A 1 961 ? 33.776 12.950 69.625 1.00 29.71 961 LEU A C 1
ATOM 7007 O O . LEU A 1 961 ? 34.966 13.266 69.794 1.00 28.93 961 LEU A O 1
ATOM 7012 N N . GLU A 1 962 ? 33.260 12.636 68.440 1.00 28.93 962 GLU A N 1
ATOM 7013 C CA . GLU A 1 962 ? 34.022 12.697 67.194 1.00 28.37 962 GLU A CA 1
ATOM 7014 C C . GLU A 1 962 ? 34.193 14.160 66.799 1.00 27.81 962 GLU A C 1
ATOM 7015 O O . GLU A 1 962 ? 33.305 14.974 67.085 1.00 25.58 962 GLU A O 1
ATOM 7021 N N . SER A 1 963 ? 35.307 14.511 66.150 1.00 28.30 963 SER A N 1
ATOM 7022 C CA . SER A 1 963 ? 35.401 15.856 65.551 1.00 30.29 963 SER A CA 1
ATOM 7023 C C . SER A 1 963 ? 34.159 16.066 64.709 1.00 30.70 963 SER A C 1
ATOM 7024 O O . SER A 1 963 ? 33.766 15.172 63.958 1.00 30.37 963 SER A O 1
ATOM 7027 N N . LEU A 1 964 ? 33.538 17.231 64.841 1.00 30.09 964 LEU A N 1
ATOM 7028 C CA . LEU A 1 964 ? 32.370 17.571 64.032 1.00 31.93 964 LEU A CA 1
ATOM 7029 C C . LEU A 1 964 ? 32.734 18.380 62.785 1.00 32.30 964 LEU A C 1
ATOM 7030 O O . LEU A 1 964 ? 31.907 18.548 61.890 1.00 32.82 964 LEU A O 1
ATOM 7035 N N . GLY A 1 965 ? 33.989 18.825 62.715 1.00 32.22 965 GLY A N 1
ATOM 7036 C CA . GLY A 1 965 ? 34.410 19.818 61.736 1.00 34.30 965 GLY A CA 1
ATOM 7037 C C . GLY A 1 965 ? 34.358 19.326 60.306 1.00 35.43 965 GLY A C 1
ATOM 7038 O O . GLY A 1 965 ? 34.199 18.129 60.062 1.00 36.17 965 GLY A O 1
ATOM 7039 N N . PHE A 1 966 ? 34.500 20.251 59.360 1.00 33.87 966 PHE A N 1
ATOM 7040 C CA . PHE A 1 966 ? 34.534 19.894 57.953 1.00 33.43 966 PHE A CA 1
ATOM 7041 C C . PHE A 1 966 ? 35.814 19.157 57.571 1.00 33.59 966 PHE A C 1
ATOM 7042 O O . PHE A 1 966 ? 35.750 18.090 56.959 1.00 36.30 966 PHE A O 1
ATOM 7050 N N . PHE A 1 967 ? 36.961 19.701 57.967 1.00 31.74 967 PHE A N 1
ATOM 7051 C CA . PHE A 1 967 ? 38.251 19.199 57.488 1.00 31.47 967 PHE A CA 1
ATOM 7052 C C . PHE A 1 967 ? 38.850 18.026 58.241 1.00 33.22 967 PHE A C 1
ATOM 7053 O O . PHE A 1 967 ? 39.555 17.202 57.634 1.00 34.65 967 PHE A O 1
ATOM 7061 N N . VAL A 1 968 ? 38.592 17.942 59.550 1.00 28.61 968 VAL A N 1
ATOM 7062 C CA . VAL A 1 968 ? 39.062 16.797 60.326 1.00 26.01 968 VAL A CA 1
ATOM 7063 C C . VAL A 1 968 ? 37.928 15.981 60.935 1.00 24.56 968 VAL A C 1
ATOM 7064 O O . VAL A 1 968 ? 38.185 14.970 61.576 1.00 26.31 968 VAL A O 1
ATOM 7068 N N . GLY A 1 969 ? 36.684 16.414 60.727 1.00 23.97 969 GLY A N 1
ATOM 7069 C CA . GLY A 1 969 ? 35.533 15.796 61.372 1.00 24.55 969 GLY A CA 1
ATOM 7070 C C . GLY A 1 969 ? 34.528 15.092 60.466 1.00 26.80 969 GLY A C 1
ATOM 7071 O O . GLY A 1 969 ? 34.749 14.907 59.268 1.00 26.07 969 GLY A O 1
ATOM 7072 N N . ILE A 1 970 ? 33.402 14.722 61.059 1.00 27.05 970 ILE A N 1
ATOM 7073 C CA . ILE A 1 970 ? 32.412 13.897 60.402 1.00 28.33 970 ILE A CA 1
ATOM 7074 C C . ILE A 1 970 ? 31.467 14.674 59.465 1.00 31.12 970 ILE A C 1
ATOM 7075 O O . ILE A 1 970 ? 30.777 14.067 58.611 1.00 29.28 970 ILE A O 1
ATOM 7080 N N . SER A 1 971 ? 31.415 16.001 59.626 1.00 28.93 971 SER A N 1
ATOM 7081 C CA . SER A 1 971 ? 30.534 16.799 58.782 1.00 28.99 971 SER A CA 1
ATOM 7082 C C . SER A 1 971 ? 31.048 16.801 57.358 1.00 26.40 971 SER A C 1
ATOM 7083 O O . SER A 1 971 ? 30.263 16.818 56.437 1.00 26.14 971 SER A O 1
ATOM 7086 N N . GLY A 1 972 ? 32.368 16.776 57.201 1.00 26.92 972 GLY A N 1
ATOM 7087 C CA . GLY A 1 972 ? 33.019 16.767 55.897 1.00 27.36 972 GLY A CA 1
ATOM 7088 C C . GLY A 1 972 ? 32.911 15.401 55.250 1.00 30.99 972 GLY A C 1
ATOM 7089 O O . GLY A 1 972 ? 32.724 15.296 54.037 1.00 32.37 972 GLY A O 1
ATOM 7090 N N . VAL A 1 973 ? 33.000 14.350 56.064 1.00 29.69 973 VAL A N 1
ATOM 7091 C CA . VAL A 1 973 ? 32.874 12.994 55.561 1.00 29.73 973 VAL A CA 1
ATOM 7092 C C . VAL A 1 973 ? 31.465 12.757 55.023 1.00 30.79 973 VAL A C 1
ATOM 7093 O O . VAL A 1 973 ? 31.295 12.201 53.927 1.00 29.95 973 VAL A O 1
ATOM 7097 N N . GLY A 1 974 ? 30.460 13.186 55.783 1.00 30.70 974 GLY A N 1
ATOM 7098 C CA . GLY A 1 974 ? 29.055 13.123 55.355 1.00 31.50 974 GLY A CA 1
ATOM 7099 C C . GLY A 1 974 ? 28.876 13.903 54.068 1.00 34.24 974 GLY A C 1
ATOM 7100 O O . GLY A 1 974 ? 28.208 13.447 53.131 1.00 35.61 974 GLY A O 1
ATOM 7101 N N . TYR A 1 975 ? 29.518 15.066 54.008 1.00 33.69 975 TYR A N 1
ATOM 7102 C CA . TYR A 1 975 ? 29.444 15.932 52.839 1.00 37.41 975 TYR A CA 1
ATOM 7103 C C . TYR A 1 975 ? 30.021 15.259 51.588 1.00 39.13 975 TYR A C 1
ATOM 7104 O O . TYR A 1 975 ? 29.431 15.338 50.504 1.00 37.72 975 TYR A O 1
ATOM 7113 N N . GLU A 1 976 ? 31.177 14.616 51.749 1.00 38.79 976 GLU A N 1
ATOM 7114 C CA . GLU A 1 976 ? 31.865 13.989 50.641 1.00 41.19 976 GLU A CA 1
ATOM 7115 C C . GLU A 1 976 ? 31.061 12.793 50.142 1.00 43.12 976 GLU A C 1
ATOM 7116 O O . GLU A 1 976 ? 30.865 12.624 48.929 1.00 40.34 976 GLU A O 1
ATOM 7122 N N . LEU A 1 977 ? 30.577 11.987 51.088 1.00 40.59 977 LEU A N 1
ATOM 7123 C CA . LEU A 1 977 ? 29.714 10.859 50.771 1.00 41.71 977 LEU A CA 1
ATOM 7124 C C . LEU A 1 977 ? 28.503 11.301 49.973 1.00 43.37 977 LEU A C 1
ATOM 7125 O O . LEU A 1 977 ? 28.103 10.607 49.039 1.00 45.79 977 LEU A O 1
ATOM 7130 N N . LEU A 1 978 ? 27.925 12.446 50.343 1.00 41.94 978 LEU A N 1
ATOM 7131 C CA . LEU A 1 978 ? 26.767 12.992 49.631 1.00 42.68 978 LEU A CA 1
ATOM 7132 C C . LEU A 1 978 ? 27.102 13.452 48.200 1.00 41.57 978 LEU A C 1
ATOM 7133 O O . LEU A 1 978 ? 26.303 13.245 47.285 1.00 40.44 978 LEU A O 1
ATOM 7138 N N . ARG A 1 979 ? 28.266 14.087 48.034 1.00 38.13 979 ARG A N 1
ATOM 7139 C CA . ARG A 1 979 ? 28.774 14.505 46.728 1.00 37.39 979 ARG A CA 1
ATOM 7140 C C . ARG A 1 979 ? 28.848 13.344 45.733 1.00 38.40 979 ARG A C 1
ATOM 7141 O O . ARG A 1 979 ? 28.525 13.498 44.543 1.00 38.16 979 ARG A O 1
ATOM 7149 N N . ASN A 1 980 ? 29.270 12.183 46.231 1.00 39.89 980 ASN A N 1
ATOM 7150 C CA . ASN A 1 980 ? 29.315 10.960 45.433 1.00 39.35 980 ASN A CA 1
ATOM 7151 C C . ASN A 1 980 ? 27.927 10.595 44.912 1.00 40.00 980 ASN A C 1
ATOM 7152 O O . ASN A 1 980 ? 27.805 10.023 43.841 1.00 42.73 980 ASN A O 1
ATOM 7157 N N . LEU A 1 981 ? 26.885 10.925 45.668 1.00 38.35 981 LEU A N 1
ATOM 7158 C CA . LEU A 1 981 ? 25.516 10.632 45.242 1.00 39.77 981 LEU A CA 1
ATOM 7159 C C . LEU A 1 981 ? 25.013 11.589 44.162 1.00 41.39 981 LEU A C 1
ATOM 7160 O O . LEU A 1 981 ? 24.068 11.257 43.436 1.00 40.77 981 LEU A O 1
ATOM 7165 N N . ASP A 1 982 ? 25.644 12.762 44.062 1.00 40.72 982 ASP A N 1
ATOM 7166 C CA . ASP A 1 982 ? 25.228 13.807 43.132 1.00 39.40 982 ASP A CA 1
ATOM 7167 C C . ASP A 1 982 ? 26.316 14.855 42.987 1.00 39.16 982 ASP A C 1
ATOM 7168 O O . ASP A 1 982 ? 26.532 15.653 43.889 1.00 40.86 982 ASP A O 1
ATOM 7173 N N . SER A 1 983 ? 26.980 14.869 41.837 1.00 39.22 983 SER A N 1
ATOM 7174 C CA . SER A 1 983 ? 28.136 15.744 41.598 1.00 39.13 983 SER A CA 1
ATOM 7175 C C . SER A 1 983 ? 27.787 17.229 41.504 1.00 39.72 983 SER A C 1
ATOM 7176 O O . SER A 1 983 ? 28.680 18.066 41.300 1.00 34.62 983 SER A O 1
ATOM 7179 N N . GLU A 1 984 ? 26.496 17.544 41.640 1.00 40.33 984 GLU A N 1
ATOM 7180 C CA . GLU A 1 984 ? 26.059 18.929 41.774 1.00 46.04 984 GLU A CA 1
ATOM 7181 C C . GLU A 1 984 ? 26.572 19.531 43.087 1.00 47.47 984 GLU A C 1
ATOM 7182 O O . GLU A 1 984 ? 26.784 20.746 43.159 1.00 48.51 984 GLU A O 1
ATOM 7188 N N . ILE A 1 985 ? 26.769 18.687 44.113 1.00 43.65 985 ILE A N 1
ATOM 7189 C CA . ILE A 1 985 ? 27.528 19.076 45.313 1.00 40.68 985 ILE A CA 1
ATOM 7190 C C . ILE A 1 985 ? 28.971 19.384 44.885 1.00 41.39 985 ILE A C 1
ATOM 7191 O O . ILE A 1 985 ? 29.689 18.500 44.438 1.00 43.73 985 ILE A O 1
ATOM 7196 N N . PRO A 1 986 ? 29.395 20.651 44.995 1.00 42.11 986 PRO A N 1
ATOM 7197 C CA . PRO A 1 986 ? 30.694 21.016 44.443 1.00 40.29 986 PRO A CA 1
ATOM 7198 C C . PRO A 1 986 ? 31.867 20.545 45.279 1.00 42.71 986 PRO A C 1
ATOM 7199 O O . PRO A 1 986 ? 31.713 20.219 46.461 1.00 44.62 986 PRO A O 1
ATOM 7203 N N . ASN A 1 987 ? 33.043 20.543 44.666 1.00 42.59 987 ASN A N 1
ATOM 7204 C CA . ASN A 1 987 ? 34.251 20.063 45.306 1.00 40.34 987 ASN A CA 1
ATOM 7205 C C . ASN A 1 987 ? 34.870 21.094 46.257 1.00 41.30 987 ASN A C 1
ATOM 7206 O O . ASN A 1 987 ? 35.784 21.835 45.881 1.00 39.03 987 ASN A O 1
ATOM 7211 N N . ALA A 1 988 ? 34.384 21.107 47.499 1.00 42.06 988 ALA A N 1
ATOM 7212 C CA . ALA A 1 988 ? 34.821 22.069 48.521 1.00 41.55 988 ALA A CA 1
ATOM 7213 C C . ALA A 1 988 ? 36.332 22.095 48.768 1.00 44.17 988 ALA A C 1
ATOM 7214 O O . ALA A 1 988 ? 36.892 23.132 49.158 1.00 46.19 988 ALA A O 1
ATOM 7216 N N . LEU A 1 989 ? 36.985 20.959 48.526 1.00 44.51 989 LEU A N 1
ATOM 7217 C CA . LEU A 1 989 ? 38.417 20.794 48.791 1.00 47.70 989 LEU A CA 1
ATOM 7218 C C . LEU A 1 989 ? 39.328 21.818 48.131 1.00 51.36 989 LEU A C 1
ATOM 7219 O O . LEU A 1 989 ? 40.363 22.161 48.691 1.00 54.27 989 LEU A O 1
ATOM 7224 N N . LEU A 1 990 ? 38.959 22.289 46.942 1.00 55.46 990 LEU A N 1
ATOM 7225 C CA . LEU A 1 990 ? 39.659 23.417 46.323 1.00 56.67 990 LEU A CA 1
ATOM 7226 C C . LEU A 1 990 ? 38.708 24.574 46.000 1.00 58.34 990 LEU A C 1
ATOM 7227 O O . LEU A 1 990 ? 39.054 25.488 45.243 1.00 59.22 990 LEU A O 1
ATOM 7232 N N . PHE A 1 991 ? 37.521 24.519 46.605 1.00 58.14 991 PHE A N 1
ATOM 7233 C CA . PHE A 1 991 ? 36.489 25.550 46.493 1.00 57.56 991 PHE A CA 1
ATOM 7234 C C . PHE A 1 991 ? 35.988 25.732 45.069 1.00 60.94 991 PHE A C 1
ATOM 7235 O O . PHE A 1 991 ? 36.526 26.554 44.328 1.00 59.71 991 PHE A O 1
ATOM 7243 N N . GLU A 1 992 ? 34.952 24.979 44.701 1.00 64.54 992 GLU A N 1
ATOM 7244 C CA . GLU A 1 992 ? 34.271 25.175 43.422 1.00 66.01 992 GLU A CA 1
ATOM 7245 C C . GLU A 1 992 ? 32.766 24.982 43.497 1.00 63.25 992 GLU A C 1
ATOM 7246 O O . GLU A 1 992 ? 32.042 25.373 42.579 1.00 62.95 992 GLU A O 1
#

Secondary structure (DSSP, 8-state):
-GGGG--HHHHHHHHHHTT-----SHHHHHHHSS-----HHHHHHHHHHHSS-HHHHHHHT--STT-S-HHHHHHHHHTSHHHHHHHHHHHH--S--SSS----S-GGGHHHHHHHHHHHHHHHHHH--B-HHHHHHHHHHHHHHHHHHHHHHHHHTT--THHHHHHHSSSHHHHHHHHHHSHHHHHHHHHHHHHHHHHHHHHHHHHHHHHHHHHHHHT----SEEEEE---S--BTTTB--EEEEETTS-EEEEE-S---HHHHHHHHHHHHHHS--------EEE-SS-EEEE----PPP--HHHHHHHHHHHHHHHHHHHHTT-----SBTBEEETTEEE-S-----S-----B----SHHHHHHHTTTTSGGGGS-----S--BTTB---STTTHHHHHHHHHHHHHHHHTTHHHHHHHHHHH-TT-EEE---S-HHHHHHHHHHTTSHHHHH-HHHHHHHHHGGGGS-BS-GGGHHHHHHHHHTTS----EEETTSSPEEPTTS-EETT--SS-HHHHHHHHHHT--HHHHHHHHHHHHHHTT---TTHHHHT----SS---PPPHHHHHHHHHHHHHHHHHHHHHT-EEETTTTEEE-EEEEEESEEEEEE--S-TTTSHHHHHHHHHHHHHHS-STTTHHHHHHHHHHHHTSS----S-SSSSGGGSHHHHHHHHHHS--HHHHHHHHHHHH---SSSSHHHHHHHHHHHHHH--THHHHHHHHHHHHS-SS-SSSS-SSSSSTHHHHHHHTTSS--SHHHHHHHTT---SSSSHHHHHHHH--HHHHT---S---TTTSHHHHHHHHHHHHHH-HHHHHHHHHHHHHHHHHHHHHHTS-S-SEETTEE--SSSSSHHHHHHHHHHHH-TTS--GGG--